Protein 3ON7 (pdb70)

Structure (mmCIF, N/CA/C/O backbone):
data_3ON7
#
_entry.id   3ON7
#
_cell.length_a   65.189
_cell.length_b   95.678
_cell.length_c   184.490
_cell.angle_alpha   90.000
_cell.angle_beta   90.000
_cell.angle_gamma   90.000
#
_symmetry.space_group_name_H-M   'P 21 21 21'
#
loop_
_entity.id
_entity.type
_entity.pdbx_description
1 polymer 'Oxidoreductase, iron/ascorbate family'
2 non-polymer 'CHLORIDE ION'
3 non-polymer GLYCEROL
4 non-polymer DI(HYDROXYETHYL)ETHER
5 water water
#
loop_
_atom_site.group_PDB
_atom_site.id
_atom_site.type_symbol
_atom_site.label_atom_id
_atom_site.label_alt_id
_atom_site.label_comp_id
_atom_site.label_asym_id
_atom_site.label_entity_id
_atom_site.label_seq_id
_atom_site.pdbx_PDB_ins_code
_atom_site.Cartn_x
_atom_site.Cartn_y
_atom_site.Cartn_z
_atom_site.occupancy
_atom_site.B_iso_or_equiv
_atom_site.auth_seq_id
_atom_site.auth_comp_id
_atom_site.auth_asym_id
_atom_site.auth_atom_id
_atom_site.pdbx_PDB_model_num
ATOM 1 N N . LEU A 1 4 ? 47.327 52.695 107.813 1.00 51.27 3 LEU A N 1
ATOM 2 C CA . LEU A 1 4 ? 46.454 51.658 107.167 1.00 48.62 3 LEU A CA 1
ATOM 3 C C . LEU A 1 4 ? 46.185 50.573 108.208 1.00 47.15 3 LEU A C 1
ATOM 4 O O . LEU A 1 4 ? 47.111 49.902 108.661 1.00 45.61 3 LEU A O 1
ATOM 9 N N . GLU A 1 5 ? 44.925 50.417 108.604 1.00 45.18 4 GLU A N 1
ATOM 10 C CA . GLU A 1 5 ? 44.598 49.515 109.700 1.00 44.32 4 GLU A CA 1
ATOM 11 C C . GLU A 1 5 ? 44.311 48.116 109.171 1.00 41.65 4 GLU A C 1
ATOM 12 O O . GLU A 1 5 ? 43.724 47.961 108.110 1.00 41.94 4 GLU A O 1
ATOM 15 N N . THR A 1 6 ? 44.777 47.109 109.907 1.00 39.72 5 THR A N 1
ATOM 16 C CA . THR A 1 6 ? 44.489 45.720 109.635 1.00 37.33 5 THR A CA 1
ATOM 17 C C . THR A 1 6 ? 43.100 45.369 110.174 1.00 37.52 5 THR A C 1
ATOM 18 O O . THR A 1 6 ? 42.826 45.613 111.353 1.00 38.12 5 THR A O 1
ATOM 22 N N . ILE A 1 7 ? 42.230 44.798 109.324 1.00 34.56 6 ILE A N 1
ATOM 23 C CA . ILE A 1 7 ? 40.847 44.454 109.740 1.00 33.40 6 ILE A CA 1
ATOM 24 C C . ILE A 1 7 ? 40.640 42.946 109.923 1.00 32.65 6 ILE A C 1
ATOM 25 O O . ILE A 1 7 ? 41.056 42.159 109.088 1.00 28.72 6 ILE A O 1
ATOM 30 N N . ASP A 1 8 ? 39.996 42.565 111.026 1.00 33.69 7 ASP A N 1
ATOM 31 C CA . ASP A 1 8 ? 39.711 41.149 111.339 1.00 35.07 7 ASP A CA 1
ATOM 32 C C . ASP A 1 8 ? 38.542 40.677 110.483 1.00 34.14 7 ASP A C 1
ATOM 33 O O . ASP A 1 8 ? 37.421 41.150 110.639 1.00 35.56 7 ASP A O 1
ATOM 38 N N . TYR A 1 9 ? 38.804 39.763 109.556 1.00 34.00 8 TYR A N 1
ATOM 39 C CA . TYR A 1 9 ? 37.754 39.234 108.671 1.00 33.28 8 TYR A CA 1
ATOM 40 C C . TYR A 1 9 ? 36.545 38.690 109.450 1.00 36.08 8 TYR A C 1
ATOM 41 O O . TYR A 1 9 ? 35.416 38.719 108.965 1.00 37.34 8 TYR A O 1
ATOM 50 N N . ARG A 1 10 ? 36.797 38.194 110.657 1.00 37.70 9 ARG A N 1
ATOM 51 C CA . ARG A 1 10 ? 35.767 37.560 111.473 1.00 39.89 9 ARG A CA 1
ATOM 52 C C . ARG A 1 10 ? 34.866 38.571 112.186 1.00 40.54 9 ARG A C 1
ATOM 53 O O . ARG A 1 10 ? 33.809 38.198 112.715 1.00 41.69 9 ARG A O 1
ATOM 61 N N . ALA A 1 11 ? 35.285 39.836 112.216 1.00 39.88 10 ALA A N 1
ATOM 62 C CA . ALA A 1 11 ? 34.588 40.850 112.998 1.00 41.10 10 ALA A CA 1
ATOM 63 C C . ALA A 1 11 ? 33.221 41.127 112.388 1.00 41.07 10 ALA A C 1
ATOM 64 O O . ALA A 1 11 ? 33.058 41.067 111.168 1.00 40.60 10 ALA A O 1
ATOM 66 N N . ALA A 1 12 ? 32.242 41.404 113.247 1.00 43.43 11 ALA A N 1
ATOM 67 C CA . ALA A 1 12 ? 30.856 41.631 112.829 1.00 43.10 11 ALA A CA 1
ATOM 68 C C . ALA A 1 12 ? 30.773 42.751 111.819 1.00 41.78 11 ALA A C 1
ATOM 69 O O . ALA A 1 12 ? 30.027 42.662 110.853 1.00 39.48 11 ALA A O 1
ATOM 71 N N . ASP A 1 13 ? 31.543 43.807 112.073 1.00 42.70 12 ASP A N 1
ATOM 72 C CA . ASP A 1 13 ? 31.559 45.012 111.230 1.00 41.50 12 ASP A CA 1
ATOM 73 C C . ASP A 1 13 ? 32.654 44.996 110.157 1.00 38.84 12 ASP A C 1
ATOM 74 O O . ASP A 1 13 ? 32.884 46.005 109.494 1.00 39.39 12 ASP A O 1
ATOM 79 N N . SER A 1 14 ? 33.322 43.862 109.964 1.00 37.03 13 SER A N 1
ATOM 80 C CA . SER A 1 14 ? 34.460 43.801 109.046 1.00 35.57 13 SER A CA 1
ATOM 81 C C . SER A 1 14 ? 34.140 44.313 107.618 1.00 33.99 13 SER A C 1
ATOM 82 O O . SER A 1 14 ? 34.909 45.094 107.036 1.00 33.20 13 SER A O 1
ATOM 85 N N . ALA A 1 15 ? 33.018 43.876 107.058 1.00 32.51 14 ALA A N 1
ATOM 86 C CA . ALA A 1 15 ? 32.658 44.257 105.703 1.00 31.46 14 ALA A CA 1
ATOM 87 C C . ALA A 1 15 ? 32.655 45.772 105.576 1.00 32.75 14 ALA A C 1
ATOM 88 O O . ALA A 1 15 ? 33.323 46.320 104.715 1.00 33.85 14 ALA A O 1
ATOM 90 N N . LYS A 1 16 ? 31.908 46.441 106.451 1.00 35.04 15 LYS A N 1
ATOM 91 C CA . LYS A 1 16 ? 31.757 47.897 106.420 1.00 34.58 15 LYS A CA 1
ATOM 92 C C . LYS A 1 16 ? 33.115 48.598 106.489 1.00 33.58 15 LYS A C 1
ATOM 93 O O . LYS A 1 16 ? 33.432 49.412 105.612 1.00 31.70 15 LYS A O 1
ATOM 98 N N . ARG A 1 17 ? 33.906 48.289 107.524 1.00 32.28 16 ARG A N 1
ATOM 99 C CA . ARG A 1 17 ? 35.222 48.917 107.697 1.00 32.32 16 ARG A CA 1
ATOM 100 C C . ARG A 1 17 ? 36.159 48.623 106.519 1.00 31.37 16 ARG A C 1
ATOM 101 O O . ARG A 1 17 ? 36.941 49.484 106.108 1.00 31.69 16 ARG A O 1
ATOM 109 N N . PHE A 1 18 ? 36.066 47.418 105.966 1.00 30.61 17 PHE A N 1
ATOM 110 C CA . PHE A 1 18 ? 36.929 47.024 104.856 1.00 28.63 17 PHE A CA 1
ATOM 111 C C . PHE A 1 18 ? 36.663 47.886 103.624 1.00 28.62 17 PHE A C 1
ATOM 112 O O . PHE A 1 18 ? 37.606 48.356 102.989 1.00 27.30 17 PHE A O 1
ATOM 120 N N . VAL A 1 19 ? 35.392 48.101 103.282 1.00 27.94 18 VAL A N 1
ATOM 121 C CA . VAL A 1 19 ? 35.081 48.825 102.056 1.00 26.85 18 VAL A CA 1
ATOM 122 C C . VAL A 1 19 ? 35.412 50.314 102.250 1.00 28.50 18 VAL A C 1
ATOM 123 O O . VAL A 1 19 ? 35.889 50.990 101.335 1.00 27.39 18 VAL A O 1
ATOM 127 N N . GLU A 1 20 ? 35.185 50.817 103.455 1.00 29.27 19 GLU A N 1
ATOM 128 C CA . GLU A 1 20 ? 35.512 52.194 103.769 1.00 30.03 19 GLU A CA 1
ATOM 129 C C . GLU A 1 20 ? 37.038 52.412 103.671 1.00 28.01 19 GLU A C 1
ATOM 130 O O . GLU A 1 20 ? 37.497 53.427 103.130 1.00 27.96 19 GLU A O 1
ATOM 136 N N . SER A 1 21 ? 37.817 51.444 104.148 1.00 27.27 20 SER A N 1
ATOM 137 C CA . SER A 1 21 ? 39.266 51.439 103.904 1.00 27.36 20 SER A CA 1
ATOM 138 C C . SER A 1 21 ? 39.551 51.551 102.394 1.00 26.82 20 SER A C 1
ATOM 139 O O . SER A 1 21 ? 40.312 52.413 101.960 1.00 27.01 20 SER A O 1
ATOM 142 N N . LEU A 1 22 ? 38.929 50.685 101.594 1.00 25.48 21 LEU A N 1
ATOM 143 C CA . LEU A 1 22 ? 39.073 50.763 100.140 1.00 25.78 21 LEU A CA 1
ATOM 144 C C . LEU A 1 22 ? 38.703 52.147 99.593 1.00 27.60 21 LEU A C 1
ATOM 145 O O . LEU A 1 22 ? 39.453 52.719 98.802 1.00 29.25 21 LEU A O 1
ATOM 150 N N . ARG A 1 23 ? 37.574 52.699 100.026 1.00 27.68 22 ARG A N 1
ATOM 151 C CA . ARG A 1 23 ? 37.129 54.005 99.520 1.00 29.78 22 ARG A CA 1
ATOM 152 C C . ARG A 1 23 ? 38.131 55.135 99.794 1.00 30.72 22 ARG A C 1
ATOM 153 O O . ARG A 1 23 ? 38.345 56.001 98.959 1.00 31.42 22 ARG A O 1
ATOM 161 N N . GLU A 1 24 ? 38.729 55.123 100.970 1.00 31.79 23 GLU A N 1
ATOM 162 C CA . GLU A 1 24 ? 39.589 56.212 101.396 1.00 33.65 23 GLU A CA 1
ATOM 163 C C . GLU A 1 24 ? 40.990 56.063 100.841 1.00 31.24 23 GLU A C 1
ATOM 164 O O . GLU A 1 24 ? 41.581 57.039 100.364 1.00 30.04 23 GLU A O 1
ATOM 170 N N . THR A 1 25 ? 41.542 54.857 100.961 1.00 29.39 24 THR A N 1
ATOM 171 C CA . THR A 1 25 ? 42.958 54.629 100.660 1.00 27.88 24 THR A CA 1
ATOM 172 C C . THR A 1 25 ? 43.193 53.844 99.371 1.00 26.75 24 THR A C 1
ATOM 173 O O . THR A 1 25 ? 44.305 53.838 98.851 1.00 29.15 24 THR A O 1
ATOM 177 N N . GLY A 1 26 ? 42.175 53.153 98.871 1.00 25.34 25 GLY A N 1
ATOM 178 C CA . GLY A 1 26 ? 42.349 52.271 97.711 1.00 24.77 25 GLY A CA 1
ATOM 179 C C . GLY A 1 26 ? 42.840 50.876 98.063 1.00 25.23 25 GLY A C 1
ATOM 180 O O . GLY A 1 26 ? 43.021 50.023 97.186 1.00 24.85 25 GLY A O 1
ATOM 181 N N . PHE A 1 27 ? 43.054 50.638 99.349 1.00 26.95 26 PHE A N 1
ATOM 182 C CA . PHE A 1 27 ? 43.590 49.374 99.840 1.00 26.28 26 PHE A CA 1
ATOM 183 C C . PHE A 1 27 ? 42.814 48.918 101.051 1.00 27.51 26 PHE A C 1
ATOM 184 O O . PHE A 1 27 ? 42.260 49.740 101.788 1.00 28.74 26 PHE A O 1
ATOM 192 N N . GLY A 1 28 ? 42.808 47.600 101.256 1.00 28.33 27 GLY A N 1
ATOM 193 C CA . GLY A 1 28 ? 42.182 46.971 102.430 1.00 28.28 27 GLY A CA 1
ATOM 194 C C . GLY A 1 28 ? 42.986 45.766 102.896 1.00 28.02 27 GLY A C 1
ATOM 195 O O . GLY A 1 28 ? 43.413 44.940 102.080 1.00 27.95 27 GLY A O 1
ATOM 196 N N . VAL A 1 29 ? 43.216 45.674 104.205 1.00 28.43 28 VAL A N 1
ATOM 197 C CA . VAL A 1 29 ? 44.033 44.604 104.772 1.00 28.23 28 VAL A CA 1
ATOM 198 C C . VAL A 1 29 ? 43.175 43.729 105.690 1.00 28.68 28 VAL A C 1
ATOM 199 O O . VAL A 1 29 ? 42.443 44.231 106.541 1.00 29.60 28 VAL A O 1
ATOM 203 N N . LEU A 1 30 ? 43.246 42.422 105.495 1.00 27.82 29 LEU A N 1
ATOM 204 C CA . LEU A 1 30 ? 42.427 41.495 106.259 1.00 28.69 29 LEU A CA 1
ATOM 205 C C . LEU A 1 30 ? 43.325 40.480 106.948 1.00 30.13 29 LEU A C 1
ATOM 206 O O . LEU A 1 30 ? 44.151 39.838 106.290 1.00 32.11 29 LEU A O 1
ATOM 211 N N . SER A 1 31 ? 43.173 40.344 108.257 1.00 30.52 30 SER A N 1
ATOM 212 C CA . SER A 1 31 ? 43.782 39.240 108.991 1.00 33.58 30 SER A CA 1
ATOM 213 C C . SER A 1 31 ? 42.698 38.202 109.242 1.00 34.18 30 SER A C 1
ATOM 214 O O . SER A 1 31 ? 41.519 38.491 109.030 1.00 34.80 30 SER A O 1
ATOM 217 N N . ASN A 1 32 ? 43.102 37.009 109.680 1.00 35.30 31 ASN A N 1
ATOM 218 C CA . ASN A 1 32 ? 42.176 35.926 110.047 1.00 37.20 31 ASN A CA 1
ATOM 219 C C . ASN A 1 32 ? 41.225 35.548 108.899 1.00 36.50 31 ASN A C 1
ATOM 220 O O . ASN A 1 32 ? 40.061 35.206 109.121 1.00 36.36 31 ASN A O 1
ATOM 225 N N . HIS A 1 33 ? 41.737 35.612 107.674 1.00 36.05 32 HIS A N 1
ATOM 226 C CA . HIS A 1 33 ? 40.954 35.295 106.478 1.00 34.96 32 HIS A CA 1
ATOM 227 C C . HIS A 1 33 ? 40.882 33.773 106.288 1.00 36.63 32 HIS A C 1
ATOM 228 O O . HIS A 1 33 ? 41.667 33.029 106.911 1.00 36.92 32 HIS A O 1
ATOM 235 N N . PRO A 1 34 ? 39.966 33.306 105.411 1.00 36.77 33 PRO A N 1
ATOM 236 C CA . PRO A 1 34 ? 39.675 31.869 105.305 1.00 38.20 33 PRO A CA 1
ATOM 237 C C . PRO A 1 34 ? 40.607 31.044 104.419 1.00 37.78 33 PRO A C 1
ATOM 238 O O . PRO A 1 34 ? 40.425 29.838 104.328 1.00 40.92 33 PRO A O 1
ATOM 242 N N . ILE A 1 35 ? 41.575 31.656 103.751 1.00 37.51 34 ILE A N 1
ATOM 243 C CA . ILE A 1 35 ? 42.447 30.886 102.856 1.00 37.12 34 ILE A CA 1
ATOM 244 C C . ILE A 1 35 ? 43.482 30.126 103.690 1.00 39.14 34 ILE A C 1
ATOM 245 O O . ILE A 1 35 ? 44.276 30.738 104.406 1.00 38.50 34 ILE A O 1
ATOM 250 N N . ASP A 1 36 ? 43.445 28.796 103.585 1.00 41.44 35 ASP A N 1
ATOM 251 C CA . ASP A 1 36 ? 44.372 27.896 104.288 1.00 44.85 35 ASP A CA 1
ATOM 252 C C . ASP A 1 36 ? 45.810 28.432 104.227 1.00 44.06 35 ASP A C 1
ATOM 253 O O . ASP A 1 36 ? 46.434 28.414 103.168 1.00 42.50 35 ASP A O 1
ATOM 258 N N . LYS A 1 37 ? 46.317 28.900 105.369 1.00 44.92 36 LYS A N 1
ATOM 259 C CA . LYS A 1 37 ? 47.637 29.551 105.445 1.00 46.62 36 LYS A CA 1
ATOM 260 C C . LYS A 1 37 ? 48.790 28.556 105.190 1.00 47.00 36 LYS A C 1
ATOM 261 O O . LYS A 1 37 ? 49.838 28.930 104.638 1.00 46.08 36 LYS A O 1
ATOM 265 N N . GLU A 1 38 ? 48.590 27.302 105.611 1.00 47.12 37 GLU A N 1
ATOM 266 C CA . GLU A 1 38 ? 49.574 26.234 105.414 1.00 47.19 37 GLU A CA 1
ATOM 267 C C . GLU A 1 38 ? 49.703 25.835 103.938 1.00 44.08 37 GLU A C 1
ATOM 268 O O . GLU A 1 38 ? 50.772 25.390 103.508 1.00 42.28 37 GLU A O 1
ATOM 271 N N . LEU A 1 39 ? 48.607 25.989 103.183 1.00 41.68 38 LEU A N 1
ATOM 272 C CA . LEU A 1 39 ? 48.605 25.840 101.709 1.00 38.85 38 LEU A CA 1
ATOM 273 C C . LEU A 1 39 ? 49.485 26.887 101.018 1.00 35.63 38 LEU A C 1
ATOM 274 O O . LEU A 1 39 ? 50.221 26.579 100.086 1.00 34.98 38 LEU A O 1
ATOM 279 N N . VAL A 1 40 ? 49.397 28.125 101.480 1.00 35.83 39 VAL A N 1
ATOM 280 C CA . VAL A 1 40 ? 50.236 29.201 100.951 1.00 35.91 39 VAL A CA 1
ATOM 281 C C . VAL A 1 40 ? 51.721 28.909 101.176 1.00 36.65 39 VAL A C 1
ATOM 282 O O . VAL A 1 40 ? 52.525 29.054 100.253 1.00 35.64 39 VAL A O 1
ATOM 286 N N . GLU A 1 41 ? 52.085 28.492 102.391 1.00 37.66 40 GLU A N 1
ATOM 287 C CA . GLU A 1 41 ? 53.495 28.187 102.681 1.00 39.55 40 GLU A CA 1
ATOM 288 C C . GLU A 1 41 ? 53.979 26.963 101.894 1.00 35.91 40 GLU A C 1
ATOM 289 O O . GLU A 1 41 ? 55.092 26.962 101.382 1.00 33.78 40 GLU A O 1
ATOM 295 N N . ARG A 1 42 ? 53.140 25.937 101.784 1.00 35.25 41 ARG A N 1
ATOM 296 C CA . ARG A 1 42 ? 53.448 24.797 100.906 1.00 36.50 41 ARG A CA 1
ATOM 297 C C . ARG A 1 42 ? 53.755 25.314 99.500 1.00 32.93 41 ARG A C 1
ATOM 298 O O . ARG A 1 42 ? 54.780 24.957 98.909 1.00 31.31 41 ARG A O 1
ATOM 306 N N . ILE A 1 43 ? 52.880 26.183 98.992 1.00 31.76 42 ILE A N 1
ATOM 307 C CA . ILE A 1 43 ? 53.066 26.771 97.661 1.00 30.25 42 ILE A CA 1
ATOM 308 C C . ILE A 1 43 ? 54.406 27.526 97.552 1.00 30.44 42 ILE A C 1
ATOM 309 O O . ILE A 1 43 ? 55.184 27.263 96.627 1.00 29.48 42 ILE A O 1
ATOM 314 N N . TYR A 1 44 ? 54.694 28.433 98.488 1.00 29.92 43 TYR A N 1
ATOM 315 C CA . TYR A 1 44 ? 55.979 29.133 98.453 1.00 32.16 43 TYR A CA 1
ATOM 316 C C . TYR A 1 44 ? 57.134 28.161 98.337 1.00 32.24 43 TYR A C 1
ATOM 317 O O . TYR A 1 44 ? 58.023 28.357 97.508 1.00 32.11 43 TYR A O 1
ATOM 326 N N . THR A 1 45 ? 57.116 27.111 99.158 1.00 32.62 44 THR A N 1
ATOM 327 C CA . THR A 1 45 ? 58.253 26.186 99.226 1.00 33.81 44 THR A CA 1
ATOM 328 C C . THR A 1 45 ? 58.481 25.536 97.874 1.00 32.36 44 THR A C 1
ATOM 329 O O . THR A 1 45 ? 59.586 25.559 97.352 1.00 32.89 44 THR A O 1
ATOM 333 N N . GLU A 1 46 ? 57.423 24.983 97.299 1.00 31.36 45 GLU A N 1
ATOM 334 C CA . GLU A 1 46 ? 57.568 24.182 96.091 1.00 31.21 45 GLU A CA 1
ATOM 335 C C . GLU A 1 46 ? 57.812 25.024 94.840 1.00 30.81 45 GLU A C 1
ATOM 336 O O . GLU A 1 46 ? 58.449 24.560 93.897 1.00 31.69 45 GLU A O 1
ATOM 342 N N . TRP A 1 47 ? 57.327 26.260 94.833 1.00 29.03 46 TRP A N 1
ATOM 343 C CA . TRP A 1 47 ? 57.676 27.175 93.760 1.00 28.48 46 TRP A CA 1
ATOM 344 C C . TRP A 1 47 ? 59.127 27.677 93.886 1.00 29.85 46 TRP A C 1
ATOM 345 O O . TRP A 1 47 ? 59.831 27.826 92.882 1.00 29.74 46 TRP A O 1
ATOM 356 N N . GLN A 1 48 ? 59.589 27.887 95.116 1.00 31.19 47 GLN A N 1
ATOM 357 C CA . GLN A 1 48 ? 60.992 28.244 95.347 1.00 32.92 47 GLN A CA 1
ATOM 358 C C . GLN A 1 48 ? 61.910 27.147 94.805 1.00 33.05 47 GLN A C 1
ATOM 359 O O . GLN A 1 48 ? 62.863 27.443 94.075 1.00 33.36 47 GLN A O 1
ATOM 365 N N . ALA A 1 49 ? 61.627 25.892 95.163 1.00 32.03 48 ALA A N 1
ATOM 366 C CA . ALA A 1 49 ? 62.324 24.754 94.536 1.00 33.05 48 ALA A CA 1
ATOM 367 C C . ALA A 1 49 ? 62.308 24.922 93.015 1.00 31.31 48 ALA A C 1
ATOM 368 O O . ALA A 1 49 ? 63.357 24.967 92.389 1.00 33.14 48 ALA A O 1
ATOM 370 N N . PHE A 1 50 ? 61.117 25.059 92.441 1.00 29.34 49 PHE A N 1
ATOM 371 C CA . PHE A 1 50 ? 60.958 25.221 90.982 1.00 28.43 49 PHE A CA 1
ATOM 372 C C . PHE A 1 50 ? 61.908 26.289 90.412 1.00 28.10 49 PHE A C 1
ATOM 373 O O . PHE A 1 50 ? 62.697 26.010 89.510 1.00 28.54 49 PHE A O 1
ATOM 381 N N . PHE A 1 51 ? 61.868 27.494 90.967 1.00 28.40 50 PHE A N 1
ATOM 382 C CA . PHE A 1 51 ? 62.738 28.565 90.482 1.00 28.46 50 PHE A CA 1
ATOM 383 C C . PHE A 1 51 ? 64.222 28.259 90.665 1.00 30.95 50 PHE A C 1
ATOM 384 O O . PHE A 1 51 ? 65.032 28.681 89.831 1.00 34.14 50 PHE A O 1
ATOM 392 N N . ASN A 1 52 ? 64.583 27.515 91.718 1.00 31.90 51 ASN A N 1
ATOM 393 C CA . ASN A 1 52 ? 65.985 27.090 91.934 1.00 33.69 51 ASN A CA 1
ATOM 394 C C . ASN A 1 52 ? 66.419 25.914 91.036 1.00 35.07 51 ASN A C 1
ATOM 395 O O . ASN A 1 52 ? 67.566 25.457 91.116 1.00 36.86 51 ASN A O 1
ATOM 400 N N . SER A 1 53 ? 65.499 25.418 90.207 1.00 35.24 52 SER A N 1
ATOM 401 C CA . SER A 1 53 ? 65.736 24.245 89.363 1.00 37.31 52 SER A CA 1
ATOM 402 C C . SER A 1 53 ? 66.000 24.652 87.924 1.00 37.61 52 SER A C 1
ATOM 403 O O . SER A 1 53 ? 65.558 25.710 87.482 1.00 38.81 52 SER A O 1
ATOM 406 N N . GLU A 1 54 ? 66.689 23.788 87.197 1.00 38.27 53 GLU A N 1
ATOM 407 C CA A GLU A 1 54 ? 67.045 23.990 85.809 0.50 39.19 53 GLU A CA 1
ATOM 408 C CA B GLU A 1 54 ? 67.017 24.085 85.804 0.50 38.70 53 GLU A CA 1
ATOM 409 C C . GLU A 1 54 ? 65.840 23.669 84.927 1.00 38.28 53 GLU A C 1
ATOM 410 O O . GLU A 1 54 ? 65.672 24.205 83.819 1.00 38.77 53 GLU A O 1
ATOM 421 N N . ALA A 1 55 ? 65.003 22.768 85.433 1.00 36.95 54 ALA A N 1
ATOM 422 C CA . ALA A 1 55 ? 63.839 22.295 84.700 1.00 36.33 54 ALA A CA 1
ATOM 423 C C . ALA A 1 55 ? 62.825 23.400 84.374 1.00 35.18 54 ALA A C 1
ATOM 424 O O . ALA A 1 55 ? 61.996 23.224 83.480 1.00 35.34 54 ALA A O 1
ATOM 426 N N . LYS A 1 56 ? 62.873 24.524 85.093 1.00 33.41 55 LYS A N 1
ATOM 427 C CA . LYS A 1 56 ? 61.990 25.667 84.798 1.00 29.42 55 LYS A CA 1
ATOM 428 C C . LYS A 1 56 ? 62.017 26.143 83.345 1.00 29.46 55 LYS A C 1
ATOM 429 O O . LYS A 1 56 ? 61.028 26.680 82.854 1.00 28.49 55 LYS A O 1
ATOM 435 N N . ASN A 1 57 ? 63.135 25.954 82.654 1.00 30.08 56 ASN A N 1
ATOM 436 C CA . ASN A 1 57 ? 63.246 26.409 81.270 1.00 31.70 56 ASN A CA 1
ATOM 437 C C . ASN A 1 57 ? 62.427 25.572 80.306 1.00 31.38 56 ASN A C 1
ATOM 438 O O . ASN A 1 57 ? 62.186 25.976 79.165 1.00 32.53 56 ASN A O 1
ATOM 443 N N . GLU A 1 58 ? 61.969 24.415 80.762 1.00 31.63 57 GLU A N 1
ATOM 444 C CA . GLU A 1 58 ? 61.082 23.587 79.950 1.00 32.74 57 GLU A CA 1
ATOM 445 C C . GLU A 1 58 ? 59.705 24.254 79.755 1.00 29.82 57 GLU A C 1
ATOM 446 O O . GLU A 1 58 ? 58.949 23.867 78.859 1.00 28.47 57 GLU A O 1
ATOM 452 N N . PHE A 1 59 ? 59.418 25.271 80.573 1.00 26.76 58 PHE A N 1
ATOM 453 C CA . PHE A 1 59 ? 58.132 25.956 80.583 1.00 25.97 58 PHE A CA 1
ATOM 454 C C . PHE A 1 59 ? 58.213 27.414 80.103 1.00 23.95 58 PHE A C 1
ATOM 455 O O . PHE A 1 59 ? 57.342 28.217 80.419 1.00 20.01 58 PHE A O 1
ATOM 471 N N . PHE A 1 61 ? 57.553 30.685 78.520 1.00 20.95 60 PHE A N 1
ATOM 472 C CA . PHE A 1 61 ? 56.229 31.165 78.152 1.00 18.24 60 PHE A CA 1
ATOM 473 C C . PHE A 1 61 ? 55.911 30.995 76.681 1.00 18.33 60 PHE A C 1
ATOM 474 O O . PHE A 1 61 ? 56.770 31.158 75.824 1.00 17.46 60 PHE A O 1
ATOM 482 N N . ASN A 1 62 ? 54.652 30.699 76.397 1.00 17.61 61 ASN A N 1
ATOM 483 C CA . ASN A 1 62 ? 54.186 30.637 75.025 1.00 19.80 61 ASN A CA 1
ATOM 484 C C . ASN A 1 62 ? 54.165 32.037 74.405 1.00 21.19 61 ASN A C 1
ATOM 485 O O . ASN A 1 62 ? 53.641 32.971 75.006 1.00 21.84 61 ASN A O 1
ATOM 490 N N . ARG A 1 63 ? 54.752 32.176 73.217 1.00 23.51 62 ARG A N 1
ATOM 491 C CA . ARG A 1 63 ? 54.863 33.476 72.536 1.00 26.85 62 ARG A CA 1
ATOM 492 C C . ARG A 1 63 ? 53.515 34.128 72.282 1.00 26.79 62 ARG A C 1
ATOM 493 O O . ARG A 1 63 ? 53.379 35.361 72.355 1.00 28.86 62 ARG A O 1
ATOM 501 N N . GLU A 1 64 ? 52.514 33.313 71.989 1.00 26.70 63 GLU A N 1
ATOM 502 C CA . GLU A 1 64 ? 51.227 33.848 71.567 1.00 25.64 63 GLU A CA 1
ATOM 503 C C . GLU A 1 64 ? 50.403 34.320 72.733 1.00 25.91 63 GLU A C 1
ATOM 504 O O . GLU A 1 64 ? 49.821 35.394 72.663 1.00 29.17 63 GLU A O 1
ATOM 510 N N . THR A 1 65 ? 50.350 33.539 73.813 1.00 25.75 64 THR A N 1
ATOM 511 C CA . THR A 1 65 ? 49.427 33.827 74.924 1.00 22.22 64 THR A CA 1
ATOM 512 C C . THR A 1 65 ? 50.082 34.215 76.261 1.00 20.78 64 THR A C 1
ATOM 513 O O . THR A 1 65 ? 49.401 34.524 77.222 1.00 21.53 64 THR A O 1
ATOM 517 N N . HIS A 1 66 ? 51.398 34.179 76.334 1.00 19.67 65 HIS A N 1
ATOM 518 C CA . HIS A 1 66 ? 52.121 34.619 77.531 1.00 21.07 65 HIS A CA 1
ATOM 519 C C . HIS A 1 66 ? 51.793 33.900 78.848 1.00 20.69 65 HIS A C 1
ATOM 520 O O . HIS A 1 66 ? 51.953 34.456 79.953 1.00 21.07 65 HIS A O 1
ATOM 527 N N . ASP A 1 67 ? 51.381 32.643 78.722 1.00 18.22 66 ASP A N 1
ATOM 528 C CA . ASP A 1 67 ? 51.274 31.747 79.851 1.00 18.45 66 ASP A CA 1
ATOM 529 C C . ASP A 1 67 ? 52.554 30.951 79.938 1.00 19.61 66 ASP A C 1
ATOM 530 O O . ASP A 1 67 ? 53.060 30.464 78.914 1.00 19.98 66 ASP A O 1
ATOM 535 N N . GLY A 1 68 ? 53.082 30.834 81.154 1.00 18.73 67 GLY A N 1
ATOM 536 C CA . GLY A 1 68 ? 54.308 30.092 81.382 1.00 18.90 67 GLY A CA 1
ATOM 537 C C . GLY A 1 68 ? 55.354 30.833 82.184 1.00 18.93 67 GLY A C 1
ATOM 538 O O . GLY A 1 68 ? 55.044 31.686 83.021 1.00 19.53 67 GLY A O 1
ATOM 539 N N . PHE A 1 69 ? 56.602 30.463 81.951 1.00 19.95 68 PHE A N 1
ATOM 540 C CA . PHE A 1 69 ? 57.727 30.947 82.736 1.00 19.91 68 PHE A CA 1
ATOM 541 C C . PHE A 1 69 ? 58.466 32.050 81.988 1.00 20.98 68 PHE A C 1
ATOM 542 O O . PHE A 1 69 ? 58.774 31.885 80.794 1.00 18.06 68 PHE A O 1
ATOM 550 N N . PHE A 1 70 ? 58.754 33.138 82.711 1.00 20.93 69 PHE A N 1
ATOM 551 C CA . PHE A 1 70 ? 59.509 34.296 82.208 1.00 22.53 69 PHE A CA 1
ATOM 552 C C . PHE A 1 70 ? 60.820 34.418 82.981 1.00 24.54 69 PHE A C 1
ATOM 553 O O . PHE A 1 70 ? 60.810 34.812 84.147 1.00 25.79 69 PHE A O 1
ATOM 561 N N . PRO A 1 71 ? 61.951 34.090 82.343 1.00 27.35 70 PRO A N 1
ATOM 562 C CA . PRO A 1 71 ? 63.240 34.221 82.999 1.00 28.25 70 PRO A CA 1
ATOM 563 C C . PRO A 1 71 ? 63.668 35.666 83.104 1.00 29.22 70 PRO A C 1
ATOM 564 O O . PRO A 1 71 ? 63.183 36.489 82.342 1.00 25.92 70 PRO A O 1
ATOM 568 N N . ALA A 1 72 ? 64.586 35.958 84.029 1.00 31.99 71 ALA A N 1
ATOM 569 C CA . ALA A 1 72 ? 65.153 37.305 84.185 1.00 33.16 71 ALA A CA 1
ATOM 570 C C . ALA A 1 72 ? 65.817 37.829 82.910 1.00 36.25 71 ALA A C 1
ATOM 571 O O . ALA A 1 72 ? 65.769 39.035 82.636 1.00 37.13 71 ALA A O 1
ATOM 573 N N . SER A 1 73 ? 66.442 36.941 82.136 1.00 38.77 72 SER A N 1
ATOM 574 C CA . SER A 1 73 ? 67.012 37.324 80.836 1.00 41.33 72 SER A CA 1
ATOM 575 C C . SER A 1 73 ? 66.565 36.414 79.686 1.00 41.55 72 SER A C 1
ATOM 576 O O . SER A 1 73 ? 66.589 36.816 78.512 1.00 42.28 72 SER A O 1
ATOM 579 N N . THR A 1 82 ? 74.261 42.152 76.990 1.00 56.66 81 THR A N 1
ATOM 580 C CA . THR A 1 82 ? 72.889 41.823 77.380 1.00 54.98 81 THR A CA 1
ATOM 581 C C . THR A 1 82 ? 72.398 42.546 78.669 1.00 52.01 81 THR A C 1
ATOM 582 O O . THR A 1 82 ? 73.145 43.240 79.363 1.00 54.31 81 THR A O 1
ATOM 586 N N . VAL A 1 83 ? 71.120 42.361 78.969 1.00 46.16 82 VAL A N 1
ATOM 587 C CA . VAL A 1 83 ? 70.424 43.080 80.026 1.00 41.57 82 VAL A CA 1
ATOM 588 C C . VAL A 1 83 ? 69.734 42.033 80.901 1.00 38.81 82 VAL A C 1
ATOM 589 O O . VAL A 1 83 ? 69.365 40.970 80.406 1.00 38.58 82 VAL A O 1
ATOM 593 N N . LYS A 1 84 ? 69.539 42.332 82.185 1.00 37.25 83 LYS A N 1
ATOM 594 C CA . LYS A 1 84 ? 68.960 41.362 83.135 1.00 35.98 83 LYS A CA 1
ATOM 595 C C . LYS A 1 84 ? 68.090 42.040 84.195 1.00 33.25 83 LYS A C 1
ATOM 596 O O . LYS A 1 84 ? 68.562 42.916 84.912 1.00 33.79 83 LYS A O 1
ATOM 602 N N . ASP A 1 85 ? 66.835 41.612 84.307 1.00 30.92 84 ASP A N 1
ATOM 603 C CA . ASP A 1 85 ? 65.917 42.137 85.330 1.00 29.37 84 ASP A CA 1
ATOM 604 C C . ASP A 1 85 ? 66.232 41.508 86.700 1.00 30.00 84 ASP A C 1
ATOM 605 O O . ASP A 1 85 ? 67.043 40.597 86.790 1.00 31.75 84 ASP A O 1
ATOM 610 N N . ILE A 1 86 ? 65.616 41.996 87.772 1.00 29.68 85 ILE A N 1
ATOM 611 C CA . ILE A 1 86 ? 65.920 41.483 89.122 1.00 31.05 85 ILE A CA 1
ATOM 612 C C . ILE A 1 86 ? 64.831 40.519 89.646 1.00 32.09 85 ILE A C 1
ATOM 613 O O . ILE A 1 86 ? 64.841 40.143 90.834 1.00 32.18 85 ILE A O 1
ATOM 618 N N . LYS A 1 87 ? 63.896 40.143 88.768 1.00 29.19 86 LYS A N 1
ATOM 619 C CA . LYS A 1 87 ? 62.863 39.172 89.101 1.00 28.61 86 LYS A CA 1
ATOM 620 C C . LYS A 1 87 ? 62.664 38.226 87.940 1.00 28.99 86 LYS A C 1
ATOM 621 O O . LYS A 1 87 ? 62.939 38.580 86.771 1.00 29.66 86 LYS A O 1
ATOM 627 N N . GLU A 1 88 ? 62.163 37.034 88.252 1.00 28.11 87 GLU A N 1
ATOM 628 C CA . GLU A 1 88 ? 61.619 36.130 87.233 1.00 25.69 87 GLU A CA 1
ATOM 629 C C . GLU A 1 88 ? 60.202 35.792 87.679 1.00 25.15 87 GLU A C 1
ATOM 630 O O . GLU A 1 88 ? 59.851 36.002 88.850 1.00 25.19 87 GLU A O 1
ATOM 636 N N . TYR A 1 89 ? 59.376 35.286 86.771 1.00 24.11 88 TYR A N 1
ATOM 637 C CA . TYR A 1 89 ? 57.996 35.007 87.137 1.00 22.61 88 TYR A CA 1
ATOM 638 C C . TYR A 1 89 ? 57.293 33.974 86.274 1.00 21.67 88 TYR A C 1
ATOM 639 O O . TYR A 1 89 ? 57.809 33.532 85.269 1.00 22.49 88 TYR A O 1
ATOM 648 N N . TYR A 1 90 ? 56.118 33.567 86.734 1.00 22.02 89 TYR A N 1
ATOM 649 C CA . TYR A 1 90 ? 55.323 32.553 86.075 1.00 20.06 89 TYR A CA 1
ATOM 650 C C . TYR A 1 90 ? 53.886 33.038 86.043 1.00 17.57 89 TYR A C 1
ATOM 651 O O . TYR A 1 90 ? 53.333 33.451 87.061 1.00 18.72 89 TYR A O 1
ATOM 660 N N . HIS A 1 91 ? 53.283 32.985 84.867 1.00 19.28 90 HIS A N 1
ATOM 661 C CA . HIS A 1 91 ? 51.877 33.343 84.691 1.00 18.22 90 HIS A CA 1
ATOM 662 C C . HIS A 1 91 ? 51.009 32.092 84.699 1.00 19.09 90 HIS A C 1
ATOM 663 O O . HIS A 1 91 ? 51.087 31.267 83.796 1.00 19.68 90 HIS A O 1
ATOM 670 N N . VAL A 1 92 ? 50.185 31.963 85.734 1.00 19.50 91 VAL A N 1
ATOM 671 C CA . VAL A 1 92 ? 49.311 30.815 85.881 1.00 19.33 91 VAL A CA 1
ATOM 672 C C . VAL A 1 92 ? 47.909 31.213 85.488 1.00 19.83 91 VAL A C 1
ATOM 673 O O . VAL A 1 92 ? 47.359 32.199 86.013 1.00 21.68 91 VAL A O 1
ATOM 677 N N . TYR A 1 93 ? 47.335 30.463 84.553 1.00 20.27 92 TYR A N 1
ATOM 678 C CA . TYR A 1 93 ? 45.911 30.575 84.229 1.00 20.15 92 TYR A CA 1
ATOM 679 C C . TYR A 1 93 ? 45.332 29.167 84.295 1.00 20.71 92 TYR A C 1
ATOM 680 O O . TYR A 1 93 ? 46.009 28.220 83.904 1.00 20.99 92 TYR A O 1
ATOM 689 N N . PRO A 1 94 ? 44.070 29.016 84.745 1.00 21.27 93 PRO A N 1
ATOM 690 C CA . PRO A 1 94 ? 43.441 27.691 84.737 1.00 22.42 93 PRO A CA 1
ATOM 691 C C . PRO A 1 94 ? 43.538 27.028 83.366 1.00 22.25 93 PRO A C 1
ATOM 692 O O . PRO A 1 94 ? 43.694 25.809 83.268 1.00 24.87 93 PRO A O 1
ATOM 696 N N . TRP A 1 95 ? 43.464 27.842 82.320 1.00 21.10 94 TRP A N 1
ATOM 697 C CA . TRP A 1 95 ? 43.533 27.351 80.930 1.00 21.09 94 TRP A CA 1
ATOM 698 C C . TRP A 1 95 ? 44.962 27.192 80.377 1.00 20.01 94 TRP A C 1
ATOM 699 O O . TRP A 1 95 ? 45.163 26.688 79.255 1.00 18.49 94 TRP A O 1
ATOM 710 N N . GLY A 1 96 ? 45.939 27.614 81.169 1.00 19.44 95 GLY A N 1
ATOM 711 C CA . GLY A 1 96 ? 47.309 27.750 80.693 1.00 20.96 95 GLY A CA 1
ATOM 712 C C . GLY A 1 96 ? 48.247 26.613 81.072 1.00 21.89 95 GLY A C 1
ATOM 713 O O . GLY A 1 96 ? 47.863 25.621 81.706 1.00 19.58 95 GLY A O 1
ATOM 714 N N . ARG A 1 97 ? 49.493 26.760 80.646 1.00 22.02 96 ARG A N 1
ATOM 715 C CA . ARG A 1 97 ? 50.497 25.771 80.947 1.00 22.28 96 ARG A CA 1
ATOM 716 C C . ARG A 1 97 ? 50.965 25.866 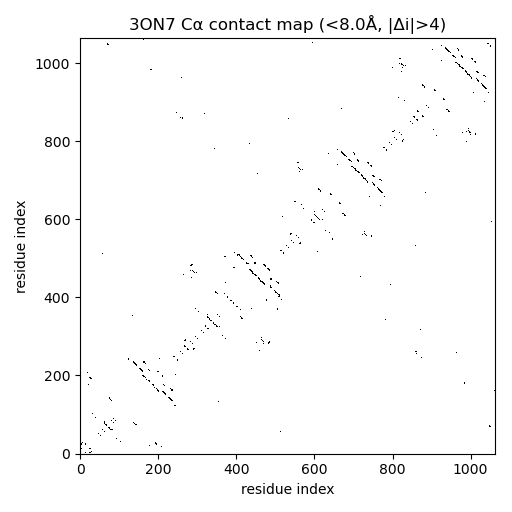82.405 1.00 22.02 96 ARG A C 1
ATOM 717 O O . ARG A 1 97 ? 51.414 26.927 82.865 1.00 21.38 96 ARG A O 1
ATOM 725 N N . ILE A 1 98 ? 50.841 24.750 83.121 1.00 22.72 97 ILE A N 1
ATOM 726 C CA . ILE A 1 98 ? 51.237 24.649 84.511 1.00 23.03 97 ILE A CA 1
ATOM 727 C C . ILE A 1 98 ? 51.965 23.323 84.676 1.00 25.74 97 ILE A C 1
ATOM 728 O O . ILE A 1 98 ? 51.515 22.308 84.134 1.00 26.50 97 ILE A O 1
ATOM 733 N N . PRO A 1 99 ? 53.083 23.305 85.428 1.00 26.38 98 PRO A N 1
ATOM 734 C CA . PRO A 1 99 ? 53.793 22.023 85.595 1.00 27.85 98 PRO A CA 1
ATOM 735 C C . PRO A 1 99 ? 52.960 21.015 86.360 1.00 29.03 98 PRO A C 1
ATOM 736 O O . PRO A 1 99 ? 52.227 21.395 87.297 1.00 27.38 98 PRO A O 1
ATOM 740 N N . ASP A 1 100 ? 53.056 19.746 85.961 1.00 31.01 99 ASP A N 1
ATOM 741 C CA . ASP A 1 100 ? 52.216 18.690 86.548 1.00 33.12 99 ASP A CA 1
ATOM 742 C C . ASP A 1 100 ? 52.290 18.649 88.064 1.00 32.10 99 ASP A C 1
ATOM 743 O O . ASP A 1 100 ? 51.257 18.528 88.717 1.00 34.94 99 ASP A O 1
ATOM 748 N N . SER A 1 101 ? 53.488 18.720 88.632 1.00 31.38 100 SER A N 1
ATOM 749 C CA . SER A 1 101 ? 53.642 18.526 90.088 1.00 33.18 100 SER A CA 1
ATOM 750 C C . SER A 1 101 ? 53.225 19.731 90.921 1.00 32.71 100 SER A C 1
ATOM 751 O O . SER A 1 101 ? 53.125 19.630 92.152 1.00 35.85 100 SER A O 1
ATOM 754 N N . LEU A 1 102 ? 53.002 20.870 90.267 1.00 30.44 101 LEU A N 1
ATOM 755 C CA . LEU A 1 102 ? 52.575 22.088 90.940 1.00 28.13 101 LEU A CA 1
ATOM 756 C C . LEU A 1 102 ? 51.094 22.410 90.719 1.00 27.63 101 LEU A C 1
ATOM 757 O O . LEU A 1 102 ? 50.547 23.308 91.349 1.00 26.72 101 LEU A O 1
ATOM 762 N N . ARG A 1 103 ? 50.444 21.676 89.825 1.00 28.43 102 ARG A N 1
ATOM 763 C CA . ARG A 1 103 ? 49.107 22.042 89.364 1.00 27.85 102 ARG A CA 1
ATOM 764 C C . ARG A 1 103 ? 48.045 22.013 90.455 1.00 28.03 102 ARG A C 1
ATOM 765 O O . ARG A 1 103 ? 47.296 22.973 90.591 1.00 28.18 102 ARG A O 1
ATOM 773 N N . ALA A 1 104 ? 47.962 20.917 91.209 1.00 27.34 103 ALA A N 1
ATOM 774 C CA . ALA A 1 104 ? 46.880 20.764 92.168 1.00 29.00 103 ALA A CA 1
ATOM 775 C C . ALA A 1 104 ? 46.878 21.935 93.143 1.00 29.13 103 ALA A C 1
ATOM 776 O O . ALA A 1 104 ? 45.863 22.632 93.271 1.00 30.18 103 ALA A O 1
ATOM 778 N N . ASN A 1 105 ? 48.014 22.173 93.799 1.00 27.04 104 ASN A N 1
ATOM 779 C CA . ASN A 1 105 ? 48.081 23.215 94.813 1.00 27.81 104 ASN A CA 1
ATOM 780 C C . ASN A 1 105 ? 47.770 24.602 94.240 1.00 25.89 104 ASN A C 1
ATOM 781 O O . ASN A 1 105 ? 46.878 25.299 94.725 1.00 27.41 104 ASN A O 1
ATOM 786 N N . ILE A 1 106 ? 48.467 24.987 93.183 1.00 24.87 105 ILE A N 1
ATOM 787 C CA . ILE A 1 106 ? 48.314 26.345 92.649 1.00 24.75 105 ILE A CA 1
ATOM 788 C C . ILE A 1 106 ? 46.875 26.663 92.178 1.00 24.00 105 ILE A C 1
ATOM 789 O O . ILE A 1 106 ? 46.369 27.756 92.433 1.00 22.70 105 ILE A O 1
ATOM 794 N N . LEU A 1 107 ? 46.204 25.705 91.541 1.00 25.01 106 LEU A N 1
ATOM 795 C CA . LEU A 1 107 ? 44.807 25.906 91.162 1.00 25.57 106 LEU A CA 1
ATOM 796 C C . LEU A 1 107 ? 43.870 25.839 92.379 1.00 26.93 106 LEU A C 1
ATOM 797 O O . LEU A 1 107 ? 42.852 26.542 92.436 1.00 27.48 106 LEU A O 1
ATOM 802 N N . ALA A 1 108 ? 44.221 25.036 93.372 1.00 27.81 107 ALA A N 1
ATOM 803 C CA . ALA A 1 108 ? 43.461 25.058 94.619 1.00 28.04 107 ALA A CA 1
ATOM 804 C C . ALA A 1 108 ? 43.523 26.478 95.215 1.00 27.85 107 ALA A C 1
ATOM 805 O O . ALA A 1 108 ? 42.498 27.036 95.624 1.00 27.92 107 ALA A O 1
ATOM 807 N N . TYR A 1 109 ? 44.722 27.070 95.244 1.00 28.53 108 TYR A N 1
ATOM 808 C CA . TYR A 1 109 ? 44.872 28.456 95.721 1.00 27.03 108 TYR A CA 1
ATOM 809 C C . TYR A 1 109 ? 44.155 29.439 94.817 1.00 26.71 108 TYR A C 1
ATOM 810 O O . TYR A 1 109 ? 43.499 30.368 95.301 1.00 28.19 108 TYR A O 1
ATOM 819 N N . TYR A 1 110 ? 44.294 29.254 93.508 1.00 25.64 109 TYR A N 1
ATOM 820 C CA . TYR A 1 110 ? 43.625 30.122 92.542 1.00 23.97 109 TYR A CA 1
ATOM 821 C C . TYR A 1 110 ? 42.135 30.183 92.814 1.00 25.78 109 TYR A C 1
ATOM 822 O O . TYR A 1 110 ? 41.547 31.266 92.875 1.00 28.18 109 TYR A O 1
ATOM 831 N N . GLU A 1 111 ? 41.520 29.021 92.978 1.00 26.96 110 GLU A N 1
ATOM 832 C CA . GLU A 1 111 ? 40.084 28.958 93.241 1.00 29.01 110 GLU A CA 1
ATOM 833 C C . GLU A 1 111 ? 39.683 29.563 94.594 1.00 26.72 110 GLU A C 1
ATOM 834 O O . GLU A 1 111 ? 38.656 30.244 94.698 1.00 25.99 110 GLU A O 1
ATOM 840 N N . LYS A 1 112 ? 40.480 29.316 95.625 1.00 26.09 111 LYS A N 1
ATOM 841 C CA . LYS A 1 112 ? 40.156 29.834 96.967 1.00 27.30 111 LYS A CA 1
ATOM 842 C C . LYS A 1 112 ? 40.281 31.356 96.984 1.00 25.63 111 LYS A C 1
ATOM 843 O O . LYS A 1 112 ? 39.442 32.055 97.572 1.00 26.77 111 LYS A O 1
ATOM 849 N N . ALA A 1 113 ? 41.303 31.858 96.295 1.00 24.02 112 ALA A N 1
ATOM 850 C CA . ALA A 1 113 ? 41.515 33.290 96.142 1.00 23.43 112 ALA A CA 1
ATOM 851 C C . ALA A 1 113 ? 40.402 33.955 95.320 1.00 22.82 112 ALA A C 1
ATOM 852 O O . ALA A 1 113 ? 39.985 35.074 95.630 1.00 23.07 112 ALA A O 1
ATOM 854 N N . ASN A 1 114 ? 39.920 33.282 94.277 1.00 22.35 113 ASN A N 1
ATOM 855 C CA . ASN A 1 114 ? 38.807 33.824 93.492 1.00 24.09 113 ASN A CA 1
ATOM 856 C C . ASN A 1 114 ? 37.528 33.901 94.310 1.00 23.17 113 ASN A C 1
ATOM 857 O O . ASN A 1 114 ? 36.777 34.871 94.246 1.00 23.36 113 ASN A O 1
ATOM 862 N N . THR A 1 115 ? 37.277 32.849 95.060 1.00 24.31 114 THR A N 1
ATOM 863 C CA . THR A 1 115 ? 36.081 32.768 95.866 1.00 25.36 114 THR A CA 1
ATOM 864 C C . THR A 1 115 ? 36.075 33.891 96.898 1.00 27.03 114 THR A C 1
ATOM 865 O O . THR A 1 115 ? 35.059 34.588 97.057 1.00 26.36 114 THR A O 1
ATOM 869 N N . LEU A 1 116 ? 37.209 34.089 97.570 1.00 26.11 115 LEU A N 1
ATOM 870 C CA . LEU A 1 116 ? 37.322 35.179 98.538 1.00 24.91 115 LEU A CA 1
ATOM 871 C C . LEU A 1 116 ? 37.141 36.516 97.824 1.00 23.65 115 LEU A C 1
ATOM 872 O O . LEU A 1 116 ? 36.436 37.390 98.340 1.00 22.69 115 LEU A O 1
ATOM 877 N N . ALA A 1 117 ? 37.740 36.674 96.635 1.00 22.59 116 ALA A N 1
ATOM 878 C CA . ALA A 1 117 ? 37.622 37.944 95.890 1.00 21.85 116 ALA A CA 1
ATOM 879 C C . ALA A 1 117 ? 36.165 38.211 95.583 1.00 23.17 116 ALA A C 1
ATOM 880 O O . ALA A 1 117 ? 35.659 39.328 95.810 1.00 23.86 116 ALA A O 1
ATOM 882 N N . SER A 1 118 ? 35.481 37.174 95.116 1.00 24.69 117 SER A N 1
ATOM 883 C CA . SER A 1 118 ? 34.063 37.264 94.797 1.00 25.62 117 SER A CA 1
ATOM 884 C C . SER A 1 118 ? 33.242 37.709 96.012 1.00 26.52 117 SER A C 1
ATOM 885 O O . SER A 1 118 ? 32.315 38.524 95.888 1.00 28.07 117 SER A O 1
ATOM 888 N N . GLU A 1 119 ? 33.589 37.212 97.190 1.00 26.64 118 GLU A N 1
ATOM 889 C CA . GLU A 1 119 ? 32.901 37.656 98.413 1.00 26.79 118 GLU A CA 1
ATOM 890 C C . GLU A 1 119 ? 33.187 39.149 98.667 1.00 26.03 118 GLU A C 1
ATOM 891 O O . GLU A 1 119 ? 32.284 39.931 98.920 1.00 26.08 118 GLU A O 1
ATOM 897 N N . LEU A 1 120 ? 34.461 39.527 98.592 1.00 25.25 119 LEU A N 1
ATOM 898 C CA . LEU A 1 120 ? 34.875 40.908 98.826 1.00 25.26 119 LEU A CA 1
ATOM 899 C C . LEU A 1 120 ? 34.196 41.880 97.856 1.00 24.65 119 LEU A C 1
ATOM 900 O O . LEU A 1 120 ? 33.852 43.012 98.245 1.00 24.69 119 LEU A O 1
ATOM 905 N N . LEU A 1 121 ? 33.980 41.429 96.617 1.00 23.29 120 LEU A N 1
ATOM 906 C CA . LEU A 1 121 ? 33.250 42.218 95.631 1.00 22.34 120 LEU A CA 1
ATOM 907 C C . LEU A 1 121 ? 31.780 42.408 96.007 1.00 24.38 120 LEU A C 1
ATOM 908 O O . LEU A 1 121 ? 31.203 43.461 95.694 1.00 23.58 120 LEU A O 1
ATOM 913 N N . GLU A 1 122 ? 31.179 41.412 96.672 1.00 24.46 121 GLU A N 1
ATOM 914 C CA . GLU A 1 122 ? 29.819 41.546 97.170 1.00 26.16 121 GLU A CA 1
ATOM 915 C C . GLU A 1 122 ? 29.793 42.653 98.220 1.00 26.71 121 GLU A C 1
ATOM 916 O O . GLU A 1 122 ? 28.863 43.471 98.251 1.00 26.55 121 GLU A O 1
ATOM 922 N N . TRP A 1 123 ? 30.794 42.631 99.105 1.00 25.86 122 TRP A N 1
ATOM 923 C CA . TRP A 1 123 ? 30.912 43.610 100.192 1.00 27.26 122 TRP A CA 1
ATOM 924 C C . TRP A 1 123 ? 30.979 45.021 99.626 1.00 26.93 122 TRP A C 1
ATOM 925 O O . TRP A 1 123 ? 30.227 45.892 100.056 1.00 28.82 122 TRP A O 1
ATOM 936 N N . ILE A 1 124 ? 31.862 45.218 98.640 1.00 27.16 123 ILE A N 1
ATOM 937 C CA . ILE A 1 124 ? 32.009 46.499 97.935 1.00 24.37 123 ILE A CA 1
ATOM 938 C C . ILE A 1 124 ? 30.661 46.967 97.394 1.00 25.31 123 ILE A C 1
ATOM 939 O O . ILE A 1 124 ? 30.262 48.122 97.581 1.00 23.89 123 ILE A O 1
ATOM 944 N N . GLU A 1 125 ? 29.946 46.072 96.730 1.00 25.90 124 GLU A N 1
ATOM 945 C CA . GLU A 1 125 ? 28.676 46.467 96.133 1.00 27.77 124 GLU A CA 1
ATOM 946 C C . GLU A 1 125 ? 27.656 46.783 97.210 1.00 28.26 124 GLU A C 1
ATOM 947 O O . GLU A 1 125 ? 26.946 47.775 97.093 1.00 28.88 124 GLU A O 1
ATOM 953 N N . THR A 1 126 ? 27.606 45.958 98.257 1.00 29.09 125 THR A N 1
ATOM 954 C CA . THR A 1 126 ? 26.671 46.154 99.372 1.00 29.04 125 THR A CA 1
ATOM 955 C C . THR A 1 126 ? 26.839 47.527 100.020 1.00 29.34 125 THR A C 1
ATOM 956 O O . THR A 1 126 ? 25.854 48.200 100.293 1.00 31.51 125 THR A O 1
ATOM 960 N N . TYR A 1 127 ? 28.085 47.948 100.224 1.00 28.33 126 TYR A N 1
ATOM 961 C CA . TYR A 1 127 ? 28.384 49.205 100.920 1.00 29.90 126 TYR A CA 1
ATOM 962 C C . TYR A 1 127 ? 28.714 50.399 99.995 1.00 30.23 126 TYR A C 1
ATOM 963 O O . TYR A 1 127 ? 29.222 51.443 100.452 1.00 31.38 126 TYR A O 1
ATOM 972 N N . SER A 1 128 ? 28.414 50.242 98.706 1.00 28.08 127 SER A N 1
ATOM 973 C CA . SER A 1 128 ? 28.383 51.359 97.787 1.00 28.90 127 SER A CA 1
ATOM 974 C C . SER A 1 128 ? 27.063 52.095 97.962 1.00 30.90 127 SER A C 1
ATOM 975 O O . SER A 1 128 ? 26.021 51.452 98.157 1.00 31.07 127 SER A O 1
ATOM 978 N N . PRO A 1 129 ? 27.091 53.439 97.878 1.00 31.99 128 PRO A N 1
ATOM 979 C CA . PRO A 1 129 ? 25.842 54.208 97.841 1.00 32.76 128 PRO A CA 1
ATOM 980 C C . PRO A 1 129 ? 24.990 53.855 96.629 1.00 33.24 128 PRO A C 1
ATOM 981 O O . PRO A 1 129 ? 25.516 53.420 95.599 1.00 31.48 128 PRO A O 1
ATOM 985 N N . ASP A 1 130 ? 23.682 54.049 96.755 1.00 35.22 129 ASP A N 1
ATOM 986 C CA . ASP A 1 130 ? 22.746 53.741 95.679 1.00 36.53 129 ASP A CA 1
ATOM 987 C C . ASP A 1 130 ? 23.155 54.410 94.351 1.00 35.75 129 ASP A C 1
ATOM 988 O O . ASP A 1 130 ? 23.085 53.775 93.299 1.00 35.81 129 ASP A O 1
ATOM 993 N N . GLU A 1 131 ? 23.621 55.657 94.382 1.00 35.16 130 GLU A N 1
ATOM 994 C CA . GLU A 1 131 ? 24.018 56.308 93.127 1.00 37.02 130 GLU A CA 1
ATOM 995 C C . GLU A 1 131 ? 25.278 55.668 92.482 1.00 35.69 130 GLU A C 1
ATOM 996 O O . GLU A 1 131 ? 25.485 55.796 91.262 1.00 34.84 130 GLU A O 1
ATOM 1002 N N . ILE A 1 132 ? 26.081 54.955 93.284 1.00 33.22 131 ILE A N 1
ATOM 1003 C CA . ILE A 1 132 ? 27.238 54.205 92.775 1.00 31.45 131 ILE A CA 1
ATOM 1004 C C . ILE A 1 132 ? 26.838 52.798 92.305 1.00 30.80 131 ILE A C 1
ATOM 1005 O O . ILE A 1 132 ? 27.178 52.400 91.191 1.00 26.46 131 ILE A O 1
ATOM 1010 N N . LYS A 1 133 ? 26.113 52.062 93.154 1.00 31.29 132 LYS A N 1
ATOM 1011 C CA . LYS A 1 133 ? 25.485 50.798 92.764 1.00 32.04 132 LYS A CA 1
ATOM 1012 C C . LYS A 1 133 ? 24.860 50.893 91.365 1.00 32.00 132 LYS A C 1
ATOM 1013 O O . LYS A 1 133 ? 25.063 50.022 90.517 1.00 31.04 132 LYS A O 1
ATOM 1019 N N . ALA A 1 134 ? 24.099 51.962 91.140 1.00 33.27 133 ALA A N 1
ATOM 1020 C CA . ALA A 1 134 ? 23.362 52.162 89.886 1.00 34.17 133 ALA A CA 1
ATOM 1021 C C . ALA A 1 134 ? 24.249 52.234 88.645 1.00 33.34 133 ALA A C 1
ATOM 1022 O O . ALA A 1 134 ? 23.746 52.088 87.535 1.00 35.02 133 ALA A O 1
ATOM 1024 N N . LYS A 1 135 ? 25.545 52.486 88.828 1.00 33.46 134 LYS A N 1
ATOM 1025 C CA . LYS A 1 135 ? 26.505 52.589 87.713 1.00 33.93 134 LYS A CA 1
ATOM 1026 C C . LYS A 1 135 ? 27.161 51.251 87.316 1.00 32.11 134 LYS A C 1
ATOM 1027 O O . LYS A 1 135 ? 27.876 51.192 86.314 1.00 33.41 134 LYS A O 1
ATOM 1033 N N . PHE A 1 136 ? 26.968 50.208 88.122 1.00 29.74 135 PHE A N 1
ATOM 1034 C CA . PHE A 1 136 ? 27.482 48.888 87.808 1.00 28.07 135 PHE A CA 1
ATOM 1035 C C . PHE A 1 136 ? 26.540 48.187 86.828 1.00 28.00 135 PHE A C 1
ATOM 1036 O O . PHE A 1 136 ? 25.377 47.944 87.150 1.00 27.49 135 PHE A O 1
ATOM 1044 N N . SER A 1 137 ? 27.048 47.863 85.636 1.00 26.00 136 SER A N 1
ATOM 1045 C CA . SER A 1 137 ? 26.228 47.286 84.563 1.00 24.97 136 SER A CA 1
ATOM 1046 C C . SER A 1 137 ? 25.711 45.912 84.939 1.00 24.22 136 SER A C 1
ATOM 1047 O O . SER A 1 137 ? 24.616 45.527 84.552 1.00 23.98 136 SER A O 1
ATOM 1050 N N . ILE A 1 138 ? 26.531 45.162 85.664 1.00 24.05 137 ILE A N 1
ATOM 1051 C CA . ILE A 1 138 ? 26.128 43.875 86.218 1.00 23.92 137 ILE A CA 1
ATOM 1052 C C . ILE A 1 138 ? 26.713 43.800 87.629 1.00 24.41 137 ILE A C 1
ATOM 1053 O O . ILE A 1 138 ? 27.576 44.611 87.979 1.00 23.44 137 ILE A O 1
ATOM 1058 N N . PRO A 1 139 ? 26.240 42.850 88.461 1.00 25.08 138 PRO A N 1
ATOM 1059 C CA . PRO A 1 139 ? 26.805 42.792 89.798 1.00 23.86 138 PRO A CA 1
ATOM 1060 C C . PRO A 1 139 ? 28.302 42.508 89.787 1.00 22.85 138 PRO A C 1
ATOM 1061 O O . PRO A 1 139 ? 28.784 41.735 88.973 1.00 23.41 138 PRO A O 1
ATOM 1065 N N . LEU A 1 140 ? 29.038 43.146 90.687 1.00 23.07 139 LEU A N 1
ATOM 1066 C CA . LEU A 1 140 ? 30.491 43.111 90.630 1.00 23.67 139 LEU A CA 1
ATOM 1067 C C . LEU A 1 140 ? 31.082 41.686 90.587 1.00 23.07 139 LEU A C 1
ATOM 1068 O O . LEU A 1 140 ? 32.015 41.443 89.824 1.00 25.74 139 LEU A O 1
ATOM 1073 N N . PRO A 1 141 ? 30.544 40.738 91.384 1.00 24.56 140 PRO A N 1
ATOM 1074 C CA . PRO A 1 141 ? 31.100 39.373 91.344 1.00 23.94 140 PRO A CA 1
ATOM 1075 C C . PRO A 1 141 ? 30.956 38.678 89.988 1.00 25.06 140 PRO A C 1
ATOM 1076 O O . PRO A 1 141 ? 31.800 37.849 89.618 1.00 24.30 140 PRO A O 1
ATOM 1080 N N . GLU A 1 142 ? 29.877 38.986 89.268 1.00 25.82 141 GLU A N 1
ATOM 1081 C CA . GLU A 1 142 ? 29.665 38.405 87.940 1.00 26.20 141 GLU A CA 1
ATOM 1082 C C . GLU A 1 142 ? 30.708 38.868 86.938 1.00 24.57 141 GLU A C 1
ATOM 1083 O O . GLU A 1 142 ? 30.986 38.168 85.951 1.00 27.07 141 GLU A O 1
ATOM 1097 N N . ILE A 1 144 ? 33.773 38.893 87.253 1.00 19.95 143 ILE A N 1
ATOM 1098 C CA . ILE A 1 144 ? 34.972 38.062 87.325 1.00 19.63 143 ILE A CA 1
ATOM 1099 C C . ILE A 1 144 ? 34.719 36.557 87.328 1.00 23.05 143 ILE A C 1
ATOM 1100 O O . ILE A 1 144 ? 35.689 35.792 87.330 1.00 24.82 143 ILE A O 1
ATOM 1105 N N . ALA A 1 145 ? 33.451 36.122 87.382 1.00 23.42 144 ALA A N 1
ATOM 1106 C CA . ALA A 1 145 ? 33.122 34.687 87.381 1.00 23.38 144 ALA A CA 1
ATOM 1107 C C . ALA A 1 145 ? 33.655 33.992 86.136 1.00 23.52 144 ALA A C 1
ATOM 1108 O O . ALA A 1 145 ? 33.219 34.293 85.041 1.00 23.99 144 ALA A O 1
ATOM 1110 N N . ASN A 1 146 ? 34.588 33.056 86.311 1.00 24.19 145 ASN A N 1
ATOM 1111 C CA . ASN A 1 146 ? 35.182 32.342 85.197 1.00 23.24 145 ASN A CA 1
ATOM 1112 C C . ASN A 1 146 ? 35.823 33.299 84.182 1.00 22.30 145 ASN A C 1
ATOM 1113 O O . ASN A 1 146 ? 35.776 33.059 82.971 1.00 20.44 145 ASN A O 1
ATOM 1118 N N . SER A 1 147 ? 36.408 34.387 84.693 1.00 21.15 146 SER A N 1
ATOM 1119 C CA . SER A 1 147 ? 37.096 35.351 83.858 1.00 21.50 146 SER A CA 1
ATOM 1120 C C . SER A 1 147 ? 38.302 34.692 83.242 1.00 20.14 146 SER A C 1
ATOM 1121 O O . SER A 1 147 ? 39.148 34.159 83.948 1.00 22.27 146 SER A O 1
ATOM 1124 N N . HIS A 1 148 ? 38.328 34.714 81.921 1.00 17.55 147 HIS A N 1
ATOM 1125 C CA . HIS A 1 148 ? 39.429 34.258 81.117 1.00 18.60 147 HIS A CA 1
ATOM 1126 C C . HIS A 1 148 ? 40.705 35.029 81.431 1.00 18.46 147 HIS A C 1
ATOM 1127 O O . HIS A 1 148 ? 41.764 34.460 81.376 1.00 20.67 147 HIS A O 1
ATOM 1134 N N . LYS A 1 149 ? 40.612 36.312 81.772 1.00 18.07 148 LYS A N 1
ATOM 1135 C CA . LYS A 1 149 ? 41.816 37.152 81.892 1.00 19.27 148 LYS A CA 1
ATOM 1136 C C . LYS A 1 149 ? 42.438 37.211 83.265 1.00 18.87 148 LYS A C 1
ATOM 1137 O O . LYS A 1 149 ? 43.576 37.697 83.401 1.00 19.11 148 LYS A O 1
ATOM 1143 N N . THR A 1 150 ? 41.724 36.725 84.284 1.00 18.47 149 THR A N 1
ATOM 1144 C CA . THR A 1 150 ? 42.253 36.778 85.651 1.00 18.84 149 THR A CA 1
ATOM 1145 C C . THR A 1 150 ? 43.576 36.038 85.668 1.00 18.95 149 THR A C 1
ATOM 1146 O O . THR A 1 150 ? 43.689 34.966 85.074 1.00 20.76 149 THR A O 1
ATOM 1150 N N . LEU A 1 151 ? 44.590 36.633 86.294 1.00 19.26 150 LEU A N 1
ATOM 1151 C CA . LEU A 1 151 ? 45.967 36.134 86.190 1.00 18.49 150 LEU A CA 1
ATOM 1152 C C . LEU A 1 151 ? 46.534 35.982 87.575 1.00 20.15 150 LEU A C 1
ATOM 1153 O O . LEU A 1 151 ? 46.409 36.871 88.386 1.00 21.60 150 LEU A O 1
ATOM 1158 N N . LEU A 1 152 ? 47.165 34.846 87.825 1.00 21.68 151 LEU A N 1
ATOM 1159 C CA . LEU A 1 152 ? 47.877 34.599 89.043 1.00 21.72 151 LEU A CA 1
ATOM 1160 C C . LEU A 1 152 ? 49.347 34.673 88.670 1.00 22.46 151 LEU A C 1
ATOM 1161 O O . LEU A 1 152 ? 49.836 33.845 87.901 1.00 22.67 151 LEU A O 1
ATOM 1166 N N . ARG A 1 153 ? 50.042 35.663 89.226 1.00 22.00 152 ARG A N 1
ATOM 1167 C CA . ARG A 1 153 ? 51.434 35.908 88.924 1.00 24.91 152 ARG A CA 1
ATOM 1168 C C . ARG A 1 153 ? 52.295 35.370 90.063 1.00 26.64 152 ARG A C 1
ATOM 1169 O O . ARG A 1 153 ? 52.196 35.860 91.195 1.00 29.45 152 ARG A O 1
ATOM 1177 N N . ILE A 1 154 ? 53.124 34.359 89.792 1.00 25.05 153 ILE A N 1
ATOM 1178 C CA . ILE A 1 154 ? 54.081 33.894 90.806 1.00 25.63 153 ILE A CA 1
ATOM 1179 C C . ILE A 1 154 ? 55.396 34.624 90.552 1.00 26.48 153 ILE A C 1
ATOM 1180 O O . ILE A 1 154 ? 56.075 34.391 89.542 1.00 27.09 153 ILE A O 1
ATOM 1185 N N . LEU A 1 155 ? 55.710 35.537 91.470 1.00 26.82 154 LEU A N 1
ATOM 1186 C CA A LEU A 1 155 ? 56.866 36.424 91.342 0.50 26.69 154 LEU A CA 1
ATOM 1187 C CA B LEU A 1 155 ? 56.866 36.439 91.346 0.50 26.25 154 LEU A CA 1
ATOM 1188 C C . LEU A 1 155 ? 58.052 35.938 92.182 1.00 26.62 154 LEU A C 1
ATOM 1189 O O . LEU A 1 155 ? 57.896 35.637 93.350 1.00 25.38 154 LEU A O 1
ATOM 1198 N N . HIS A 1 156 ? 59.241 35.854 91.577 1.00 26.81 155 HIS A N 1
ATOM 1199 C CA . HIS A 1 156 ? 60.447 35.453 92.319 1.00 27.68 155 HIS A CA 1
ATOM 1200 C C . HIS A 1 156 ? 61.591 36.429 92.132 1.00 28.01 155 HIS A C 1
ATOM 1201 O O . HIS A 1 156 ? 62.097 36.569 91.018 1.00 26.73 155 HIS A O 1
ATOM 1208 N N . TYR A 1 157 ? 62.006 37.071 93.226 1.00 28.33 156 TYR A N 1
ATOM 1209 C CA . TYR A 1 157 ? 63.215 37.904 93.242 1.00 29.60 156 TYR A CA 1
ATOM 1210 C C . TYR A 1 157 ? 64.387 37.079 93.794 1.00 31.21 156 TYR A C 1
ATOM 1211 O O . TYR A 1 157 ? 64.383 36.712 94.975 1.00 30.63 156 TYR A O 1
ATOM 1220 N N . PRO A 1 158 ? 65.384 36.760 92.939 1.00 32.88 157 PRO A N 1
ATOM 1221 C CA . PRO A 1 158 ? 66.474 35.915 93.407 1.00 34.40 157 PRO A CA 1
ATOM 1222 C C . PRO A 1 158 ? 67.455 36.631 94.327 1.00 37.26 157 PRO A C 1
ATOM 1223 O O . PRO A 1 158 ? 67.451 37.871 94.399 1.00 37.90 157 PRO A O 1
ATOM 1227 N N . PRO A 1 159 ? 68.311 35.854 95.018 1.00 39.23 158 PRO A N 1
ATOM 1228 C CA . PRO A 1 159 ? 69.349 36.478 95.829 1.00 41.84 158 PRO A CA 1
ATOM 1229 C C . PRO A 1 159 ? 70.303 37.294 94.971 1.00 43.07 158 PRO A C 1
ATOM 1230 O O . PRO A 1 159 ? 70.555 36.954 93.809 1.00 40.20 158 PRO A O 1
ATOM 1242 N N . THR A 1 161 ? 73.927 38.357 93.973 1.00 61.34 160 THR A N 1
ATOM 1243 C CA . THR A 1 161 ? 75.196 37.618 93.969 1.00 66.31 160 THR A CA 1
ATOM 1244 C C . THR A 1 161 ? 76.398 38.555 93.956 1.00 70.51 160 THR A C 1
ATOM 1245 O O . THR A 1 161 ? 76.566 39.335 93.012 1.00 70.86 160 THR A O 1
ATOM 1247 N N . GLY A 1 162 ? 77.204 38.485 95.019 1.00 74.74 161 GLY A N 1
ATOM 1248 C CA . GLY A 1 162 ? 78.549 39.078 95.053 1.00 78.38 161 GLY A CA 1
ATOM 1249 C C . GLY A 1 162 ? 78.622 40.598 94.986 1.00 80.30 161 GLY A C 1
ATOM 1250 O O . GLY A 1 162 ? 78.435 41.285 96.003 1.00 80.85 161 GLY A O 1
ATOM 1251 N N . ASP A 1 163 ? 78.922 41.115 93.789 1.00 81.24 162 ASP A N 1
ATOM 1252 C CA . ASP A 1 163 ? 79.028 42.564 93.546 1.00 81.99 162 ASP A CA 1
ATOM 1253 C C . ASP A 1 163 ? 77.657 43.228 93.500 1.00 79.45 162 ASP A C 1
ATOM 1254 O O . ASP A 1 163 ? 77.488 44.328 94.026 1.00 80.06 162 ASP A O 1
ATOM 1259 N N . GLU A 1 164 ? 76.696 42.554 92.859 1.00 77.04 163 GLU A N 1
ATOM 1260 C CA . GLU A 1 164 ? 75.333 43.077 92.658 1.00 73.71 163 GLU A CA 1
ATOM 1261 C C . GLU A 1 164 ? 74.829 43.852 93.874 1.00 71.92 163 GLU A C 1
ATOM 1262 O O . GLU A 1 164 ? 74.868 43.352 95.005 1.00 71.93 163 GLU A O 1
ATOM 1264 N N . GLU A 1 165 ? 74.380 45.083 93.638 1.00 69.56 164 GLU A N 1
ATOM 1265 C CA . GLU A 1 165 ? 73.888 45.940 94.716 1.00 67.60 164 GLU A CA 1
ATOM 1266 C C . GLU A 1 165 ? 72.364 46.106 94.622 1.00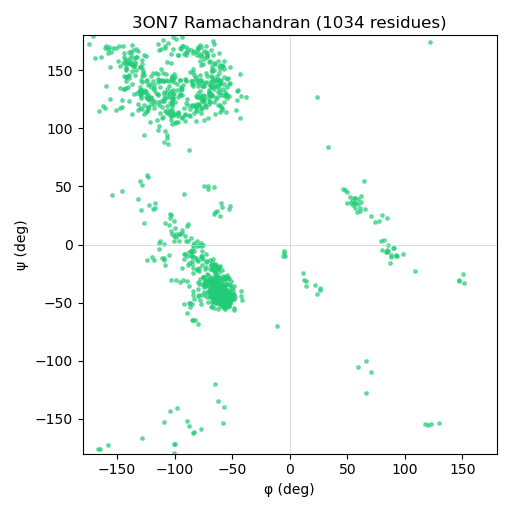 63.30 164 GLU A C 1
ATOM 1267 O O . GLU A 1 165 ? 71.795 46.325 93.542 1.00 61.07 164 GLU A O 1
ATOM 1278 N N . GLY A 1 167 ? 68.811 47.873 95.106 1.00 51.59 166 GLY A N 1
ATOM 1279 C CA . GLY A 1 167 ? 68.319 49.244 95.025 1.00 51.24 166 GLY A CA 1
ATOM 1280 C C . GLY A 1 167 ? 67.465 49.653 96.217 1.00 50.52 166 GLY A C 1
ATOM 1281 O O . GLY A 1 167 ? 67.038 48.804 97.012 1.00 49.89 166 GLY A O 1
ATOM 1282 N N . ALA A 1 168 ? 67.219 50.961 96.334 1.00 49.71 167 ALA A N 1
ATOM 1283 C CA . ALA A 1 168 ? 66.253 51.497 97.302 1.00 48.23 167 ALA A CA 1
ATOM 1284 C C . ALA A 1 168 ? 64.840 50.987 97.022 1.00 46.60 167 ALA A C 1
ATOM 1285 O O . ALA A 1 168 ? 64.066 50.749 97.954 1.00 46.63 167 ALA A O 1
ATOM 1287 N N . ILE A 1 169 ? 64.515 50.806 95.739 1.00 44.57 168 ILE A N 1
ATOM 1288 C CA . ILE A 1 169 ? 63.174 50.412 95.327 1.00 42.45 168 ILE A CA 1
ATOM 1289 C C . ILE A 1 169 ? 63.211 49.088 94.559 1.00 41.68 168 ILE A C 1
ATOM 1290 O O . ILE A 1 169 ? 63.956 48.941 93.592 1.00 42.17 168 ILE A O 1
ATOM 1295 N N . ARG A 1 170 ? 62.398 48.136 95.016 1.00 40.49 169 ARG A N 1
ATOM 1296 C CA . ARG A 1 170 ? 62.302 46.793 94.442 1.00 39.70 169 ARG A CA 1
ATOM 1297 C C . ARG A 1 170 ? 61.290 46.778 93.304 1.00 37.50 169 ARG A C 1
ATOM 1298 O O . ARG A 1 170 ? 61.580 46.284 92.211 1.00 39.31 169 ARG A O 1
ATOM 1306 N N . ALA A 1 171 ? 60.095 47.306 93.559 1.00 36.07 170 ALA A N 1
ATOM 1307 C CA . ALA A 1 171 ? 59.074 47.450 92.502 1.00 33.32 170 ALA A CA 1
ATOM 1308 C C . ALA A 1 171 ? 58.644 48.914 92.385 1.00 32.95 170 ALA A C 1
ATOM 1309 O O . ALA A 1 171 ? 58.101 49.490 93.329 1.00 32.87 170 ALA A O 1
ATOM 1311 N N . ALA A 1 172 ? 58.904 49.518 91.227 1.00 34.26 171 ALA A N 1
ATOM 1312 C CA . ALA A 1 172 ? 58.577 50.932 90.978 1.00 33.81 171 ALA A CA 1
ATOM 1313 C C . ALA A 1 172 ? 57.118 51.228 91.311 1.00 34.01 171 ALA A C 1
ATOM 1314 O O . ALA A 1 172 ? 56.268 50.336 91.260 1.00 29.94 171 ALA A O 1
ATOM 1316 N N . ALA A 1 173 ? 56.833 52.482 91.670 1.00 34.03 172 ALA A N 1
ATOM 1317 C CA . ALA A 1 173 ? 55.455 52.895 91.960 1.00 32.65 172 ALA A CA 1
ATOM 1318 C C . ALA A 1 173 ? 54.565 52.673 90.735 1.00 31.31 172 ALA A C 1
ATOM 1319 O O . ALA A 1 173 ? 55.004 52.909 89.609 1.00 30.40 172 ALA A O 1
ATOM 1321 N N . HIS A 1 174 ? 53.325 52.229 90.963 1.00 29.71 173 HIS A N 1
ATOM 1322 C CA . HIS A 1 174 ? 52.376 51.923 89.867 1.00 29.70 173 HIS A CA 1
ATOM 1323 C C . HIS A 1 174 ? 50.938 51.693 90.358 1.00 28.58 173 HIS A C 1
ATOM 1324 O O . HIS A 1 174 ? 50.708 51.384 91.537 1.00 27.65 173 HIS A O 1
ATOM 1331 N N . GLU A 1 175 ? 49.995 51.818 89.424 1.00 28.11 174 GLU A N 1
ATOM 1332 C CA . GLU A 1 175 ? 48.586 51.482 89.640 1.00 26.91 174 GLU A CA 1
ATOM 1333 C C . GLU A 1 175 ? 48.250 50.227 88.853 1.00 24.79 174 GLU A C 1
ATOM 1334 O O . GLU A 1 175 ? 48.716 50.054 87.727 1.00 22.69 174 GLU A O 1
ATOM 1340 N N . ASP A 1 176 ? 47.440 49.357 89.453 1.00 22.79 175 ASP A N 1
ATOM 1341 C CA . ASP A 1 176 ? 46.938 48.187 88.759 1.00 21.56 175 ASP A CA 1
ATOM 1342 C C . ASP A 1 176 ? 45.819 48.595 87.835 1.00 19.67 175 ASP A C 1
ATOM 1343 O O . ASP A 1 176 ? 45.000 49.448 88.184 1.00 21.93 175 ASP A O 1
ATOM 1348 N N . ILE A 1 177 ? 45.764 47.995 86.650 1.00 20.11 176 ILE A N 1
ATOM 1349 C CA . ILE A 1 177 ? 44.737 48.364 85.666 1.00 18.38 176 ILE A CA 1
ATOM 1350 C C . ILE A 1 177 ? 43.424 47.624 85.905 1.00 19.85 176 ILE A C 1
ATOM 1351 O O . ILE A 1 177 ? 42.345 48.107 85.527 1.00 21.01 176 ILE A O 1
ATOM 1356 N N . ASN A 1 178 ? 43.517 46.463 86.547 1.00 19.02 177 ASN A N 1
ATOM 1357 C CA . ASN A 1 178 ? 42.421 45.498 86.559 1.00 19.27 177 ASN A CA 1
ATOM 1358 C C . ASN A 1 178 ? 41.296 45.892 87.517 1.00 20.18 177 ASN A C 1
ATOM 1359 O O . ASN A 1 178 ? 41.180 47.059 87.848 1.00 20.99 177 ASN A O 1
ATOM 1364 N N . LEU A 1 179 ? 40.464 44.939 87.952 1.00 20.46 178 LEU A N 1
ATOM 1365 C CA . LEU A 1 179 ? 39.310 45.268 88.783 1.00 19.88 178 LEU A CA 1
ATOM 1366 C C . LEU A 1 179 ? 39.722 45.367 90.242 1.00 20.83 178 LEU A C 1
ATOM 1367 O O . LEU A 1 179 ? 39.616 46.429 90.848 1.00 23.26 178 LEU A O 1
ATOM 1372 N N . ILE A 1 180 ? 40.154 44.244 90.818 1.00 22.60 179 ILE A N 1
ATOM 1373 C CA . ILE A 1 180 ? 40.790 44.235 92.138 1.00 21.35 179 ILE A CA 1
ATOM 1374 C C . ILE A 1 180 ? 41.932 43.233 92.119 1.00 20.74 179 ILE A C 1
ATOM 1375 O O . ILE A 1 180 ? 41.952 42.318 91.305 1.00 18.84 179 ILE A O 1
ATOM 1380 N N . THR A 1 181 ? 42.882 43.430 93.024 1.00 22.34 180 THR A N 1
ATOM 1381 C CA . THR A 1 181 ? 44.041 42.550 93.137 1.00 22.38 180 THR A CA 1
ATOM 1382 C C . THR A 1 181 ? 44.123 42.021 94.582 1.00 22.62 180 THR A C 1
ATOM 1383 O O . THR A 1 181 ? 43.832 42.746 95.507 1.00 22.98 180 THR A O 1
ATOM 1387 N N . VAL A 1 182 ? 44.478 40.748 94.731 1.00 22.64 181 VAL A N 1
ATOM 1388 C CA . VAL A 1 182 ? 44.542 40.062 96.019 1.00 22.12 181 VAL A CA 1
ATOM 1389 C C . VAL A 1 182 ? 45.950 39.494 96.193 1.00 22.89 181 VAL A C 1
ATOM 1390 O O . VAL A 1 182 ? 46.463 38.803 95.297 1.00 20.77 181 VAL A O 1
ATOM 1394 N N . LEU A 1 183 ? 46.560 39.775 97.341 1.00 23.42 182 LEU A N 1
ATOM 1395 C CA . LEU A 1 183 ? 47.929 39.360 97.621 1.00 24.07 182 LEU A CA 1
ATOM 1396 C C . LEU A 1 183 ? 48.166 39.001 99.114 1.00 24.89 182 LEU A C 1
ATOM 1397 O O . LEU A 1 183 ? 48.049 39.859 99.975 1.00 26.47 182 LEU A O 1
ATOM 1402 N N . PRO A 1 184 ? 48.535 37.742 99.423 1.00 26.76 183 PRO A N 1
ATOM 1403 C CA . PRO A 1 184 ? 49.055 37.439 100.756 1.00 29.75 183 PRO A CA 1
ATOM 1404 C C . PRO A 1 184 ? 50.421 38.108 100.976 1.00 32.54 183 PRO A C 1
ATOM 1405 O O . PRO A 1 184 ? 51.223 38.163 100.035 1.00 33.18 183 PRO A O 1
ATOM 1409 N N . THR A 1 185 ? 50.671 38.635 102.178 1.00 33.11 184 THR A N 1
ATOM 1410 C CA . THR A 1 185 ? 52.011 39.133 102.541 1.00 35.97 184 THR A CA 1
ATOM 1411 C C . THR A 1 185 ? 52.844 38.039 103.209 1.00 39.33 184 THR A C 1
ATOM 1412 O O . THR A 1 185 ? 52.283 37.047 103.671 1.00 40.62 184 THR A O 1
ATOM 1416 N N . ALA A 1 186 ? 54.172 38.227 103.292 1.00 43.66 185 ALA A N 1
ATOM 1417 C CA . ALA A 1 186 ? 55.062 37.231 103.966 1.00 44.60 185 ALA A CA 1
ATOM 1418 C C . ALA A 1 186 ? 56.021 37.806 105.023 1.00 45.82 185 ALA A C 1
ATOM 1419 O O . ALA A 1 186 ? 57.102 37.244 105.266 1.00 45.49 185 ALA A O 1
ATOM 1421 N N . ASN A 1 187 ? 55.595 38.891 105.674 1.00 47.45 186 ASN A N 1
ATOM 1422 C CA . ASN A 1 187 ? 56.347 39.546 106.786 1.00 49.51 186 ASN A CA 1
ATOM 1423 C C . ASN A 1 187 ? 57.714 40.083 106.368 1.00 50.48 186 ASN A C 1
ATOM 1424 O O . ASN A 1 187 ? 58.712 39.951 107.080 1.00 51.89 186 ASN A O 1
ATOM 1429 N N . GLU A 1 188 ? 57.735 40.694 105.191 1.00 50.62 187 GLU A N 1
ATOM 1430 C CA . GLU A 1 188 ? 58.914 41.366 104.672 1.00 51.19 187 GLU A CA 1
ATOM 1431 C C . GLU A 1 188 ? 58.402 42.764 104.347 1.00 49.17 187 GLU A C 1
ATOM 1432 O O . GLU A 1 188 ? 57.797 42.972 103.298 1.00 48.30 187 GLU A O 1
ATOM 1438 N N . PRO A 1 189 ? 58.556 43.706 105.284 1.00 48.82 188 PRO A N 1
ATOM 1439 C CA . PRO A 1 189 ? 58.038 45.052 105.047 1.00 47.51 188 PRO A CA 1
ATOM 1440 C C . PRO A 1 189 ? 58.621 45.667 103.782 1.00 44.54 188 PRO A C 1
ATOM 1441 O O . PRO A 1 189 ? 59.686 45.239 103.325 1.00 43.55 188 PRO A O 1
ATOM 1445 N N . GLY A 1 190 ? 57.913 46.649 103.220 1.00 42.74 189 GLY A N 1
ATOM 1446 C CA . GLY A 1 190 ? 58.354 47.319 101.986 1.00 41.03 189 GLY A CA 1
ATOM 1447 C C . GLY A 1 190 ? 57.221 47.781 101.076 1.00 37.91 189 GLY A C 1
ATOM 1448 O O . GLY A 1 190 ? 57.369 48.775 100.370 1.00 37.00 189 GLY A O 1
ATOM 1449 N N . LEU A 1 191 ? 56.096 47.069 101.081 1.00 34.41 190 LEU A N 1
ATOM 1450 C CA . LEU A 1 191 ? 54.922 47.513 100.329 1.00 33.24 190 LEU A CA 1
ATOM 1451 C C . LEU A 1 191 ? 54.404 48.820 100.955 1.00 32.83 190 LEU A C 1
ATOM 1452 O O . LEU A 1 191 ? 54.318 48.948 102.178 1.00 34.02 190 LEU A O 1
ATOM 1457 N N . GLN A 1 192 ? 54.110 49.796 100.101 1.00 30.82 191 GLN A N 1
ATOM 1458 C CA . GLN A 1 192 ? 53.639 51.110 100.522 1.00 31.23 191 GLN A CA 1
ATOM 1459 C C . GLN A 1 192 ? 52.590 51.603 99.534 1.00 29.10 191 GLN A C 1
ATOM 1460 O O . GLN A 1 192 ? 52.594 51.197 98.378 1.00 30.45 191 GLN A O 1
ATOM 1466 N N . VAL A 1 193 ? 51.703 52.469 99.999 1.00 28.36 192 VAL A N 1
ATOM 1467 C CA A VAL A 1 193 ? 50.634 53.007 99.166 0.50 29.08 192 VAL A CA 1
ATOM 1468 C CA B VAL A 1 193 ? 50.602 53.010 99.198 0.50 29.29 192 VAL A CA 1
ATOM 1469 C C . VAL A 1 193 ? 50.678 54.531 99.201 1.00 29.97 192 VAL A C 1
ATOM 1470 O O . VAL A 1 193 ? 51.046 55.127 100.202 1.00 31.94 192 VAL A O 1
ATOM 1477 N N . LYS A 1 194 ? 50.322 55.169 98.097 1.00 30.44 193 LYS A N 1
ATOM 1478 C CA . LYS A 1 194 ? 50.388 56.633 98.058 1.00 33.14 193 LYS A CA 1
ATOM 1479 C C . LYS A 1 194 ? 49.232 57.282 98.845 1.00 34.42 193 LYS A C 1
ATOM 1480 O O . LYS A 1 194 ? 48.051 56.998 98.587 1.00 33.65 193 LYS A O 1
ATOM 1486 N N . ALA A 1 195 ? 49.587 58.135 99.810 1.00 36.22 194 ALA A N 1
ATOM 1487 C CA . ALA A 1 195 ? 48.598 58.923 100.549 1.00 38.58 194 ALA A CA 1
ATOM 1488 C C . ALA A 1 195 ? 48.212 60.176 99.783 1.00 40.22 194 ALA A C 1
ATOM 1489 O O . ALA A 1 195 ? 48.869 60.565 98.813 1.00 40.82 194 ALA A O 1
ATOM 1491 N N . LYS A 1 196 ? 47.134 60.808 100.227 1.00 42.74 195 LYS A N 1
ATOM 1492 C CA . LYS A 1 196 ? 46.634 62.017 99.577 1.00 44.34 195 LYS A CA 1
ATOM 1493 C C . LYS A 1 196 ? 47.633 63.173 99.680 1.00 44.86 195 LYS A C 1
ATOM 1494 O O . LYS A 1 196 ? 47.656 64.043 98.811 1.00 46.29 195 LYS A O 1
ATOM 1500 N N . ASP A 1 197 ? 48.477 63.159 100.713 1.00 43.98 196 ASP A N 1
ATOM 1501 C CA . ASP A 1 197 ? 49.379 64.288 101.007 1.00 44.19 196 ASP A CA 1
ATOM 1502 C C . ASP A 1 197 ? 50.814 64.148 100.435 1.00 43.50 196 ASP A C 1
ATOM 1503 O O . ASP A 1 197 ? 51.716 64.937 100.780 1.00 41.65 196 ASP A O 1
ATOM 1508 N N . GLY A 1 198 ? 51.010 63.130 99.587 1.00 42.47 197 GLY A N 1
ATOM 1509 C CA . GLY A 1 198 ? 52.293 62.880 98.908 1.00 42.65 197 GLY A CA 1
ATOM 1510 C C . GLY A 1 198 ? 53.242 61.929 99.627 1.00 43.51 197 GLY A C 1
ATOM 1511 O O . GLY A 1 198 ? 54.272 61.531 99.074 1.00 43.42 197 GLY A O 1
ATOM 1512 N N . SER A 1 199 ? 52.906 61.576 100.867 1.00 43.38 198 SER A N 1
ATOM 1513 C CA . SER A 1 199 ? 53.698 60.624 101.643 1.00 43.25 198 SER A CA 1
ATOM 1514 C C . SER A 1 199 ? 53.265 59.182 101.320 1.00 40.76 198 SER A C 1
ATOM 1515 O O . SER A 1 199 ? 52.240 58.955 100.669 1.00 38.18 198 SER A O 1
ATOM 1518 N N . TRP A 1 200 ? 54.082 58.233 101.770 1.00 40.94 199 TRP A N 1
ATOM 1519 C CA . TRP A 1 200 ? 53.870 56.807 101.557 1.00 39.71 199 TRP A CA 1
ATOM 1520 C C . TRP A 1 200 ? 53.480 56.146 102.878 1.00 40.92 199 TRP A C 1
ATOM 1521 O O . TRP A 1 200 ? 54.201 56.275 103.875 1.00 41.59 199 TRP A O 1
ATOM 1532 N N . LEU A 1 201 ? 52.348 55.438 102.867 1.00 40.51 200 LEU A N 1
ATOM 1533 C CA . LEU A 1 201 ? 51.878 54.653 104.019 1.00 41.36 200 LEU A CA 1
ATOM 1534 C C . LEU A 1 201 ? 52.329 53.192 103.896 1.00 40.10 200 LEU A C 1
ATOM 1535 O O . LEU A 1 201 ? 52.181 52.578 102.833 1.00 37.66 200 LEU A O 1
ATOM 1540 N N . ASP A 1 202 ? 52.866 52.643 104.983 1.00 40.51 201 ASP A N 1
ATOM 1541 C CA . ASP A 1 202 ? 53.327 51.246 105.016 1.00 41.07 201 ASP A CA 1
ATOM 1542 C C . ASP A 1 202 ? 52.134 50.307 105.172 1.00 39.46 201 ASP A C 1
ATOM 1543 O O . ASP A 1 202 ? 51.266 50.535 106.022 1.00 39.23 201 ASP A O 1
ATOM 1548 N N . VAL A 1 203 ? 52.083 49.268 104.343 1.00 38.07 202 VAL A N 1
ATOM 1549 C CA . VAL A 1 203 ? 51.020 48.270 104.448 1.00 37.49 202 VAL A CA 1
ATOM 1550 C C . VAL A 1 203 ? 51.435 47.238 105.497 1.00 38.80 202 VAL A C 1
ATOM 1551 O O . VAL A 1 203 ? 52.479 46.591 105.337 1.00 39.06 202 VAL A O 1
ATOM 1555 N N . PRO A 1 204 ? 50.636 47.085 106.577 1.00 39.07 203 PRO A N 1
ATOM 1556 C CA . PRO A 1 204 ? 50.999 46.110 107.604 1.00 40.55 203 PRO A CA 1
ATOM 1557 C C . PRO A 1 204 ? 51.129 44.736 106.978 1.00 40.28 203 PRO A C 1
ATOM 1558 O O . PRO A 1 204 ? 50.166 44.251 106.371 1.00 39.96 203 PRO A O 1
ATOM 1562 N N . SER A 1 205 ? 52.287 44.102 107.120 1.00 41.86 204 SER A N 1
ATOM 1563 C CA . SER A 1 205 ? 52.552 42.886 106.341 1.00 42.66 204 SER A CA 1
ATOM 1564 C C . SER A 1 205 ? 52.864 41.655 107.195 1.00 44.31 204 SER A C 1
ATOM 1565 O O . SER A 1 205 ? 53.608 40.773 106.776 1.00 45.84 204 SER A O 1
ATOM 1568 N N . ASP A 1 206 ? 52.227 41.566 108.359 1.00 45.24 205 ASP A N 1
ATOM 1569 C CA . ASP A 1 206 ? 52.384 40.413 109.252 1.00 46.71 205 ASP A CA 1
ATOM 1570 C C . ASP A 1 206 ? 51.923 39.120 108.585 1.00 46.10 205 ASP A C 1
ATOM 1571 O O . ASP A 1 206 ? 51.241 39.139 107.539 1.00 44.62 205 ASP A O 1
ATOM 1576 N N . PHE A 1 207 ? 52.306 37.994 109.181 1.00 46.65 206 PHE A N 1
ATOM 1577 C CA . PHE A 1 207 ? 51.897 36.689 108.671 1.00 45.07 206 PHE A CA 1
ATOM 1578 C C . PHE A 1 207 ? 50.380 36.562 108.833 1.00 42.88 206 PHE A C 1
ATOM 1579 O O . PHE A 1 207 ? 49.818 36.976 109.855 1.00 42.35 206 PHE A O 1
ATOM 1581 N N . GLY A 1 208 ? 49.721 36.044 107.798 1.00 40.60 207 GLY A N 1
ATOM 1582 C CA . GLY A 1 208 ? 48.275 35.843 107.821 1.00 40.47 207 GLY A CA 1
ATOM 1583 C C . GLY A 1 208 ? 47.436 37.012 107.330 1.00 38.98 207 GLY A C 1
ATOM 1584 O O . GLY A 1 208 ? 46.210 36.915 107.285 1.00 39.56 207 GLY A O 1
ATOM 1585 N N . ASN A 1 209 ? 48.080 38.125 106.989 1.00 37.09 208 ASN A N 1
ATOM 1586 C CA . ASN A 1 209 ? 47.378 39.237 106.372 1.00 35.00 208 ASN A CA 1
ATOM 1587 C C . ASN A 1 209 ? 47.224 38.959 104.889 1.00 33.90 208 ASN A C 1
ATOM 1588 O O . ASN A 1 209 ? 48.110 38.373 104.249 1.00 33.32 208 ASN A O 1
ATOM 1593 N N . ILE A 1 210 ? 46.093 39.379 104.346 1.00 32.87 209 ILE A N 1
ATOM 1594 C CA . ILE A 1 210 ? 45.915 39.402 102.910 1.00 32.42 209 ILE A CA 1
ATOM 1595 C C . ILE A 1 210 ? 45.567 40.842 102.558 1.00 30.58 209 ILE A C 1
ATOM 1596 O O . ILE A 1 210 ? 44.802 41.491 103.281 1.00 31.07 209 ILE A O 1
ATOM 1601 N N . ILE A 1 211 ? 46.175 41.334 101.481 1.00 27.51 210 ILE A N 1
ATOM 1602 C CA . ILE A 1 211 ? 46.064 42.720 101.041 1.00 26.32 210 ILE A CA 1
ATOM 1603 C C . ILE A 1 211 ? 45.242 42.761 99.763 1.00 24.72 210 ILE A C 1
ATOM 1604 O O . ILE A 1 211 ? 45.526 42.010 98.829 1.00 24.22 210 ILE A O 1
ATOM 1609 N N . ILE A 1 212 ? 44.234 43.628 99.717 1.00 23.84 211 ILE A N 1
ATOM 1610 C CA . ILE A 1 212 ? 43.379 43.778 98.529 1.00 22.93 211 ILE A CA 1
ATOM 1611 C C . ILE A 1 212 ? 43.417 45.238 98.087 1.00 23.82 211 ILE A C 1
ATOM 1612 O O . ILE A 1 212 ? 43.472 46.139 98.936 1.00 23.68 211 ILE A O 1
ATOM 1617 N N . ASN A 1 213 ? 43.440 45.479 96.774 1.00 21.96 212 ASN A N 1
ATOM 1618 C CA . ASN A 1 213 ? 43.405 46.850 96.286 1.00 21.40 212 ASN A CA 1
ATOM 1619 C C . ASN A 1 213 ? 42.561 47.036 95.019 1.00 21.37 212 ASN A C 1
ATOM 1620 O O . ASN A 1 213 ? 42.371 46.103 94.235 1.00 22.75 212 ASN A O 1
ATOM 1625 N N . ILE A 1 214 ? 42.021 48.243 94.881 1.00 20.96 213 ILE A N 1
ATOM 1626 C CA . ILE A 1 214 ? 41.222 48.671 93.747 1.00 18.20 213 ILE A CA 1
ATOM 1627 C C . ILE A 1 214 ? 42.163 48.913 92.569 1.00 19.93 213 ILE A C 1
ATOM 1628 O O . ILE A 1 214 ? 43.226 49.531 92.727 1.00 22.01 213 ILE A O 1
ATOM 1633 N N . GLY A 1 215 ? 41.768 48.451 91.393 1.00 16.80 214 GLY A N 1
ATOM 1634 C CA . GLY A 1 215 ? 42.503 48.741 90.174 1.00 19.40 214 GLY A CA 1
ATOM 1635 C C . GLY A 1 215 ? 41.707 49.691 89.297 1.00 20.10 214 GLY A C 1
ATOM 1636 O O . GLY A 1 215 ? 40.548 50.034 89.638 1.00 19.94 214 GLY A O 1
ATOM 1637 N N . ASP A 1 216 ? 42.306 50.112 88.176 1.00 18.61 215 ASP A N 1
ATOM 1638 C CA . ASP A 1 216 ? 41.736 51.197 87.368 1.00 17.46 215 ASP A CA 1
ATOM 1639 C C . ASP A 1 216 ? 40.343 50.918 86.841 1.00 17.44 215 ASP A C 1
ATOM 1640 O O . ASP A 1 216 ? 39.537 51.839 86.721 1.00 18.91 215 ASP A O 1
ATOM 1653 N N . LEU A 1 218 ? 37.817 49.252 88.285 1.00 20.17 217 LEU A N 1
ATOM 1654 C CA . LEU A 1 218 ? 36.761 49.456 89.291 1.00 20.13 217 LEU A CA 1
ATOM 1655 C C . LEU A 1 218 ? 36.653 50.959 89.626 1.00 20.92 217 LEU A C 1
ATOM 1656 O O . LEU A 1 218 ? 35.572 51.474 89.902 1.00 21.99 217 LEU A O 1
ATOM 1661 N N . GLN A 1 219 ? 37.764 51.676 89.530 1.00 20.72 218 GLN A N 1
ATOM 1662 C CA . GLN A 1 219 ? 37.733 53.125 89.657 1.00 23.06 218 GLN A CA 1
ATOM 1663 C C . GLN A 1 219 ? 36.798 53.714 88.626 1.00 24.13 218 GLN A C 1
ATOM 1664 O O . GLN A 1 219 ? 35.965 54.558 88.946 1.00 25.21 218 GLN A O 1
ATOM 1670 N N . GLU A 1 220 ? 36.928 53.234 87.394 1.00 23.30 219 GLU A N 1
ATOM 1671 C CA . GLU A 1 220 ? 36.136 53.708 86.273 1.00 23.45 219 GLU A CA 1
ATOM 1672 C C . GLU A 1 220 ? 34.681 53.293 86.397 1.00 24.44 219 GLU A C 1
ATOM 1673 O O . GLU A 1 220 ? 33.785 54.084 86.096 1.00 26.43 219 GLU A O 1
ATOM 1679 N N . ALA A 1 221 ? 34.461 52.044 86.817 1.00 23.60 220 ALA A N 1
ATOM 1680 C CA . ALA A 1 221 ? 33.130 51.498 87.025 1.00 22.97 220 ALA A CA 1
ATOM 1681 C C . ALA A 1 221 ? 32.400 52.233 88.139 1.00 24.25 220 ALA A C 1
ATOM 1682 O O . ALA A 1 221 ? 31.184 52.299 88.122 1.00 24.33 220 ALA A O 1
ATOM 1684 N N . SER A 1 222 ? 33.149 52.790 89.092 1.00 25.31 221 SER A N 1
ATOM 1685 C CA . SER A 1 222 ? 32.565 53.456 90.251 1.00 26.03 221 SER A CA 1
ATOM 1686 C C . SER A 1 222 ? 32.546 54.966 90.124 1.00 26.34 221 SER A C 1
ATOM 1687 O O . SER A 1 222 ? 32.172 55.646 91.076 1.00 28.90 221 SER A O 1
ATOM 1690 N N . ASP A 1 223 ? 32.905 55.482 88.947 1.00 27.76 222 ASP A N 1
ATOM 1691 C CA . ASP A 1 223 ? 33.052 56.930 88.690 1.00 28.97 222 ASP A CA 1
ATOM 1692 C C . ASP A 1 223 ? 33.999 57.662 89.662 1.00 28.67 222 ASP A C 1
ATOM 1693 O O . ASP A 1 223 ? 33.753 58.808 90.043 1.00 29.24 222 ASP A O 1
ATOM 1698 N N . GLY A 1 224 ? 35.090 57.003 90.050 1.00 27.10 223 GLY A N 1
ATOM 1699 C CA . GLY A 1 224 ? 36.093 57.605 90.923 1.00 25.18 223 GLY A CA 1
ATOM 1700 C C . GLY A 1 224 ? 35.860 57.347 92.403 1.00 25.77 223 GLY A C 1
ATOM 1701 O O . GLY A 1 224 ? 36.741 57.618 93.209 1.00 25.48 223 GLY A O 1
ATOM 1702 N N . TYR A 1 225 ? 34.695 56.799 92.752 1.00 25.63 224 TYR A N 1
ATOM 1703 C CA . TYR A 1 225 ? 34.311 56.559 94.148 1.00 25.81 224 TYR A CA 1
ATOM 1704 C C . TYR A 1 225 ? 35.328 55.676 94.857 1.00 25.19 224 TYR A C 1
ATOM 1705 O O . TYR A 1 225 ? 35.753 55.984 95.953 1.00 25.08 224 TYR A O 1
ATOM 1714 N N . PHE A 1 226 ? 35.729 54.588 94.218 1.00 24.44 225 PHE A N 1
ATOM 1715 C CA . PHE A 1 226 ? 36.842 53.788 94.710 1.00 23.69 225 PHE A CA 1
ATOM 1716 C C . PHE A 1 226 ? 38.078 54.108 93.889 1.00 23.73 225 PHE A C 1
ATOM 1717 O O . PHE A 1 226 ? 38.046 53.999 92.673 1.00 25.64 225 PHE A O 1
ATOM 1725 N N . PRO A 1 227 ? 39.162 54.535 94.548 1.00 23.74 226 PRO A N 1
ATOM 1726 C CA . PRO A 1 227 ? 40.310 55.001 93.808 1.00 23.66 226 PRO A CA 1
ATOM 1727 C C . PRO A 1 227 ? 41.328 53.910 93.618 1.00 22.55 226 PRO A C 1
ATOM 1728 O O . PRO A 1 227 ? 41.546 53.130 94.540 1.00 22.01 226 PRO A O 1
ATOM 1732 N N . SER A 1 228 ? 41.954 53.881 92.442 1.00 22.77 227 SER A N 1
ATOM 1733 C CA . SER A 1 228 ? 43.063 52.998 92.159 1.00 24.33 227 SER A CA 1
ATOM 1734 C C . SER A 1 228 ? 44.321 53.698 92.606 1.00 25.98 227 SER A C 1
ATOM 1735 O O . SER A 1 228 ? 44.674 54.753 92.080 1.00 28.29 227 SER A O 1
ATOM 1738 N N . THR A 1 229 ? 45.008 53.127 93.580 1.00 27.18 228 THR A N 1
ATOM 1739 C CA . THR A 1 229 ? 46.073 53.864 94.245 1.00 29.25 228 THR A CA 1
ATOM 1740 C C . THR A 1 229 ? 47.450 53.389 93.809 1.00 28.12 228 THR A C 1
ATOM 1741 O O . THR A 1 229 ? 47.713 52.171 93.677 1.00 27.09 228 THR A O 1
ATOM 1745 N N . SER A 1 230 ? 48.313 54.376 93.564 1.00 26.59 229 SER A N 1
ATOM 1746 C CA . SER A 1 230 ? 49.712 54.123 93.279 1.00 26.91 229 SER A CA 1
ATOM 1747 C C . SER A 1 230 ? 50.327 53.411 94.489 1.00 28.52 229 SER A C 1
ATOM 1748 O O . SER A 1 230 ? 50.024 53.767 95.648 1.00 29.14 229 SER A O 1
ATOM 1751 N N . HIS A 1 231 ? 51.162 52.408 94.214 1.00 25.67 230 HIS A N 1
ATOM 1752 C CA . HIS A 1 231 ? 51.825 51.640 95.266 1.00 26.82 230 HIS A CA 1
ATOM 1753 C C . HIS A 1 231 ? 53.188 51.131 94.824 1.00 27.55 230 HIS A C 1
ATOM 1754 O O . HIS A 1 231 ? 53.442 51.007 93.638 1.00 28.27 230 HIS A O 1
ATOM 1761 N N . ARG A 1 232 ? 54.058 50.836 95.788 1.00 29.03 231 ARG A N 1
ATOM 1762 C CA . ARG A 1 232 ? 55.412 50.372 95.470 1.00 29.57 231 ARG A CA 1
ATOM 1763 C C . ARG A 1 232 ? 55.897 49.427 96.549 1.00 29.36 231 ARG A C 1
ATOM 1764 O O . ARG A 1 232 ? 55.288 49.324 97.586 1.00 31.60 231 ARG A O 1
ATOM 1772 N N . VAL A 1 233 ? 57.030 48.782 96.302 1.00 30.56 232 VAL A N 1
ATOM 1773 C CA . VAL A 1 233 ? 57.714 47.964 97.288 1.00 30.22 232 VAL A CA 1
ATOM 1774 C C . VAL A 1 233 ? 59.135 48.502 97.403 1.00 32.57 232 VAL A C 1
ATOM 1775 O O . VAL A 1 233 ? 59.883 48.434 96.421 1.00 33.33 232 VAL A O 1
ATOM 1779 N N . ILE A 1 234 ? 59.501 49.037 98.573 1.00 33.38 233 ILE A N 1
ATOM 1780 C CA . ILE A 1 234 ? 60.876 49.467 98.842 1.00 36.11 233 ILE A CA 1
ATOM 1781 C C . ILE A 1 234 ? 61.708 48.377 99.538 1.00 37.36 233 ILE A C 1
ATOM 1782 O O . ILE A 1 234 ? 61.181 47.363 100.015 1.00 38.89 233 ILE A O 1
ATOM 1787 N N . ASN A 1 235 ? 63.015 48.601 99.585 1.00 38.92 234 ASN A N 1
ATOM 1788 C CA . ASN A 1 235 ? 63.925 47.779 100.387 1.00 40.61 234 ASN A CA 1
ATOM 1789 C C . ASN A 1 235 ? 64.359 48.558 101.627 1.00 43.16 234 ASN A C 1
ATOM 1790 O O . ASN A 1 235 ? 65.401 49.211 101.613 1.00 45.09 234 ASN A O 1
ATOM 1795 N N . PRO A 1 236 ? 63.559 48.494 102.711 1.00 45.40 235 PRO A N 1
ATOM 1796 C CA . PRO A 1 236 ? 63.919 49.255 103.915 1.00 48.32 235 PRO A CA 1
ATOM 1797 C C . PRO A 1 236 ? 65.290 48.854 104.449 1.00 51.43 235 PRO A C 1
ATOM 1798 O O . PRO A 1 236 ? 65.729 47.727 104.213 1.00 51.85 235 PRO A O 1
ATOM 1802 N N . GLU A 1 237 ? 65.950 49.770 105.154 1.00 54.12 236 GLU A N 1
ATOM 1803 C CA . GLU A 1 237 ? 67.286 49.528 105.693 1.00 56.79 236 GLU A CA 1
ATOM 1804 C C . GLU A 1 237 ? 67.357 48.153 106.366 1.00 57.69 236 GLU A C 1
ATOM 1805 O O . GLU A 1 237 ? 66.474 47.792 107.147 1.00 55.27 236 GLU A O 1
ATOM 1807 N N . GLY A 1 238 ? 68.400 47.391 106.029 1.00 59.77 237 GLY A N 1
ATOM 1808 C CA . GLY A 1 238 ? 68.634 46.076 106.619 1.00 61.47 237 GLY A CA 1
ATOM 1809 C C . GLY A 1 238 ? 67.791 44.968 106.015 1.00 60.47 237 GLY A C 1
ATOM 1810 O O . GLY A 1 238 ? 67.519 43.967 106.678 1.00 60.95 237 GLY A O 1
ATOM 1811 N N . THR A 1 239 ? 67.363 45.144 104.762 1.00 58.74 238 THR A N 1
ATOM 1812 C CA . THR A 1 239 ? 66.782 44.043 103.994 1.00 56.12 238 THR A CA 1
ATOM 1813 C C . THR A 1 239 ? 67.940 43.150 103.542 1.00 56.50 238 THR A C 1
ATOM 1814 O O . THR A 1 239 ? 69.005 43.650 103.121 1.00 55.07 238 THR A O 1
ATOM 1818 N N . ASP A 1 240 ? 67.734 41.836 103.660 1.00 55.83 239 ASP A N 1
ATOM 1819 C CA . ASP A 1 240 ? 68.784 40.847 103.388 1.00 56.18 239 ASP A CA 1
ATOM 1820 C C . ASP A 1 240 ? 68.846 40.578 101.885 1.00 54.19 239 ASP A C 1
ATOM 1821 O O . ASP A 1 240 ? 67.915 40.032 101.312 1.00 52.96 239 ASP A O 1
ATOM 1826 N N . LYS A 1 241 ? 69.945 40.982 101.254 1.00 54.83 240 LYS A N 1
ATOM 1827 C CA . LYS A 1 241 ? 70.110 40.816 99.809 1.00 53.52 240 LYS A CA 1
ATOM 1828 C C . LYS A 1 241 ? 70.258 39.338 99.403 1.00 52.81 240 LYS A C 1
ATOM 1829 O O . LYS A 1 241 ? 70.056 38.995 98.239 1.00 53.12 240 LYS A O 1
ATOM 1832 N N . THR A 1 242 ? 70.581 38.467 100.358 1.00 51.39 241 THR A N 1
ATOM 1833 C CA . THR A 1 242 ? 70.788 37.050 100.063 1.00 50.90 241 THR A CA 1
ATOM 1834 C C . THR A 1 242 ? 69.515 36.185 100.104 1.00 49.38 241 THR A C 1
ATOM 1835 O O . THR A 1 242 ? 69.574 35.004 99.754 1.00 49.63 241 THR A O 1
ATOM 1839 N N . LYS A 1 243 ? 68.380 36.746 100.527 1.00 47.68 242 LYS A N 1
ATOM 1840 C CA . LYS A 1 243 ? 67.140 35.965 100.630 1.00 46.86 242 LYS A CA 1
ATOM 1841 C C . LYS A 1 243 ? 66.326 36.034 99.341 1.00 44.12 242 LYS A C 1
ATOM 1842 O O . LYS A 1 243 ? 66.287 37.073 98.669 1.00 43.97 242 LYS A O 1
ATOM 1846 N N . SER A 1 244 ? 65.708 34.914 98.976 1.00 41.93 243 SER A N 1
ATOM 1847 C CA . SER A 1 244 ? 64.749 34.905 97.874 1.00 39.88 243 SER A CA 1
ATOM 1848 C C . SER A 1 244 ? 63.425 35.470 98.376 1.00 38.99 243 SER A C 1
ATOM 1849 O O . SER A 1 244 ? 63.047 35.233 99.523 1.00 40.16 243 SER A O 1
ATOM 1852 N N . ARG A 1 245 ? 62.742 36.243 97.536 1.00 38.44 244 ARG A N 1
ATOM 1853 C CA . ARG A 1 245 ? 61.386 36.694 97.848 1.00 38.41 244 ARG A CA 1
ATOM 1854 C C . ARG A 1 245 ? 60.396 36.144 96.810 1.00 35.18 244 ARG A C 1
ATOM 1855 O O . ARG A 1 245 ? 60.547 36.404 95.631 1.00 34.86 244 ARG A O 1
ATOM 1863 N N . ILE A 1 246 ? 59.407 35.373 97.259 1.00 33.40 245 ILE A N 1
ATOM 1864 C CA . ILE A 1 246 ? 58.328 34.890 96.387 1.00 32.13 245 ILE A CA 1
ATOM 1865 C C . ILE A 1 246 ? 57.065 35.594 96.802 1.00 31.23 245 ILE A C 1
ATOM 1866 O O . ILE A 1 246 ? 56.841 35.800 98.004 1.00 32.34 245 ILE A O 1
ATOM 1871 N N . SER A 1 247 ? 56.234 35.958 95.831 1.00 28.69 246 SER A N 1
ATOM 1872 C CA . SER A 1 247 ? 54.891 36.489 96.134 1.00 30.11 246 SER A CA 1
ATOM 1873 C C . SER A 1 247 ? 53.824 35.970 95.139 1.00 29.60 246 SER A C 1
ATOM 1874 O O . SER A 1 247 ? 54.145 35.604 94.007 1.00 28.70 246 SER A O 1
ATOM 1877 N N . LEU A 1 248 ? 52.560 35.963 95.560 1.00 28.36 247 LEU A N 1
ATOM 1878 C CA . LEU A 1 248 ? 51.496 35.358 94.767 1.00 25.68 247 LEU A CA 1
ATOM 1879 C C . LEU A 1 248 ? 50.329 36.306 94.447 1.00 23.91 247 LEU A C 1
ATOM 1880 O O . LEU A 1 248 ? 49.186 36.007 94.791 1.00 24.47 247 LEU A O 1
ATOM 1885 N N . PRO A 1 249 ? 50.587 37.427 93.748 1.00 21.96 248 PRO A N 1
ATOM 1886 C CA . PRO A 1 249 ? 49.450 38.302 93.440 1.00 21.81 248 PRO A CA 1
ATOM 1887 C C . PRO A 1 249 ? 48.454 37.722 92.428 1.00 21.43 248 PRO A C 1
ATOM 1888 O O . PRO A 1 249 ? 48.856 37.119 91.415 1.00 19.32 248 PRO A O 1
ATOM 1892 N N . LEU A 1 250 ? 47.164 37.899 92.728 1.00 20.26 249 LEU A N 1
ATOM 1893 C CA . LEU A 1 250 ? 46.093 37.477 91.838 1.00 18.84 249 LEU A CA 1
ATOM 1894 C C . LEU A 1 250 ? 45.415 38.723 91.354 1.00 18.95 249 LEU A C 1
ATOM 1895 O O . LEU A 1 250 ? 44.925 39.520 92.159 1.00 19.17 249 LEU A O 1
ATOM 1900 N N . PHE A 1 251 ? 45.423 38.902 90.036 1.00 17.81 250 PHE A N 1
ATOM 1901 C CA . PHE A 1 251 ? 44.873 40.087 89.406 1.00 17.57 250 PHE A CA 1
ATOM 1902 C C . PHE A 1 251 ? 43.525 39.728 88.834 1.00 17.49 250 PHE A C 1
ATOM 1903 O O . PHE A 1 251 ? 43.448 39.055 87.802 1.00 16.59 250 PHE A O 1
ATOM 1911 N N . LEU A 1 252 ? 42.464 40.147 89.515 1.00 17.92 251 LEU A N 1
ATOM 1912 C CA . LEU A 1 252 ? 41.114 39.832 89.053 1.00 17.06 251 LEU A CA 1
ATOM 1913 C C . LEU A 1 252 ? 40.797 40.769 87.894 1.00 17.15 251 LEU A C 1
ATOM 1914 O O . LEU A 1 252 ? 40.795 41.971 88.079 1.00 19.78 251 LEU A O 1
ATOM 1919 N N . HIS A 1 253 ? 40.592 40.212 86.698 1.00 18.37 252 HIS A N 1
ATOM 1920 C CA . HIS A 1 253 ? 40.168 40.984 85.525 1.00 18.31 252 HIS A CA 1
ATOM 1921 C C . HIS A 1 253 ? 38.709 40.724 85.206 1.00 17.57 252 HIS A C 1
ATOM 1922 O O . HIS A 1 253 ? 38.255 39.577 85.294 1.00 17.08 252 HIS A O 1
ATOM 1929 N N . PRO A 1 254 ? 37.964 41.778 84.810 1.00 18.70 253 PRO A N 1
ATOM 1930 C CA . PRO A 1 254 ? 36.599 41.543 84.369 1.00 19.32 253 PRO A CA 1
ATOM 1931 C C . PRO A 1 254 ? 36.615 40.987 82.955 1.00 18.71 253 PRO A C 1
ATOM 1932 O O . PRO A 1 254 ? 37.578 41.174 82.232 1.00 21.30 253 PRO A O 1
ATOM 1936 N N . HIS A 1 255 ? 35.549 40.311 82.567 1.00 17.84 254 HIS A N 1
ATOM 1937 C CA . HIS A 1 255 ? 35.364 39.914 81.196 1.00 18.04 254 HIS A CA 1
ATOM 1938 C C . HIS A 1 255 ? 35.511 41.136 80.316 1.00 17.58 254 HIS A C 1
ATOM 1939 O O . HIS A 1 255 ? 34.986 42.178 80.647 1.00 16.04 254 HIS A O 1
ATOM 1946 N N . PRO A 1 256 ? 36.193 41.000 79.174 1.00 18.36 255 PRO A N 1
ATOM 1947 C CA . PRO A 1 256 ? 36.391 42.139 78.265 1.00 19.23 255 PRO A CA 1
ATOM 1948 C C . PRO A 1 256 ? 35.125 42.885 77.878 1.00 20.63 255 PRO A C 1
ATOM 1949 O O . PRO A 1 256 ? 35.165 44.115 77.791 1.00 22.15 255 PRO A O 1
ATOM 1953 N N . SER A 1 257 ? 34.028 42.144 77.657 1.00 20.52 256 SER A N 1
ATOM 1954 C CA . SER A 1 257 ? 32.757 42.718 77.221 1.00 20.39 256 SER A CA 1
ATOM 1955 C C . SER A 1 257 ? 31.991 43.442 78.332 1.00 20.06 256 SER A C 1
ATOM 1956 O O . SER A 1 257 ? 30.936 43.985 78.078 1.00 23.10 256 SER A O 1
ATOM 1959 N N . VAL A 1 258 ? 32.509 43.482 79.548 1.00 19.79 257 VAL A N 1
ATOM 1960 C CA . VAL A 1 258 ? 31.821 44.195 80.612 1.00 19.87 257 VAL A CA 1
ATOM 1961 C C . VAL A 1 258 ? 31.837 45.697 80.362 1.00 20.99 257 VAL A C 1
ATOM 1962 O O . VAL A 1 258 ? 32.881 46.314 80.135 1.00 19.53 257 VAL A O 1
ATOM 1966 N N . VAL A 1 259 ? 30.655 46.288 80.427 1.00 21.90 258 VAL A N 1
ATOM 1967 C CA . VAL A 1 259 ? 30.501 47.723 80.295 1.00 19.72 258 VAL A CA 1
ATOM 1968 C C . VAL A 1 259 ? 30.851 48.316 81.643 1.00 19.35 258 VAL A C 1
ATOM 1969 O O . VAL A 1 259 ? 30.158 48.061 82.612 1.00 18.94 258 VAL A O 1
ATOM 1973 N N . LEU A 1 260 ? 31.928 49.097 81.685 1.00 19.75 259 LEU A N 1
ATOM 1974 C CA . LEU A 1 260 ? 32.384 49.766 82.909 1.00 20.56 259 LEU A CA 1
ATOM 1975 C C . LEU A 1 260 ? 31.642 51.078 83.135 1.00 20.38 259 LEU A C 1
ATOM 1976 O O . LEU A 1 260 ? 31.296 51.401 84.252 1.00 23.11 259 LEU A O 1
ATOM 1981 N N . SER A 1 261 ? 31.410 51.833 82.070 1.00 22.12 260 SER A N 1
ATOM 1982 C CA . SER A 1 261 ? 30.755 53.131 82.174 1.00 23.14 260 SER A CA 1
ATOM 1983 C C . SER A 1 261 ? 30.128 53.511 80.838 1.00 23.94 260 SER A C 1
ATOM 1984 O O . SER A 1 261 ? 30.122 52.714 79.906 1.00 26.14 260 SER A O 1
ATOM 1987 N N . GLU A 1 262 ? 29.631 54.734 80.722 1.00 25.56 261 GLU A N 1
ATOM 1988 C CA . GLU A 1 262 ? 29.132 55.220 79.440 1.00 27.57 261 GLU A CA 1
ATOM 1989 C C . GLU A 1 262 ? 30.249 55.369 78.399 1.00 25.35 261 GLU A C 1
ATOM 1990 O O . GLU A 1 262 ? 29.971 55.381 77.210 1.00 25.70 261 GLU A O 1
ATOM 1993 N N . ARG A 1 263 ? 31.499 55.452 78.862 1.00 23.78 262 ARG A N 1
ATOM 1994 C CA A ARG A 1 263 ? 32.652 55.728 77.999 0.50 22.81 262 ARG A CA 1
ATOM 1995 C CA B ARG A 1 263 ? 32.636 55.740 78.009 0.50 23.27 262 ARG A CA 1
ATOM 1996 C C . ARG A 1 263 ? 33.370 54.452 77.574 1.00 22.43 262 ARG A C 1
ATOM 1997 O O . ARG A 1 263 ? 33.919 54.397 76.490 1.00 20.40 262 ARG A O 1
ATOM 2012 N N . TYR A 1 264 ? 33.382 53.418 78.432 1.00 21.67 263 TYR A N 1
ATOM 2013 C CA . TYR A 1 264 ? 34.179 52.201 78.168 1.00 20.61 263 TYR A CA 1
ATOM 2014 C C . TYR A 1 264 ? 33.572 50.870 78.566 1.00 19.46 263 TYR A C 1
ATOM 2015 O O . TYR A 1 264 ? 32.839 50.774 79.559 1.00 19.03 263 TYR A O 1
ATOM 2024 N N . THR A 1 265 ? 33.967 49.853 77.789 1.00 18.36 264 THR A N 1
ATOM 2025 C CA . THR A 1 265 ? 33.952 48.453 78.193 1.00 16.82 264 THR A CA 1
ATOM 2026 C C . THR A 1 265 ? 35.359 48.156 78.659 1.00 17.49 264 THR A C 1
ATOM 2027 O O . THR A 1 265 ? 36.259 48.923 78.376 1.00 18.01 264 THR A O 1
ATOM 2031 N N . ALA A 1 266 ? 35.541 47.061 79.390 1.00 17.87 265 ALA A N 1
ATOM 2032 C CA . ALA A 1 266 ? 36.868 46.620 79.825 1.00 17.48 265 ALA A CA 1
ATOM 2033 C C . ALA A 1 266 ? 37.830 46.472 78.645 1.00 16.91 265 ALA A C 1
ATOM 2034 O O . ALA A 1 266 ? 39.009 46.804 78.746 1.00 16.67 265 ALA A O 1
ATOM 2036 N N . ASP A 1 267 ? 37.317 45.955 77.535 1.00 16.36 266 ASP A N 1
ATOM 2037 C CA . ASP A 1 267 ? 38.111 45.754 76.344 1.00 17.51 266 ASP A CA 1
ATOM 2038 C C . ASP A 1 267 ? 38.546 47.076 75.724 1.00 18.23 266 ASP A C 1
ATOM 2039 O O . ASP A 1 267 ? 39.678 47.201 75.293 1.00 20.33 266 ASP A O 1
ATOM 2044 N N . SER A 1 268 ? 37.652 48.055 75.663 1.00 19.65 267 SER A N 1
ATOM 2045 C CA . SER A 1 268 ? 37.984 49.318 74.998 1.00 18.67 267 SER A CA 1
ATOM 2046 C C . SER A 1 268 ? 38.852 50.168 75.919 1.00 17.36 267 SER A C 1
ATOM 2047 O O . SER A 1 268 ? 39.665 50.961 75.451 1.00 17.04 267 SER A O 1
ATOM 2050 N N . TYR A 1 269 ? 38.669 50.002 77.224 1.00 16.67 268 TYR A N 1
ATOM 2051 C CA . TYR A 1 269 ? 39.519 50.674 78.199 1.00 18.74 268 TYR A CA 1
ATOM 2052 C C . TYR A 1 269 ? 40.959 50.183 78.027 1.00 17.03 268 TYR A C 1
ATOM 2053 O O . TYR A 1 269 ? 41.878 50.970 78.018 1.00 14.77 268 TYR A O 1
ATOM 2062 N N . LEU A 1 270 ? 41.131 48.878 77.861 1.00 18.31 269 LEU A N 1
ATOM 2063 C CA . LEU A 1 270 ? 42.468 48.310 77.640 1.00 18.10 269 LEU A CA 1
ATOM 2064 C C . LEU A 1 270 ? 43.033 48.778 76.297 1.00 19.18 269 LEU A C 1
ATOM 2065 O O . LEU A 1 270 ? 44.166 49.231 76.240 1.00 20.85 269 LEU A O 1
ATOM 2078 N N . GLU A 1 272 ? 42.350 51.419 74.693 1.00 17.12 271 GLU A N 1
ATOM 2079 C CA . GLU A 1 272 ? 42.705 52.819 74.811 1.00 19.24 271 GLU A CA 1
ATOM 2080 C C . GLU A 1 272 ? 44.060 53.001 75.519 1.00 19.06 271 GLU A C 1
ATOM 2081 O O . GLU A 1 272 ? 44.872 53.856 75.123 1.00 18.40 271 GLU A O 1
ATOM 2087 N N . ARG A 1 273 ? 44.309 52.188 76.541 1.00 16.99 272 ARG A N 1
ATOM 2088 C CA . ARG A 1 273 ? 45.588 52.236 77.243 1.00 16.29 272 ARG A CA 1
ATOM 2089 C C . ARG A 1 273 ? 46.698 51.879 76.276 1.00 15.62 272 ARG A C 1
ATOM 2090 O O . ARG A 1 273 ? 47.760 52.504 76.291 1.00 18.19 272 ARG A O 1
ATOM 2098 N N . LEU A 1 274 ? 46.468 50.881 75.438 1.00 14.59 273 LEU A N 1
ATOM 2099 C CA . LEU A 1 274 ? 47.500 50.458 74.484 1.00 14.61 273 LEU A CA 1
ATOM 2100 C C . LEU A 1 274 ? 47.862 51.566 73.507 1.00 14.45 273 LEU A C 1
ATOM 2101 O O . LEU A 1 274 ? 49.034 51.774 73.219 1.00 15.05 273 LEU A O 1
ATOM 2106 N N . ARG A 1 275 ? 46.864 52.315 73.049 1.00 15.18 274 ARG A N 1
ATOM 2107 C CA . ARG A 1 275 ? 47.093 53.466 72.180 1.00 15.91 274 ARG A CA 1
ATOM 2108 C C . ARG A 1 275 ? 47.777 54.623 72.920 1.00 17.74 274 ARG A C 1
ATOM 2109 O O . ARG A 1 275 ? 48.619 55.310 72.327 1.00 17.01 274 ARG A O 1
ATOM 2117 N N . GLU A 1 276 ? 47.433 54.849 74.191 1.00 18.25 275 GLU A N 1
ATOM 2118 C CA . GLU A 1 276 ? 48.131 55.872 74.999 1.00 19.75 275 GLU A CA 1
ATOM 2119 C C . GLU A 1 276 ? 49.611 55.556 75.189 1.00 19.40 275 GLU A C 1
ATOM 2120 O O . GLU A 1 276 ? 50.435 56.454 75.265 1.00 19.25 275 GLU A O 1
ATOM 2126 N N . LEU A 1 277 ? 49.939 54.274 75.292 1.00 20.48 276 LEU A N 1
ATOM 2127 C CA . LEU A 1 277 ? 51.322 53.852 75.466 1.00 21.89 276 LEU A CA 1
ATOM 2128 C C . LEU A 1 277 ? 52.049 53.789 74.129 1.00 21.26 276 LEU A C 1
ATOM 2129 O O . LEU A 1 277 ? 53.238 53.527 74.094 1.00 23.56 276 LEU A O 1
ATOM 2134 N N . GLY A 1 278 ? 51.328 53.995 73.028 1.00 19.39 277 GLY A N 1
ATOM 2135 C CA . GLY A 1 278 ? 51.914 53.942 71.687 1.00 18.86 277 GLY A CA 1
ATOM 2136 C C . GLY A 1 278 ? 52.322 52.574 71.183 1.00 16.80 277 GLY A C 1
ATOM 2137 O O . GLY A 1 278 ? 53.201 52.452 70.321 1.00 18.21 277 GLY A O 1
ATOM 2138 N N . VAL A 1 279 ? 51.694 51.538 71.716 1.00 17.00 278 VAL A N 1
ATOM 2139 C CA . VAL A 1 279 ? 51.940 50.174 71.268 1.00 17.73 278 VAL A CA 1
ATOM 2140 C C . VAL A 1 279 ? 51.363 50.004 69.852 1.00 21.03 278 VAL A C 1
ATOM 2141 O O . VAL A 1 279 ? 50.197 50.334 69.622 1.00 20.29 278 VAL A O 1
ATOM 2145 N N . LEU A 1 280 ? 52.151 49.480 68.918 1.00 21.35 279 LEU A N 1
ATOM 2146 C CA . LEU A 1 280 ? 51.671 49.315 67.552 1.00 26.72 279 LEU A CA 1
ATOM 2147 C C . LEU A 1 280 ? 50.625 48.193 67.385 1.00 27.66 279 LEU A C 1
ATOM 2148 O O . LEU A 1 280 ? 50.513 47.244 68.167 1.00 25.68 279 LEU A O 1
ATOM 2162 N N . LYS B 1 3 ? 35.054 12.000 43.059 1.00 57.37 2 LYS B N 1
ATOM 2163 C CA . LYS B 1 3 ? 34.656 12.197 44.465 1.00 52.70 2 LYS B CA 1
ATOM 2164 C C . LYS B 1 3 ? 35.483 11.383 45.481 1.00 48.19 2 LYS B C 1
ATOM 2165 O O . LYS B 1 3 ? 36.072 10.355 45.146 1.00 47.09 2 LYS B O 1
ATOM 2169 N N . LEU B 1 4 ? 35.498 11.871 46.723 1.00 43.84 3 LEU B N 1
ATOM 2170 C CA . LEU B 1 4 ? 35.978 11.120 47.894 1.00 40.96 3 LEU B CA 1
ATOM 2171 C C . LEU B 1 4 ? 34.941 10.107 48.357 1.00 38.23 3 LEU B C 1
ATOM 2172 O O . LEU B 1 4 ? 33.750 10.302 48.136 1.00 37.19 3 LEU B O 1
ATOM 2177 N N . GLU B 1 5 ? 35.388 9.047 49.025 1.00 35.96 4 GLU B N 1
ATOM 2178 C CA . GLU B 1 5 ? 34.495 7.982 49.462 1.00 35.20 4 GLU B CA 1
ATOM 2179 C C . GLU B 1 5 ? 33.766 8.337 50.761 1.00 32.76 4 GLU B C 1
ATOM 2180 O O . GLU B 1 5 ? 34.394 8.694 51.740 1.00 31.82 4 GLU B O 1
ATOM 2186 N N . THR B 1 6 ? 32.445 8.223 50.778 1.00 30.75 5 THR B N 1
ATOM 2187 C CA . THR B 1 6 ? 31.716 8.308 52.040 1.00 28.18 5 THR B CA 1
ATOM 2188 C C . THR B 1 6 ? 31.922 7.023 52.807 1.00 27.06 5 THR B C 1
ATOM 2189 O O . THR B 1 6 ? 31.652 5.963 52.286 1.00 28.25 5 THR B O 1
ATOM 2193 N N . ILE B 1 7 ? 32.409 7.107 54.040 1.00 25.58 6 ILE B N 1
ATOM 2194 C CA . ILE B 1 7 ? 32.587 5.910 54.865 1.00 24.77 6 ILE B CA 1
ATOM 2195 C C . ILE B 1 7 ? 31.567 5.900 55.986 1.00 23.59 6 ILE B C 1
ATOM 2196 O O . ILE B 1 7 ? 31.495 6.838 56.758 1.00 22.02 6 ILE B O 1
ATOM 2201 N N . ASP B 1 8 ? 30.775 4.839 56.068 1.00 25.04 7 ASP B N 1
ATOM 2202 C CA . ASP B 1 8 ? 29.792 4.678 57.146 1.00 25.61 7 ASP B CA 1
ATOM 2203 C C . ASP B 1 8 ? 30.488 4.353 58.462 1.00 25.02 7 ASP B C 1
ATOM 2204 O O . ASP B 1 8 ? 31.149 3.333 58.588 1.00 26.88 7 ASP B O 1
ATOM 2209 N N . TYR B 1 9 ? 30.322 5.239 59.435 1.00 25.91 8 TYR B N 1
ATOM 2210 C CA . TYR B 1 9 ? 30.956 5.135 60.748 1.00 25.73 8 TYR B CA 1
ATOM 2211 C C . TYR B 1 9 ? 30.638 3.803 61.378 1.00 28.13 8 TYR B C 1
ATOM 2212 O O . TYR B 1 9 ? 31.459 3.246 62.091 1.00 29.18 8 TYR B O 1
ATOM 2221 N N . ARG B 1 10 ? 29.438 3.297 61.112 1.00 29.96 9 ARG B N 1
ATOM 2222 C CA . ARG B 1 10 ? 28.963 2.082 61.763 1.00 32.24 9 ARG B CA 1
ATOM 2223 C C . ARG B 1 10 ? 29.659 0.820 61.273 1.00 32.33 9 ARG B C 1
ATOM 2224 O O . ARG B 1 10 ? 29.715 -0.157 62.017 1.00 33.72 9 ARG B O 1
ATOM 2232 N N . ALA B 1 11 ? 30.190 0.831 60.046 1.00 31.89 10 ALA B N 1
ATOM 2233 C CA . ALA B 1 11 ? 30.850 -0.362 59.500 1.00 33.16 10 ALA B CA 1
ATOM 2234 C C . ALA B 1 11 ? 32.071 -0.786 60.333 1.00 33.78 10 ALA B C 1
ATOM 2235 O O . ALA B 1 11 ? 32.753 0.051 60.938 1.00 32.73 10 ALA B O 1
ATOM 2237 N N . ALA B 1 12 ? 32.328 -2.092 60.379 1.00 36.74 11 ALA B N 1
ATOM 2238 C CA . ALA B 1 12 ? 33.423 -2.654 61.198 1.00 37.70 11 ALA B CA 1
ATOM 2239 C C . ALA B 1 12 ? 34.801 -2.204 60.723 1.00 38.65 11 ALA B C 1
ATOM 2240 O O . ALA B 1 12 ? 35.702 -1.943 61.542 1.00 40.19 11 ALA B O 1
ATOM 2242 N N . ASP B 1 13 ? 34.963 -2.109 59.400 1.00 38.07 12 ASP B N 1
ATOM 2243 C CA . ASP B 1 13 ? 36.231 -1.658 58.813 1.00 36.62 12 ASP B CA 1
ATOM 2244 C C . ASP B 1 13 ? 36.317 -0.138 58.637 1.00 33.74 12 ASP B C 1
ATOM 2245 O O . ASP B 1 13 ? 37.174 0.348 57.916 1.00 32.99 12 ASP B O 1
ATOM 2250 N N . SER B 1 14 ? 35.465 0.623 59.315 1.00 31.67 13 SER B N 1
ATOM 2251 C CA . SER B 1 14 ? 35.399 2.056 59.045 1.00 30.45 13 SER B CA 1
ATOM 2252 C C . SER B 1 14 ? 36.693 2.778 59.452 1.00 29.58 13 SER B C 1
ATOM 2253 O O . SER B 1 14 ? 37.266 3.548 58.677 1.00 28.81 13 SER B O 1
ATOM 2256 N N . ALA B 1 15 ? 37.164 2.504 60.657 1.00 28.88 14 ALA B N 1
ATOM 2257 C CA . ALA B 1 15 ? 38.351 3.157 61.162 1.00 29.11 14 ALA B CA 1
ATOM 2258 C C . ALA B 1 15 ? 39.501 3.010 60.167 1.00 28.95 14 ALA B C 1
ATOM 2259 O O . ALA B 1 15 ? 40.112 4.014 59.757 1.00 26.78 14 ALA B O 1
ATOM 2261 N N . LYS B 1 16 ? 39.776 1.766 59.769 1.00 29.60 15 LYS B N 1
ATOM 2262 C CA . LYS B 1 16 ? 40.899 1.456 58.877 1.00 31.13 15 LYS B CA 1
ATOM 2263 C C . LYS B 1 16 ? 40.770 2.200 57.567 1.00 29.35 15 LYS B C 1
ATOM 2264 O O . LYS B 1 16 ? 41.737 2.816 57.107 1.00 28.64 15 LYS B O 1
ATOM 2268 N N . ARG B 1 17 ? 39.587 2.136 56.962 1.00 27.94 16 ARG B N 1
ATOM 2269 C CA . ARG B 1 17 ? 39.351 2.813 55.667 1.00 28.04 16 ARG B CA 1
ATOM 2270 C C . ARG B 1 17 ? 39.392 4.339 55.793 1.00 26.82 16 ARG B C 1
ATOM 2271 O O . ARG B 1 17 ? 39.831 5.028 54.872 1.00 29.00 16 ARG B O 1
ATOM 2279 N N . PHE B 1 18 ? 38.946 4.860 56.930 1.00 24.72 17 PHE B N 1
ATOM 2280 C CA . PHE B 1 18 ? 38.966 6.303 57.178 1.00 24.41 17 PHE B CA 1
ATOM 2281 C C . PHE B 1 18 ? 40.396 6.869 57.246 1.00 24.21 17 PHE B C 1
ATOM 2282 O O . PHE B 1 18 ? 40.702 7.893 56.618 1.00 23.89 17 PHE B O 1
ATOM 2290 N N . VAL B 1 19 ? 41.269 6.199 57.995 1.00 25.38 18 VAL B N 1
ATOM 2291 C CA . VAL B 1 19 ? 42.664 6.641 58.151 1.00 23.78 18 VAL B CA 1
ATOM 2292 C C . VAL B 1 19 ? 43.387 6.547 56.810 1.00 24.79 18 VAL B C 1
ATOM 2293 O O . VAL B 1 19 ? 44.176 7.405 56.464 1.00 22.85 18 VAL B O 1
ATOM 2297 N N . GLU B 1 20 ? 43.053 5.539 56.015 1.00 27.30 19 GLU B N 1
ATOM 2298 C CA . GLU B 1 20 ? 43.635 5.414 54.681 1.00 27.28 19 GLU B CA 1
ATOM 2299 C C . GLU B 1 20 ? 43.160 6.522 53.712 1.00 25.64 19 GLU B C 1
ATOM 2300 O O . GLU B 1 20 ? 43.911 6.967 52.851 1.00 23.56 19 GLU B O 1
ATOM 2306 N N . SER B 1 21 ? 41.904 6.933 53.827 1.00 24.10 20 SER B N 1
ATOM 2307 C CA . SER B 1 21 ? 41.420 8.051 53.033 1.00 23.38 20 SER B CA 1
ATOM 2308 C C . SER B 1 21 ? 42.184 9.345 53.372 1.00 21.88 20 SER B C 1
ATOM 2309 O O . SER B 1 21 ? 42.463 10.167 52.502 1.00 21.21 20 SER B O 1
ATOM 2312 N N . LEU B 1 22 ? 42.505 9.520 54.648 1.00 22.84 21 LEU B N 1
ATOM 2313 C CA . LEU B 1 22 ? 43.222 10.711 55.099 1.00 23.40 21 LEU B CA 1
ATOM 2314 C C . LEU B 1 22 ? 44.640 10.698 54.587 1.00 24.81 21 LEU B C 1
ATOM 2315 O O . LEU B 1 22 ? 45.129 11.713 54.111 1.00 25.60 21 LEU B O 1
ATOM 2320 N N . ARG B 1 23 ? 45.301 9.551 54.704 1.00 25.51 22 ARG B N 1
ATOM 2321 C CA . ARG B 1 23 ? 46.658 9.392 54.181 1.00 27.93 22 ARG B CA 1
ATOM 2322 C C . ARG B 1 23 ? 46.699 9.688 52.689 1.00 27.79 22 ARG B C 1
ATOM 2323 O O . ARG B 1 23 ? 47.593 10.379 52.220 1.00 27.38 22 ARG B O 1
ATOM 2331 N N . GLU B 1 24 ? 45.739 9.153 51.946 1.00 28.43 23 GLU B N 1
ATOM 2332 C CA . GLU B 1 24 ? 45.753 9.292 50.487 1.00 30.34 23 GLU B CA 1
ATOM 2333 C C . GLU B 1 24 ? 45.376 10.710 50.021 1.00 28.40 23 GLU B C 1
ATOM 2334 O O . GLU B 1 24 ? 46.021 11.246 49.119 1.00 30.13 23 GLU B O 1
ATOM 2340 N N . THR B 1 25 ? 44.346 11.313 50.627 1.00 25.45 24 THR B N 1
ATOM 2341 C CA . THR B 1 25 ? 43.776 12.568 50.119 1.00 22.78 24 THR B CA 1
ATOM 2342 C C . THR B 1 25 ? 43.837 13.743 51.090 1.00 23.12 24 THR B C 1
ATOM 2343 O O . THR B 1 25 ? 43.515 14.858 50.704 1.00 24.99 24 THR B O 1
ATOM 2347 N N . GLY B 1 26 ? 44.185 13.503 52.354 1.00 22.53 25 GLY B N 1
ATOM 2348 C CA . GLY B 1 26 ? 44.133 14.559 53.375 1.00 21.50 25 GLY B CA 1
ATOM 2349 C C . GLY B 1 26 ? 42.766 14.754 54.009 1.00 21.89 25 GLY B C 1
ATOM 2350 O O . GLY B 1 26 ? 42.638 15.527 54.949 1.00 21.77 25 GLY B O 1
ATOM 2351 N N . PHE B 1 27 ? 41.762 14.030 53.510 1.00 21.85 26 PHE B N 1
ATOM 2352 C CA . PHE B 1 27 ? 40.367 14.184 53.916 1.00 22.47 26 PHE B CA 1
ATOM 2353 C C . PHE B 1 27 ? 39.704 12.827 54.138 1.00 22.58 26 PHE B C 1
ATOM 2354 O O . PHE B 1 27 ? 40.081 11.824 53.527 1.00 22.96 26 PHE B O 1
ATOM 2362 N N . GLY B 1 28 ? 38.690 12.833 54.996 1.00 21.56 27 GLY B N 1
ATOM 2363 C CA . GLY B 1 28 ? 37.872 11.662 55.258 1.00 21.52 27 GLY B CA 1
ATOM 2364 C C . GLY B 1 28 ? 36.445 12.101 55.448 1.00 21.32 27 GLY B C 1
ATOM 2365 O O . GLY B 1 28 ? 36.196 13.135 56.043 1.00 21.30 27 GLY B O 1
ATOM 2366 N N . VAL B 1 29 ? 35.501 11.325 54.931 1.00 22.58 28 VAL B N 1
ATOM 2367 C CA . VAL B 1 29 ? 34.088 11.668 55.012 1.00 21.94 28 VAL B CA 1
ATOM 2368 C C . VAL B 1 29 ? 33.378 10.571 55.819 1.00 21.96 28 VAL B C 1
ATOM 2369 O O . VAL B 1 29 ? 33.490 9.411 55.477 1.00 22.46 28 VAL B O 1
ATOM 2373 N N . LEU B 1 30 ? 32.692 10.931 56.904 1.00 20.96 29 LEU B N 1
ATOM 2374 C CA . LEU B 1 30 ? 31.981 9.952 57.719 1.00 21.34 29 LEU B CA 1
ATOM 2375 C C . LEU B 1 30 ? 30.477 10.163 57.685 1.00 22.58 29 LEU B C 1
ATOM 2376 O O . LEU B 1 30 ? 30.011 11.274 57.939 1.00 22.26 29 LEU B O 1
ATOM 2381 N N . SER B 1 31 ? 29.722 9.095 57.407 1.00 22.60 30 SER B N 1
ATOM 2382 C CA . SER B 1 31 ? 28.260 9.115 57.590 1.00 23.87 30 SER B CA 1
ATOM 2383 C C . SER B 1 31 ? 27.846 8.361 58.856 1.00 23.88 30 SER B C 1
ATOM 2384 O O . SER B 1 31 ? 28.645 7.607 59.433 1.00 23.14 30 SER B O 1
ATOM 2387 N N . ASN B 1 32 ? 26.607 8.591 59.289 1.00 24.25 31 ASN B N 1
ATOM 2388 C CA . ASN B 1 32 ? 26.042 7.911 60.454 1.00 27.00 31 ASN B CA 1
ATOM 2389 C C . ASN B 1 32 ? 26.949 7.968 61.676 1.00 27.26 31 ASN B C 1
ATOM 2390 O O . ASN B 1 32 ? 27.184 6.955 62.322 1.00 27.91 31 ASN B O 1
ATOM 2395 N N . HIS B 1 33 ? 27.485 9.150 61.950 1.00 26.81 32 HIS B N 1
ATOM 2396 C CA . HIS B 1 33 ? 28.357 9.385 63.107 1.00 26.59 32 HIS B CA 1
ATOM 2397 C C . HIS B 1 33 ? 27.522 9.544 64.378 1.00 28.57 32 HIS B C 1
ATOM 2398 O O . HIS B 1 33 ? 26.296 9.663 64.301 1.00 29.01 32 HIS B O 1
ATOM 2405 N N . PRO B 1 34 ? 28.177 9.549 65.552 1.00 29.10 33 PRO B N 1
ATOM 2406 C CA . PRO B 1 34 ? 27.447 9.591 66.814 1.00 31.94 33 PRO B CA 1
ATOM 2407 C C . PRO B 1 34 ? 26.902 10.931 67.270 1.00 30.54 33 PRO B C 1
ATOM 2408 O O . PRO B 1 34 ? 26.308 10.990 68.331 1.00 31.94 33 PRO B O 1
ATOM 2412 N N . ILE B 1 35 ? 27.111 12.003 66.522 1.00 31.07 34 ILE B N 1
ATOM 2413 C CA . ILE B 1 35 ? 26.624 13.293 66.967 1.00 30.30 34 ILE B CA 1
ATOM 2414 C C . ILE B 1 35 ? 25.161 13.471 66.562 1.00 31.56 34 ILE B C 1
ATOM 2415 O O . ILE B 1 35 ? 24.804 13.456 65.371 1.00 30.98 34 ILE B O 1
ATOM 2420 N N . ASP B 1 36 ? 24.330 13.630 67.586 1.00 33.74 35 ASP B N 1
ATOM 2421 C CA . ASP B 1 36 ? 22.873 13.756 67.435 1.00 36.17 35 ASP B CA 1
ATOM 2422 C C . ASP B 1 36 ? 22.519 14.743 66.328 1.00 35.41 35 ASP B C 1
ATOM 2423 O O . ASP B 1 36 ? 22.811 15.941 66.424 1.00 33.54 35 ASP B O 1
ATOM 2428 N N . LYS B 1 37 ? 21.885 14.197 65.294 1.00 36.82 36 LYS B N 1
ATOM 2429 C CA A LYS B 1 37 ? 21.444 14.897 64.080 0.50 37.35 36 LYS B CA 1
ATOM 2430 C CA B LYS B 1 37 ? 21.572 14.979 64.100 0.50 37.02 36 LYS B CA 1
ATOM 2431 C C . LYS B 1 37 ? 20.577 16.115 64.388 1.00 36.88 36 LYS B C 1
ATOM 2432 O O . LYS B 1 37 ? 20.617 17.158 63.702 1.00 37.24 36 LYS B O 1
ATOM 2439 N N . GLU B 1 38 ? 19.733 15.957 65.399 1.00 35.93 37 GLU B N 1
ATOM 2440 C CA . GLU B 1 38 ? 18.788 17.009 65.712 1.00 36.27 37 GLU B CA 1
ATOM 2441 C C . GLU B 1 38 ? 19.447 18.108 66.533 1.00 33.36 37 GLU B C 1
ATOM 2442 O O . GLU B 1 38 ? 18.965 19.221 66.526 1.00 32.03 37 GLU B O 1
ATOM 2448 N N . LEU B 1 39 ? 20.560 17.806 67.206 1.00 30.91 38 LEU B N 1
ATOM 2449 C CA . LEU B 1 39 ? 21.353 18.846 67.845 1.00 29.00 38 LEU B CA 1
ATOM 2450 C C . LEU B 1 39 ? 21.933 19.764 66.759 1.00 28.24 38 LEU B C 1
ATOM 2451 O O . LEU B 1 39 ? 21.803 20.988 66.838 1.00 28.11 38 LEU B O 1
ATOM 2456 N N . VAL B 1 40 ? 22.517 19.166 65.723 1.00 27.23 39 VAL B N 1
ATOM 2457 C CA . VAL B 1 40 ? 23.101 19.930 64.626 1.00 26.98 39 VAL B CA 1
ATOM 2458 C C . VAL B 1 40 ? 22.052 20.808 63.932 1.00 27.99 39 VAL B C 1
ATOM 2459 O O . VAL B 1 40 ? 22.342 21.951 63.585 1.00 25.86 39 VAL B O 1
ATOM 2463 N N . GLU B 1 41 ? 20.835 20.282 63.767 1.00 28.12 40 GLU B N 1
ATOM 2464 C CA . GLU B 1 41 ? 19.738 21.029 63.148 1.00 27.81 40 GLU B CA 1
ATOM 2465 C C . GLU B 1 41 ? 19.268 22.157 64.080 1.00 23.55 40 GLU B C 1
ATOM 2466 O O . GLU B 1 41 ? 18.941 23.239 63.629 1.00 21.71 40 GLU B O 1
ATOM 2472 N N . ARG B 1 42 ? 19.185 21.870 65.374 1.00 23.00 41 ARG B N 1
ATOM 2473 C CA A ARG B 1 42 ? 18.761 22.848 66.373 0.55 23.61 41 ARG B CA 1
ATOM 2474 C CA B ARG B 1 42 ? 18.763 22.868 66.357 0.45 22.97 41 ARG B CA 1
ATOM 2475 C C . ARG B 1 42 ? 19.756 24.033 66.376 1.00 22.21 41 ARG B C 1
ATOM 2476 O O . ARG B 1 42 ? 19.358 25.201 66.486 1.00 21.79 41 ARG B O 1
ATOM 2491 N N . ILE B 1 43 ? 21.040 23.713 66.240 1.00 20.99 42 ILE B N 1
ATOM 2492 C CA . ILE B 1 43 ? 22.103 24.702 66.179 1.00 20.98 42 ILE B CA 1
ATOM 2493 C C . ILE B 1 43 ? 22.042 25.551 64.900 1.00 21.11 42 ILE B C 1
ATOM 2494 O O . ILE B 1 43 ? 22.144 26.778 64.981 1.00 21.76 42 ILE B O 1
ATOM 2499 N N . TYR B 1 44 ? 21.859 24.922 63.742 1.00 19.74 43 TYR B N 1
ATOM 2500 C CA . TYR B 1 44 ? 21.696 25.662 62.492 1.00 21.81 43 TYR B CA 1
ATOM 2501 C C . TYR B 1 44 ? 20.554 26.656 62.621 1.00 22.79 43 TYR B C 1
ATOM 2502 O O . TYR B 1 44 ? 20.683 27.834 62.247 1.00 22.94 43 TYR B O 1
ATOM 2511 N N . THR B 1 45 ? 19.449 26.184 63.194 1.00 21.35 44 THR B N 1
ATOM 2512 C CA . THR B 1 45 ? 18.250 26.991 63.325 1.00 21.25 44 THR B CA 1
ATOM 2513 C C . THR B 1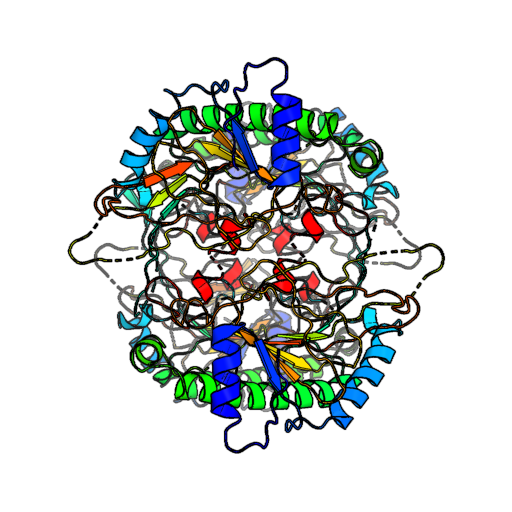 45 ? 18.464 28.198 64.218 1.00 20.60 44 THR B C 1
ATOM 2514 O O . THR B 1 45 ? 18.144 29.308 63.823 1.00 21.32 44 THR B O 1
ATOM 2518 N N . GLU B 1 46 ? 19.005 28.010 65.412 1.00 20.64 45 GLU B N 1
ATOM 2519 C CA . GLU B 1 46 ? 19.064 29.135 66.338 1.00 21.36 45 GLU B CA 1
ATOM 2520 C C . GLU B 1 46 ? 20.198 30.113 66.028 1.00 21.11 45 GLU B C 1
ATOM 2521 O O . GLU B 1 46 ? 20.108 31.294 66.379 1.00 22.16 45 GLU B O 1
ATOM 2527 N N . TRP B 1 47 ? 21.237 29.651 65.334 1.00 20.40 46 TRP B N 1
ATOM 2528 C CA . TRP B 1 47 ? 22.307 30.553 64.924 1.00 18.93 46 TRP B CA 1
ATOM 2529 C C . TRP B 1 47 ? 21.902 31.339 63.697 1.00 18.36 46 TRP B C 1
ATOM 2530 O O . TRP B 1 47 ? 22.205 32.525 63.587 1.00 18.95 46 TRP B O 1
ATOM 2541 N N . GLN B 1 48 ? 21.194 30.701 62.782 1.00 18.81 47 GLN B N 1
ATOM 2542 C CA . GLN B 1 48 ? 20.564 31.448 61.699 1.00 20.94 47 GLN B CA 1
ATOM 2543 C C . GLN B 1 48 ? 19.726 32.600 62.258 1.00 20.60 47 GLN B C 1
ATOM 2544 O O . GLN B 1 48 ? 19.813 33.746 61.800 1.00 20.14 47 GLN B O 1
ATOM 2550 N N . ALA B 1 49 ? 18.918 32.281 63.252 1.00 20.40 48 ALA B N 1
ATOM 2551 C CA . ALA B 1 49 ? 18.134 33.288 63.982 1.00 21.10 48 ALA B CA 1
ATOM 2552 C C . ALA B 1 49 ? 19.005 34.404 64.566 1.00 18.53 48 ALA B C 1
ATOM 2553 O O . ALA B 1 49 ? 18.707 35.587 64.425 1.00 19.38 48 ALA B O 1
ATOM 2555 N N . PHE B 1 50 ? 20.076 34.016 65.227 1.00 17.76 49 PHE B N 1
ATOM 2556 C CA . PHE B 1 50 ? 21.031 34.982 65.784 1.00 18.24 49 PHE B CA 1
ATOM 2557 C C . PHE B 1 50 ? 21.518 35.975 64.745 1.00 17.54 49 PHE B C 1
ATOM 2558 O O . PHE B 1 50 ? 21.509 37.167 64.998 1.00 18.18 49 PHE B O 1
ATOM 2566 N N . PHE B 1 51 ? 21.941 35.481 63.583 1.00 18.10 50 PHE B N 1
ATOM 2567 C CA . PHE B 1 51 ? 22.480 36.350 62.517 1.00 17.48 50 PHE B CA 1
ATOM 2568 C C . PHE B 1 51 ? 21.403 37.159 61.821 1.00 19.00 50 PHE B C 1
ATOM 2569 O O . PHE B 1 51 ? 21.705 38.188 61.210 1.00 17.69 50 PHE B O 1
ATOM 2577 N N . ASN B 1 52 ? 20.150 36.709 61.922 1.00 19.75 51 ASN B N 1
ATOM 2578 C CA . ASN B 1 52 ? 19.030 37.410 61.290 1.00 20.90 51 ASN B CA 1
ATOM 2579 C C . ASN B 1 52 ? 18.460 38.584 62.104 1.00 22.94 51 ASN B C 1
ATOM 2580 O O . ASN B 1 52 ? 17.503 39.209 61.655 1.00 26.17 51 ASN B O 1
ATOM 2585 N N . SER B 1 53 ? 19.043 38.875 63.274 1.00 24.40 52 SER B N 1
ATOM 2586 C CA A SER B 1 53 ? 18.654 39.967 64.180 0.50 26.61 52 SER B CA 1
ATOM 2587 C CA B SER B 1 53 ? 18.614 40.047 64.046 0.50 26.42 52 SER B CA 1
ATOM 2588 C C . SER B 1 53 ? 19.748 41.027 64.266 1.00 27.29 52 SER B C 1
ATOM 2589 O O . SER B 1 53 ? 20.928 40.691 64.116 1.00 27.49 52 SER B O 1
ATOM 2594 N N . GLU B 1 54 ? 19.391 42.267 64.598 1.00 28.10 53 GLU B N 1
ATOM 2595 C CA . GLU B 1 54 ? 20.432 43.274 64.826 1.00 30.43 53 GLU B CA 1
ATOM 2596 C C . GLU B 1 54 ? 20.945 43.203 66.282 1.00 29.29 53 GLU B C 1
ATOM 2597 O O . GLU B 1 54 ? 21.934 43.856 66.649 1.00 28.30 53 GLU B O 1
ATOM 2603 N N . ALA B 1 55 ? 20.298 42.374 67.100 1.00 27.38 54 ALA B N 1
ATOM 2604 C CA . ALA B 1 55 ? 20.773 42.127 68.472 1.00 27.87 54 ALA B CA 1
ATOM 2605 C C . ALA B 1 55 ? 22.156 41.488 68.511 1.00 25.60 54 ALA B C 1
ATOM 2606 O O . ALA B 1 55 ? 22.815 41.530 69.538 1.00 25.21 54 ALA B O 1
ATOM 2608 N N . LYS B 1 56 ? 22.570 40.860 67.405 1.00 23.91 55 LYS B N 1
ATOM 2609 C CA . LYS B 1 56 ? 23.895 40.258 67.300 1.00 22.11 55 LYS B CA 1
ATOM 2610 C C . LYS B 1 56 ? 25.015 41.259 67.553 1.00 23.68 55 LYS B C 1
ATOM 2611 O O . LYS B 1 56 ? 26.088 40.878 68.060 1.00 22.25 55 LYS B O 1
ATOM 2617 N N . ASN B 1 57 ? 24.769 42.522 67.191 1.00 22.00 56 ASN B N 1
ATOM 2618 C CA . ASN B 1 57 ? 25.773 43.562 67.299 1.00 23.90 56 ASN B CA 1
ATOM 2619 C C . ASN B 1 57 ? 26.204 43.840 68.734 1.00 23.81 56 ASN B C 1
ATOM 2620 O O . ASN B 1 57 ? 27.252 44.439 68.948 1.00 22.02 56 ASN B O 1
ATOM 2625 N N . GLU B 1 58 ? 25.402 43.404 69.706 1.00 25.22 57 GLU B N 1
ATOM 2626 C CA . GLU B 1 58 ? 25.800 43.445 71.116 1.00 26.62 57 GLU B CA 1
ATOM 2627 C C . GLU B 1 58 ? 26.987 42.534 71.437 1.00 23.92 57 GLU B C 1
ATOM 2628 O O . GLU B 1 58 ? 27.599 42.674 72.487 1.00 24.00 57 GLU B O 1
ATOM 2634 N N . PHE B 1 59 ? 27.286 41.580 70.566 1.00 21.91 58 PHE B N 1
ATOM 2635 C CA . PHE B 1 59 ? 28.366 40.635 70.815 1.00 20.80 58 PHE B CA 1
ATOM 2636 C C . PHE B 1 59 ? 29.597 40.877 69.944 1.00 18.71 58 PHE B C 1
ATOM 2637 O O . PHE B 1 59 ? 30.372 39.953 69.722 1.00 15.51 58 PHE B O 1
ATOM 2653 N N . PHE B 1 61 ? 33.008 41.263 68.518 1.00 17.93 60 PHE B N 1
ATOM 2654 C CA . PHE B 1 61 ? 34.185 40.561 69.019 1.00 17.08 60 PHE B CA 1
ATOM 2655 C C . PHE B 1 61 ? 35.062 41.434 69.892 1.00 17.47 60 PHE B C 1
ATOM 2656 O O . PHE B 1 61 ? 35.203 42.612 69.645 1.00 14.29 60 PHE B O 1
ATOM 2664 N N . ASN B 1 62 ? 35.634 40.816 70.920 1.00 17.45 61 ASN B N 1
ATOM 2665 C CA . ASN B 1 62 ? 36.651 41.442 71.738 1.00 19.40 61 ASN B CA 1
ATOM 2666 C C . ASN B 1 62 ? 37.923 41.625 70.915 1.00 20.32 61 ASN B C 1
ATOM 2667 O O . ASN B 1 62 ? 38.419 40.682 70.303 1.00 19.37 61 ASN B O 1
ATOM 2672 N N . ARG B 1 63 ? 38.440 42.849 70.931 1.00 22.23 62 ARG B N 1
ATOM 2673 C CA . ARG B 1 63 ? 39.602 43.219 70.144 1.00 25.22 62 ARG B CA 1
ATOM 2674 C C . ARG B 1 63 ? 40.855 42.522 70.617 1.00 23.53 62 ARG B C 1
ATOM 2675 O O . ARG B 1 63 ? 41.709 42.210 69.809 1.00 26.85 62 ARG B O 1
ATOM 2683 N N . GLU B 1 64 ? 40.981 42.287 71.916 1.00 24.31 63 GLU B N 1
ATOM 2684 C CA . GLU B 1 64 ? 42.174 41.625 72.424 1.00 24.07 63 GLU B CA 1
ATOM 2685 C C . GLU B 1 64 ? 42.266 40.180 71.998 1.00 23.73 63 GLU B C 1
ATOM 2686 O O . GLU B 1 64 ? 43.284 39.772 71.442 1.00 24.42 63 GLU B O 1
ATOM 2692 N N . THR B 1 65 ? 41.204 39.417 72.271 1.00 21.62 64 THR B N 1
ATOM 2693 C CA . THR B 1 65 ? 41.213 37.965 72.127 1.00 20.74 64 THR B CA 1
ATOM 2694 C C . THR B 1 65 ? 40.379 37.405 70.953 1.00 19.14 64 THR B C 1
ATOM 2695 O O . THR B 1 65 ? 40.335 36.200 70.745 1.00 19.20 64 THR B O 1
ATOM 2699 N N . HIS B 1 66 ? 39.736 38.271 70.180 1.00 18.91 65 HIS B N 1
ATOM 2700 C CA . HIS B 1 66 ? 39.023 37.856 68.965 1.00 17.78 65 HIS B CA 1
ATOM 2701 C C . HIS B 1 66 ? 37.995 36.727 69.163 1.00 17.59 65 HIS B C 1
ATOM 2702 O O . HIS B 1 66 ? 37.792 35.886 68.296 1.00 16.61 65 HIS B O 1
ATOM 2709 N N . ASP B 1 67 ? 37.328 36.743 70.314 1.00 16.80 66 ASP B N 1
ATOM 2710 C CA . ASP B 1 67 ? 36.164 35.917 70.548 1.00 15.95 66 ASP B CA 1
ATOM 2711 C C . ASP B 1 67 ? 34.910 36.775 70.383 1.00 17.10 66 ASP B C 1
ATOM 2712 O O . ASP B 1 67 ? 34.883 37.940 70.807 1.00 17.74 66 ASP B O 1
ATOM 2717 N N . GLY B 1 68 ? 33.874 36.209 69.761 1.00 16.47 67 GLY B N 1
ATOM 2718 C CA . GLY B 1 68 ? 32.594 36.924 69.603 1.00 15.45 67 GLY B CA 1
ATOM 2719 C C . GLY B 1 68 ? 32.163 37.069 68.154 1.00 14.93 67 GLY B C 1
ATOM 2720 O O . GLY B 1 68 ? 32.547 36.276 67.305 1.00 15.66 67 GLY B O 1
ATOM 2721 N N . PHE B 1 69 ? 31.367 38.096 67.876 1.00 15.39 68 PHE B N 1
ATOM 2722 C CA . PHE B 1 69 ? 30.748 38.275 66.554 1.00 15.94 68 PHE B CA 1
ATOM 2723 C C . PHE B 1 69 ? 31.557 39.167 65.599 1.00 14.68 68 PHE B C 1
ATOM 2724 O O . PHE B 1 69 ? 31.992 40.246 65.968 1.00 14.56 68 PHE B O 1
ATOM 2732 N N . PHE B 1 70 ? 31.704 38.708 64.362 1.00 16.70 69 PHE B N 1
ATOM 2733 C CA . PHE B 1 70 ? 32.424 39.433 63.302 1.00 17.45 69 PHE B CA 1
ATOM 2734 C C . PHE B 1 70 ? 31.470 39.810 62.183 1.00 17.70 69 PHE B C 1
ATOM 2735 O O . PHE B 1 70 ? 31.122 38.956 61.367 1.00 18.05 69 PHE B O 1
ATOM 2743 N N A PRO B 1 71 ? 31.057 41.086 62.119 0.50 19.42 70 PRO B N 1
ATOM 2744 N N B PRO B 1 71 ? 31.057 41.086 62.118 0.50 19.42 70 PRO B N 1
ATOM 2745 C CA A PRO B 1 71 ? 30.148 41.470 61.040 0.50 20.96 70 PRO B CA 1
ATOM 2746 C CA B PRO B 1 71 ? 30.148 41.471 61.040 0.50 20.96 70 PRO B CA 1
ATOM 2747 C C . PRO B 1 71 ? 30.894 41.653 59.742 1.00 21.37 70 PRO B C 1
ATOM 2748 O O . PRO B 1 71 ? 32.115 41.743 59.755 1.00 20.69 70 PRO B O 1
ATOM 2755 N N . ALA B 1 72 ? 30.154 41.685 58.638 1.00 22.64 71 ALA B N 1
ATOM 2756 C CA . ALA B 1 72 ? 30.687 42.099 57.344 1.00 27.04 71 ALA B CA 1
ATOM 2757 C C . ALA B 1 72 ? 30.522 43.622 57.311 1.00 28.90 71 ALA B C 1
ATOM 2758 O O . ALA B 1 72 ? 29.574 44.137 56.738 1.00 29.55 71 ALA B O 1
ATOM 2760 N N . SER B 1 73 ? 31.439 44.334 57.942 1.00 30.96 72 SER B N 1
ATOM 2761 C CA . SER B 1 73 ? 31.354 45.786 57.998 1.00 34.50 72 SER B CA 1
ATOM 2762 C C . SER B 1 73 ? 31.425 46.366 56.590 1.00 35.00 72 SER B C 1
ATOM 2763 O O . SER B 1 73 ? 32.168 45.855 55.748 1.00 33.91 72 SER B O 1
ATOM 2766 N N . ILE B 1 74 ? 30.631 47.407 56.345 1.00 34.75 73 ILE B N 1
ATOM 2767 C CA . ILE B 1 74 ? 30.661 48.157 55.087 1.00 36.96 73 ILE B CA 1
ATOM 2768 C C . ILE B 1 74 ? 31.577 49.356 55.304 1.00 37.11 73 ILE B C 1
ATOM 2769 O O . ILE B 1 74 ? 31.439 50.068 56.301 1.00 39.24 73 ILE B O 1
ATOM 2774 N N . SER B 1 75 ? 32.531 49.571 54.406 1.00 35.80 74 SER B N 1
ATOM 2775 C CA . SER B 1 75 ? 33.282 50.820 54.430 1.00 36.06 74 SER B CA 1
ATOM 2776 C C . SER B 1 75 ? 33.247 51.440 53.047 1.00 37.28 74 SER B C 1
ATOM 2777 O O . SER B 1 75 ? 33.022 50.744 52.063 1.00 36.32 74 SER B O 1
ATOM 2780 N N . GLU B 1 76 ? 33.420 52.757 52.978 1.00 39.81 75 GLU B N 1
ATOM 2781 C CA . GLU B 1 76 ? 33.372 53.462 51.692 1.00 41.07 75 GLU B CA 1
ATOM 2782 C C . GLU B 1 76 ? 34.755 54.030 51.385 1.00 39.17 75 GLU B C 1
ATOM 2783 O O . GLU B 1 76 ? 35.453 54.477 52.284 1.00 39.98 75 GLU B O 1
ATOM 2789 N N . THR B 1 77 ? 35.147 53.982 50.118 1.00 39.23 76 THR B N 1
ATOM 2790 C CA . THR B 1 77 ? 36.516 54.297 49.702 1.00 39.68 76 THR B CA 1
ATOM 2791 C C . THR B 1 77 ? 36.601 55.695 49.130 1.00 41.00 76 THR B C 1
ATOM 2792 O O . THR B 1 77 ? 35.593 56.389 49.020 1.00 42.25 76 THR B O 1
ATOM 2796 N N . ALA B 1 78 ? 37.804 56.106 48.746 1.00 42.95 77 ALA B N 1
ATOM 2797 C CA . ALA B 1 78 ? 38.011 57.449 48.170 1.00 44.82 77 ALA B CA 1
ATOM 2798 C C . ALA B 1 78 ? 37.205 57.712 46.878 1.00 44.72 77 ALA B C 1
ATOM 2799 O O . ALA B 1 78 ? 36.833 58.856 46.590 1.00 45.42 77 ALA B O 1
ATOM 2801 N N . LYS B 1 79 ? 36.944 56.656 46.109 1.00 43.84 78 LYS B N 1
ATOM 2802 C CA . LYS B 1 79 ? 36.248 56.779 44.830 1.00 46.28 78 LYS B CA 1
ATOM 2803 C C . LYS B 1 79 ? 34.789 56.305 44.950 1.00 45.61 78 LYS B C 1
ATOM 2804 O O . LYS B 1 79 ? 34.176 55.866 43.969 1.00 47.58 78 LYS B O 1
ATOM 2810 N N . GLY B 1 80 ? 34.235 56.382 46.153 1.00 43.18 79 GLY B N 1
ATOM 2811 C CA . GLY B 1 80 ? 32.849 55.987 46.372 1.00 43.86 79 GLY B CA 1
ATOM 2812 C C . GLY B 1 80 ? 32.530 54.536 46.055 1.00 42.95 79 GLY B C 1
ATOM 2813 O O . GLY B 1 80 ? 31.410 54.227 45.670 1.00 41.88 79 GLY B O 1
ATOM 2814 N N . HIS B 1 81 ? 33.518 53.648 46.190 1.00 43.08 80 HIS B N 1
ATOM 2815 C CA . HIS B 1 81 ? 33.263 52.211 46.221 1.00 41.84 80 HIS B CA 1
ATOM 2816 C C . HIS B 1 81 ? 33.040 51.783 47.662 1.00 39.59 80 HIS B C 1
ATOM 2817 O O . HIS B 1 81 ? 33.346 52.531 48.587 1.00 38.28 80 HIS B O 1
ATOM 2824 N N . THR B 1 82 ? 32.505 50.579 47.843 1.00 37.31 81 THR B N 1
ATOM 2825 C CA . THR B 1 82 ? 32.339 49.997 49.169 1.00 35.79 81 THR B CA 1
ATOM 2826 C C . THR B 1 82 ? 33.146 48.692 49.288 1.00 33.51 81 THR B C 1
ATOM 2827 O O . THR B 1 82 ? 33.298 47.968 48.311 1.00 32.48 81 THR B O 1
ATOM 2831 N N . VAL B 1 83 ? 33.651 48.403 50.480 1.00 32.91 82 VAL B N 1
ATOM 2832 C CA . VAL B 1 83 ? 34.302 47.135 50.760 1.00 30.66 82 VAL B CA 1
ATOM 2833 C C . VAL B 1 83 ? 33.457 46.384 51.780 1.00 27.94 82 VAL B C 1
ATOM 2834 O O . VAL B 1 83 ? 33.107 46.932 52.806 1.00 27.94 82 VAL B O 1
ATOM 2838 N N . LYS B 1 84 ? 33.135 45.132 51.480 1.00 25.62 83 LYS B N 1
ATOM 2839 C CA . LYS B 1 84 ? 32.222 44.330 52.292 1.00 25.30 83 LYS B CA 1
ATOM 2840 C C . LYS B 1 84 ? 32.390 42.851 51.967 1.00 21.80 83 LYS B C 1
ATOM 2841 O O . LYS B 1 84 ? 32.176 42.443 50.834 1.00 19.58 83 LYS B O 1
ATOM 2847 N N . ASP B 1 85 ? 32.764 42.051 52.960 1.00 19.21 84 ASP B N 1
ATOM 2848 C CA . ASP B 1 85 ? 32.946 40.633 52.753 1.00 19.39 84 ASP B CA 1
ATOM 2849 C C . ASP B 1 85 ? 31.565 39.998 52.566 1.00 19.66 84 ASP B C 1
ATOM 2850 O O . ASP B 1 85 ? 30.550 40.622 52.898 1.00 17.69 84 ASP B O 1
ATOM 2855 N N . ILE B 1 86 ? 31.544 38.784 52.015 1.00 18.21 85 ILE B N 1
ATOM 2856 C CA . ILE B 1 86 ? 30.301 38.064 51.714 1.00 19.92 85 ILE B CA 1
ATOM 2857 C C . ILE B 1 86 ? 29.885 37.129 52.856 1.00 20.45 85 ILE B C 1
ATOM 2858 O O . ILE B 1 86 ? 29.015 36.281 52.682 1.00 19.09 85 ILE B O 1
ATOM 2863 N N . LYS B 1 87 ? 30.520 37.279 54.018 1.00 20.72 86 LYS B N 1
ATOM 2864 C CA . LYS B 1 87 ? 30.230 36.459 55.176 1.00 19.80 86 LYS B CA 1
ATOM 2865 C C . LYS B 1 87 ? 30.426 37.239 56.474 1.00 18.79 86 LYS B C 1
ATOM 2866 O O . LYS B 1 87 ? 31.211 38.188 56.527 1.00 17.71 86 LYS B O 1
ATOM 2872 N N . GLU B 1 88 ? 29.700 36.815 57.502 1.00 17.76 87 GLU B N 1
ATOM 2873 C CA . GLU B 1 88 ? 29.863 37.294 58.881 1.00 17.43 87 GLU B CA 1
ATOM 2874 C C . GLU B 1 88 ? 30.015 36.013 59.708 1.00 17.40 87 GLU B C 1
ATOM 2875 O O . GLU B 1 88 ? 29.678 34.926 59.243 1.00 18.62 87 GLU B O 1
ATOM 2881 N N . TYR B 1 89 ? 30.584 36.101 60.896 1.00 16.02 88 TYR B N 1
ATOM 2882 C CA . TYR B 1 89 ? 30.824 34.886 61.643 1.00 15.32 88 TYR B CA 1
ATOM 2883 C C . TYR B 1 89 ? 30.963 35.163 63.099 1.00 13.57 88 TYR B C 1
ATOM 2884 O O . TYR B 1 89 ? 31.060 36.317 63.507 1.00 14.94 88 TYR B O 1
ATOM 2893 N N . TYR B 1 90 ? 30.942 34.085 63.872 1.00 14.68 89 TYR B N 1
ATOM 2894 C CA . TYR B 1 90 ? 31.082 34.130 65.307 1.00 13.80 89 TYR B CA 1
ATOM 2895 C C . TYR B 1 90 ? 32.142 33.105 65.719 1.00 14.79 89 TYR B C 1
ATOM 2896 O O . TYR B 1 90 ? 32.091 31.933 65.308 1.00 13.53 89 TYR B O 1
ATOM 2905 N N . HIS B 1 91 ? 33.076 33.541 66.565 1.00 15.18 90 HIS B N 1
ATOM 2906 C CA . HIS B 1 91 ? 34.128 32.663 67.095 1.00 13.94 90 HIS B CA 1
ATOM 2907 C C . HIS B 1 91 ? 33.757 32.231 68.498 1.00 14.49 90 HIS B C 1
ATOM 2908 O O . HIS B 1 91 ? 33.701 33.052 69.442 1.00 14.18 90 HIS B O 1
ATOM 2915 N N . VAL B 1 92 ? 33.478 30.941 68.625 1.00 14.80 91 VAL B N 1
ATOM 2916 C CA . VAL B 1 92 ? 33.090 30.354 69.896 1.00 14.56 91 VAL B CA 1
ATOM 2917 C C . VAL B 1 92 ? 34.274 29.616 70.526 1.00 16.10 91 VAL B C 1
ATOM 2918 O O . VAL B 1 92 ? 34.860 28.723 69.896 1.00 13.44 91 VAL B O 1
ATOM 2922 N N . TYR B 1 93 ? 34.577 29.975 71.774 1.00 16.14 92 TYR B N 1
ATOM 2923 C CA . TYR B 1 93 ? 35.471 29.203 72.639 1.00 16.74 92 TYR B CA 1
ATOM 2924 C C . TYR B 1 93 ? 34.782 28.915 73.966 1.00 16.67 92 TYR B C 1
ATOM 2925 O O . TYR B 1 93 ? 34.041 29.750 74.451 1.00 17.54 92 TYR B O 1
ATOM 2934 N N . PRO B 1 94 ? 35.064 27.759 74.593 1.00 17.88 93 PRO B N 1
ATOM 2935 C CA . PRO B 1 94 ? 34.513 27.460 75.926 1.00 19.36 93 PRO B CA 1
ATOM 2936 C C . PRO B 1 94 ? 34.753 28.578 76.949 1.00 19.65 93 PRO B C 1
ATOM 2937 O O . PRO B 1 94 ? 33.907 28.836 77.811 1.00 20.62 93 PRO B O 1
ATOM 2941 N N . TRP B 1 95 ? 35.905 29.231 76.832 1.00 19.17 94 TRP B N 1
ATOM 2942 C CA . TRP B 1 95 ? 36.289 30.335 77.699 1.00 19.36 94 TRP B CA 1
ATOM 2943 C C . TRP B 1 95 ? 35.749 31.698 77.267 1.00 18.46 94 TRP B C 1
ATOM 2944 O O . TRP B 1 95 ? 35.841 32.682 78.008 1.00 18.51 94 TRP B O 1
ATOM 2955 N N . GLY B 1 96 ? 35.187 31.768 76.077 1.00 18.40 95 GLY B N 1
ATOM 2956 C CA . GLY B 1 96 ? 34.905 33.063 75.478 1.00 18.88 95 GLY B CA 1
ATOM 2957 C C . GLY B 1 96 ? 33.462 33.505 75.611 1.00 20.56 95 GLY B C 1
ATOM 2958 O O . GLY B 1 96 ? 32.651 32.873 76.289 1.00 20.28 95 GLY B O 1
ATOM 2959 N N . ARG B 1 97 ? 33.141 34.598 74.933 1.00 21.49 96 ARG B N 1
ATOM 2960 C CA . ARG B 1 97 ? 31.815 35.157 75.017 1.00 20.21 96 ARG B CA 1
ATOM 2961 C C . ARG B 1 97 ? 30.856 34.405 74.144 1.00 18.70 96 ARG B C 1
ATOM 2962 O O . ARG B 1 97 ? 31.109 34.197 72.971 1.00 19.26 96 ARG B O 1
ATOM 2970 N N . ILE B 1 98 ? 29.728 34.029 74.729 1.00 21.06 97 ILE B N 1
ATOM 2971 C CA . ILE B 1 98 ? 28.667 33.316 74.027 1.00 20.18 97 ILE B CA 1
ATOM 2972 C C . ILE B 1 98 ? 27.325 33.875 74.526 1.00 20.21 97 ILE B C 1
ATOM 2973 O O . ILE B 1 98 ? 27.156 34.076 75.716 1.00 17.90 97 ILE B O 1
ATOM 2978 N N . PRO B 1 99 ? 26.379 34.137 73.618 1.00 19.35 98 PRO B N 1
ATOM 2979 C CA . PRO B 1 99 ? 25.084 34.633 74.088 1.00 22.11 98 PRO B CA 1
ATOM 2980 C C . PRO B 1 99 ? 24.38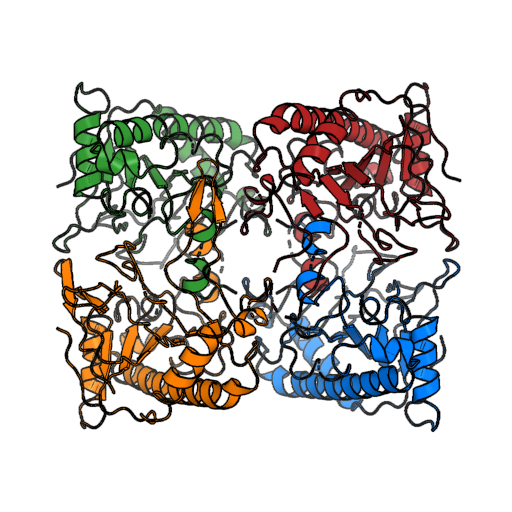9 33.593 74.948 1.00 22.43 98 PRO B C 1
ATOM 2981 O O . PRO B 1 99 ? 24.418 32.409 74.604 1.00 21.92 98 PRO B O 1
ATOM 2985 N N . ASP B 1 100 ? 23.805 34.027 76.060 1.00 24.40 99 ASP B N 1
ATOM 2986 C CA . ASP B 1 100 ? 23.185 33.112 77.027 1.00 27.33 99 ASP B CA 1
ATOM 2987 C C . ASP B 1 100 ? 22.249 32.106 76.388 1.00 25.11 99 ASP B C 1
ATOM 2988 O O . ASP B 1 100 ? 22.294 30.925 76.742 1.00 26.53 99 ASP B O 1
ATOM 2993 N N . SER B 1 101 ? 21.414 32.558 75.453 1.00 24.64 100 SER B N 1
ATOM 2994 C CA . SER B 1 101 ? 20.353 31.680 74.886 1.00 25.93 100 SER B CA 1
ATOM 2995 C C . SER B 1 101 ? 20.935 30.559 74.037 1.00 24.54 100 SER B C 1
ATOM 2996 O O . SER B 1 101 ? 20.267 29.561 73.796 1.00 27.88 100 SER B O 1
ATOM 2999 N N . LEU B 1 102 ? 22.193 30.703 73.620 1.00 21.78 101 LEU B N 1
ATOM 3000 C CA . LEU B 1 102 ? 22.818 29.762 72.701 1.00 19.88 101 LEU B CA 1
ATOM 3001 C C . LEU B 1 102 ? 23.895 28.875 73.342 1.00 19.35 101 LEU B C 1
ATOM 3002 O O . LEU B 1 102 ? 24.320 27.912 72.732 1.00 20.42 101 LEU B O 1
ATOM 3007 N N . ARG B 1 103 ? 24.343 29.205 74.550 1.00 21.09 102 ARG B N 1
ATOM 3008 C CA . ARG B 1 103 ? 25.475 28.529 75.208 1.00 22.29 102 ARG B CA 1
ATOM 3009 C C . ARG B 1 103 ? 25.326 26.986 75.372 1.00 23.84 102 ARG B C 1
ATOM 3010 O O . ARG B 1 103 ? 26.234 26.219 75.020 1.00 24.41 102 ARG B O 1
ATOM 3018 N N . ALA B 1 104 ? 24.191 26.537 75.895 1.00 23.68 103 ALA B N 1
ATOM 3019 C CA . ALA B 1 104 ? 24.010 25.119 76.221 1.00 23.51 103 ALA B CA 1
ATOM 3020 C C . ALA B 1 104 ? 24.235 24.245 75.001 1.00 22.35 103 ALA B C 1
ATOM 3021 O O . ALA B 1 104 ? 25.016 23.307 75.046 1.00 22.55 103 ALA B O 1
ATOM 3023 N N . ASN B 1 105 ? 23.563 24.566 73.910 1.00 21.62 104 ASN B N 1
ATOM 3024 C CA . ASN B 1 105 ? 23.638 23.753 72.710 1.00 21.35 104 ASN B CA 1
ATOM 3025 C C . ASN B 1 105 ? 25.001 23.815 72.057 1.00 21.78 104 ASN B C 1
ATOM 3026 O O . ASN B 1 105 ? 25.527 22.794 71.592 1.00 24.27 104 ASN B O 1
ATOM 3031 N N . ILE B 1 106 ? 25.597 24.999 72.015 1.00 20.03 105 ILE B N 1
ATOM 3032 C CA . ILE B 1 106 ? 26.833 25.123 71.274 1.00 19.81 105 ILE B CA 1
ATOM 3033 C C . ILE B 1 106 ? 27.980 24.485 72.047 1.00 20.22 105 ILE B C 1
ATOM 3034 O O . ILE B 1 106 ? 28.821 23.857 71.443 1.00 17.75 105 ILE B O 1
ATOM 3039 N N . LEU B 1 107 ? 27.985 24.602 73.377 1.00 19.58 106 LEU B N 1
ATOM 3040 C CA . LEU B 1 107 ? 29.000 23.915 74.163 1.00 21.90 106 LEU B CA 1
ATOM 3041 C C . LEU B 1 107 ? 28.754 22.387 74.249 1.00 22.55 106 LEU B C 1
ATOM 3042 O O . LEU B 1 107 ? 29.698 21.627 74.347 1.00 21.70 106 LEU B O 1
ATOM 3047 N N . ALA B 1 108 ? 27.502 21.944 74.220 1.00 22.98 107 ALA B N 1
ATOM 3048 C CA . ALA B 1 108 ? 27.218 20.513 74.123 1.00 23.01 107 ALA B CA 1
ATOM 3049 C C . ALA B 1 108 ? 27.753 19.993 72.790 1.00 22.20 107 ALA B C 1
ATOM 3050 O O . ALA B 1 108 ? 28.359 18.937 72.738 1.00 23.38 107 ALA B O 1
ATOM 3052 N N . TYR B 1 109 ? 27.572 20.754 71.719 1.00 22.06 108 TYR B N 1
ATOM 3053 C CA . TYR B 1 109 ? 28.116 20.346 70.426 1.00 21.74 108 TYR B CA 1
ATOM 3054 C C . TYR B 1 109 ? 29.653 20.315 70.436 1.00 21.94 108 TYR B C 1
ATOM 3055 O O . TYR B 1 109 ? 30.256 19.340 69.993 1.00 23.33 108 TYR B O 1
ATOM 3064 N N . TYR B 1 110 ? 30.268 21.383 70.928 1.00 20.05 109 TYR B N 1
ATOM 3065 C CA . TYR B 1 110 ? 31.732 21.478 71.078 1.00 20.85 109 TYR B CA 1
ATOM 3066 C C . TYR B 1 110 ? 32.299 20.274 71.829 1.00 23.01 109 TYR B C 1
ATOM 3067 O O . TYR B 1 110 ? 33.334 19.715 71.439 1.00 24.32 109 TYR B O 1
ATOM 3076 N N . GLU B 1 111 ? 31.618 19.886 72.907 1.00 22.41 110 GLU B N 1
ATOM 3077 C CA . GLU B 1 111 ? 32.061 18.777 73.746 1.00 24.69 110 GLU B CA 1
ATOM 3078 C C . GLU B 1 111 ? 31.957 17.490 72.931 1.00 24.35 110 GLU B C 1
ATOM 3079 O O . GLU B 1 111 ? 32.904 16.699 72.891 1.00 24.27 110 GLU B O 1
ATOM 3083 N N . LYS B 1 112 ? 30.817 17.312 72.258 1.00 23.30 111 LYS B N 1
ATOM 3084 C CA . LYS B 1 112 ? 30.552 16.085 71.509 1.00 24.76 111 LYS B CA 1
ATOM 3085 C C . LYS B 1 112 ? 31.450 15.947 70.283 1.00 23.78 111 LYS B C 1
ATOM 3086 O O . LYS B 1 112 ? 31.808 14.840 69.904 1.00 24.21 111 LYS B O 1
ATOM 3092 N N . ALA B 1 113 ? 31.804 17.074 69.665 1.00 21.77 112 ALA B N 1
ATOM 3093 C CA . ALA B 1 113 ? 32.638 17.059 68.489 1.00 20.47 112 ALA B CA 1
ATOM 3094 C C . ALA B 1 113 ? 34.098 16.855 68.861 1.00 20.51 112 ALA B C 1
ATOM 3095 O O . ALA B 1 113 ? 34.847 16.217 68.114 1.00 21.14 112 ALA B O 1
ATOM 3097 N N . ASN B 1 114 ? 34.505 17.396 70.007 1.00 19.46 113 ASN B N 1
ATOM 3098 C CA . ASN B 1 114 ? 35.825 17.110 70.543 1.00 20.90 113 ASN B CA 1
ATOM 3099 C C . ASN B 1 114 ? 35.966 15.629 70.885 1.00 20.16 113 ASN B C 1
ATOM 3100 O O . ASN B 1 114 ? 37.005 15.045 70.629 1.00 17.08 113 ASN B O 1
ATOM 3105 N N . THR B 1 115 ? 34.904 15.029 71.428 1.00 21.58 114 THR B N 1
ATOM 3106 C CA . THR B 1 115 ? 34.894 13.589 71.727 1.00 23.23 114 THR B CA 1
ATOM 3107 C C . THR B 1 115 ? 35.055 12.772 70.437 1.00 24.42 114 THR B C 1
ATOM 3108 O O . THR B 1 115 ? 35.919 11.893 70.379 1.00 23.61 114 THR B O 1
ATOM 3112 N N . LEU B 1 116 ? 34.299 13.092 69.386 1.00 23.68 115 LEU B N 1
ATOM 3113 C CA . LEU B 1 116 ? 34.485 12.368 68.114 1.00 23.43 115 LEU B CA 1
ATOM 3114 C C . LEU B 1 116 ? 35.893 12.597 67.568 1.00 22.41 115 LEU B C 1
ATOM 3115 O O . LEU B 1 116 ? 36.544 11.647 67.143 1.00 22.32 115 LEU B O 1
ATOM 3120 N N . ALA B 1 117 ? 36.380 13.837 67.600 1.00 19.95 116 ALA B N 1
ATOM 3121 C CA . ALA B 1 117 ? 37.696 14.136 67.012 1.00 20.07 116 ALA B CA 1
ATOM 3122 C C . ALA B 1 117 ? 38.808 13.394 67.754 1.00 20.03 116 ALA B C 1
ATOM 3123 O O . ALA B 1 117 ? 39.806 12.980 67.176 1.00 17.30 116 ALA B O 1
ATOM 3125 N N . SER B 1 118 ? 38.591 13.211 69.048 1.00 23.93 117 SER B N 1
ATOM 3126 C CA . SER B 1 118 ? 39.510 12.491 69.903 1.00 24.49 117 SER B CA 1
ATOM 3127 C C . SER B 1 118 ? 39.520 11.006 69.565 1.00 26.18 117 SER B C 1
ATOM 3128 O O . SER B 1 118 ? 40.587 10.392 69.489 1.00 27.26 117 SER B O 1
ATOM 3131 N N . GLU B 1 119 ? 38.345 10.423 69.328 1.00 26.19 118 GLU B N 1
ATOM 3132 C CA . GLU B 1 119 ? 38.286 9.034 68.867 1.00 25.26 118 GLU B CA 1
ATOM 3133 C C . GLU B 1 119 ? 38.964 8.912 67.510 1.00 24.42 118 GLU B C 1
ATOM 3134 O O . GLU B 1 119 ? 39.707 7.972 67.273 1.00 25.85 118 GLU B O 1
ATOM 3140 N N . LEU B 1 120 ? 38.711 9.866 66.622 1.00 23.30 119 LEU B N 1
ATOM 3141 C CA . LEU B 1 120 ? 39.291 9.840 65.279 1.00 22.05 119 LEU B CA 1
ATOM 3142 C C . LEU B 1 120 ? 40.824 9.958 65.318 1.00 22.86 119 LEU B C 1
ATOM 3143 O O . LEU B 1 120 ? 41.533 9.308 64.535 1.00 20.98 119 LEU B O 1
ATOM 3148 N N . LEU B 1 121 ? 41.341 10.796 66.213 1.00 22.31 120 LEU B N 1
ATOM 3149 C CA . LEU B 1 121 ? 42.793 10.870 66.382 1.00 23.10 120 LEU B CA 1
ATOM 3150 C C . LEU B 1 121 ? 43.358 9.543 66.921 1.00 24.18 120 LEU B C 1
ATOM 3151 O O . LEU B 1 121 ? 44.439 9.145 66.522 1.00 23.20 120 LEU B O 1
ATOM 3156 N N . GLU B 1 122 ? 42.637 8.871 67.824 1.00 24.71 121 GLU B N 1
ATOM 3157 C CA . GLU B 1 122 ? 43.035 7.532 68.260 1.00 27.06 121 GLU B CA 1
ATOM 3158 C C . GLU B 1 122 ? 43.134 6.611 67.047 1.00 27.25 121 GLU B C 1
ATOM 3159 O O . GLU B 1 122 ? 44.102 5.846 66.914 1.00 28.47 121 GLU B O 1
ATOM 3165 N N . TRP B 1 123 ? 42.124 6.677 66.176 1.00 24.93 122 TRP B N 1
ATOM 3166 C CA . TRP B 1 123 ? 42.119 5.886 64.943 1.00 26.31 122 TRP B CA 1
ATOM 3167 C C . TRP B 1 123 ? 43.347 6.177 64.099 1.00 25.31 122 TRP B C 1
ATOM 3168 O O . TRP B 1 123 ? 43.996 5.264 63.599 1.00 27.30 122 TRP B O 1
ATOM 3179 N N . ILE B 1 124 ? 43.672 7.454 63.957 1.00 24.89 123 ILE B N 1
ATOM 3180 C CA . ILE B 1 124 ? 44.820 7.868 63.153 1.00 23.49 123 ILE B CA 1
ATOM 3181 C C . ILE B 1 124 ? 46.110 7.293 63.723 1.00 25.20 123 ILE B C 1
ATOM 3182 O O . ILE B 1 124 ? 46.961 6.800 62.976 1.00 24.42 123 ILE B O 1
ATOM 3187 N N . GLU B 1 125 ? 46.244 7.324 65.046 1.00 27.29 124 GLU B N 1
ATOM 3188 C CA . GLU B 1 125 ? 47.439 6.790 65.696 1.00 28.09 124 GLU B CA 1
ATOM 3189 C C . GLU B 1 125 ? 47.497 5.276 65.533 1.00 29.48 124 GLU B C 1
ATOM 3190 O O . GLU B 1 125 ? 48.516 4.743 65.099 1.00 31.48 124 GLU B O 1
ATOM 3196 N N . THR B 1 126 ? 46.393 4.594 65.845 1.00 29.47 125 THR B N 1
ATOM 3197 C CA . THR B 1 126 ? 46.324 3.135 65.787 1.00 29.89 125 THR B CA 1
ATOM 3198 C C . THR B 1 126 ? 46.787 2.606 64.425 1.00 30.68 125 THR B C 1
ATOM 3199 O O . THR B 1 126 ? 47.610 1.701 64.374 1.00 32.41 125 THR B O 1
ATOM 3203 N N . TYR B 1 127 ? 46.275 3.186 63.339 1.00 29.01 126 TYR B N 1
ATOM 3204 C CA . TYR B 1 127 ? 46.637 2.768 61.980 1.00 28.97 126 TYR B CA 1
ATOM 3205 C C . TYR B 1 127 ? 47.832 3.497 61.346 1.00 29.83 126 TYR B C 1
ATOM 3206 O O . TYR B 1 127 ? 48.126 3.292 60.167 1.00 32.73 126 TYR B O 1
ATOM 3215 N N . SER B 1 128 ? 48.542 4.326 62.105 1.00 28.68 127 SER B N 1
ATOM 3216 C CA . SER B 1 128 ? 49.835 4.832 61.632 1.00 29.57 127 SER B CA 1
ATOM 3217 C C . SER B 1 128 ? 50.842 3.680 61.674 1.00 31.86 127 SER B C 1
ATOM 3218 O O . SER B 1 128 ? 50.766 2.837 62.570 1.00 32.67 127 SER B O 1
ATOM 3221 N N . PRO B 1 129 ? 51.786 3.630 60.712 1.00 31.97 128 PRO B N 1
ATOM 3222 C CA . PRO B 1 129 ? 52.899 2.683 60.877 1.00 34.09 128 PRO B CA 1
ATOM 3223 C C . PRO B 1 129 ? 53.725 3.005 62.132 1.00 34.71 128 PRO B C 1
ATOM 3224 O O . PRO B 1 129 ? 53.692 4.139 62.625 1.00 33.53 128 PRO B O 1
ATOM 3228 N N . ASP B 1 130 ? 54.445 2.015 62.644 1.00 37.22 129 ASP B N 1
ATOM 3229 C CA . ASP B 1 130 ? 55.195 2.172 63.903 1.00 38.92 129 ASP B CA 1
ATOM 3230 C C . ASP B 1 130 ? 56.252 3.281 63.834 1.00 38.12 129 ASP B C 1
ATOM 3231 O O . ASP B 1 130 ? 56.520 3.930 64.833 1.00 38.52 129 ASP B O 1
ATOM 3236 N N . GLU B 1 131 ? 56.840 3.483 62.657 1.00 38.69 130 GLU B N 1
ATOM 3237 C CA . GLU B 1 131 ? 57.837 4.533 62.432 1.00 39.69 130 GLU B CA 1
ATOM 3238 C C . GLU B 1 131 ? 57.186 5.924 62.468 1.00 38.30 130 GLU B C 1
ATOM 3239 O O . GLU B 1 131 ? 57.811 6.901 62.893 1.00 38.44 130 GLU B O 1
ATOM 3243 N N . ILE B 1 132 ? 55.930 6.007 62.034 1.00 35.52 131 ILE B N 1
ATOM 3244 C CA . ILE B 1 132 ? 55.187 7.258 62.099 1.00 33.44 131 ILE B CA 1
ATOM 3245 C C . ILE B 1 132 ? 54.682 7.482 63.537 1.00 33.43 131 ILE B C 1
ATOM 3246 O O . ILE B 1 132 ? 54.786 8.593 64.061 1.00 33.82 131 ILE B O 1
ATOM 3251 N N . LYS B 1 133 ? 54.160 6.437 64.182 1.00 33.58 132 LYS B N 1
ATOM 3252 C CA . LYS B 1 133 ? 53.767 6.528 65.601 1.00 34.01 132 LYS B CA 1
ATOM 3253 C C . LYS B 1 133 ? 54.857 7.157 66.446 1.00 33.68 132 LYS B C 1
ATOM 3254 O O . LYS B 1 133 ? 54.579 8.035 67.258 1.00 34.07 132 LYS B O 1
ATOM 3260 N N . ALA B 1 134 ? 56.093 6.701 66.254 1.00 35.48 133 ALA B N 1
ATOM 3261 C CA . ALA B 1 134 ? 57.233 7.152 67.061 1.00 36.15 133 ALA B CA 1
ATOM 3262 C C . ALA B 1 134 ? 57.553 8.639 66.879 1.00 35.37 133 ALA B C 1
ATOM 3263 O O . ALA B 1 134 ? 58.259 9.215 67.691 1.00 36.10 133 ALA B O 1
ATOM 3265 N N . LYS B 1 135 ? 57.037 9.259 65.823 1.00 35.28 134 LYS B N 1
ATOM 3266 C CA . LYS B 1 135 ? 57.246 10.691 65.606 1.00 35.69 134 LYS B CA 1
ATOM 3267 C C . LYS B 1 135 ? 56.336 11.582 66.467 1.00 33.16 134 LYS B C 1
ATOM 3268 O O . LYS B 1 135 ? 56.646 12.742 66.691 1.00 32.23 134 LYS B O 1
ATOM 3274 N N . PHE B 1 136 ? 55.233 11.033 66.961 1.00 30.88 135 PHE B N 1
ATOM 3275 C CA . PHE B 1 136 ? 54.304 11.796 67.771 1.00 30.00 135 PHE B CA 1
ATOM 3276 C C . PHE B 1 136 ? 54.853 11.911 69.181 1.00 29.48 135 PHE B C 1
ATOM 3277 O O . PHE B 1 136 ? 55.108 10.901 69.827 1.00 30.18 135 PHE B O 1
ATOM 3285 N N . SER B 1 137 ? 55.059 13.135 69.651 1.00 27.83 136 SER B N 1
ATOM 3286 C CA . SER B 1 137 ? 55.731 13.360 70.943 1.00 26.71 136 SER B CA 1
ATOM 3287 C C . SER B 1 137 ? 54.865 12.940 72.126 1.00 27.15 136 SER B C 1
ATOM 3288 O O . SER B 1 137 ? 55.364 12.514 73.149 1.00 27.73 136 SER B O 1
ATOM 3291 N N . ILE B 1 138 ? 53.556 13.106 71.997 1.00 25.70 137 ILE B N 1
ATOM 3292 C CA . ILE B 1 138 ? 52.630 12.582 72.984 1.00 26.21 137 ILE B CA 1
ATOM 3293 C C . ILE B 1 138 ? 51.500 11.992 72.179 1.00 24.92 137 ILE B C 1
ATOM 3294 O O . ILE B 1 138 ? 51.426 12.237 70.986 1.00 22.55 137 ILE B O 1
ATOM 3299 N N . PRO B 1 139 ? 50.645 11.178 72.804 1.00 26.48 138 PRO B N 1
ATOM 3300 C CA . PRO B 1 139 ? 49.529 10.636 72.021 1.00 26.11 138 PRO B CA 1
ATOM 3301 C C . PRO B 1 139 ? 48.667 11.731 71.384 1.00 24.23 138 PRO B C 1
ATOM 3302 O O . PRO B 1 139 ? 48.369 12.733 72.030 1.00 23.58 138 PRO B O 1
ATOM 3306 N N . LEU B 1 140 ? 48.265 11.524 70.134 1.00 24.56 139 LEU B N 1
ATOM 3307 C CA . LEU B 1 140 ? 47.548 12.554 69.363 1.00 24.06 139 LEU B CA 1
ATOM 3308 C C . LEU B 1 140 ? 46.347 13.126 70.126 1.00 23.78 139 LEU B C 1
ATOM 3309 O O . LEU B 1 140 ? 46.126 14.328 70.118 1.00 24.26 139 LEU B O 1
ATOM 3314 N N . PRO B 1 141 ? 45.568 12.267 70.796 1.00 25.08 140 PRO B N 1
ATOM 3315 C CA . PRO B 1 141 ? 44.412 12.782 71.511 1.00 23.81 140 PRO B CA 1
ATOM 3316 C C . PRO B 1 141 ? 44.752 13.740 72.645 1.00 24.61 140 PRO B C 1
ATOM 3317 O O . PRO B 1 141 ? 43.956 14.621 72.945 1.00 23.21 140 PRO B O 1
ATOM 3321 N N . GLU B 1 142 ? 45.916 13.545 73.265 1.00 25.74 141 GLU B N 1
ATOM 3322 C CA . GLU B 1 142 ? 46.363 14.365 74.379 1.00 27.23 141 GLU B CA 1
ATOM 3323 C C . GLU B 1 142 ? 46.734 15.761 73.929 1.00 25.97 141 GLU B C 1
ATOM 3324 O O . GLU B 1 142 ? 46.702 16.678 74.745 1.00 26.59 141 GLU B O 1
ATOM 3338 N N . ILE B 1 144 ? 45.040 17.717 72.029 1.00 21.76 143 ILE B N 1
ATOM 3339 C CA . ILE B 1 144 ? 43.858 18.592 71.955 1.00 20.65 143 ILE B CA 1
ATOM 3340 C C . ILE B 1 144 ? 42.971 18.572 73.212 1.00 22.05 143 ILE B C 1
ATOM 3341 O O . ILE B 1 144 ? 41.999 19.339 73.316 1.00 21.20 143 ILE B O 1
ATOM 3346 N N . ALA B 1 145 ? 43.256 17.678 74.149 1.00 23.06 144 ALA B N 1
ATOM 3347 C CA . ALA B 1 145 ? 42.439 17.623 75.368 1.00 23.61 144 ALA B CA 1
ATOM 3348 C C . ALA B 1 145 ? 42.517 18.978 76.079 1.00 22.27 144 ALA B C 1
ATOM 3349 O O . ALA B 1 145 ? 43.585 19.386 76.472 1.00 19.11 144 ALA B O 1
ATOM 3351 N N . ASN B 1 146 ? 41.380 19.654 76.224 1.00 22.68 145 ASN B N 1
ATOM 3352 C CA . ASN B 1 146 ? 41.281 20.954 76.909 1.00 22.85 145 ASN B CA 1
ATOM 3353 C C . ASN B 1 146 ? 42.201 21.994 76.318 1.00 22.91 145 ASN B C 1
ATOM 3354 O O . ASN B 1 146 ? 42.813 22.766 77.034 1.00 22.94 145 ASN B O 1
ATOM 3359 N N . SER B 1 147 ? 42.295 21.989 74.993 1.00 23.04 146 SER B N 1
ATOM 3360 C CA . SER B 1 147 ? 43.103 22.929 74.273 1.00 22.42 146 SER B CA 1
ATOM 3361 C C . SER B 1 147 ? 42.429 24.280 74.252 1.00 21.28 146 SER B C 1
ATOM 3362 O O . SER B 1 147 ? 41.269 24.412 73.845 1.00 20.36 146 SER B O 1
ATOM 3365 N N . HIS B 1 148 ? 43.207 25.279 74.649 1.00 19.00 147 HIS B N 1
ATOM 3366 C CA . HIS B 1 148 ? 42.782 26.670 74.737 1.00 18.18 147 HIS B CA 1
ATOM 3367 C C . HIS B 1 148 ? 42.506 27.272 73.359 1.00 18.38 147 HIS B C 1
ATOM 3368 O O . HIS B 1 148 ? 41.596 28.108 73.190 1.00 16.17 147 HIS B O 1
ATOM 3375 N N . LYS B 1 149 ? 43.289 26.842 72.370 1.00 18.52 148 LYS B N 1
ATOM 3376 C CA . LYS B 1 149 ? 43.200 27.415 71.037 1.00 18.70 148 LYS B CA 1
ATOM 3377 C C . LYS B 1 149 ? 42.119 26.796 70.158 1.00 17.15 148 LYS B C 1
ATOM 3378 O O . LYS B 1 149 ? 41.774 27.354 69.112 1.00 19.08 148 LYS B O 1
ATOM 3384 N N . THR B 1 150 ? 41.579 25.652 70.532 1.00 17.27 149 THR B N 1
ATOM 3385 C CA . THR B 1 150 ? 40.608 25.005 69.649 1.00 17.04 149 THR B CA 1
ATOM 3386 C C . THR B 1 150 ? 39.439 25.965 69.468 1.00 16.69 149 THR B C 1
ATOM 3387 O O . THR B 1 150 ? 38.949 26.527 70.453 1.00 14.89 149 THR B O 1
ATOM 3391 N N . LEU B 1 151 ? 39.054 26.160 68.208 1.00 15.65 150 LEU B N 1
ATOM 3392 C CA . LEU B 1 151 ? 38.083 27.181 67.802 1.00 17.37 150 LEU B CA 1
ATOM 3393 C C . LEU B 1 151 ? 36.895 26.589 67.056 1.00 16.08 150 LEU B C 1
ATOM 3394 O O . LEU B 1 151 ? 37.076 25.858 66.102 1.00 17.25 150 LEU B O 1
ATOM 3399 N N . LEU B 1 152 ? 35.688 26.916 67.493 1.00 16.96 151 LEU B N 1
ATOM 3400 C CA . LEU B 1 152 ? 34.460 26.592 66.756 1.00 17.96 151 LEU B CA 1
ATOM 3401 C C . LEU B 1 152 ? 33.991 27.904 66.123 1.00 18.27 151 LEU B C 1
ATOM 3402 O O . LEU B 1 152 ? 33.662 28.845 66.815 1.00 19.82 151 LEU B O 1
ATOM 3407 N N . ARG B 1 153 ? 34.060 27.958 64.803 1.00 19.49 152 ARG B N 1
ATOM 3408 C CA . ARG B 1 153 ? 33.842 29.133 63.990 1.00 19.52 152 ARG B CA 1
ATOM 3409 C C . ARG B 1 153 ? 32.476 28.899 63.343 1.00 22.04 152 ARG B C 1
ATOM 3410 O O . ARG B 1 153 ? 32.266 27.892 62.673 1.00 22.45 152 ARG B O 1
ATOM 3418 N N . ILE B 1 154 ? 31.517 29.782 63.605 1.00 20.12 153 ILE B N 1
ATOM 3419 C CA . ILE B 1 154 ? 30.187 29.663 63.010 1.00 17.84 153 ILE B CA 1
ATOM 3420 C C . ILE B 1 154 ? 30.096 30.686 61.890 1.00 18.31 153 ILE B C 1
ATOM 3421 O O . ILE B 1 154 ? 30.091 31.886 62.155 1.00 18.60 153 ILE B O 1
ATOM 3426 N N . LEU B 1 155 ? 30.059 30.195 60.640 1.00 18.34 154 LEU B N 1
ATOM 3427 C CA A LEU B 1 155 ? 30.075 31.052 59.455 0.50 17.52 154 LEU B CA 1
ATOM 3428 C CA B LEU B 1 155 ? 30.086 31.039 59.437 0.50 16.97 154 LEU B CA 1
ATOM 3429 C C . LEU B 1 155 ? 28.670 31.258 58.911 1.00 18.10 154 LEU B C 1
ATOM 3430 O O . LEU B 1 155 ? 27.880 30.311 58.852 1.00 18.35 154 LEU B O 1
ATOM 3439 N N . HIS B 1 156 ? 28.362 32.498 58.514 1.00 17.14 155 HIS B N 1
ATOM 3440 C CA . HIS B 1 156 ? 27.098 32.812 57.864 1.00 17.87 155 HIS B CA 1
ATOM 3441 C C . HIS B 1 156 ? 27.312 33.644 56.605 1.00 18.52 155 HIS B C 1
ATOM 3442 O O . HIS B 1 156 ? 27.803 34.758 56.683 1.00 17.48 155 HIS B O 1
ATOM 3449 N N . TYR B 1 157 ? 26.956 33.068 55.456 1.00 17.29 156 TYR B N 1
ATOM 3450 C CA . TYR B 1 157 ? 26.897 33.779 54.205 1.00 18.55 156 TYR B CA 1
ATOM 3451 C C . TYR B 1 157 ? 25.493 34.271 53.998 1.00 18.62 156 TYR B C 1
ATOM 3452 O O . TYR B 1 157 ? 24.609 33.471 53.715 1.00 20.49 156 TYR B O 1
ATOM 3461 N N . PRO B 1 158 ? 25.274 35.588 54.113 1.00 19.98 157 PRO B N 1
ATOM 3462 C CA . PRO B 1 158 ? 23.917 36.111 53.910 1.00 21.26 157 PRO B CA 1
ATOM 3463 C C . PRO B 1 158 ? 23.410 36.041 52.464 1.00 23.67 157 PRO B C 1
ATOM 3464 O O . PRO B 1 158 ? 24.209 35.999 51.521 1.00 22.68 157 PRO B O 1
ATOM 3468 N N . PRO B 1 159 ? 22.077 36.062 52.288 1.00 24.82 158 PRO B N 1
ATOM 3469 C CA . PRO B 1 159 ? 21.499 36.102 50.962 1.00 26.66 158 PRO B CA 1
ATOM 3470 C C . PRO B 1 159 ? 21.972 37.305 50.185 1.00 27.36 158 PRO B C 1
ATOM 3471 O O . PRO B 1 159 ? 22.197 38.348 50.767 1.00 25.61 158 PRO B O 1
ATOM 3483 N N . THR B 1 161 ? 20.645 39.790 47.034 1.00 44.09 160 THR B N 1
ATOM 3484 C CA . THR B 1 161 ? 19.438 40.154 46.282 1.00 49.77 160 THR B CA 1
ATOM 3485 C C . THR B 1 161 ? 19.760 41.101 45.121 1.00 53.33 160 THR B C 1
ATOM 3486 O O . THR B 1 161 ? 20.881 41.579 44.972 1.00 53.73 160 THR B O 1
ATOM 3490 N N . GLY B 1 162 ? 18.763 41.357 44.291 1.00 57.06 161 GLY B N 1
ATOM 3491 C CA . GLY B 1 162 ? 18.906 42.307 43.204 1.00 60.18 161 GLY B CA 1
ATOM 3492 C C . GLY B 1 162 ? 19.894 41.863 42.138 1.00 61.66 161 GLY B C 1
ATOM 3493 O O . GLY B 1 162 ? 19.806 40.738 41.621 1.00 61.96 161 GLY B O 1
ATOM 3494 N N . ASP B 1 163 ? 20.844 42.752 41.837 1.00 62.69 162 ASP B N 1
ATOM 3495 C CA A ASP B 1 163 ? 21.859 42.575 40.794 0.50 62.93 162 ASP B CA 1
ATOM 3496 C CA B ASP B 1 163 ? 21.827 42.472 40.775 0.50 62.85 162 ASP B CA 1
ATOM 3497 C C . ASP B 1 163 ? 23.185 42.026 41.337 1.00 62.30 162 ASP B C 1
ATOM 3498 O O . ASP B 1 163 ? 24.099 41.718 40.565 1.00 62.71 162 ASP B O 1
ATOM 3507 N N . GLU B 1 164 ? 23.300 41.953 42.671 1.00 60.90 163 GLU B N 1
ATOM 3508 C CA . GLU B 1 164 ? 24.488 41.395 43.342 1.00 58.28 163 GLU B CA 1
ATOM 3509 C C . GLU B 1 164 ? 24.923 40.071 42.705 1.00 55.90 163 GLU B C 1
ATOM 3510 O O . GLU B 1 164 ? 24.129 39.132 42.610 1.00 54.45 163 GLU B O 1
ATOM 3516 N N . GLU B 1 165 ? 26.180 40.005 42.269 1.00 53.57 164 GLU B N 1
ATOM 3517 C CA . GLU B 1 165 ? 26.710 38.814 41.613 1.00 51.27 164 GLU B CA 1
ATOM 3518 C C . GLU B 1 165 ? 27.300 37.858 42.641 1.00 47.22 164 GLU B C 1
ATOM 3519 O O . GLU B 1 165 ? 27.971 38.263 43.584 1.00 44.62 164 GLU B O 1
ATOM 3529 N N . GLY B 1 167 ? 30.058 35.082 42.909 1.00 37.71 166 GLY B N 1
ATOM 3530 C CA . GLY B 1 167 ? 31.230 34.562 42.215 1.00 38.18 166 GLY B CA 1
ATOM 3531 C C . GLY B 1 167 ? 31.208 33.049 42.101 1.00 36.82 166 GLY B C 1
ATOM 3532 O O . GLY B 1 167 ? 30.493 32.373 42.849 1.00 35.87 166 GLY B O 1
ATOM 3533 N N . ALA B 1 168 ? 32.004 32.515 41.176 1.00 35.43 167 ALA B N 1
ATOM 3534 C CA . ALA B 1 168 ? 32.154 31.062 41.034 1.00 34.17 167 ALA B CA 1
ATOM 3535 C C . ALA B 1 168 ? 32.817 30.409 42.263 1.00 32.97 167 ALA B C 1
ATOM 3536 O O . ALA B 1 168 ? 32.641 29.215 42.505 1.00 32.01 167 ALA B O 1
ATOM 3538 N N . ILE B 1 169 ? 33.565 31.190 43.037 1.00 31.41 168 ILE B N 1
ATOM 3539 C CA . ILE B 1 169 ? 34.265 30.671 44.212 1.00 31.11 168 ILE B CA 1
ATOM 3540 C C . ILE B 1 169 ? 33.787 31.395 45.476 1.00 29.39 168 ILE B C 1
ATOM 3541 O O . ILE B 1 169 ? 33.842 32.606 45.550 1.00 28.38 168 ILE B O 1
ATOM 3546 N N . ARG B 1 170 ? 33.322 30.629 46.454 1.00 28.51 169 ARG B N 1
ATOM 3547 C CA . ARG B 1 170 ? 32.780 31.151 47.700 1.00 27.50 169 ARG B CA 1
ATOM 3548 C C . ARG B 1 170 ? 33.880 31.257 48.738 1.00 26.22 169 ARG B C 1
ATOM 3549 O O . ARG B 1 170 ? 34.033 32.296 49.377 1.00 26.77 169 ARG B O 1
ATOM 3557 N N . ALA B 1 171 ? 34.618 30.169 48.940 1.00 24.07 170 ALA B N 1
ATOM 3558 C CA . ALA B 1 171 ? 35.813 30.211 49.786 1.00 24.52 170 ALA B CA 1
ATOM 3559 C C . ALA B 1 171 ? 37.075 29.794 48.988 1.00 24.47 170 ALA B C 1
ATOM 3560 O O . ALA B 1 171 ? 37.131 28.697 48.443 1.00 22.78 170 ALA B O 1
ATOM 3562 N N . ALA B 1 172 ? 38.065 30.689 48.918 1.00 25.52 171 ALA B N 1
ATOM 3563 C CA . ALA B 1 172 ? 39.324 30.444 48.197 1.00 26.57 171 ALA B CA 1
ATOM 3564 C C . ALA B 1 172 ? 40.067 29.202 48.682 1.00 26.04 171 ALA B C 1
ATOM 3565 O O . ALA B 1 172 ? 39.966 28.823 49.861 1.00 23.42 171 ALA B O 1
ATOM 3567 N N . ALA B 1 173 ? 40.818 28.590 47.760 1.00 26.07 172 ALA B N 1
ATOM 3568 C CA . ALA B 1 173 ? 41.713 27.461 48.070 1.00 25.75 172 ALA B CA 1
ATOM 3569 C C . ALA B 1 173 ? 42.636 27.823 49.212 1.00 24.17 172 ALA B C 1
ATOM 3570 O O . ALA B 1 173 ? 43.303 28.844 49.169 1.00 21.17 172 ALA B O 1
ATOM 3572 N N . HIS B 1 174 ? 42.670 26.969 50.226 1.00 23.71 173 HIS B N 1
ATOM 3573 C CA . HIS B 1 174 ? 43.510 27.190 51.386 1.00 24.00 173 HIS B CA 1
ATOM 3574 C C . HIS B 1 174 ? 43.833 25.867 52.064 1.00 23.73 173 HIS B C 1
ATOM 3575 O O . HIS B 1 174 ? 43.153 24.837 51.834 1.00 22.77 173 HIS B O 1
ATOM 3582 N N . GLU B 1 175 ? 44.824 25.920 52.944 1.00 21.86 174 GLU B N 1
ATOM 3583 C CA . GLU B 1 175 ? 45.094 24.841 53.876 1.00 22.89 174 GLU B CA 1
ATOM 3584 C C . GLU B 1 175 ? 44.805 25.247 55.310 1.00 21.23 174 GLU B C 1
ATOM 3585 O O . GLU B 1 175 ? 44.883 26.404 55.660 1.00 19.81 174 GLU B O 1
ATOM 3591 N N . ASP B 1 176 ? 44.441 24.278 56.134 1.00 19.41 175 ASP B N 1
ATOM 3592 C CA . ASP B 1 176 ? 44.307 24.513 57.552 1.00 18.93 175 ASP B CA 1
ATOM 3593 C C . ASP B 1 176 ? 45.666 24.366 58.192 1.00 18.55 175 ASP B C 1
ATOM 3594 O O . ASP B 1 176 ? 46.439 23.493 57.821 1.00 17.80 175 ASP B O 1
ATOM 3599 N N . ILE B 1 177 ? 45.961 25.237 59.149 1.00 17.89 176 ILE B N 1
ATOM 3600 C CA . ILE B 1 177 ? 47.224 25.169 59.865 1.00 17.62 176 ILE B CA 1
ATOM 3601 C C . ILE B 1 177 ? 47.204 24.189 61.018 1.00 19.24 176 ILE B C 1
ATOM 3602 O O . ILE B 1 177 ? 48.255 23.770 61.491 1.00 20.60 176 ILE B O 1
ATOM 3607 N N . ASN B 1 178 ? 46.010 23.841 61.494 1.00 19.09 177 ASN B N 1
ATOM 3608 C CA . ASN B 1 178 ? 45.867 23.184 62.797 1.00 17.71 177 ASN B CA 1
ATOM 3609 C C . ASN B 1 178 ? 46.071 21.663 62.722 1.00 18.94 177 ASN B C 1
ATOM 3610 O O . ASN B 1 178 ? 46.694 21.172 61.781 1.00 18.80 177 ASN B O 1
ATOM 3615 N N . LEU B 1 179 ? 45.610 20.925 63.738 1.00 20.68 178 LEU B N 1
ATOM 3616 C CA . LEU B 1 179 ? 45.832 19.472 63.803 1.00 19.52 178 LEU B CA 1
ATOM 3617 C C . LEU B 1 179 ? 44.847 18.749 62.920 1.00 19.43 178 LEU B C 1
ATOM 3618 O O . LEU B 1 179 ? 45.249 18.168 61.919 1.00 19.70 178 LEU B O 1
ATOM 3623 N N . ILE B 1 180 ? 43.569 18.765 63.293 1.00 19.56 179 ILE B N 1
ATOM 3624 C CA . ILE B 1 180 ? 42.501 18.343 62.394 1.00 19.29 179 ILE B CA 1
ATOM 3625 C C . ILE B 1 180 ? 41.327 19.289 62.496 1.00 18.60 179 ILE B C 1
ATOM 3626 O O . ILE B 1 180 ? 41.127 19.951 63.516 1.00 17.39 179 ILE B O 1
ATOM 3631 N N . THR B 1 181 ? 40.537 19.299 61.435 1.00 17.77 180 THR B N 1
ATOM 3632 C CA . THR B 1 181 ? 39.337 20.085 61.362 1.00 17.84 180 THR B CA 1
ATOM 3633 C C . THR B 1 181 ? 38.134 19.169 61.124 1.00 18.19 180 THR B C 1
ATOM 3634 O O . THR B 1 181 ? 38.259 18.179 60.448 1.00 17.99 180 THR B O 1
ATOM 3638 N N . VAL B 1 182 ? 36.981 19.514 61.694 1.00 17.70 181 VAL B N 1
ATOM 3639 C CA . VAL B 1 182 ? 35.800 18.650 61.683 1.00 18.88 181 VAL B CA 1
ATOM 3640 C C . VAL B 1 182 ? 34.570 19.465 61.244 1.00 17.95 181 VAL B C 1
ATOM 3641 O O . VAL B 1 182 ? 34.237 20.462 61.887 1.00 16.11 181 VAL B O 1
ATOM 3645 N N . LEU B 1 183 ? 33.912 19.068 60.155 1.00 19.43 182 LEU B N 1
ATOM 3646 C CA . LEU B 1 183 ? 32.810 19.885 59.587 1.00 19.03 182 LEU B CA 1
ATOM 3647 C C . LEU B 1 183 ? 31.578 19.074 59.148 1.00 18.64 182 LEU B C 1
ATOM 3648 O O . LEU B 1 183 ? 31.652 18.347 58.163 1.00 17.79 182 LEU B O 1
ATOM 3653 N N . PRO B 1 184 ? 30.429 19.245 59.843 1.00 19.00 183 PRO B N 1
ATOM 3654 C CA . PRO B 1 184 ? 29.196 18.677 59.355 1.00 20.31 183 PRO B CA 1
ATOM 3655 C C . PRO B 1 184 ? 28.772 19.366 58.076 1.00 21.76 183 PRO B C 1
ATOM 3656 O O . PRO B 1 184 ? 28.975 20.573 57.930 1.00 20.42 183 PRO B O 1
ATOM 3660 N N . THR B 1 185 ? 28.183 18.610 57.162 1.00 22.29 184 THR B N 1
ATOM 3661 C CA . THR B 1 185 ? 27.674 19.188 55.929 1.00 25.51 184 THR B CA 1
ATOM 3662 C C . THR B 1 185 ? 26.136 19.203 55.935 1.00 27.75 184 THR B C 1
ATOM 3663 O O . THR B 1 185 ? 25.521 18.572 56.801 1.00 27.67 184 THR B O 1
ATOM 3667 N N . ALA B 1 186 ? 25.533 19.910 54.969 1.00 28.85 185 ALA B N 1
ATOM 3668 C CA . ALA B 1 186 ? 24.060 20.084 54.911 1.00 30.47 185 ALA B CA 1
ATOM 3669 C C . ALA B 1 186 ? 23.508 20.146 53.486 1.00 31.55 185 ALA B C 1
ATOM 3670 O O . ALA B 1 186 ? 22.683 21.014 53.159 1.00 31.09 185 ALA B O 1
ATOM 3672 N N . ASN B 1 187 ? 23.964 19.213 52.653 1.00 32.83 186 ASN B N 1
ATOM 3673 C CA . ASN B 1 187 ? 23.470 19.014 51.287 1.00 34.93 186 ASN B CA 1
ATOM 3674 C C . ASN B 1 187 ? 23.605 20.222 50.360 1.00 34.09 186 ASN B C 1
ATOM 3675 O O . ASN B 1 187 ? 22.778 20.457 49.497 1.00 33.77 186 ASN B O 1
ATOM 3680 N N . GLU B 1 188 ? 24.678 20.974 50.546 1.00 35.61 187 GLU B N 1
ATOM 3681 C CA . GLU B 1 188 ? 25.015 22.104 49.682 1.00 35.90 187 GLU B CA 1
ATOM 3682 C C . GLU B 1 188 ? 26.312 21.755 48.964 1.00 34.83 187 GLU B C 1
ATOM 3683 O O . GLU B 1 188 ? 27.391 21.879 49.539 1.00 33.49 187 GLU B O 1
ATOM 3689 N N . PRO B 1 189 ? 26.216 21.278 47.713 1.00 34.67 188 PRO B N 1
ATOM 3690 C CA . PRO B 1 189 ? 27.458 20.861 47.042 1.00 34.37 188 PRO B CA 1
ATOM 3691 C C . PRO B 1 189 ? 28.401 22.038 46.734 1.00 31.56 188 PRO B C 1
ATOM 3692 O O . PRO B 1 189 ? 27.941 23.150 46.513 1.00 30.87 188 PRO B O 1
ATOM 3696 N N . GLY B 1 190 ? 29.705 21.788 46.729 1.00 29.13 189 GLY B N 1
ATOM 3697 C CA . GLY B 1 190 ? 30.678 22.828 46.382 1.00 27.74 189 GLY B CA 1
ATOM 3698 C C . GLY B 1 190 ? 32.048 22.709 47.033 1.00 25.38 189 GLY B C 1
ATOM 3699 O O . GLY B 1 190 ? 33.033 23.200 46.477 1.00 25.35 189 GLY B O 1
ATOM 3700 N N . LEU B 1 191 ? 32.112 22.063 48.192 1.00 21.51 190 LEU B N 1
ATOM 3701 C CA . LEU B 1 191 ? 33.370 21.812 48.871 1.00 23.33 190 LEU B CA 1
ATOM 3702 C C . LEU B 1 191 ? 34.177 20.850 48.016 1.00 22.84 190 LEU B C 1
ATOM 3703 O O . LEU B 1 191 ? 33.663 19.800 47.599 1.00 21.24 190 LEU B O 1
ATOM 3708 N N . GLN B 1 192 ? 35.417 21.245 47.730 1.00 21.14 191 GLN B N 1
ATOM 3709 C CA . GLN B 1 192 ? 36.327 20.461 46.911 1.00 21.84 191 GLN B CA 1
ATOM 3710 C C . GLN B 1 192 ? 37.734 20.373 47.502 1.00 22.50 191 GLN B C 1
ATOM 3711 O O . GLN B 1 192 ? 38.163 21.244 48.272 1.00 23.13 191 GLN B O 1
ATOM 3717 N N . VAL B 1 193 ? 38.444 19.325 47.096 1.00 22.47 192 VAL B N 1
ATOM 3718 C CA . VAL B 1 193 ? 39.773 18.995 47.596 1.00 22.74 192 VAL B CA 1
ATOM 3719 C C . VAL B 1 193 ? 40.682 18.753 46.420 1.00 22.18 192 VAL B C 1
ATOM 3720 O O . VAL B 1 193 ? 40.312 18.086 45.483 1.00 23.09 192 VAL B O 1
ATOM 3724 N N . LYS B 1 194 ? 41.880 19.297 46.483 1.00 24.61 193 LYS B N 1
ATOM 3725 C CA . LYS B 1 194 ? 42.860 19.178 45.420 1.00 26.09 193 LYS B CA 1
ATOM 3726 C C . LYS B 1 194 ? 43.513 17.779 45.404 1.00 27.64 193 LYS B C 1
ATOM 3727 O O . LYS B 1 194 ? 44.156 17.367 46.357 1.00 27.76 193 LYS B O 1
ATOM 3733 N N . ALA B 1 195 ? 43.317 17.065 44.307 1.00 27.75 194 ALA B N 1
ATOM 3734 C CA . ALA B 1 195 ? 43.919 15.774 44.085 1.00 30.60 194 ALA B CA 1
ATOM 3735 C C . ALA B 1 195 ? 45.360 15.929 43.620 1.00 34.02 194 ALA B C 1
ATOM 3736 O O . ALA B 1 195 ? 45.804 17.028 43.266 1.00 34.27 194 ALA B O 1
ATOM 3738 N N . LYS B 1 196 ? 46.062 14.800 43.584 1.00 36.24 195 LYS B N 1
ATOM 3739 C CA . LYS B 1 196 ? 47.483 14.752 43.231 1.00 38.03 195 LYS B CA 1
ATOM 3740 C C . LYS B 1 196 ? 47.767 15.139 41.770 1.00 37.83 195 LYS B C 1
ATOM 3741 O O . LYS B 1 196 ? 48.833 15.683 41.475 1.00 39.47 195 LYS B O 1
ATOM 3745 N N . ASP B 1 197 ? 46.815 14.889 40.870 1.00 35.47 196 ASP B N 1
ATOM 3746 C CA . ASP B 1 197 ? 46.990 15.199 39.452 1.00 35.54 196 ASP B CA 1
ATOM 3747 C C . ASP B 1 197 ? 46.531 16.609 39.090 1.00 33.86 196 ASP B C 1
ATOM 3748 O O . ASP B 1 197 ? 46.320 16.907 37.920 1.00 33.72 196 ASP B O 1
ATOM 3753 N N . GLY B 1 198 ? 46.348 17.472 40.081 1.00 33.44 197 GLY B N 1
ATOM 3754 C CA . GLY B 1 198 ? 45.950 18.850 39.822 1.00 34.19 197 GLY B CA 1
ATOM 3755 C C . GLY B 1 198 ? 44.450 19.124 39.713 1.00 34.06 197 GLY B C 1
ATOM 3756 O O . GLY B 1 198 ? 44.040 20.280 39.773 1.00 33.01 197 GLY B O 1
ATOM 3757 N N . SER B 1 199 ? 43.632 18.086 39.533 1.00 34.40 198 SER B N 1
ATOM 3758 C CA . SER B 1 199 ? 42.167 18.261 39.461 1.00 33.11 198 SER B CA 1
ATOM 3759 C C . SER B 1 199 ? 41.544 18.476 40.848 1.00 31.17 198 SER B C 1
ATOM 3760 O O . SER B 1 199 ? 42.211 18.311 41.882 1.00 28.53 198 SER B O 1
ATOM 3763 N N . TRP B 1 200 ? 40.264 18.844 40.850 1.00 30.75 199 TRP B N 1
ATOM 3764 C CA . TRP B 1 200 ? 39.477 19.029 42.069 1.00 29.73 199 TRP B CA 1
ATOM 3765 C C . TRP B 1 200 ? 38.510 17.863 42.324 1.00 30.32 199 TRP B C 1
ATOM 3766 O O . TRP B 1 200 ? 37.766 17.463 41.432 1.00 31.69 199 TRP B O 1
ATOM 3777 N N . LEU B 1 201 ? 38.527 17.333 43.542 1.00 29.01 200 LEU B N 1
ATOM 3778 C CA . LEU B 1 201 ? 37.598 16.295 43.953 1.00 30.86 200 LEU B CA 1
ATOM 3779 C C . LEU B 1 201 ? 36.425 16.897 44.720 1.00 29.33 200 LEU B C 1
ATOM 3780 O O . LEU B 1 201 ? 36.634 17.699 45.623 1.00 28.07 200 LEU B O 1
ATOM 3785 N N . ASP B 1 202 ? 35.205 16.492 44.365 1.00 28.57 201 ASP B N 1
ATOM 3786 C CA . ASP B 1 202 ? 33.995 16.873 45.082 1.00 29.52 201 ASP B CA 1
ATOM 3787 C C . ASP B 1 202 ? 33.829 16.039 46.356 1.00 28.77 201 ASP B C 1
ATOM 3788 O O . ASP B 1 202 ? 34.094 14.841 46.374 1.00 26.98 201 ASP B O 1
ATOM 3793 N N . VAL B 1 203 ? 33.406 16.702 47.426 1.00 27.14 202 VAL B N 1
ATOM 3794 C CA . VAL B 1 203 ? 33.183 16.059 48.704 1.00 26.94 202 VAL B CA 1
ATOM 3795 C C . VAL B 1 203 ? 31.687 15.812 48.838 1.00 28.33 202 VAL B C 1
ATOM 3796 O O . VAL B 1 203 ? 30.906 16.754 48.724 1.00 29.03 202 VAL B O 1
ATOM 3800 N N . PRO B 1 204 ? 31.280 14.544 49.029 1.00 29.10 203 PRO B N 1
ATOM 3801 C CA . PRO B 1 204 ? 29.858 14.244 49.244 1.00 29.83 203 PRO B CA 1
ATOM 3802 C C . PRO B 1 204 ? 29.373 14.965 50.490 1.00 28.09 203 PRO B C 1
ATOM 3803 O O . PRO B 1 204 ? 29.914 14.743 51.563 1.00 27.16 203 PRO B O 1
ATOM 3807 N N . SER B 1 205 ? 28.388 15.837 50.330 1.00 27.78 204 SER B N 1
ATOM 3808 C CA . SER B 1 205 ? 28.015 16.780 51.375 1.00 29.47 204 SER B CA 1
ATOM 3809 C C . SER B 1 205 ? 26.573 16.600 51.853 1.00 29.71 204 SER B C 1
ATOM 3810 O O . SER B 1 205 ? 25.951 17.552 52.292 1.00 26.52 204 SER B O 1
ATOM 3813 N N . ASP B 1 206 ? 26.067 15.366 51.797 1.00 31.47 205 ASP B N 1
ATOM 3814 C CA . ASP B 1 206 ? 24.715 15.034 52.280 1.00 32.33 205 ASP B CA 1
ATOM 3815 C C . ASP B 1 206 ? 24.530 15.386 53.757 1.00 31.44 205 ASP B C 1
ATOM 3816 O O . ASP B 1 206 ? 25.494 15.415 54.518 1.00 29.08 205 ASP B O 1
ATOM 3821 N N . PHE B 1 207 ? 23.287 15.652 54.157 1.00 31.36 206 PHE B N 1
ATOM 3822 C CA . PHE B 1 207 ? 22.953 15.825 55.565 1.00 31.10 206 PHE B CA 1
ATOM 3823 C C . PHE B 1 207 ? 23.457 14.591 56.282 1.00 28.90 206 PHE B C 1
ATOM 3824 O O . PHE B 1 207 ? 23.395 13.509 55.737 1.00 28.34 206 PHE B O 1
ATOM 3832 N N . GLY B 1 208 ? 23.952 14.760 57.501 1.00 27.87 207 GLY B N 1
ATOM 3833 C CA . GLY B 1 208 ? 24.474 13.644 58.278 1.00 28.35 207 GLY B CA 1
ATOM 3834 C C . GLY B 1 208 ? 25.916 13.247 57.973 1.00 27.77 207 GLY B C 1
ATOM 3835 O O . GLY B 1 208 ? 26.469 12.370 58.649 1.00 28.85 207 GLY B O 1
ATOM 3836 N N . ASN B 1 209 ? 26.533 13.838 56.949 1.00 25.50 208 ASN B N 1
ATOM 3837 C CA . ASN B 1 209 ? 27.965 13.598 56.727 1.00 25.88 208 ASN B CA 1
ATOM 3838 C C . ASN B 1 209 ? 28.783 14.523 57.591 1.00 25.17 208 ASN B C 1
ATOM 3839 O O . ASN B 1 209 ? 28.358 15.632 57.931 1.00 23.37 208 ASN B O 1
ATOM 3844 N N . ILE B 1 210 ? 29.968 14.054 57.943 1.00 24.77 209 ILE B N 1
ATOM 3845 C CA . ILE B 1 210 ? 30.901 14.891 58.652 1.00 24.72 209 ILE B CA 1
ATOM 3846 C C . ILE B 1 210 ? 32.257 14.728 57.958 1.00 22.99 209 ILE B C 1
ATOM 3847 O O . ILE B 1 210 ? 32.682 13.613 57.663 1.00 21.21 209 ILE B O 1
ATOM 3852 N N . ILE B 1 211 ? 32.880 15.863 57.642 1.00 20.96 210 ILE B N 1
ATOM 3853 C CA . ILE B 1 211 ? 34.107 15.913 56.831 1.00 20.66 210 ILE B CA 1
ATOM 3854 C C . ILE B 1 211 ? 35.255 16.238 57.746 1.00 18.13 210 ILE B C 1
ATOM 3855 O O . ILE B 1 211 ? 35.163 17.164 58.555 1.00 19.74 210 ILE B O 1
ATOM 3860 N N . ILE B 1 212 ? 36.317 15.455 57.657 1.00 17.76 211 ILE B N 1
ATOM 3861 C CA . ILE B 1 212 ? 37.463 15.623 58.525 1.00 17.09 211 ILE B CA 1
ATOM 3862 C C . ILE B 1 212 ? 38.709 15.747 57.685 1.00 19.21 211 ILE B C 1
ATOM 3863 O O . ILE B 1 212 ? 38.927 14.947 56.772 1.00 21.01 211 ILE B O 1
ATOM 3868 N N . ASN B 1 213 ? 39.541 16.743 57.995 1.00 18.88 212 ASN B N 1
ATOM 3869 C CA . ASN B 1 213 ? 40.769 16.931 57.251 1.00 18.03 212 ASN B CA 1
ATOM 3870 C C . ASN B 1 213 ? 41.998 17.184 58.132 1.00 17.99 212 ASN B C 1
ATOM 3871 O O . ASN B 1 213 ? 41.900 17.736 59.228 1.00 19.55 212 ASN B O 1
ATOM 3876 N N . ILE B 1 214 ? 43.130 16.674 57.656 1.00 18.80 213 ILE B N 1
ATOM 3877 C CA . ILE B 1 214 ? 44.456 16.889 58.230 1.00 17.91 213 ILE B CA 1
ATOM 3878 C C . ILE B 1 214 ? 44.821 18.356 58.061 1.00 18.37 213 ILE B C 1
ATOM 3879 O O . ILE B 1 214 ? 44.536 18.935 57.008 1.00 18.91 213 ILE B O 1
ATOM 3884 N N . GLY B 1 215 ? 45.452 18.939 59.081 1.00 16.57 214 GLY B N 1
ATOM 3885 C CA . GLY B 1 215 ? 45.986 20.312 59.023 1.00 16.59 214 GLY B CA 1
ATOM 3886 C C . GLY B 1 215 ? 47.517 20.320 59.092 1.00 18.46 214 GLY B C 1
ATOM 3887 O O . GLY B 1 215 ? 48.141 19.291 59.413 1.00 16.52 214 GLY B O 1
ATOM 3888 N N . ASP B 1 216 ? 48.127 21.471 58.780 1.00 18.17 215 ASP B N 1
ATOM 3889 C CA . ASP B 1 216 ? 49.590 21.561 58.651 1.00 18.52 215 ASP B CA 1
ATOM 3890 C C . ASP B 1 216 ? 50.362 21.008 59.839 1.00 18.96 215 ASP B C 1
ATOM 3891 O O . ASP B 1 216 ? 51.423 20.396 59.674 1.00 17.94 215 ASP B O 1
ATOM 3904 N N . LEU B 1 218 ? 49.595 18.490 61.839 1.00 17.91 217 LEU B N 1
ATOM 3905 C CA . LEU B 1 218 ? 49.640 17.009 61.810 1.00 20.47 217 LEU B CA 1
ATOM 3906 C C . LEU B 1 218 ? 50.495 16.496 60.652 1.00 21.00 217 LEU B C 1
ATOM 3907 O O . LEU B 1 218 ? 51.134 15.431 60.769 1.00 21.10 217 LEU B O 1
ATOM 3912 N N . GLN B 1 219 ? 50.517 17.245 59.544 1.00 21.00 218 GLN B N 1
ATOM 3913 C CA . GLN B 1 219 ? 51.464 16.952 58.474 1.00 22.83 218 GLN B CA 1
ATOM 3914 C C . GLN B 1 219 ? 52.882 17.009 59.018 1.00 24.16 218 GLN B C 1
ATOM 3915 O O . GLN B 1 219 ? 53.688 16.092 58.786 1.00 25.76 218 GLN B O 1
ATOM 3921 N N . GLU B 1 220 ? 53.183 18.077 59.754 1.00 23.50 219 GLU B N 1
ATOM 3922 C CA . GLU B 1 220 ? 54.499 18.244 60.359 1.00 23.76 219 GLU B CA 1
ATOM 3923 C C . GLU B 1 220 ? 54.779 17.151 61.385 1.00 24.76 219 GLU B C 1
ATOM 3924 O O . GLU B 1 220 ? 55.877 16.614 61.408 1.00 23.86 219 GLU B O 1
ATOM 3930 N N . ALA B 1 221 ? 53.793 16.829 62.235 1.00 23.27 220 ALA B N 1
ATOM 3931 C CA . ALA B 1 221 ? 53.999 15.825 63.281 1.00 24.08 220 ALA B CA 1
ATOM 3932 C C . ALA B 1 221 ? 54.251 14.429 62.719 1.00 26.07 220 ALA B C 1
ATOM 3933 O O . ALA B 1 221 ? 54.964 13.636 63.331 1.00 28.30 220 ALA B O 1
ATOM 3935 N N . SER B 1 222 ? 53.691 14.150 61.550 1.00 26.40 221 SER B N 1
ATOM 3936 C CA . SER B 1 222 ? 53.760 12.833 60.931 1.00 26.89 221 SER B CA 1
ATOM 3937 C C . SER B 1 222 ? 54.738 12.805 59.770 1.00 27.76 221 SER B C 1
ATOM 3938 O O . SER B 1 222 ? 54.707 11.876 58.962 1.00 28.23 221 SER B O 1
ATOM 3941 N N . ASP B 1 223 ? 55.608 13.811 59.694 1.00 28.46 222 ASP B N 1
ATOM 3942 C CA . ASP B 1 223 ? 56.612 13.905 58.642 1.00 30.11 222 ASP B CA 1
ATOM 3943 C C . ASP B 1 223 ? 56.036 13.675 57.246 1.00 28.60 222 ASP B C 1
ATOM 3944 O O . ASP B 1 223 ? 56.589 12.912 56.462 1.00 28.90 222 ASP B O 1
ATOM 3949 N N . GLY B 1 224 ? 54.920 14.326 56.935 1.00 26.52 223 GLY B N 1
ATOM 3950 C CA . GLY B 1 224 ? 54.357 14.255 55.581 1.00 26.12 223 GLY B CA 1
ATOM 3951 C C . GLY B 1 224 ? 53.553 13.010 55.270 1.00 24.38 223 GLY B C 1
ATOM 3952 O O . GLY B 1 224 ? 52.971 12.915 54.203 1.00 25.81 223 GLY B O 1
ATOM 3953 N N . TYR B 1 225 ? 53.500 12.053 56.193 1.00 24.73 224 TYR B N 1
ATOM 3954 C CA . TYR B 1 225 ? 52.734 10.824 55.976 1.00 23.86 224 TYR B CA 1
ATOM 3955 C C . TYR B 1 225 ? 51.249 11.122 55.823 1.00 23.49 224 TYR B C 1
ATOM 3956 O O . TYR B 1 225 ? 50.594 10.520 54.979 1.00 22.67 224 TYR B O 1
ATOM 3965 N N . PHE B 1 226 ? 50.732 12.046 56.637 1.00 23.31 225 PHE B N 1
ATOM 3966 C CA . PHE B 1 226 ? 49.375 12.551 56.470 1.00 24.08 225 PHE B CA 1
ATOM 3967 C C . PHE B 1 226 ? 49.440 13.937 55.854 1.00 23.45 225 PHE B C 1
ATOM 3968 O O . PHE B 1 226 ? 49.940 14.856 56.479 1.00 23.19 225 PHE B O 1
ATOM 3976 N N . PRO B 1 227 ? 48.941 14.097 54.620 1.00 22.32 226 PRO B N 1
ATOM 3977 C CA . PRO B 1 227 ? 49.067 15.401 53.975 1.00 22.37 226 PRO B CA 1
ATOM 3978 C C . PRO B 1 227 ? 48.008 16.415 54.422 1.00 21.30 226 PRO B C 1
ATOM 3979 O O . PRO B 1 227 ? 46.844 16.040 54.606 1.00 21.44 226 PRO B O 1
ATOM 3983 N N . SER B 1 228 ? 48.425 17.672 54.601 1.00 19.90 227 SER B N 1
ATOM 3984 C CA . SER B 1 228 ? 47.504 18.799 54.744 1.00 22.06 227 SER B CA 1
ATOM 3985 C C . SER B 1 228 ? 47.193 19.314 53.360 1.00 22.94 227 SER B C 1
ATOM 3986 O O . SER B 1 228 ? 48.058 19.866 52.697 1.00 22.65 227 SER B O 1
ATOM 3989 N N . THR B 1 229 ? 45.954 19.122 52.933 1.00 23.90 228 THR B N 1
ATOM 3990 C CA . THR B 1 229 ? 45.568 19.270 51.523 1.00 25.33 228 THR B CA 1
ATOM 3991 C C . THR B 1 229 ? 44.732 20.554 51.287 1.00 23.49 228 THR B C 1
ATOM 3992 O O . THR B 1 229 ? 43.958 21.014 52.152 1.00 20.89 228 THR B O 1
ATOM 3996 N N . SER B 1 230 ? 44.936 21.121 50.105 1.00 22.24 229 SER B N 1
ATOM 3997 C CA . SER B 1 230 ? 44.298 22.341 49.690 1.00 22.22 229 SER B CA 1
ATOM 3998 C C . SER B 1 230 ? 42.840 22.049 49.368 1.00 22.81 229 SER B C 1
ATOM 3999 O O . SER B 1 230 ? 42.539 21.142 48.560 1.00 21.96 229 SER B O 1
ATOM 4002 N N . HIS B 1 231 ? 41.952 22.831 49.978 1.00 19.27 230 HIS B N 1
ATOM 4003 C CA . HIS B 1 231 ? 40.524 22.720 49.739 1.00 20.55 230 HIS B CA 1
ATOM 4004 C C . HIS B 1 231 ? 39.874 24.090 49.532 1.00 21.03 230 HIS B C 1
ATOM 4005 O O . HIS B 1 231 ? 40.396 25.105 50.020 1.00 18.84 230 HIS B O 1
ATOM 4012 N N . ARG B 1 232 ? 38.738 24.092 48.820 1.00 21.03 231 ARG B N 1
ATOM 4013 C CA . ARG B 1 232 ? 37.959 25.307 48.532 1.00 21.63 231 ARG B CA 1
ATOM 4014 C C . ARG B 1 232 ? 36.460 25.030 48.507 1.00 20.72 231 ARG B C 1
ATOM 4015 O O . ARG B 1 232 ? 36.036 23.874 48.545 1.00 22.10 231 ARG B O 1
ATOM 4023 N N . VAL B 1 233 ? 35.653 26.086 48.439 1.00 19.42 232 VAL B N 1
ATOM 4024 C CA . VAL B 1 233 ? 34.218 25.920 48.222 1.00 19.43 232 VAL B CA 1
ATOM 4025 C C . VAL B 1 233 ? 33.824 26.709 46.979 1.00 20.52 232 VAL B C 1
ATOM 4026 O O . VAL B 1 233 ? 33.990 27.930 46.939 1.00 18.94 232 VAL B O 1
ATOM 4030 N N . ILE B 1 234 ? 33.317 26.016 45.955 1.00 22.33 233 ILE B N 1
ATOM 4031 C CA . ILE B 1 234 ? 32.806 26.701 44.755 1.00 23.19 233 ILE B CA 1
ATOM 4032 C C . ILE B 1 234 ? 31.288 26.841 44.868 1.00 23.18 233 ILE B C 1
ATOM 4033 O O . ILE B 1 234 ? 30.680 26.197 45.715 1.00 23.04 233 ILE B O 1
ATOM 4038 N N . ASN B 1 235 ? 30.708 27.717 44.056 1.00 23.93 234 ASN B N 1
ATOM 4039 C CA . ASN B 1 235 ? 29.237 27.851 43.911 1.00 25.86 234 ASN B CA 1
ATOM 4040 C C . ASN B 1 235 ? 28.865 27.253 42.567 1.00 26.19 234 ASN B C 1
ATOM 4041 O O . ASN B 1 235 ? 28.920 27.934 41.544 1.00 26.69 234 ASN B O 1
ATOM 4046 N N . PRO B 1 236 ? 28.540 25.955 42.550 1.00 29.53 235 PRO B N 1
ATOM 4047 C CA . PRO B 1 236 ? 28.294 25.310 41.277 1.00 31.65 235 PRO B CA 1
ATOM 4048 C C . PRO B 1 236 ? 26.980 25.781 40.671 1.00 33.68 235 PRO B C 1
ATOM 4049 O O . PRO B 1 236 ? 26.169 26.378 41.362 1.00 31.25 235 PRO B O 1
ATOM 4053 N N . GLU B 1 237 ? 26.811 25.531 39.378 1.00 36.05 236 GLU B N 1
ATOM 4054 C CA . GLU B 1 237 ? 25.644 25.951 38.641 1.00 38.17 236 GLU B CA 1
ATOM 4055 C C . GLU B 1 237 ? 24.412 25.420 39.363 1.00 38.71 236 GLU B C 1
ATOM 4056 O O . GLU B 1 237 ? 24.363 24.259 39.729 1.00 38.29 236 GLU B O 1
ATOM 4062 N N . GLY B 1 238 ? 23.458 26.299 39.636 1.00 40.41 237 GLY B N 1
ATOM 4063 C CA . GLY B 1 238 ? 22.261 25.931 40.396 1.00 42.17 237 GLY B CA 1
ATOM 4064 C C . GLY B 1 238 ? 22.191 26.496 41.807 1.00 41.18 237 GLY B C 1
ATOM 4065 O O . GLY B 1 238 ? 21.106 26.605 42.368 1.00 40.01 237 GLY B O 1
ATOM 4066 N N . THR B 1 239 ? 23.342 26.845 42.379 1.00 39.21 238 THR B N 1
ATOM 4067 C CA . THR B 1 239 ? 23.402 27.472 43.690 1.00 38.06 238 THR B CA 1
ATOM 4068 C C . THR B 1 239 ? 22.513 28.726 43.709 1.00 37.91 238 THR B C 1
ATOM 4069 O O . THR B 1 239 ? 22.639 29.602 42.859 1.00 36.29 238 THR B O 1
ATOM 4073 N N . ASP B 1 240 ? 21.604 28.785 44.676 1.00 36.70 239 ASP B N 1
ATOM 4074 C CA . ASP B 1 240 ? 20.644 29.869 44.762 1.00 37.47 239 ASP B CA 1
ATOM 4075 C C . ASP B 1 240 ? 21.229 30.967 45.636 1.00 35.44 239 ASP B C 1
ATOM 4076 O O . ASP B 1 240 ? 21.380 30.789 46.836 1.00 33.26 239 ASP B O 1
ATOM 4081 N N . LYS B 1 241 ? 21.541 32.106 45.035 1.00 36.09 240 LYS B N 1
ATOM 4082 C CA . LYS B 1 241 ? 22.228 33.189 45.744 1.00 35.72 240 LYS B CA 1
ATOM 4083 C C . LYS B 1 241 ? 21.391 33.809 46.876 1.00 33.39 240 LYS B C 1
ATOM 4084 O O . LYS B 1 241 ? 21.940 34.369 47.807 1.00 32.05 240 LYS B O 1
ATOM 4090 N N . THR B 1 242 ? 20.072 33.680 46.797 1.00 32.86 241 THR B N 1
ATOM 4091 C CA . THR B 1 242 ? 19.167 34.265 47.786 1.00 31.92 241 THR B CA 1
ATOM 4092 C C . THR B 1 242 ? 19.023 33.439 49.060 1.00 30.24 241 THR B C 1
ATOM 4093 O O . THR B 1 242 ? 18.301 33.841 49.961 1.00 30.78 241 THR B O 1
ATOM 4097 N N . LYS B 1 243 ? 19.690 32.293 49.152 1.00 29.02 242 LYS B N 1
ATOM 4098 C CA . LYS B 1 243 ? 19.645 31.491 50.384 1.00 30.01 242 LYS B CA 1
ATOM 4099 C C . LYS B 1 243 ? 20.851 31.718 51.281 1.00 28.66 242 LYS B C 1
ATOM 4100 O O . LYS B 1 243 ? 21.987 31.800 50.797 1.00 27.86 242 LYS B O 1
ATOM 4106 N N . SER B 1 244 ? 20.587 31.806 52.583 1.00 26.59 243 SER B N 1
ATOM 4107 C CA . SER B 1 244 ? 21.633 31.846 53.598 1.00 25.04 243 SER B CA 1
ATOM 4108 C C . SER B 1 244 ? 22.345 30.502 53.643 1.00 25.06 243 SER B C 1
ATOM 4109 O O . SER B 1 244 ? 21.752 29.461 53.337 1.00 25.66 243 SER B O 1
ATOM 4112 N N . ARG B 1 245 ? 23.613 30.521 54.016 1.00 24.20 244 ARG B N 1
ATOM 4113 C CA . ARG B 1 245 ? 24.323 29.284 54.345 1.00 25.91 244 ARG B CA 1
ATOM 4114 C C . ARG B 1 245 ? 25.016 29.427 55.689 1.00 22.70 244 ARG B C 1
ATOM 4115 O O . ARG B 1 245 ? 25.746 30.387 55.924 1.00 22.29 244 ARG B O 1
ATOM 4123 N N . ILE B 1 246 ? 24.764 28.468 56.563 1.00 21.46 245 ILE B N 1
ATOM 4124 C CA . ILE B 1 246 ? 25.403 28.381 57.875 1.00 22.44 245 ILE B CA 1
ATOM 4125 C C . ILE B 1 246 ? 26.335 27.180 57.783 1.00 22.03 245 ILE B C 1
ATOM 4126 O O . ILE B 1 246 ? 25.995 26.189 57.133 1.00 20.66 245 ILE B O 1
ATOM 4131 N N . SER B 1 247 ? 27.523 27.296 58.368 1.00 21.52 246 SER B N 1
ATOM 4132 C CA . SER B 1 247 ? 28.426 26.142 58.535 1.00 22.32 246 SER B CA 1
ATOM 4133 C C . SER B 1 247 ? 29.216 26.237 59.851 1.00 21.92 246 SER B C 1
ATOM 4134 O O . SER B 1 247 ? 29.398 27.332 60.382 1.00 22.20 246 SER B O 1
ATOM 4137 N N . LEU B 1 248 ? 29.666 25.087 60.365 1.00 21.00 247 LEU B N 1
ATOM 4138 C CA . LEU B 1 248 ? 30.188 24.981 61.733 1.00 19.38 247 LEU B CA 1
ATOM 4139 C C . LEU B 1 248 ? 31.573 24.306 61.826 1.00 17.51 247 LEU B C 1
ATOM 4140 O O . LEU B 1 248 ? 31.778 23.395 62.614 1.00 18.26 247 LEU B O 1
ATOM 4145 N N . PRO B 1 249 ? 32.546 24.758 61.037 1.00 16.71 248 PRO B N 1
ATOM 4146 C CA . PRO B 1 249 ? 33.827 24.055 61.122 1.00 16.19 248 PRO B CA 1
ATOM 4147 C C . PRO B 1 249 ? 34.415 24.173 62.526 1.00 15.90 248 PRO B C 1
ATOM 4148 O O . PRO B 1 249 ? 34.353 25.254 63.100 1.00 16.35 248 PRO B O 1
ATOM 4152 N N . LEU B 1 250 ? 34.948 23.078 63.068 1.00 15.16 249 LEU B N 1
ATOM 4153 C CA . LEU B 1 250 ? 35.638 23.091 64.365 1.00 14.76 249 LEU B CA 1
ATOM 4154 C C . LEU B 1 250 ? 37.125 22.837 64.098 1.00 15.43 249 LEU B C 1
ATOM 4155 O O . LEU B 1 250 ? 37.481 21.792 63.570 1.00 14.84 249 LEU B O 1
ATOM 4160 N N . PHE B 1 251 ? 37.973 23.803 64.453 1.00 14.37 250 PHE B N 1
ATOM 4161 C CA . PHE B 1 251 ? 39.424 23.709 64.222 1.00 13.87 250 PHE B CA 1
ATOM 4162 C C . PHE B 1 251 ? 40.129 23.223 65.483 1.00 15.31 250 PHE B C 1
ATOM 4163 O O . PHE B 1 251 ? 40.237 23.961 66.472 1.00 13.91 250 PHE B O 1
ATOM 4171 N N . LEU B 1 252 ? 40.563 21.958 65.465 1.00 15.59 251 LEU B N 1
ATOM 4172 C CA . LEU B 1 252 ? 41.224 21.360 66.640 1.00 16.41 251 LEU B CA 1
ATOM 4173 C C . LEU B 1 252 ? 42.683 21.810 66.570 1.00 16.97 251 LEU B C 1
ATOM 4174 O O . LEU B 1 252 ? 43.349 21.559 65.564 1.00 18.59 251 LEU B O 1
ATOM 4179 N N . HIS B 1 253 ? 43.143 22.538 67.589 1.00 17.09 252 HIS B N 1
ATOM 4180 C CA . HIS B 1 253 ? 44.502 23.049 67.645 1.00 17.19 252 HIS B CA 1
ATOM 4181 C C . HIS B 1 253 ? 45.217 22.360 68.808 1.00 17.97 252 HIS B C 1
ATOM 4182 O O . HIS B 1 253 ? 44.645 22.221 69.877 1.00 13.30 252 HIS B O 1
ATOM 4189 N N . PRO B 1 254 ? 46.490 21.984 68.619 1.00 17.95 253 PRO B N 1
ATOM 4190 C CA . PRO B 1 254 ? 47.232 21.385 69.718 1.00 20.31 253 PRO B CA 1
ATOM 4191 C C . PRO B 1 254 ? 47.602 22.418 70.778 1.00 19.47 253 PRO B C 1
ATOM 4192 O O . PRO B 1 254 ? 47.518 23.597 70.508 1.00 18.84 253 PRO B O 1
ATOM 4196 N N . HIS B 1 255 ? 48.017 21.981 71.972 1.00 19.93 254 HIS B N 1
ATOM 4197 C CA . HIS B 1 255 ? 48.530 22.927 72.955 1.00 19.79 254 HIS B CA 1
ATOM 4198 C C . HIS B 1 255 ? 49.785 23.569 72.342 1.00 18.92 254 HIS B C 1
ATOM 4199 O O . HIS B 1 255 ? 50.532 22.880 71.649 1.00 19.62 254 HIS B O 1
ATOM 4206 N N . PRO B 1 256 ? 49.999 24.880 72.557 1.00 17.59 255 PRO B N 1
ATOM 4207 C CA . PRO B 1 256 ? 51.167 25.588 72.043 1.00 19.07 255 PRO B CA 1
ATOM 4208 C C . PRO B 1 256 ? 52.499 24.883 72.289 1.00 19.57 255 PRO B C 1
ATOM 4209 O O . PRO B 1 256 ? 53.329 24.806 71.394 1.00 18.53 255 PRO B O 1
ATOM 4213 N N . SER B 1 257 ? 52.685 24.385 73.503 1.00 20.43 256 SER B N 1
ATOM 4214 C CA . SER B 1 257 ? 53.931 23.740 73.894 1.00 22.76 256 SER B CA 1
ATOM 4215 C C . SER B 1 257 ? 54.114 22.320 73.371 1.00 23.24 256 SER B C 1
ATOM 4216 O O . SER B 1 257 ? 55.117 21.694 73.694 1.00 26.25 256 SER B O 1
ATOM 4219 N N . VAL B 1 258 ? 53.173 21.786 72.592 1.00 21.96 257 VAL B N 1
ATOM 4220 C CA . VAL B 1 258 ? 53.356 20.438 72.051 1.00 21.89 257 VAL B CA 1
ATOM 4221 C C . VAL B 1 258 ? 54.476 20.457 71.042 1.00 22.80 257 VAL B C 1
ATOM 4222 O O . VAL B 1 258 ? 54.480 21.297 70.149 1.00 21.57 257 VAL B O 1
ATOM 4226 N N . VAL B 1 259 ? 55.432 19.545 71.198 1.00 23.41 258 VAL B N 1
ATOM 4227 C CA . VAL B 1 259 ? 56.501 19.396 70.227 1.00 22.51 258 VAL B CA 1
ATOM 4228 C C . VAL B 1 259 ? 55.935 18.648 69.041 1.00 22.10 258 VAL B C 1
ATOM 4229 O O . VAL B 1 259 ? 55.319 17.606 69.220 1.00 23.95 258 VAL B O 1
ATOM 4233 N N . LEU B 1 260 ? 56.107 19.192 67.838 1.00 22.57 259 LEU B N 1
ATOM 4234 C CA . LEU B 1 260 ? 55.579 18.572 66.623 1.00 22.56 259 LEU B CA 1
ATOM 4235 C C . LEU B 1 260 ? 56.625 17.719 65.927 1.00 22.91 259 LEU B C 1
ATOM 4236 O O . LEU B 1 260 ? 56.297 16.727 65.298 1.00 22.78 259 LEU B O 1
ATOM 4241 N N . SER B 1 261 ? 57.881 18.139 66.039 1.00 23.32 260 SER B N 1
ATOM 4242 C CA . SER B 1 261 ? 58.991 17.546 65.332 1.00 23.69 260 SER B CA 1
ATOM 4243 C C . SER B 1 261 ? 60.277 18.075 65.965 1.00 26.61 260 SER B C 1
ATOM 4244 O O . SER B 1 261 ? 60.226 18.831 66.953 1.00 28.68 260 SER B O 1
ATOM 4247 N N . GLU B 1 262 ? 61.415 17.692 65.383 1.00 26.49 261 GLU B N 1
ATOM 4248 C CA . GLU B 1 262 ? 62.713 18.185 65.807 1.00 30.42 261 GLU B CA 1
ATOM 4249 C C . GLU B 1 262 ? 62.845 19.688 65.564 1.00 27.97 261 GLU B C 1
ATOM 4250 O O . GLU B 1 262 ? 63.714 20.319 66.166 1.00 29.26 261 GLU B O 1
ATOM 4256 N N . ARG B 1 263 ? 61.998 20.238 64.689 1.00 25.39 262 ARG B N 1
ATOM 4257 C CA . ARG B 1 263 ? 62.112 21.626 64.216 1.00 26.07 262 ARG B CA 1
ATOM 4258 C C . ARG B 1 263 ? 61.133 22.603 64.851 1.00 24.33 262 ARG B C 1
ATOM 4259 O O . ARG B 1 263 ? 61.452 23.782 64.982 1.00 23.47 262 ARG B O 1
ATOM 4267 N N . TYR B 1 264 ? 59.952 22.123 65.235 1.00 20.94 263 TYR B N 1
ATOM 4268 C CA . TYR B 1 264 ? 58.912 22.990 65.753 1.00 21.78 263 TYR B CA 1
ATOM 4269 C C . TYR B 1 264 ? 58.106 22.458 66.931 1.00 21.29 263 TYR B C 1
ATOM 4270 O O . TYR B 1 264 ? 57.785 21.278 67.011 1.00 20.95 263 TYR B O 1
ATOM 4279 N N . THR B 1 265 ? 57.721 23.378 67.807 1.00 22.49 264 THR B N 1
ATOM 4280 C CA . THR B 1 265 ? 56.535 23.220 68.636 1.00 20.35 264 THR B CA 1
ATOM 4281 C C . THR B 1 265 ? 55.359 23.871 67.892 1.00 19.77 264 THR B C 1
ATOM 4282 O O . THR B 1 265 ? 55.548 24.546 66.873 1.00 18.80 264 THR B O 1
ATOM 4286 N N . ALA B 1 266 ? 54.143 23.684 68.386 1.00 19.65 265 ALA B N 1
ATOM 4287 C CA . ALA B 1 266 ? 52.974 24.279 67.712 1.00 18.92 265 ALA B CA 1
ATOM 4288 C C . ALA B 1 266 ? 53.103 25.811 67.759 1.00 19.89 265 ALA B C 1
ATOM 4289 O O . ALA B 1 266 ? 52.837 26.509 66.772 1.00 19.23 265 ALA B O 1
ATOM 4291 N N . ASP B 1 267 ? 53.544 26.312 68.906 1.00 18.38 266 ASP B N 1
ATOM 4292 C CA . ASP B 1 267 ? 53.780 27.731 69.099 1.00 18.27 266 ASP B CA 1
ATOM 4293 C C . ASP B 1 267 ? 54.853 28.276 68.138 1.00 19.06 266 ASP B C 1
ATOM 4294 O O . ASP B 1 267 ? 54.642 29.285 67.499 1.00 19.57 266 ASP B O 1
ATOM 4299 N N . SER B 1 268 ? 56.001 27.616 68.028 1.00 19.06 267 SER B N 1
ATOM 4300 C CA . SER B 1 268 ? 57.055 28.119 67.149 1.00 18.41 267 SER B CA 1
ATOM 4301 C C . SER B 1 268 ? 56.673 27.948 65.695 1.00 16.78 267 SER B C 1
ATOM 4302 O O . SER B 1 268 ? 57.162 28.682 64.843 1.00 17.47 267 SER B O 1
ATOM 4305 N N . TYR B 1 269 ? 55.819 26.974 65.397 1.00 16.81 268 TYR B N 1
ATOM 4306 C CA . TYR B 1 269 ? 55.338 26.783 64.041 1.00 17.93 268 TYR B CA 1
ATOM 4307 C C . TYR B 1 269 ? 54.438 27.951 63.639 1.00 18.86 268 TYR B C 1
ATOM 4308 O O . TYR B 1 269 ? 54.561 28.488 62.547 1.00 19.36 268 TYR B O 1
ATOM 4317 N N . LEU B 1 270 ? 53.547 28.368 64.532 1.00 20.38 269 LEU B N 1
ATOM 4318 C CA . LEU B 1 270 ? 52.682 29.513 64.246 1.00 20.32 269 LEU B CA 1
ATOM 4319 C C . LEU B 1 270 ? 53.536 30.801 64.105 1.00 22.26 269 LEU B C 1
ATOM 4320 O O . LEU B 1 270 ? 53.393 31.553 63.128 1.00 22.53 269 LEU B O 1
ATOM 4333 N N . GLU B 1 272 ? 56.481 31.143 63.188 1.00 18.58 271 GLU B N 1
ATOM 4334 C CA . GLU B 1 272 ? 57.151 31.112 61.892 1.00 18.84 271 GLU B CA 1
ATOM 4335 C C . GLU B 1 272 ? 56.211 31.498 60.752 1.00 18.04 271 GLU B C 1
ATOM 4336 O O . GLU B 1 272 ? 56.622 32.185 59.796 1.00 18.36 271 GLU B O 1
ATOM 4342 N N . ARG B 1 273 ? 54.952 31.074 60.851 1.00 17.16 272 ARG B N 1
ATOM 4343 C CA . ARG B 1 273 ? 53.959 31.405 59.814 1.00 16.62 272 ARG B CA 1
ATOM 4344 C C . ARG B 1 273 ? 53.723 32.896 59.775 1.00 14.37 272 ARG B C 1
ATOM 4345 O O . ARG B 1 273 ? 53.729 33.493 58.709 1.00 16.41 272 ARG B O 1
ATOM 4353 N N . LEU B 1 274 ? 53.567 33.486 60.947 1.00 13.36 273 LEU B N 1
ATOM 4354 C CA . LEU B 1 274 ? 53.432 34.939 61.091 1.00 15.00 273 LEU B CA 1
ATOM 4355 C C . LEU B 1 274 ? 54.612 35.715 60.518 1.00 16.03 273 LEU B C 1
ATOM 4356 O O . LEU B 1 274 ? 54.422 36.723 59.789 1.00 14.47 273 LEU B O 1
ATOM 4361 N N . ARG B 1 275 ? 55.827 35.241 60.801 1.00 15.23 274 ARG B N 1
ATOM 4362 C CA . ARG B 1 275 ? 57.014 35.879 60.231 1.00 15.29 274 ARG B CA 1
ATOM 4363 C C . ARG B 1 275 ? 57.021 35.744 58.709 1.00 15.12 274 ARG B C 1
ATOM 4364 O O . ARG B 1 275 ? 57.223 36.733 58.010 1.00 17.55 274 ARG B O 1
ATOM 4372 N N . GLU B 1 276 ? 56.772 34.548 58.188 1.00 17.58 275 GLU B N 1
ATOM 4373 C CA . GLU B 1 276 ? 56.634 34.357 56.723 1.00 19.05 275 GLU B CA 1
ATOM 4374 C C . GLU B 1 276 ? 55.555 35.249 56.113 1.00 18.60 275 GLU B C 1
ATOM 4375 O O . GLU B 1 276 ? 55.669 35.689 54.974 1.00 18.57 275 GLU B O 1
ATOM 4381 N N . LEU B 1 277 ? 54.474 35.471 56.844 1.00 19.48 276 LEU B N 1
ATOM 4382 C CA . LEU B 1 277 ? 53.404 36.338 56.330 1.00 20.51 276 LEU B CA 1
ATOM 4383 C C . LEU B 1 277 ? 53.754 37.830 56.440 1.00 19.37 276 LEU B C 1
ATOM 4384 O O . LEU B 1 277 ? 53.047 38.676 55.892 1.00 19.89 276 LEU B O 1
ATOM 4389 N N . GLY B 1 278 ? 54.830 38.156 57.147 1.00 16.77 277 GLY B N 1
ATOM 4390 C CA . GLY B 1 278 ? 55.224 39.539 57.300 1.00 17.36 277 GLY B CA 1
ATOM 4391 C C . GLY B 1 278 ? 54.400 40.316 58.314 1.00 15.96 277 GLY B C 1
ATOM 4392 O O . GLY B 1 278 ? 54.400 41.549 58.288 1.00 15.82 277 GLY B O 1
ATOM 4393 N N . VAL B 1 279 ? 53.731 39.606 59.219 1.00 13.78 278 VAL B N 1
ATOM 4394 C CA . VAL B 1 279 ? 52.963 40.225 60.298 1.00 15.34 278 VAL B CA 1
ATOM 4395 C C . VAL B 1 279 ? 53.925 40.878 61.293 1.00 19.35 278 VAL B C 1
ATOM 4396 O O . VAL B 1 279 ? 54.825 40.220 61.839 1.00 18.99 278 VAL B O 1
ATOM 4400 N N . LEU B 1 280 ? 53.760 42.177 61.507 1.00 22.49 279 LEU B N 1
ATOM 4401 C CA . LEU B 1 280 ? 54.608 42.890 62.463 1.00 26.68 279 LEU B CA 1
ATOM 4402 C C . LEU B 1 280 ? 54.348 42.459 63.914 1.00 27.20 279 LEU B C 1
ATOM 4403 O O . LEU B 1 280 ? 53.303 41.905 64.211 1.00 26.12 279 LEU B O 1
ATOM 4417 N N . LYS C 1 3 ? 56.417 24.752 31.082 1.00 52.71 2 LYS C N 1
ATOM 4418 C CA . LYS C 1 3 ? 57.864 24.989 31.243 1.00 51.23 2 LYS C CA 1
ATOM 4419 C C . LYS C 1 3 ? 58.118 26.406 31.756 1.00 47.53 2 LYS C C 1
ATOM 4420 O O . LYS C 1 3 ? 57.261 27.291 31.580 1.00 46.26 2 LYS C O 1
ATOM 4422 N N . LEU C 1 4 ? 59.265 26.616 32.416 1.00 43.19 3 LEU C N 1
ATOM 4423 C CA . LEU C 1 4 ? 59.636 27.966 32.905 1.00 40.17 3 LEU C CA 1
ATOM 4424 C C . LEU C 1 4 ? 60.854 28.521 32.174 1.00 37.77 3 LEU C C 1
ATOM 4425 O O . LEU C 1 4 ? 61.975 28.011 32.315 1.00 36.06 3 LEU C O 1
ATOM 4430 N N . GLU C 1 5 ? 60.598 29.580 31.414 1.00 33.75 4 GLU C N 1
ATOM 4431 C CA . GLU C 1 5 ? 61.522 30.162 30.465 1.00 33.21 4 GLU C CA 1
ATOM 4432 C C . GLU C 1 5 ? 62.264 31.294 31.129 1.00 29.32 4 GLU C C 1
ATOM 4433 O O . GLU C 1 5 ? 61.662 32.084 31.826 1.00 29.07 4 GLU C O 1
ATOM 4439 N N . THR C 1 6 ? 63.576 31.362 30.928 1.00 27.21 5 THR C N 1
ATOM 4440 C CA . THR C 1 6 ? 64.344 32.527 31.317 1.00 25.75 5 THR C CA 1
ATOM 4441 C C . THR C 1 6 ? 64.156 33.578 30.230 1.00 25.04 5 THR C C 1
ATOM 4442 O O . THR C 1 6 ? 64.330 33.295 29.051 1.00 25.73 5 THR C O 1
ATOM 4446 N N . ILE C 1 7 ? 63.744 34.774 30.634 1.00 22.85 6 ILE C N 1
ATOM 4447 C CA . ILE C 1 7 ? 63.499 35.868 29.707 1.00 22.39 6 ILE C CA 1
ATOM 4448 C C . ILE C 1 7 ? 64.573 36.927 29.917 1.00 21.61 6 ILE C C 1
ATOM 4449 O O . ILE C 1 7 ? 64.787 37.380 31.029 1.00 18.86 6 ILE C O 1
ATOM 4454 N N . ASP C 1 8 ? 65.292 37.264 28.860 1.00 22.22 7 ASP C N 1
ATOM 4455 C CA . ASP C 1 8 ? 66.263 38.350 28.898 1.00 22.50 7 ASP C CA 1
ATOM 4456 C C . ASP C 1 8 ? 65.549 39.685 29.141 1.00 20.67 7 ASP C C 1
ATOM 4457 O O . ASP C 1 8 ? 64.825 40.151 28.293 1.00 22.57 7 ASP C O 1
ATOM 4462 N N . TYR C 1 9 ? 65.752 40.301 30.297 1.00 20.85 8 TYR C N 1
ATOM 4463 C CA . TYR C 1 9 ? 65.128 41.621 30.606 1.00 22.23 8 TYR C CA 1
ATOM 4464 C C . TYR C 1 9 ? 65.276 42.669 29.498 1.00 24.65 8 TYR C C 1
ATOM 4465 O O . TYR C 1 9 ? 64.370 43.468 29.288 1.00 25.95 8 TYR C O 1
ATOM 4474 N N . ARG C 1 10 ? 66.424 42.655 28.808 1.00 27.91 9 ARG C N 1
ATOM 4475 C CA . ARG C 1 10 ? 66.762 43.625 27.758 1.00 28.71 9 ARG C CA 1
ATOM 4476 C C . ARG C 1 10 ? 66.041 43.379 26.453 1.00 29.07 9 ARG C C 1
ATOM 4477 O O . ARG C 1 10 ? 66.010 44.269 25.598 1.00 30.45 9 ARG C O 1
ATOM 4485 N N . ALA C 1 11 ? 65.497 42.179 26.264 1.00 29.09 10 ALA C N 1
ATOM 4486 C CA . ALA C 1 11 ? 64.786 41.862 25.016 1.00 29.54 10 ALA C CA 1
ATOM 4487 C C . ALA C 1 11 ? 63.640 42.851 24.775 1.00 28.84 10 ALA C C 1
ATOM 4488 O O . ALA C 1 11 ? 62.965 43.307 25.712 1.00 29.43 10 ALA C O 1
ATOM 4490 N N . ALA C 1 12 ? 63.432 43.173 23.510 1.00 30.80 11 ALA C N 1
ATOM 4491 C CA . ALA C 1 12 ? 62.454 44.171 23.089 1.00 31.67 11 ALA C CA 1
ATOM 4492 C C . ALA C 1 12 ? 61.053 43.787 23.538 1.00 31.56 11 ALA C C 1
ATOM 4493 O O . ALA C 1 12 ? 60.287 44.657 23.930 1.00 30.85 11 ALA C O 1
ATOM 4495 N N . ASP C 1 13 ? 60.757 42.480 23.507 1.00 31.19 12 ASP C N 1
ATOM 4496 C CA . ASP C 1 13 ? 59.449 41.931 23.887 1.00 30.20 12 ASP C CA 1
ATOM 4497 C C . ASP C 1 13 ? 59.436 41.243 25.272 1.00 29.21 12 ASP C C 1
ATOM 4498 O O . ASP C 1 13 ? 58.559 40.423 25.556 1.00 29.21 12 ASP C O 1
ATOM 4503 N N . SER C 1 14 ? 60.374 41.599 26.148 1.00 27.63 13 SER C N 1
ATOM 4504 C CA . SER C 1 14 ? 60.474 40.939 27.449 1.00 25.83 13 SER C CA 1
ATOM 4505 C C . SER C 1 14 ? 59.254 41.141 28.380 1.00 26.03 13 SER C C 1
ATOM 4506 O O . SER C 1 14 ? 58.886 40.214 29.122 1.00 24.00 13 SER C O 1
ATOM 4509 N N . ALA C 1 15 ? 58.621 42.318 28.335 1.00 24.94 14 ALA C N 1
ATOM 4510 C CA . ALA C 1 15 ? 57.509 42.607 29.255 1.00 24.70 14 ALA C CA 1
ATOM 4511 C C . ALA C 1 15 ? 56.295 41.729 28.954 1.00 23.66 14 ALA C C 1
ATOM 4512 O O . ALA C 1 15 ? 55.761 41.063 29.833 1.00 21.97 14 ALA C O 1
ATOM 4514 N N . LYS C 1 16 ? 55.878 41.740 27.698 1.00 24.99 15 LYS C N 1
ATOM 4515 C CA . LYS C 1 16 ? 54.811 40.880 27.205 1.00 26.27 15 LYS C CA 1
ATOM 4516 C C . LYS C 1 16 ? 55.002 39.407 27.593 1.00 24.18 15 LYS C C 1
ATOM 4517 O O . LYS C 1 16 ? 54.066 38.758 28.071 1.00 22.69 15 LYS C O 1
ATOM 4523 N N . ARG C 1 17 ? 56.212 38.890 27.394 1.00 23.82 16 ARG C N 1
ATOM 4524 C CA . ARG C 1 17 ? 56.501 37.481 27.673 1.00 22.14 16 ARG C CA 1
ATOM 4525 C C . ARG C 1 17 ? 56.535 37.197 29.150 1.00 20.56 16 ARG C C 1
ATOM 4526 O O . ARG C 1 17 ? 56.030 36.171 29.620 1.00 20.72 16 ARG C O 1
ATOM 4534 N N . PHE C 1 18 ? 57.126 38.129 29.882 1.00 20.31 17 PHE C N 1
ATOM 4535 C CA . PHE C 1 18 ? 57.225 38.036 31.329 1.00 20.13 17 PHE C CA 1
ATOM 4536 C C . PHE C 1 18 ? 55.848 37.991 31.973 1.00 18.57 17 PHE C C 1
ATOM 4537 O O . PHE C 1 18 ? 55.605 37.154 32.837 1.00 16.09 17 PHE C O 1
ATOM 4545 N N . VAL C 1 19 ? 54.960 38.881 31.548 1.00 16.77 18 VAL C N 1
ATOM 4546 C CA . VAL C 1 19 ? 53.616 38.930 32.111 1.00 17.14 18 VAL C CA 1
ATOM 4547 C C . VAL C 1 19 ? 52.822 37.666 31.742 1.00 19.29 18 VAL C C 1
ATOM 4548 O O . VAL C 1 19 ? 52.103 37.110 32.568 1.00 17.46 18 VAL C O 1
ATOM 4552 N N . GLU C 1 20 ? 52.934 37.224 30.500 1.00 19.75 19 GLU C N 1
ATOM 4553 C CA . GLU C 1 20 ? 52.271 35.992 30.122 1.00 22.65 19 GLU C CA 1
ATOM 4554 C C . GLU C 1 20 ? 52.808 34.826 30.968 1.00 21.06 19 GLU C C 1
ATOM 4555 O O . GLU C 1 20 ? 52.067 33.905 31.265 1.00 18.31 19 GLU C O 1
ATOM 4561 N N . SER C 1 21 ? 54.090 34.866 31.342 1.00 20.37 20 SER C N 1
ATOM 4562 C CA . SER C 1 21 ? 54.653 33.796 32.161 1.00 19.60 20 SER C CA 1
ATOM 4563 C C . SER C 1 21 ? 54.002 33.835 33.549 1.00 20.04 20 SER C C 1
ATOM 4564 O O . SER C 1 21 ? 53.634 32.791 34.095 1.00 19.36 20 SER C O 1
ATOM 4567 N N . LEU C 1 22 ? 53.833 35.037 34.104 1.00 18.46 21 LEU C N 1
ATOM 4568 C CA . LEU C 1 22 ? 53.135 35.193 35.380 1.00 18.83 21 LEU C CA 1
ATOM 4569 C C . LEU C 1 22 ? 51.688 34.692 35.313 1.00 19.75 21 LEU C C 1
ATOM 4570 O O . LEU C 1 22 ? 51.224 33.999 36.224 1.00 19.82 21 LEU C O 1
ATOM 4575 N N . ARG C 1 23 ? 50.984 35.016 34.235 1.00 18.36 22 ARG C N 1
ATOM 4576 C CA . ARG C 1 23 ? 49.581 34.623 34.109 1.00 22.04 22 ARG C CA 1
ATOM 4577 C C . ARG C 1 23 ? 49.422 33.112 34.011 1.00 22.08 22 ARG C C 1
ATOM 4578 O O . ARG C 1 23 ? 48.552 32.556 34.645 1.00 19.31 22 ARG C O 1
ATOM 4586 N N . GLU C 1 24 ? 50.261 32.471 33.198 1.00 23.20 23 GLU C N 1
ATOM 4587 C CA . GLU C 1 24 ? 50.233 31.018 33.032 1.00 25.23 23 GLU C CA 1
ATOM 4588 C C . GLU C 1 24 ? 50.697 30.208 34.277 1.00 22.21 23 GLU C C 1
ATOM 4589 O O . GLU C 1 24 ? 50.110 29.171 34.593 1.00 20.58 23 GLU C O 1
ATOM 4595 N N . THR C 1 25 ? 51.734 30.676 34.978 1.00 20.95 24 THR C N 1
ATOM 4596 C CA . THR C 1 25 ? 52.409 29.865 36.001 1.00 18.00 24 THR C CA 1
ATOM 4597 C C . THR C 1 25 ? 52.479 30.473 37.394 1.00 19.00 24 THR C C 1
ATOM 4598 O O . THR C 1 25 ? 52.833 29.784 38.363 1.00 19.34 24 THR C O 1
ATOM 4602 N N . GLY C 1 26 ? 52.188 31.762 37.505 1.00 19.49 25 GLY C N 1
ATOM 4603 C CA . GLY C 1 26 ? 52.406 32.502 38.736 1.00 18.16 25 GLY C CA 1
ATOM 4604 C C . GLY C 1 26 ? 53.819 33.031 38.891 1.00 19.04 25 GLY C C 1
ATOM 4605 O O . GLY C 1 26 ? 54.090 33.801 39.824 1.00 19.17 25 GLY C O 1
ATOM 4606 N N . PHE C 1 27 ? 54.706 32.651 37.970 1.00 19.50 26 PHE C N 1
ATOM 4607 C CA . PHE C 1 27 ? 56.136 32.996 38.045 1.00 20.24 26 PHE C CA 1
ATOM 4608 C C . PHE C 1 27 ? 56.667 33.586 36.754 1.00 19.88 26 PHE C C 1
ATOM 4609 O O . PHE C 1 27 ? 56.161 33.286 35.678 1.00 20.99 26 PHE C O 1
ATOM 4617 N N . GLY C 1 28 ? 57.704 34.407 36.879 1.00 18.09 27 GLY C N 1
ATOM 4618 C CA . GLY C 1 28 ? 58.494 34.870 35.728 1.00 18.36 27 GLY C CA 1
ATOM 4619 C C . GLY C 1 28 ? 59.970 34.934 36.119 1.00 18.24 27 GLY C C 1
ATOM 4620 O O . GLY C 1 28 ? 60.303 35.275 37.255 1.00 18.37 27 GLY C O 1
ATOM 4621 N N . VAL C 1 29 ? 60.849 34.611 35.190 1.00 16.82 28 VAL C N 1
ATOM 4622 C CA . VAL C 1 29 ? 62.273 34.529 35.453 1.00 17.76 28 VAL C CA 1
ATOM 4623 C C . VAL C 1 29 ? 62.951 35.509 34.489 1.00 19.59 28 VAL C C 1
ATOM 4624 O O . VAL C 1 29 ? 62.729 35.439 33.271 1.00 17.20 28 VAL C O 1
ATOM 4628 N N . LEU C 1 30 ? 63.742 36.437 35.031 1.00 18.71 29 LEU C N 1
ATOM 4629 C CA . LEU C 1 30 ? 64.445 37.420 34.212 1.00 20.07 29 LEU C CA 1
ATOM 4630 C C . LEU C 1 30 ? 65.952 37.282 34.366 1.00 20.88 29 LEU C C 1
ATOM 4631 O O . LEU C 1 30 ? 66.450 37.159 35.474 1.00 21.49 29 LEU C O 1
ATOM 4636 N N . SER C 1 31 ? 66.661 37.283 33.244 1.00 21.11 30 SER C N 1
ATOM 4637 C CA . SER C 1 31 ? 68.113 37.365 33.235 1.00 21.94 30 SER C CA 1
ATOM 4638 C C . SER C 1 31 ? 68.482 38.771 32.787 1.00 22.34 30 SER C C 1
ATOM 4639 O O . SER C 1 31 ? 67.602 39.550 32.415 1.00 21.31 30 SER C O 1
ATOM 4642 N N . ASN C 1 32 ? 69.776 39.094 32.836 1.00 24.14 31 ASN C N 1
ATOM 4643 C CA . ASN C 1 32 ? 70.291 40.404 32.429 1.00 25.29 31 ASN C CA 1
ATOM 4644 C C . ASN C 1 32 ? 69.495 41.590 32.969 1.00 25.58 31 ASN C C 1
ATOM 4645 O O . ASN C 1 32 ? 69.155 42.498 32.220 1.00 23.64 31 ASN C O 1
ATOM 4650 N N . HIS C 1 33 ? 69.205 41.570 34.261 1.00 25.41 32 HIS C N 1
ATOM 4651 C CA . HIS C 1 33 ? 68.410 42.608 34.886 1.00 24.90 32 HIS C CA 1
ATOM 4652 C C . HIS C 1 33 ? 69.323 43.734 35.356 1.00 26.76 32 HIS C C 1
ATOM 4653 O O . HIS C 1 33 ? 70.538 43.556 35.392 1.00 26.95 32 HIS C O 1
ATOM 4660 N N . PRO C 1 34 ? 68.741 44.887 35.739 1.00 26.90 33 PRO C N 1
ATOM 4661 C CA . PRO C 1 34 ? 69.542 46.052 36.103 1.00 28.76 33 PRO C CA 1
ATOM 4662 C C . PRO C 1 34 ? 70.277 45.979 37.436 1.00 28.27 33 PRO C C 1
ATOM 4663 O O . PRO C 1 34 ? 71.154 46.789 37.659 1.00 28.90 33 PRO C O 1
ATOM 4667 N N . ILE C 1 35 ? 69.941 45.047 38.317 1.00 28.39 34 ILE C N 1
ATOM 4668 C CA . ILE C 1 35 ? 70.611 45.010 39.630 1.00 29.11 34 ILE C CA 1
ATOM 4669 C C . ILE C 1 35 ? 72.018 44.417 39.489 1.00 29.77 34 ILE C C 1
ATOM 4670 O O . ILE C 1 35 ? 72.201 43.311 38.978 1.00 28.75 34 ILE C O 1
ATOM 4675 N N . ASP C 1 36 ? 73.004 45.189 39.928 1.00 32.37 35 ASP C N 1
ATOM 4676 C CA . ASP C 1 36 ? 74.421 44.831 39.817 1.00 34.06 35 ASP C CA 1
ATOM 4677 C C . ASP C 1 36 ? 74.750 43.540 40.556 1.00 32.77 35 ASP C C 1
ATOM 4678 O O . ASP C 1 36 ? 74.654 43.495 41.778 1.00 30.72 35 ASP C O 1
ATOM 4683 N N . LYS C 1 37 ? 75.128 42.506 39.804 1.00 33.54 36 LYS C N 1
ATOM 4684 C CA . LYS C 1 37 ? 75.540 41.216 40.366 1.00 35.52 36 LYS C CA 1
ATOM 4685 C C . LYS C 1 37 ? 76.568 41.353 41.482 1.00 35.41 36 LYS C C 1
ATOM 4686 O O . LYS C 1 37 ? 76.523 40.603 42.454 1.00 36.88 36 LYS C O 1
ATOM 4692 N N . GLU C 1 38 ? 77.507 42.278 41.325 1.00 35.20 37 GLU C N 1
ATOM 4693 C CA . GLU C 1 38 ? 78.592 42.440 42.298 1.00 36.74 37 GLU C CA 1
ATOM 4694 C C . GLU C 1 38 ? 78.096 42.959 43.651 1.00 34.19 37 GLU C C 1
ATOM 4695 O O . GLU C 1 38 ? 78.645 42.586 44.688 1.00 33.22 37 GLU C O 1
ATOM 4701 N N . LEU C 1 39 ? 77.067 43.806 43.638 1.00 31.33 38 LEU C N 1
ATOM 4702 C CA . LEU C 1 39 ? 76.389 44.220 44.884 1.00 29.61 38 LEU C CA 1
ATOM 4703 C C . LEU C 1 39 ? 75.759 43.000 45.583 1.00 27.18 38 LEU C C 1
ATOM 4704 O O . LEU C 1 39 ? 75.919 42.789 46.787 1.00 25.98 38 LEU C O 1
ATOM 4709 N N . VAL C 1 40 ? 75.065 42.187 44.810 1.00 26.44 39 VAL C N 1
ATOM 4710 C CA . VAL C 1 40 ? 74.430 40.992 45.351 1.00 27.25 39 VAL C CA 1
ATOM 4711 C C . VAL C 1 40 ? 75.492 40.031 45.898 1.00 26.49 39 VAL C C 1
ATOM 4712 O O . VAL C 1 40 ? 75.373 39.524 47.019 1.00 25.16 39 VAL C O 1
ATOM 4716 N N . GLU C 1 41 ? 76.557 39.814 45.129 1.00 27.22 40 GLU C N 1
ATOM 4717 C CA . GLU C 1 41 ? 77.672 38.999 45.617 1.00 27.05 40 GLU C CA 1
ATOM 4718 C C . GLU C 1 41 ? 78.242 39.545 46.931 1.00 24.60 40 GLU C C 1
ATOM 4719 O O . GLU C 1 41 ? 78.439 38.796 47.888 1.00 21.77 40 GLU C O 1
ATOM 4725 N N . ARG C 1 42 ? 78.499 40.846 46.967 1.00 24.11 41 ARG C N 1
ATOM 4726 C CA . ARG C 1 42 ? 79.055 41.491 48.154 1.00 24.48 41 ARG C CA 1
ATOM 4727 C C . ARG C 1 42 ? 78.101 41.308 49.335 1.00 22.29 41 ARG C C 1
ATOM 4728 O O . ARG C 1 42 ? 78.523 41.016 50.444 1.00 21.46 41 ARG C O 1
ATOM 4736 N N . ILE C 1 43 ? 76.803 41.446 49.081 1.00 22.02 42 ILE C N 1
ATOM 4737 C CA . ILE C 1 43 ? 75.783 41.223 50.113 1.00 21.77 42 ILE C CA 1
ATOM 4738 C C . ILE C 1 43 ? 75.834 39.775 50.660 1.00 20.65 42 ILE C C 1
ATOM 4739 O O . ILE C 1 43 ? 75.914 39.561 51.871 1.00 19.92 42 ILE C O 1
ATOM 4744 N N . TYR C 1 44 ? 75.831 38.788 49.775 1.00 19.84 43 TYR C N 1
ATOM 4745 C CA . TYR C 1 44 ? 75.959 37.388 50.212 1.00 21.80 43 TYR C CA 1
ATOM 4746 C C . TYR C 1 44 ? 77.173 37.222 51.132 1.00 23.22 43 TYR C C 1
ATOM 4747 O O . TYR C 1 44 ? 77.068 36.696 52.238 1.00 22.95 43 TYR C O 1
ATOM 4756 N N . THR C 1 45 ? 78.318 37.721 50.679 1.00 21.90 44 THR C N 1
ATOM 4757 C CA . THR C 1 45 ? 79.578 37.538 51.385 1.00 22.93 44 THR C CA 1
ATOM 4758 C C . THR C 1 45 ? 79.545 38.139 52.786 1.00 22.46 44 THR C C 1
ATOM 4759 O O . THR C 1 45 ? 79.884 37.462 53.758 1.00 22.28 44 THR C O 1
ATOM 4763 N N . GLU C 1 46 ? 79.104 39.385 52.905 1.00 21.36 45 GLU C N 1
ATOM 4764 C CA . GLU C 1 46 ? 79.142 40.054 54.205 1.00 22.12 45 GLU C CA 1
ATOM 4765 C C . GLU C 1 46 ? 78.078 39.548 55.160 1.00 20.39 45 GLU C C 1
ATOM 4766 O O . GLU C 1 46 ? 78.323 39.459 56.360 1.00 22.65 45 GLU C O 1
ATOM 4772 N N . TRP C 1 47 ? 76.904 39.190 54.646 1.00 20.22 46 TRP C N 1
ATOM 4773 C CA . TRP C 1 47 ? 75.862 38.625 55.505 1.00 21.52 46 TRP C CA 1
ATOM 4774 C C . TRP C 1 47 ? 76.199 37.201 55.970 1.00 20.62 46 TRP C C 1
ATOM 4775 O O . TRP C 1 47 ? 75.934 36.834 57.089 1.00 19.75 46 TRP C O 1
ATOM 4786 N N . GLN C 1 48 ? 76.855 36.432 55.128 1.00 22.03 47 GLN C N 1
ATOM 4787 C CA . GLN C 1 48 ? 77.402 35.133 55.554 1.00 24.96 47 GLN C CA 1
ATOM 4788 C C . GLN C 1 48 ? 78.322 35.284 56.768 1.00 24.48 47 GLN C C 1
ATOM 4789 O O . GLN C 1 48 ? 78.213 34.522 57.737 1.00 22.77 47 GLN C O 1
ATOM 4795 N N . ALA C 1 49 ? 79.219 36.273 56.711 1.00 23.33 48 ALA C N 1
ATOM 4796 C CA . ALA C 1 49 ? 80.133 36.520 57.818 1.00 23.22 48 ALA C CA 1
ATOM 4797 C C . ALA C 1 49 ? 79.363 36.942 59.082 1.00 22.25 48 ALA C C 1
ATOM 4798 O O . ALA C 1 49 ? 79.683 36.493 60.199 1.00 22.25 48 ALA C O 1
ATOM 4800 N N . PHE C 1 50 ? 78.346 37.780 58.894 1.00 20.99 49 PHE C N 1
ATOM 4801 C CA . PHE C 1 50 ? 77.479 38.224 59.980 1.00 19.81 49 PHE C CA 1
ATOM 4802 C C . PHE C 1 50 ? 76.837 37.031 60.662 1.00 19.85 49 PHE C C 1
ATOM 4803 O O . PHE C 1 50 ? 76.920 36.906 61.882 1.00 19.02 49 PHE C O 1
ATOM 4811 N N . PHE C 1 51 ? 76.250 36.129 59.880 1.00 19.15 50 PHE C N 1
ATOM 4812 C CA . PHE C 1 51 ? 75.607 34.944 60.455 1.00 21.11 50 PHE C CA 1
ATOM 4813 C C . PHE C 1 51 ? 76.595 33.982 61.087 1.00 21.98 50 PHE C C 1
ATOM 4814 O O . PHE C 1 51 ? 76.259 33.276 62.029 1.00 21.30 50 PHE C O 1
ATOM 4822 N N . ASN C 1 52 ? 77.799 33.930 60.536 1.00 23.40 51 ASN C N 1
ATOM 4823 C CA . ASN C 1 52 ? 78.846 33.098 61.074 1.00 24.33 51 ASN C CA 1
ATOM 4824 C C . ASN C 1 52 ? 79.690 33.884 62.081 1.00 26.80 51 ASN C C 1
ATOM 4825 O O . ASN C 1 52 ? 80.913 33.791 62.072 1.00 30.97 51 ASN C O 1
ATOM 4830 N N . SER C 1 53 ? 79.034 34.651 62.948 1.00 26.87 52 SER C N 1
ATOM 4831 C CA . SER C 1 53 ? 79.692 35.423 63.998 1.00 26.14 52 SER C CA 1
ATOM 4832 C C . SER C 1 53 ? 78.841 35.446 65.234 1.00 27.33 52 SER C C 1
ATOM 4833 O O . SER C 1 53 ? 77.656 35.116 65.190 1.00 29.24 52 SER C O 1
ATOM 4836 N N . GLU C 1 54 ? 79.460 35.844 66.337 1.00 28.98 53 GLU C N 1
ATOM 4837 C CA . GLU C 1 54 ? 78.775 35.997 67.599 1.00 31.94 53 GLU C CA 1
ATOM 4838 C C . GLU C 1 54 ? 78.043 37.333 67.628 1.00 31.22 53 GLU C C 1
ATOM 4839 O O . GLU C 1 54 ? 77.075 37.487 68.360 1.00 29.99 53 GLU C O 1
ATOM 4845 N N . ALA C 1 55 ? 78.493 38.268 66.797 1.00 29.39 54 ALA C N 1
ATOM 4846 C CA . ALA C 1 55 ? 77.924 39.607 66.731 1.00 29.98 54 ALA C CA 1
ATOM 4847 C C . ALA C 1 55 ? 76.425 39.624 66.491 1.00 27.49 54 ALA C C 1
ATOM 4848 O O . ALA C 1 55 ? 75.749 40.574 66.848 1.00 27.05 54 ALA C O 1
ATOM 4850 N N . LYS C 1 56 ? 75.916 38.584 65.859 1.00 25.88 55 LYS C N 1
ATOM 4851 C CA . LYS C 1 56 ? 74.538 38.569 65.438 1.00 24.07 55 LYS C CA 1
ATOM 4852 C C . LYS C 1 56 ? 73.581 38.630 66.628 1.00 24.74 55 LYS C C 1
ATOM 4853 O O . LYS C 1 56 ? 72.475 39.170 66.507 1.00 21.93 55 LYS C O 1
ATOM 4859 N N . ASN C 1 57 ? 74.025 38.099 67.765 1.00 24.97 56 ASN C N 1
ATOM 4860 C CA . ASN C 1 57 ? 73.201 38.002 68.952 1.00 27.21 56 ASN C CA 1
ATOM 4861 C C . ASN C 1 57 ? 72.953 39.332 69.652 1.00 28.48 56 ASN C C 1
ATOM 4862 O O . ASN C 1 57 ? 72.153 39.388 70.578 1.00 28.88 56 ASN C O 1
ATOM 4867 N N . GLU C 1 58 ? 73.632 40.389 69.218 1.00 27.65 57 GLU C N 1
ATOM 4868 C CA . GLU C 1 58 ? 73.324 41.740 69.683 1.00 29.11 57 GLU C CA 1
ATOM 4869 C C . GLU C 1 58 ? 72.124 42.345 68.942 1.00 24.80 57 GLU C C 1
ATOM 4870 O O . GLU C 1 58 ? 71.599 43.370 69.341 1.00 22.82 57 GLU C O 1
ATOM 4876 N N . PHE C 1 59 ? 71.711 41.718 67.846 1.00 24.05 58 PHE C N 1
ATOM 4877 C CA . PHE C 1 59 ? 70.620 42.239 67.012 1.00 21.04 58 PHE C CA 1
ATOM 4878 C C . PHE C 1 59 ? 69.344 41.406 67.115 1.00 18.82 58 PHE C C 1
ATOM 4879 O O . PHE C 1 59 ? 68.515 41.443 66.208 1.00 16.09 58 PHE C O 1
ATOM 4895 N N . PHE C 1 61 ? 65.827 40.081 67.479 1.00 18.41 60 PHE C N 1
ATOM 4896 C CA . PHE C 1 61 ? 64.672 40.806 66.943 1.00 17.45 60 PHE C CA 1
ATOM 4897 C C . PHE C 1 61 ? 63.899 41.571 68.017 1.00 16.17 60 PHE C C 1
ATOM 4898 O O . PHE C 1 61 ? 63.757 41.109 69.136 1.00 14.22 60 PHE C O 1
ATOM 4906 N N . ASN C 1 62 ? 63.414 42.757 67.672 1.00 16.64 61 ASN C N 1
ATOM 4907 C CA . ASN C 1 62 ? 62.604 43.505 68.595 1.00 18.55 61 ASN C CA 1
ATOM 4908 C C . ASN C 1 62 ? 61.270 42.770 68.749 1.00 20.33 61 ASN C C 1
ATOM 4909 O O . ASN C 1 62 ? 60.637 42.407 67.756 1.00 19.92 61 ASN C O 1
ATOM 4914 N N . ARG C 1 63 ? 60.880 42.527 70.000 1.00 22.62 62 ARG C N 1
ATOM 4915 C CA . ARG C 1 63 ? 59.676 41.742 70.328 1.00 26.38 62 ARG C CA 1
ATOM 4916 C C . ARG C 1 63 ? 58.396 42.371 69.792 1.00 25.53 62 ARG C C 1
ATOM 4917 O O . ARG C 1 63 ? 57.466 41.657 69.416 1.00 27.10 62 ARG C O 1
ATOM 4925 N N . GLU C 1 64 ? 58.358 43.699 69.745 1.00 25.33 63 GLU C N 1
ATOM 4926 C CA . GLU C 1 64 ? 57.149 44.406 69.352 1.00 25.51 63 GLU C CA 1
ATOM 4927 C C . GLU C 1 64 ? 56.939 44.405 67.857 1.00 24.22 63 GLU C C 1
ATOM 4928 O O . GLU C 1 64 ? 55.846 44.117 67.400 1.00 25.70 63 GLU C O 1
ATOM 4934 N N . THR C 1 65 ? 57.985 44.727 67.107 1.00 23.65 64 THR C N 1
ATOM 4935 C CA . THR C 1 65 ? 57.857 44.996 65.670 1.00 21.51 64 THR C CA 1
ATOM 4936 C C . THR C 1 65 ? 58.545 43.948 64.786 1.00 20.46 64 THR C C 1
ATOM 4937 O O . THR C 1 65 ? 58.540 44.070 63.567 1.00 18.96 64 THR C O 1
ATOM 4941 N N . HIS C 1 66 ? 59.109 42.909 65.397 1.00 18.97 65 HIS C N 1
ATOM 4942 C CA . HIS C 1 66 ? 59.743 41.809 64.649 1.00 17.92 65 HIS C CA 1
ATOM 4943 C C . HIS C 1 66 ? 60.753 42.199 63.558 1.00 16.88 65 HIS C C 1
ATOM 4944 O O . HIS C 1 66 ? 60.874 41.524 62.541 1.00 16.00 65 HIS C O 1
ATOM 4951 N N . ASP C 1 67 ? 61.517 43.259 63.803 1.00 16.45 66 ASP C N 1
ATOM 4952 C CA . ASP C 1 67 ? 62.646 43.598 62.943 1.00 15.76 66 ASP C CA 1
ATOM 4953 C C . ASP C 1 67 ? 63.912 43.178 63.657 1.00 15.66 66 ASP C C 1
ATOM 4954 O O . ASP C 1 67 ? 64.012 43.300 64.885 1.00 16.95 66 ASP C O 1
ATOM 4959 N N . GLY C 1 68 ? 64.877 42.666 62.892 1.00 17.56 67 GLY C N 1
ATOM 4960 C CA . GLY C 1 68 ? 66.186 42.261 63.440 1.00 16.05 67 GLY C CA 1
ATOM 4961 C C . GLY C 1 68 ? 66.436 40.786 63.198 1.00 16.05 67 GLY C C 1
ATOM 4962 O O . GLY C 1 68 ? 65.844 40.192 62.301 1.00 15.93 67 GLY C O 1
ATOM 4963 N N . PHE C 1 69 ? 67.274 40.195 64.040 1.00 16.66 68 PHE C N 1
ATOM 4964 C CA . PHE C 1 69 ? 67.764 38.836 63.863 1.00 17.38 68 PHE C CA 1
ATOM 4965 C C . PHE C 1 69 ? 66.929 37.754 64.586 1.00 18.11 68 PHE C C 1
ATOM 4966 O O . PHE C 1 69 ? 66.566 37.903 65.756 1.00 18.03 68 PHE C O 1
ATOM 4974 N N . PHE C 1 70 ? 66.694 36.647 63.882 1.00 18.00 69 PHE C N 1
ATOM 4975 C CA . PHE C 1 70 ? 65.945 35.495 64.402 1.00 18.32 69 PHE C CA 1
ATOM 4976 C C . PHE C 1 70 ? 66.836 34.262 64.353 1.00 18.24 69 PHE C C 1
ATOM 4977 O O . PHE C 1 70 ? 67.069 33.736 63.263 1.00 18.66 69 PHE C O 1
ATOM 4985 N N . PRO C 1 71 ? 67.355 33.804 65.508 1.00 18.95 70 PRO C N 1
ATOM 4986 C CA . PRO C 1 71 ? 68.165 32.594 65.585 1.00 21.91 70 PRO C CA 1
ATOM 4987 C C . PRO C 1 71 ? 67.362 31.302 65.386 1.00 25.22 70 PRO C C 1
ATOM 4988 O O . PRO C 1 71 ? 66.138 31.301 65.531 1.00 23.44 70 PRO C O 1
ATOM 4992 N N . ALA C 1 72 ? 68.070 30.220 65.060 1.00 28.12 71 ALA C N 1
ATOM 4993 C CA . ALA C 1 72 ? 67.473 28.898 64.881 1.00 30.82 71 ALA C CA 1
ATOM 4994 C C . ALA C 1 72 ? 66.846 28.394 66.182 1.00 33.88 71 ALA C C 1
ATOM 4995 O O . ALA C 1 72 ? 65.797 27.730 66.165 1.00 36.61 71 ALA C O 1
ATOM 4997 N N . SER C 1 73 ? 67.554 28.676 67.272 1.00 36.84 72 SER C N 1
ATOM 4998 C CA . SER C 1 73 ? 67.127 28.522 68.663 1.00 38.91 72 SER C CA 1
ATOM 4999 C C . SER C 1 73 ? 66.196 27.379 68.988 1.00 39.99 72 SER C C 1
ATOM 5000 O O . SER C 1 73 ? 66.408 26.722 70.008 1.00 41.35 72 SER C O 1
ATOM 5003 N N . VAL C 1 83 ? 64.414 21.324 70.444 1.00 41.86 82 VAL C N 1
ATOM 5004 C CA . VAL C 1 83 ? 63.707 21.821 69.256 1.00 38.52 82 VAL C CA 1
ATOM 5005 C C . VAL C 1 83 ? 64.487 22.932 68.579 1.00 35.71 82 VAL C C 1
ATOM 5006 O O . VAL C 1 83 ? 64.859 23.916 69.220 1.00 35.98 82 VAL C O 1
ATOM 5010 N N . LYS C 1 84 ? 64.734 22.776 67.279 1.00 32.73 83 LYS C N 1
ATOM 5011 C CA . LYS C 1 84 ? 65.653 23.661 66.566 1.00 31.81 83 LYS C CA 1
ATOM 5012 C C . LYS C 1 84 ? 65.337 23.690 65.082 1.00 28.98 83 LYS C C 1
ATOM 5013 O O . LYS C 1 84 ? 65.307 22.650 64.445 1.00 31.90 83 LYS C O 1
ATOM 5019 N N . ASP C 1 85 ? 65.126 24.874 64.521 1.00 26.92 84 ASP C N 1
ATOM 5020 C CA . ASP C 1 85 ? 64.864 25.002 63.090 1.00 25.64 84 ASP C CA 1
ATOM 5021 C C . ASP C 1 85 ? 66.180 24.926 62.318 1.00 25.37 84 ASP C C 1
ATOM 5022 O O . ASP C 1 85 ? 67.248 24.999 62.916 1.00 26.13 84 ASP C O 1
ATOM 5027 N N . ILE C 1 86 ? 66.085 24.786 60.996 1.00 23.82 85 ILE C N 1
ATOM 5028 C CA . ILE C 1 86 ? 67.229 24.553 60.132 1.00 25.25 85 ILE C CA 1
ATOM 5029 C C . ILE C 1 86 ? 67.692 25.824 59.422 1.00 25.72 85 ILE C C 1
ATOM 5030 O O . ILE C 1 86 ? 68.581 25.765 58.576 1.00 25.86 85 ILE C O 1
ATOM 5035 N N . LYS C 1 87 ? 67.059 26.954 59.728 1.00 23.92 86 LYS C N 1
ATOM 5036 C CA . LYS C 1 87 ? 67.419 28.245 59.143 1.00 23.75 86 LYS C CA 1
ATOM 5037 C C . LYS C 1 87 ? 67.403 29.295 60.237 1.00 22.59 86 LYS C C 1
ATOM 5038 O O . LYS C 1 87 ? 66.762 29.111 61.242 1.00 23.61 86 LYS C O 1
ATOM 5044 N N . GLU C 1 88 ? 68.166 30.366 60.045 1.00 23.78 87 GLU C N 1
ATOM 5045 C CA . GLU C 1 88 ? 68.109 31.573 60.855 1.00 20.90 87 GLU C CA 1
ATOM 5046 C C . GLU C 1 88 ? 67.905 32.697 59.852 1.00 21.06 87 GLU C C 1
ATOM 5047 O O . GLU C 1 88 ? 68.114 32.489 58.644 1.00 20.57 87 GLU C O 1
ATOM 5053 N N . TYR C 1 89 ? 67.478 33.878 60.307 1.00 19.62 88 TYR C N 1
ATOM 5054 C CA . TYR C 1 89 ? 67.210 34.954 59.357 1.00 18.19 88 TYR C CA 1
ATOM 5055 C C . TYR C 1 89 ? 67.186 36.325 59.975 1.00 16.50 88 TYR C C 1
ATOM 5056 O O . TYR C 1 89 ? 67.191 36.475 61.186 1.00 18.88 88 TYR C O 1
ATOM 5065 N N . TYR C 1 90 ? 67.178 37.325 59.102 1.00 16.50 89 TYR C N 1
ATOM 5066 C CA . TYR C 1 90 ? 67.152 38.719 59.495 1.00 15.61 89 TYR C CA 1
ATOM 5067 C C . TYR C 1 90 ? 66.059 39.427 58.732 1.00 14.73 89 TYR C C 1
ATOM 5068 O O . TYR C 1 90 ? 66.000 39.335 57.509 1.00 15.99 89 TYR C O 1
ATOM 5077 N N . HIS C 1 91 ? 65.206 40.149 59.444 1.00 14.52 90 HIS C N 1
ATOM 5078 C CA . HIS C 1 91 ? 64.174 40.968 58.814 1.00 13.59 90 HIS C CA 1
ATOM 5079 C C . HIS C 1 91 ? 64.667 42.404 58.723 1.00 14.29 90 HIS C C 1
ATOM 5080 O O . HIS C 1 91 ? 64.891 43.081 59.745 1.00 15.91 90 HIS C O 1
ATOM 5087 N N . VAL C 1 92 ? 64.868 42.844 57.483 1.00 15.71 91 VAL C N 1
ATOM 5088 C CA . VAL C 1 92 ? 65.379 44.152 57.164 1.00 15.25 91 VAL C CA 1
ATOM 5089 C C . VAL C 1 92 ? 64.240 45.025 56.680 1.00 16.50 91 VAL C C 1
ATOM 5090 O O . VAL C 1 92 ? 63.594 44.712 55.694 1.00 13.10 91 VAL C O 1
ATOM 5094 N N . TYR C 1 93 ? 64.022 46.137 57.370 1.00 17.56 92 TYR C N 1
ATOM 5095 C CA . TYR C 1 93 ? 63.130 47.181 56.892 1.00 16.78 92 TYR C CA 1
ATOM 5096 C C . TYR C 1 93 ? 63.905 48.483 56.909 1.00 16.35 92 TYR C C 1
ATOM 5097 O O . TYR C 1 93 ? 64.704 48.685 57.822 1.00 16.93 92 TYR C O 1
ATOM 5106 N N . PRO C 1 94 ? 63.642 49.397 55.942 1.00 16.48 93 PRO C N 1
ATOM 5107 C CA . PRO C 1 94 ? 64.309 50.697 55.922 1.00 16.44 93 PRO C CA 1
ATOM 5108 C C . PRO C 1 94 ? 64.125 51.484 57.218 1.00 16.44 93 PRO C C 1
ATOM 5109 O O . PRO C 1 94 ? 64.996 52.291 57.590 1.00 18.52 93 PRO C O 1
ATOM 5113 N N . TRP C 1 95 ? 63.023 51.228 57.906 1.00 16.02 94 TRP C N 1
ATOM 5114 C CA . TRP C 1 95 ? 62.721 51.868 59.200 1.00 17.31 94 TRP C CA 1
ATOM 5115 C C . TRP C 1 95 ? 63.226 51.109 60.411 1.00 17.08 94 TRP C C 1
ATOM 5116 O O . TRP C 1 95 ? 63.141 51.601 61.525 1.00 18.05 94 TRP C O 1
ATOM 5127 N N . GLY C 1 96 ? 63.715 49.900 60.209 1.00 16.77 95 GLY C N 1
ATOM 5128 C CA . GLY C 1 96 ? 64.014 49.011 61.316 1.00 17.13 95 GLY C CA 1
ATOM 5129 C C . GLY C 1 96 ? 65.494 48.975 61.661 1.00 18.34 95 GLY C C 1
ATOM 5130 O O . GLY C 1 96 ? 66.309 49.731 61.128 1.00 17.18 95 GLY C O 1
ATOM 5131 N N . ARG C 1 97 ? 65.839 48.053 62.537 1.00 18.57 96 ARG C N 1
ATOM 5132 C CA . ARG C 1 97 ? 67.219 47.897 62.951 1.00 19.81 96 ARG C CA 1
ATOM 5133 C C . ARG C 1 97 ? 68.063 47.127 61.963 1.00 18.02 96 ARG C C 1
ATOM 5134 O O . ARG C 1 97 ? 67.637 46.091 61.444 1.00 18.47 96 ARG C O 1
ATOM 5142 N N . ILE C 1 98 ? 69.270 47.644 61.729 1.00 19.07 97 ILE C N 1
ATOM 5143 C CA . ILE C 1 98 ? 70.210 47.124 60.737 1.00 18.90 97 ILE C CA 1
ATOM 5144 C C . ILE C 1 98 ? 71.626 47.349 61.256 1.00 18.90 97 ILE C C 1
ATOM 5145 O O . ILE C 1 98 ? 71.913 48.423 61.765 1.00 16.98 97 ILE C O 1
ATOM 5150 N N . PRO C 1 99 ? 72.514 46.340 61.164 1.00 19.14 98 PRO C N 1
ATOM 5151 C CA . PRO C 1 99 ? 73.874 46.607 61.664 1.00 22.42 98 PRO C CA 1
ATOM 5152 C C . PRO C 1 99 ? 74.581 47.689 60.827 1.00 22.39 98 PRO C C 1
ATOM 5153 O O . PRO C 1 99 ? 74.411 47.733 59.604 1.00 20.26 98 PRO C O 1
ATOM 5157 N N . ASP C 1 100 ? 75.305 48.588 61.492 1.00 24.43 99 ASP C N 1
ATOM 5158 C CA . ASP C 1 100 ? 75.916 49.737 60.809 1.00 26.90 99 ASP C CA 1
ATOM 5159 C C . ASP C 1 100 ? 76.722 49.304 59.598 1.00 24.52 99 ASP C C 1
ATOM 5160 O O . ASP C 1 100 ? 76.559 49.860 58.524 1.00 25.53 99 ASP C O 1
ATOM 5165 N N . SER C 1 101 ? 77.558 48.288 59.767 1.00 24.75 100 SER C N 1
ATOM 5166 C CA . SER C 1 101 ? 78.484 47.839 58.710 1.00 26.99 100 SER C CA 1
ATOM 5167 C C . SER C 1 101 ? 77.795 47.264 57.456 1.00 27.41 100 SER C C 1
ATOM 5168 O O . SER C 1 101 ? 78.435 47.155 56.397 1.00 28.16 100 SER C O 1
ATOM 5171 N N . LEU C 1 102 ? 76.510 46.897 57.586 1.00 24.64 101 LEU C N 1
ATOM 5172 C CA . LEU C 1 102 ? 75.735 46.281 56.511 1.00 22.19 101 LEU C CA 1
ATOM 5173 C C . LEU C 1 102 ? 74.668 47.185 55.917 1.00 21.25 101 LEU C C 1
ATOM 5174 O O . LEU C 1 102 ? 74.109 46.847 54.875 1.00 21.67 101 LEU C O 1
ATOM 5179 N N . ARG C 1 103 ? 74.389 48.314 56.571 1.00 21.09 102 ARG C N 1
ATOM 5180 C CA . ARG C 1 103 ? 73.274 49.202 56.211 1.00 22.07 102 ARG C CA 1
ATOM 5181 C C . ARG C 1 103 ? 73.303 49.701 54.760 1.00 21.76 102 ARG C C 1
ATOM 5182 O O . ARG C 1 103 ? 72.320 49.561 54.036 1.00 20.24 102 ARG C O 1
ATOM 5190 N N . ALA C 1 104 ? 74.422 50.267 54.341 1.00 22.09 103 ALA C N 1
ATOM 5191 C CA . ALA C 1 104 ? 74.501 50.956 53.051 1.00 23.47 103 ALA C CA 1
ATOM 5192 C C . ALA C 1 104 ? 74.274 50.015 51.878 1.00 22.49 103 ALA C C 1
ATOM 5193 O O . ALA C 1 104 ? 73.529 50.339 50.948 1.00 21.48 103 ALA C O 1
ATOM 5195 N N . ASN C 1 105 ? 74.937 48.867 51.890 1.00 20.61 104 ASN C N 1
ATOM 5196 C CA . ASN C 1 105 ? 74.723 47.901 50.815 1.00 20.23 104 ASN C CA 1
ATOM 5197 C C . ASN C 1 105 ? 73.294 47.354 50.815 1.00 19.95 104 ASN C C 1
ATOM 5198 O O . ASN C 1 105 ? 72.694 47.207 49.755 1.00 22.26 104 ASN C O 1
ATOM 5203 N N . ILE C 1 106 ? 72.762 47.020 51.989 1.00 19.94 105 ILE C N 1
ATOM 5204 C CA . ILE C 1 106 ? 71.459 46.377 52.029 1.00 18.87 105 ILE C CA 1
ATOM 5205 C C . ILE C 1 106 ? 70.324 47.365 51.715 1.00 18.78 105 ILE C C 1
ATOM 5206 O O . ILE C 1 106 ? 69.364 46.985 51.048 1.00 17.57 105 ILE C O 1
ATOM 5211 N N . LEU C 1 107 ? 70.446 48.623 52.124 1.00 16.88 106 LEU C N 1
ATOM 5212 C CA . LEU C 1 107 ? 69.451 49.608 51.710 1.00 20.17 106 LEU C CA 1
ATOM 5213 C C . LEU C 1 107 ? 69.648 49.976 50.225 1.00 21.37 106 LEU C C 1
ATOM 5214 O O . LEU C 1 107 ? 68.676 50.232 49.511 1.00 22.62 106 LEU C O 1
ATOM 5219 N N . ALA C 1 108 ? 70.882 49.958 49.741 1.00 21.47 107 ALA C N 1
ATOM 5220 C CA . ALA C 1 108 ? 71.117 50.099 48.290 1.00 22.24 107 ALA C CA 1
ATOM 5221 C C . ALA C 1 108 ? 70.385 48.993 47.534 1.00 21.23 107 ALA C C 1
ATOM 5222 O O . ALA C 1 108 ? 69.703 49.248 46.537 1.00 20.60 107 ALA C O 1
ATOM 5224 N N . TYR C 1 109 ? 70.515 47.762 48.003 1.00 21.49 108 TYR C N 1
ATOM 5225 C CA . TYR C 1 109 ? 69.835 46.659 47.332 1.00 21.01 108 TYR C CA 1
ATOM 5226 C C . TYR C 1 109 ? 68.315 46.830 47.429 1.00 19.74 108 TYR C C 1
ATOM 5227 O O . TYR C 1 109 ? 67.620 46.680 46.433 1.00 16.38 108 TYR C O 1
ATOM 5236 N N . TYR C 1 110 ? 67.827 47.197 48.619 1.00 19.23 109 TYR C N 1
ATOM 5237 C CA . TYR C 1 110 ? 66.383 47.364 48.867 1.00 18.73 109 TYR C CA 1
ATOM 5238 C C . TYR C 1 110 ? 65.780 48.354 47.886 1.00 20.80 109 TYR C C 1
ATOM 5239 O O . TYR C 1 110 ? 64.746 48.047 47.286 1.00 20.96 109 TYR C O 1
ATOM 5248 N N . GLU C 1 111 ? 66.436 49.503 47.679 1.00 20.27 110 GLU C N 1
ATOM 5249 C CA A GLU C 1 111 ? 65.928 50.506 46.753 0.50 20.74 110 GLU C CA 1
ATOM 5250 C CA B GLU C 1 111 ? 65.950 50.518 46.723 0.50 20.77 110 GLU C CA 1
ATOM 5251 C C . GLU C 1 111 ? 65.934 49.995 45.309 1.00 20.17 110 GLU C C 1
ATOM 5252 O O . GLU C 1 111 ? 64.975 50.175 44.586 1.00 20.92 110 GLU C O 1
ATOM 5263 N N . LYS C 1 112 ? 67.019 49.361 44.894 1.00 20.66 111 LYS C N 1
ATOM 5264 C CA . LYS C 1 112 ? 67.117 48.888 43.519 1.00 20.91 111 LYS C CA 1
ATOM 5265 C C . LYS C 1 112 ? 66.094 47.797 43.218 1.00 19.01 111 LYS C C 1
ATOM 5266 O O . LYS C 1 112 ? 65.486 47.798 42.165 1.00 20.52 111 LYS C O 1
ATOM 5272 N N . ALA C 1 113 ? 65.914 46.866 44.145 1.00 19.06 112 ALA C N 1
ATOM 5273 C CA . ALA C 1 113 ? 64.926 45.799 43.992 1.00 18.05 112 ALA C CA 1
ATOM 5274 C C . ALA C 1 113 ? 63.496 46.353 44.010 1.00 18.22 112 ALA C C 1
ATOM 5275 O O . ALA C 1 113 ? 62.625 45.832 43.297 1.00 19.23 112 ALA C O 1
ATOM 5277 N N . ASN C 1 114 ? 63.260 47.407 44.794 1.00 16.93 113 ASN C N 1
ATOM 5278 C CA . ASN C 1 114 ? 61.936 48.071 44.798 1.00 18.74 113 ASN C CA 1
ATOM 5279 C C . ASN C 1 114 ? 61.691 48.821 43.496 1.00 17.33 113 ASN C C 1
ATOM 5280 O O . ASN C 1 114 ? 60.580 48.799 42.965 1.00 14.53 113 ASN C O 1
ATOM 5285 N N . THR C 1 115 ? 62.728 49.462 42.972 1.00 17.87 114 THR C N 1
ATOM 5286 C CA . THR C 1 115 ? 62.591 50.194 41.726 1.00 18.41 114 THR C CA 1
ATOM 5287 C C . THR C 1 115 ? 62.255 49.252 40.615 1.00 19.35 114 THR C C 1
ATOM 5288 O O . THR C 1 115 ? 61.376 49.540 39.817 1.00 19.82 114 THR C O 1
ATOM 5292 N N . LEU C 1 116 ? 62.957 48.128 40.566 1.00 19.50 115 LEU C N 1
ATOM 5293 C CA . LEU C 1 116 ? 62.672 47.095 39.576 1.00 19.02 115 LEU C CA 1
ATOM 5294 C C . LEU C 1 116 ? 61.283 46.488 39.771 1.00 17.82 115 LEU C C 1
ATOM 5295 O O . LEU C 1 116 ? 60.583 46.251 38.797 1.00 15.53 115 LEU C O 1
ATOM 5300 N N . ALA C 1 117 ? 60.909 46.204 41.020 1.00 16.70 116 ALA C N 1
ATOM 5301 C CA . ALA C 1 117 ? 59.570 45.675 41.314 1.00 17.16 116 ALA C CA 1
ATOM 5302 C C . ALA C 1 117 ? 58.502 46.638 40.802 1.00 17.89 116 ALA C C 1
ATOM 5303 O O . ALA C 1 117 ? 57.501 46.196 40.259 1.00 18.10 116 ALA C O 1
ATOM 5305 N N . SER C 1 118 ? 58.729 47.942 40.978 1.00 18.70 117 SER C N 1
ATOM 5306 C CA A SER C 1 118 ? 57.797 48.975 40.512 0.50 19.07 117 SER C CA 1
ATOM 5307 C CA B SER C 1 118 ? 57.782 48.967 40.512 0.50 18.95 117 SER C CA 1
ATOM 5308 C C . SER C 1 118 ? 57.626 48.915 38.992 1.00 20.04 117 SER C C 1
ATOM 5309 O O . SER C 1 118 ? 56.517 48.992 38.480 1.00 21.25 117 SER C O 1
ATOM 5314 N N . GLU C 1 119 ? 58.739 48.776 38.273 1.00 20.23 118 GLU C N 1
ATOM 5315 C CA . GLU C 1 119 ? 58.685 48.617 36.813 1.00 20.17 118 GLU C CA 1
ATOM 5316 C C . GLU C 1 119 ? 57.892 47.368 36.465 1.00 18.50 118 GLU C C 1
ATOM 5317 O O . GLU C 1 119 ? 56.992 47.393 35.629 1.00 18.40 118 GLU C O 1
ATOM 5323 N N . LEU C 1 120 ? 58.207 46.264 37.125 1.00 18.35 119 LEU C N 1
ATOM 5324 C CA . LEU C 1 120 ? 57.563 45.010 36.789 1.00 16.60 119 LEU C CA 1
ATOM 5325 C C . LEU C 1 120 ? 56.046 45.076 37.015 1.00 16.13 119 LEU C C 1
ATOM 5326 O O . LEU C 1 120 ? 55.283 44.512 36.245 1.00 16.27 119 LEU C O 1
ATOM 5331 N N . LEU C 1 121 ? 55.623 45.773 38.063 1.00 16.37 120 LEU C N 1
ATOM 5332 C CA . LEU C 1 121 ? 54.210 46.040 38.290 1.00 17.44 120 LEU C CA 1
ATOM 5333 C C . LEU C 1 121 ? 53.565 46.891 37.181 1.00 18.51 120 LEU C C 1
ATOM 5334 O O . LEU C 1 121 ? 52.421 46.650 36.816 1.00 17.75 120 LEU C O 1
ATOM 5339 N N . GLU C 1 122 ? 54.290 47.864 36.627 1.00 20.89 121 GLU C N 1
ATOM 5340 C CA . GLU C 1 122 ? 53.783 48.597 35.456 1.00 20.90 121 GLU C CA 1
ATOM 5341 C C . GLU C 1 122 ? 53.549 47.642 34.327 1.00 19.52 121 GLU C C 1
ATOM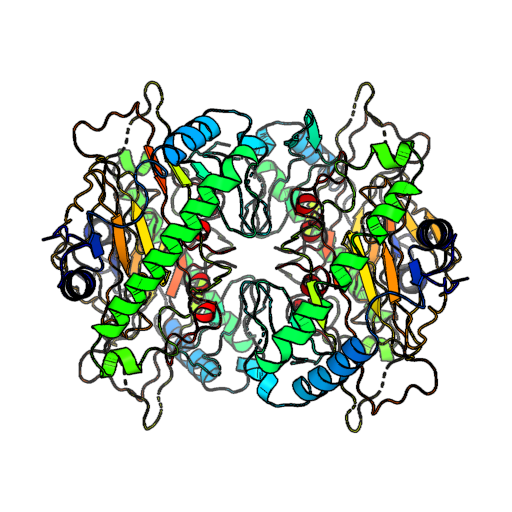 5342 O O . GLU C 1 122 ? 52.516 47.701 33.668 1.00 20.66 121 GLU C O 1
ATOM 5348 N N . TRP C 1 123 ? 54.524 46.772 34.072 1.00 18.65 122 TRP C N 1
ATOM 5349 C CA . TRP C 1 123 ? 54.391 45.806 32.984 1.00 19.95 122 TRP C CA 1
ATOM 5350 C C . TRP C 1 123 ? 53.141 44.960 33.164 1.00 20.23 122 TRP C C 1
ATOM 5351 O O . TRP C 1 123 ? 52.345 44.797 32.237 1.00 19.87 122 TRP C O 1
ATOM 5362 N N . ILE C 1 124 ? 53.001 44.410 34.363 1.00 19.56 123 ILE C N 1
ATOM 5363 C CA . ILE C 1 124 ? 51.848 43.586 34.708 1.00 19.77 123 ILE C CA 1
ATOM 5364 C C . ILE C 1 124 ? 50.535 44.328 34.399 1.00 19.49 123 ILE C C 1
ATOM 5365 O O . ILE C 1 124 ? 49.595 43.741 33.842 1.00 17.46 123 ILE C O 1
ATOM 5370 N N . GLU C 1 125 ? 50.472 45.611 34.752 1.00 20.33 124 GLU C N 1
ATOM 5371 C CA . GLU C 1 125 ? 49.237 46.373 34.556 1.00 21.87 124 GLU C CA 1
ATOM 5372 C C . GLU C 1 125 ? 49.037 46.634 33.067 1.00 22.48 124 GLU C C 1
ATOM 5373 O O . GLU C 1 125 ? 47.941 46.437 32.556 1.00 22.98 124 GLU C O 1
ATOM 5379 N N . THR C 1 126 ? 50.104 47.039 32.379 1.00 21.70 125 THR C N 1
ATOM 5380 C CA . THR C 1 126 ? 50.053 47.331 30.953 1.00 21.84 125 THR C CA 1
ATOM 5381 C C . THR C 1 126 ? 49.511 46.151 30.151 1.00 22.39 125 THR C C 1
ATOM 5382 O O . THR C 1 126 ? 48.736 46.339 29.219 1.00 24.72 125 THR C O 1
ATOM 5386 N N . TYR C 1 127 ? 49.882 44.932 30.528 1.00 22.32 126 TYR C N 1
ATOM 5387 C CA . TYR C 1 127 ? 49.506 43.754 29.752 1.00 21.49 126 TYR C CA 1
ATOM 5388 C C . TYR C 1 127 ? 48.303 43.024 30.323 1.00 21.15 126 TYR C C 1
ATOM 5389 O O . TYR C 1 127 ? 47.948 41.962 29.840 1.00 23.09 126 TYR C O 1
ATOM 5398 N N . SER C 1 128 ? 47.667 43.585 31.344 1.00 21.84 127 SER C N 1
ATOM 5399 C CA . SER C 1 128 ? 46.394 43.051 31.821 1.00 22.81 127 SER C CA 1
ATOM 5400 C C . SER C 1 128 ? 45.310 43.471 30.833 1.00 23.05 127 SER C C 1
ATOM 5401 O O . SER C 1 128 ? 45.324 44.592 30.339 1.00 21.75 127 SER C O 1
ATOM 5404 N N . PRO C 1 129 ? 44.373 42.578 30.528 1.00 23.96 128 PRO C N 1
ATOM 5405 C CA . PRO C 1 129 ? 43.221 43.014 29.707 1.00 26.58 128 PRO C CA 1
ATOM 5406 C C . PRO C 1 129 ? 42.428 44.141 30.398 1.00 26.63 128 PRO C C 1
ATOM 5407 O O . PRO C 1 129 ? 42.470 44.241 31.619 1.00 24.38 128 PRO C O 1
ATOM 5411 N N . ASP C 1 130 ? 41.733 44.971 29.622 1.00 27.86 129 ASP C N 1
ATOM 5412 C CA . ASP C 1 130 ? 41.022 46.145 30.165 1.00 30.54 129 ASP C CA 1
ATOM 5413 C C . ASP C 1 130 ? 40.141 45.773 31.370 1.00 29.59 129 ASP C C 1
ATOM 5414 O O . ASP C 1 130 ? 40.108 46.463 32.399 1.00 27.91 129 ASP C O 1
ATOM 5419 N N . GLU C 1 131 ? 39.440 44.663 31.217 1.00 28.76 130 GLU C N 1
ATOM 5420 C CA . GLU C 1 131 ? 38.513 44.162 32.213 1.00 31.08 130 GLU C CA 1
ATOM 5421 C C . GLU C 1 131 ? 39.210 43.805 33.541 1.00 30.44 130 GLU C C 1
ATOM 5422 O O . GLU C 1 131 ? 38.593 43.874 34.610 1.00 30.28 130 GLU C O 1
ATOM 5428 N N . ILE C 1 132 ? 40.486 43.433 33.472 1.00 27.83 131 ILE C N 1
ATOM 5429 C CA . ILE C 1 132 ? 41.292 43.195 34.665 1.00 26.13 131 ILE C CA 1
ATOM 5430 C C . ILE C 1 132 ? 41.872 44.525 35.174 1.00 24.68 131 ILE C C 1
ATOM 5431 O O . ILE C 1 132 ? 41.823 44.788 36.357 1.00 23.90 131 ILE C O 1
ATOM 5436 N N . LYS C 1 133 ? 42.373 45.379 34.289 1.00 23.92 132 LYS C N 1
ATOM 5437 C CA . LYS C 1 133 ? 42.819 46.722 34.696 1.00 26.18 132 LYS C CA 1
ATOM 5438 C C . LYS C 1 133 ? 41.753 47.472 35.533 1.00 25.49 132 LYS C C 1
ATOM 5439 O O . LYS C 1 133 ? 42.085 48.215 36.445 1.00 23.05 132 LYS C O 1
ATOM 5445 N N . ALA C 1 134 ? 40.480 47.298 35.170 1.00 27.67 133 ALA C N 1
ATOM 5446 C CA . ALA C 1 134 ? 39.366 48.017 35.803 1.00 28.91 133 ALA C CA 1
ATOM 5447 C C . ALA C 1 134 ? 39.191 47.641 37.278 1.00 28.50 133 ALA C C 1
ATOM 5448 O O . ALA C 1 134 ? 38.711 48.441 38.065 1.00 28.26 133 ALA C O 1
ATOM 5450 N N . LYS C 1 135 ? 39.652 46.449 37.647 1.00 29.22 134 LYS C N 1
ATOM 5451 C CA . LYS C 1 135 ? 39.564 45.951 39.020 1.00 29.37 134 LYS C CA 1
ATOM 5452 C C . LYS C 1 135 ? 40.654 46.483 39.949 1.00 27.57 134 LYS C C 1
ATOM 5453 O O . LYS C 1 135 ? 40.564 46.317 41.159 1.00 26.13 134 LYS C O 1
ATOM 5459 N N . PHE C 1 136 ? 41.669 47.128 39.389 1.00 25.04 135 PHE C N 1
ATOM 5460 C CA . PHE C 1 136 ? 42.724 47.724 40.202 1.00 23.62 135 PHE C CA 1
ATOM 5461 C C . PHE C 1 136 ? 42.286 49.097 40.757 1.00 23.84 135 PHE C C 1
ATOM 5462 O O . PHE C 1 136 ? 42.074 50.043 40.004 1.00 20.44 135 PHE C O 1
ATOM 5470 N N . SER C 1 137 ? 42.162 49.211 42.076 1.00 22.16 136 SER C N 1
ATOM 5471 C CA . SER C 1 137 ? 41.679 50.452 42.671 1.00 20.51 136 SER C CA 1
ATOM 5472 C C . SER C 1 137 ? 42.608 51.638 42.404 1.00 20.98 136 SER C C 1
ATOM 5473 O O . SER C 1 137 ? 42.139 52.756 42.236 1.00 21.61 136 SER C O 1
ATOM 5476 N N . ILE C 1 138 ? 43.914 51.386 42.412 1.00 20.07 137 ILE C N 1
ATOM 5477 C CA . ILE C 1 138 ? 44.944 52.373 42.059 1.00 19.28 137 ILE C CA 1
ATOM 5478 C C . ILE C 1 138 ? 46.005 51.689 41.149 1.00 19.27 137 ILE C C 1
ATOM 5479 O O . ILE C 1 138 ? 45.979 50.482 41.001 1.00 19.04 137 ILE C O 1
ATOM 5484 N N . PRO C 1 139 ? 46.899 52.458 40.494 1.00 19.81 138 PRO C N 1
ATOM 5485 C CA . PRO C 1 139 ? 47.897 51.771 39.666 1.00 19.67 138 PRO C CA 1
ATOM 5486 C C . PRO C 1 139 ? 48.749 50.839 40.521 1.00 19.06 138 PRO C C 1
ATOM 5487 O O . PRO C 1 139 ? 49.110 51.210 41.640 1.00 16.58 138 PRO C O 1
ATOM 5491 N N . LEU C 1 140 ? 49.047 49.640 40.003 1.00 18.23 139 LEU C N 1
ATOM 5492 C CA . LEU C 1 140 ? 49.808 48.645 40.771 1.00 18.21 139 LEU C CA 1
ATOM 5493 C C . LEU C 1 140 ? 51.088 49.200 41.447 1.00 16.83 139 LEU C C 1
ATOM 5494 O O . LEU C 1 140 ? 51.354 48.876 42.585 1.00 18.57 139 LEU C O 1
ATOM 5499 N N . PRO C 1 141 ? 51.880 50.035 40.759 1.00 18.58 140 PRO C N 1
ATOM 5500 C CA . PRO C 1 141 ? 53.075 50.539 41.428 1.00 18.75 140 PRO C CA 1
ATOM 5501 C C . PRO C 1 141 ? 52.811 51.408 42.643 1.00 19.92 140 PRO C C 1
ATOM 5502 O O . PRO C 1 141 ? 53.654 51.483 43.546 1.00 20.49 140 PRO C O 1
ATOM 5506 N N . GLU C 1 142 ? 51.673 52.085 42.659 1.00 21.14 141 GLU C N 1
ATOM 5507 C CA . GLU C 1 142 ? 51.350 52.946 43.789 1.00 23.89 141 GLU C CA 1
ATOM 5508 C C . GLU C 1 142 ? 51.029 52.144 45.045 1.00 21.55 141 GLU C C 1
ATOM 5509 O O . GLU C 1 142 ? 51.144 52.655 46.159 1.00 21.81 141 GLU C O 1
ATOM 5523 N N . ILE C 1 144 ? 52.705 49.828 46.303 1.00 17.27 143 ILE C N 1
ATOM 5524 C CA . ILE C 1 144 ? 53.953 49.505 47.028 1.00 18.07 143 ILE C CA 1
ATOM 5525 C C . ILE C 1 144 ? 54.953 50.656 47.277 1.00 18.99 143 ILE C C 1
ATOM 5526 O O . ILE C 1 144 ? 55.934 50.471 48.022 1.00 18.62 143 ILE C O 1
ATOM 5531 N N . ALA C 1 145 ? 54.718 51.814 46.657 1.00 18.90 144 ALA C N 1
ATOM 5532 C CA . ALA C 1 145 ? 55.567 52.992 46.831 1.00 19.20 144 ALA C CA 1
ATOM 5533 C C . ALA C 1 145 ? 55.605 53.397 48.303 1.00 19.52 144 ALA C C 1
ATOM 5534 O O . ALA C 1 145 ? 54.560 53.739 48.869 1.00 18.27 144 ALA C O 1
ATOM 5536 N N . ASN C 1 146 ? 56.791 53.356 48.909 1.00 18.84 145 ASN C N 1
ATOM 5537 C CA . ASN C 1 146 ? 57.001 53.724 50.329 1.00 19.22 145 ASN C CA 1
ATOM 5538 C C . ASN C 1 146 ? 56.176 52.881 51.291 1.00 18.44 145 ASN C C 1
ATOM 5539 O O . ASN C 1 146 ? 55.649 53.374 52.284 1.00 17.20 145 ASN C O 1
ATOM 5544 N N . SER C 1 147 ? 56.068 51.594 50.981 1.00 18.08 146 SER C N 1
ATOM 5545 C CA . SER C 1 147 ? 55.235 50.693 51.752 1.00 18.71 146 SER C CA 1
ATOM 5546 C C . SER C 1 147 ? 55.952 50.340 53.036 1.00 17.84 146 SER C C 1
ATOM 5547 O O . SER C 1 147 ? 57.086 49.867 53.025 1.00 18.58 146 SER C O 1
ATOM 5550 N N . HIS C 1 148 ? 55.272 50.582 54.139 1.00 17.05 147 HIS C N 1
ATOM 5551 C CA . HIS C 1 148 ? 55.782 50.269 55.483 1.00 17.79 147 HIS C CA 1
ATOM 5552 C C . HIS C 1 148 ? 56.003 48.755 55.693 1.00 16.73 147 HIS C C 1
ATOM 5553 O O . HIS C 1 148 ? 56.947 48.365 56.358 1.00 17.95 147 HIS C O 1
ATOM 5560 N N . LYS C 1 149 ? 55.137 47.927 55.105 1.00 15.53 148 LYS C N 1
ATOM 5561 C CA . LYS C 1 149 ? 55.136 46.481 55.307 1.00 16.45 148 LYS C CA 1
ATOM 5562 C C . LYS C 1 149 ? 56.110 45.681 54.398 1.00 15.44 148 LYS C C 1
ATOM 5563 O O . LYS C 1 149 ? 56.376 44.508 54.679 1.00 14.20 148 LYS C O 1
ATOM 5569 N N . THR C 1 150 ? 56.605 46.278 53.311 1.00 13.57 149 THR C N 1
ATOM 5570 C CA . THR C 1 150 ? 57.530 45.567 52.424 1.00 15.09 149 THR C CA 1
ATOM 5571 C C . THR C 1 150 ? 58.736 45.072 53.223 1.00 14.82 149 THR C C 1
ATOM 5572 O O . THR C 1 150 ? 59.282 45.793 54.016 1.00 17.12 149 THR C O 1
ATOM 5576 N N . LEU C 1 151 ? 59.080 43.805 53.063 1.00 15.55 150 LEU C N 1
ATOM 5577 C CA . LEU C 1 151 ? 60.047 43.144 53.922 1.00 15.88 150 LEU C CA 1
ATOM 5578 C C . LEU C 1 151 ? 61.162 42.545 53.105 1.00 17.41 150 LEU C C 1
ATOM 5579 O O . LEU C 1 151 ? 60.912 41.857 52.107 1.00 18.52 150 LEU C O 1
ATOM 5584 N N . LEU C 1 152 ? 62.397 42.785 53.520 1.00 17.39 151 LEU C N 1
ATOM 5585 C CA . LEU C 1 152 ? 63.536 42.086 52.928 1.00 17.63 151 LEU C CA 1
ATOM 5586 C C . LEU C 1 152 ? 64.004 41.080 53.947 1.00 16.43 151 LEU C C 1
ATOM 5587 O O . LEU C 1 152 ? 64.479 41.436 55.000 1.00 19.45 151 LEU C O 1
ATOM 5592 N N . ARG C 1 153 ? 63.849 39.812 53.621 1.00 17.77 152 ARG C N 1
ATOM 5593 C CA . ARG C 1 153 ? 64.145 38.719 54.513 1.00 20.41 152 ARG C CA 1
ATOM 5594 C C . ARG C 1 153 ? 65.493 38.159 54.072 1.00 21.43 152 ARG C C 1
ATOM 5595 O O . ARG C 1 153 ? 65.658 37.792 52.913 1.00 23.52 152 ARG C O 1
ATOM 5603 N N . ILE C 1 154 ? 66.480 38.148 54.957 1.00 19.36 153 ILE C N 1
ATOM 5604 C CA . ILE C 1 154 ? 67.756 37.528 54.629 1.00 19.33 153 ILE C CA 1
ATOM 5605 C C . ILE C 1 154 ? 67.799 36.187 55.338 1.00 19.21 153 ILE C C 1
ATOM 5606 O O . ILE C 1 154 ? 67.869 36.133 56.567 1.00 20.01 153 ILE C O 1
ATOM 5611 N N . LEU C 1 155 ? 67.737 35.124 54.540 1.00 18.31 154 LEU C N 1
ATOM 5612 C CA A LEU C 1 155 ? 67.655 33.767 55.049 0.50 18.66 154 LEU C CA 1
ATOM 5613 C CA B LEU C 1 155 ? 67.660 33.757 55.049 0.50 18.86 154 LEU C CA 1
ATOM 5614 C C . LEU C 1 155 ? 69.018 33.080 55.010 1.00 19.09 154 LEU C C 1
ATOM 5615 O O . LEU C 1 155 ? 69.713 33.115 53.991 1.00 17.05 154 LEU C O 1
ATOM 5624 N N . HIS C 1 156 ? 69.379 32.444 56.112 1.00 19.79 155 HIS C N 1
ATOM 5625 C CA . HIS C 1 156 ? 70.604 31.665 56.172 1.00 20.38 155 HIS C CA 1
ATOM 5626 C C . HIS C 1 156 ? 70.328 30.250 56.656 1.00 21.66 155 HIS C C 1
ATOM 5627 O O . HIS C 1 156 ? 69.952 30.048 57.805 1.00 19.62 155 HIS C O 1
ATOM 5634 N N . TYR C 1 157 ? 70.514 29.277 55.762 1.00 22.87 156 TYR C N 1
ATOM 5635 C CA . TYR C 1 157 ? 70.542 27.860 56.148 1.00 23.10 156 TYR C CA 1
ATOM 5636 C C . TYR C 1 157 ? 71.997 27.454 56.458 1.00 23.94 156 TYR C C 1
ATOM 5637 O O . TYR C 1 157 ? 72.817 27.321 55.547 1.00 23.36 156 TYR C O 1
ATOM 5646 N N . PRO C 1 158 ? 72.324 27.269 57.746 1.00 25.35 157 PRO C N 1
ATOM 5647 C CA . PRO C 1 158 ? 73.686 26.886 58.078 1.00 27.03 157 PRO C CA 1
ATOM 5648 C C . PRO C 1 158 ? 74.062 25.483 57.589 1.00 28.91 157 PRO C C 1
ATOM 5649 O O . PRO C 1 158 ? 73.180 24.664 57.311 1.00 28.85 157 PRO C O 1
ATOM 5653 N N . PRO C 1 159 ? 75.372 25.191 57.533 1.00 31.15 158 PRO C N 1
ATOM 5654 C CA . PRO C 1 159 ? 75.780 23.844 57.147 1.00 33.02 158 PRO C CA 1
ATOM 5655 C C . PRO C 1 159 ? 75.328 22.805 58.165 1.00 33.97 158 PRO C C 1
ATOM 5656 O O . PRO C 1 159 ? 75.157 23.119 59.346 1.00 30.62 158 PRO C O 1
ATOM 5668 N N . THR C 1 161 ? 75.842 20.030 60.728 1.00 52.33 160 THR C N 1
ATOM 5669 C CA . THR C 1 161 ? 76.922 19.883 61.695 1.00 57.36 160 THR C CA 1
ATOM 5670 C C . THR C 1 161 ? 76.931 18.463 62.283 1.00 61.09 160 THR C C 1
ATOM 5671 O O . THR C 1 161 ? 75.972 18.048 62.942 1.00 61.44 160 THR C O 1
ATOM 5675 N N . GLY C 1 162 ? 78.004 17.718 62.004 1.00 65.20 161 GLY C N 1
ATOM 5676 C CA . GLY C 1 162 ? 78.221 16.378 62.576 1.00 68.11 161 GLY C CA 1
ATOM 5677 C C . GLY C 1 162 ? 77.305 15.273 62.063 1.00 69.52 161 GLY C C 1
ATOM 5678 O O . GLY C 1 162 ? 77.429 14.838 60.913 1.00 69.73 161 GLY C O 1
ATOM 5679 N N . ASP C 1 163 ? 76.397 14.814 62.931 1.00 71.08 162 ASP C N 1
ATOM 5680 C CA . ASP C 1 163 ? 75.495 13.690 62.627 1.00 72.51 162 ASP C CA 1
ATOM 5681 C C . ASP C 1 163 ? 74.063 14.142 62.283 1.00 70.74 162 ASP C C 1
ATOM 5682 O O . ASP C 1 163 ? 73.100 13.383 62.455 1.00 71.37 162 ASP C O 1
ATOM 5687 N N . GLU C 1 164 ? 73.933 15.375 61.791 1.00 68.43 163 GLU C N 1
ATOM 5688 C CA . GLU C 1 164 ? 72.650 15.889 61.321 1.00 65.74 163 GLU C CA 1
ATOM 5689 C C . GLU C 1 164 ? 72.450 15.433 59.880 1.00 63.47 163 GLU C C 1
ATOM 5690 O O . GLU C 1 164 ? 73.395 15.437 59.081 1.00 62.94 163 GLU C O 1
ATOM 5696 N N . GLU C 1 165 ? 71.226 15.016 59.562 1.00 61.28 164 GLU C N 1
ATOM 5697 C CA . GLU C 1 165 ? 70.876 14.586 58.207 1.00 59.41 164 GLU C CA 1
ATOM 5698 C C . GLU C 1 165 ? 70.192 15.743 57.479 1.00 54.76 164 GLU C C 1
ATOM 5699 O O . GLU C 1 165 ? 69.533 16.566 58.106 1.00 53.45 164 GLU C O 1
ATOM 5710 N N . GLY C 1 167 ? 67.276 16.670 54.989 1.00 44.71 166 GLY C N 1
ATOM 5711 C CA . GLY C 1 167 ? 66.026 16.157 54.385 1.00 44.19 166 GLY C CA 1
ATOM 5712 C C . GLY C 1 167 ? 65.862 16.440 52.889 1.00 42.20 166 GLY C C 1
ATOM 5713 O O . GLY C 1 167 ? 66.648 17.178 52.293 1.00 42.05 166 GLY C O 1
ATOM 5714 N N . ALA C 1 168 ? 64.837 15.853 52.277 1.00 40.68 167 ALA C N 1
ATOM 5715 C CA . ALA C 1 168 ? 64.596 16.044 50.848 1.00 39.90 167 ALA C CA 1
ATOM 5716 C C . ALA C 1 168 ? 64.078 17.456 50.538 1.00 37.89 167 ALA C C 1
ATOM 5717 O O . ALA C 1 168 ? 64.322 17.994 49.451 1.00 37.32 167 ALA C O 1
ATOM 5719 N N . ILE C 1 169 ? 63.364 18.050 51.490 1.00 37.27 168 ILE C N 1
ATOM 5720 C CA . ILE C 1 169 ? 62.733 19.346 51.276 1.00 35.80 168 ILE C CA 1
ATOM 5721 C C . ILE C 1 169 ? 63.301 20.374 52.241 1.00 33.85 168 ILE C C 1
ATOM 5722 O O . ILE C 1 169 ? 63.165 20.249 53.448 1.00 32.80 168 ILE C O 1
ATOM 5727 N N . ARG C 1 170 ? 63.932 21.394 51.683 1.00 33.12 169 ARG C N 1
ATOM 5728 C CA . ARG C 1 170 ? 64.491 22.493 52.453 1.00 32.20 169 ARG C CA 1
ATOM 5729 C C . ARG C 1 170 ? 63.386 23.462 52.916 1.00 30.50 169 ARG C C 1
ATOM 5730 O O . ARG C 1 170 ? 63.313 23.804 54.092 1.00 31.12 169 ARG C O 1
ATOM 5738 N N . ALA C 1 171 ? 62.542 23.911 51.990 1.00 28.03 170 ALA C N 1
ATOM 5739 C CA . ALA C 1 171 ? 61.411 24.796 52.344 1.00 26.73 170 ALA C CA 1
ATOM 5740 C C . ALA C 1 171 ? 60.118 24.194 51.811 1.00 27.63 170 ALA C C 1
ATOM 5741 O O . ALA C 1 171 ? 59.972 23.990 50.589 1.00 26.14 170 ALA C O 1
ATOM 5743 N N . ALA C 1 172 ? 59.193 23.906 52.726 1.00 28.35 171 ALA C N 1
ATOM 5744 C CA . ALA C 1 172 ? 57.923 23.256 52.387 1.00 28.88 171 ALA C CA 1
ATOM 5745 C C . ALA C 1 172 ? 57.047 24.056 51.407 1.00 27.87 171 ALA C C 1
ATOM 5746 O O . ALA C 1 172 ? 57.100 25.291 51.368 1.00 25.24 171 ALA C O 1
ATOM 5748 N N . ALA C 1 173 ? 56.243 23.327 50.626 1.00 27.29 172 ALA C N 1
ATOM 5749 C CA . ALA C 1 173 ? 55.275 23.930 49.700 1.00 27.10 172 ALA C CA 1
ATOM 5750 C C . ALA C 1 173 ? 54.514 25.063 50.383 1.00 26.51 172 ALA C C 1
ATOM 5751 O O . ALA C 1 173 ? 54.060 24.892 51.511 1.00 25.85 172 ALA C O 1
ATOM 5753 N N . HIS C 1 174 ? 54.400 26.217 49.714 1.00 25.29 173 HIS C N 1
ATOM 5754 C CA . HIS C 1 174 ? 53.678 27.371 50.268 1.00 24.44 173 HIS C CA 1
ATOM 5755 C C . HIS C 1 174 ? 53.345 28.413 49.207 1.00 24.31 173 HIS C C 1
ATOM 5756 O O . HIS C 1 174 ? 53.962 28.442 48.135 1.00 24.27 173 HIS C O 1
ATOM 5763 N N . GLU C 1 175 ? 52.387 29.278 49.531 1.00 23.17 174 GLU C N 1
ATOM 5764 C CA . GLU C 1 175 ? 52.061 30.452 48.723 1.00 23.57 174 GLU C CA 1
ATOM 5765 C C . GLU C 1 175 ? 52.386 31.708 49.502 1.00 21.00 174 GLU C C 1
ATOM 5766 O O . GLU C 1 175 ? 52.274 31.727 50.719 1.00 20.60 174 GLU C O 1
ATOM 5772 N N . ASP C 1 176 ? 52.800 32.750 48.796 1.00 17.19 175 ASP C N 1
ATOM 5773 C CA . ASP C 1 176 ? 53.056 34.037 49.415 1.00 16.04 175 ASP C CA 1
ATOM 5774 C C . ASP C 1 176 ? 51.713 34.767 49.520 1.00 16.83 175 ASP C C 1
ATOM 5775 O O . ASP C 1 176 ? 50.855 34.613 48.644 1.00 13.12 175 ASP C O 1
ATOM 5780 N N . ILE C 1 177 ? 51.535 35.558 50.578 1.00 16.43 176 ILE C N 1
ATOM 5781 C CA . ILE C 1 177 ? 50.286 36.271 50.794 1.00 16.05 176 ILE C CA 1
ATOM 5782 C C . ILE C 1 177 ? 50.290 37.637 50.107 1.00 15.88 176 ILE C C 1
ATOM 5783 O O . ILE C 1 177 ? 49.241 38.225 49.888 1.00 15.27 176 ILE C O 1
ATOM 5788 N N . ASN C 1 178 ? 51.471 38.134 49.752 1.00 15.76 177 ASN C N 1
ATOM 5789 C CA . ASN C 1 178 ? 51.627 39.560 49.464 1.00 15.21 177 ASN C CA 1
ATOM 5790 C C . ASN C 1 178 ? 51.328 39.876 48.010 1.00 14.38 177 ASN C C 1
ATOM 5791 O O . ASN C 1 178 ? 50.583 39.151 47.383 1.00 14.75 177 ASN C O 1
ATOM 5796 N N . LEU C 1 179 ? 51.862 40.964 47.462 1.00 16.23 178 LEU C N 1
ATOM 5797 C CA . LEU C 1 179 ? 51.519 41.350 46.092 1.00 16.03 178 LEU C CA 1
ATOM 5798 C C . LEU C 1 179 ? 52.375 40.632 45.045 1.00 17.01 178 LEU C C 1
ATOM 5799 O O . LEU C 1 179 ? 51.845 39.896 44.225 1.00 17.53 178 LEU C O 1
ATOM 5804 N N . ILE C 1 180 ? 53.681 40.904 45.050 1.00 16.67 179 ILE C N 1
ATOM 5805 C CA . ILE C 1 180 ? 54.673 40.144 44.311 1.00 16.80 179 ILE C CA 1
ATOM 5806 C C . ILE C 1 180 ? 55.932 40.008 45.169 1.00 18.15 179 ILE C C 1
ATOM 5807 O O . ILE C 1 180 ? 56.169 40.812 46.102 1.00 15.89 179 ILE C O 1
ATOM 5812 N N . THR C 1 181 ? 56.737 39.000 44.832 1.00 16.63 180 THR C N 1
ATOM 5813 C CA . THR C 1 181 ? 57.962 38.685 45.562 1.00 16.67 180 THR C CA 1
ATOM 5814 C C . THR C 1 181 ? 59.105 38.576 44.558 1.00 17.07 180 THR C C 1
ATOM 5815 O O . THR C 1 181 ? 58.905 38.070 43.446 1.00 17.81 180 THR C O 1
ATOM 5819 N N . VAL C 1 182 ? 60.276 39.069 44.950 1.00 16.05 181 VAL C N 1
ATOM 5820 C CA . VAL C 1 182 ? 61.436 39.205 44.067 1.00 17.12 181 VAL C CA 1
ATOM 5821 C C . VAL C 1 182 ? 62.659 38.559 44.752 1.00 16.75 181 VAL C C 1
ATOM 5822 O O . VAL C 1 182 ? 62.940 38.828 45.916 1.00 16.49 181 VAL C O 1
ATOM 5826 N N . LEU C 1 183 ? 63.357 37.691 44.025 1.00 18.39 182 LEU C N 1
ATOM 5827 C CA . LEU C 1 183 ? 64.405 36.851 44.569 1.00 18.32 182 LEU C CA 1
ATOM 5828 C C . LEU C 1 183 ? 65.510 36.603 43.516 1.00 19.12 182 LEU C C 1
ATOM 5829 O O . LEU C 1 183 ? 65.246 35.992 42.484 1.00 15.11 182 LEU C O 1
ATOM 5834 N N . PRO C 1 184 ? 66.741 37.060 43.786 1.00 19.17 183 PRO C N 1
ATOM 5835 C CA . PRO C 1 184 ? 67.888 36.684 42.965 1.00 20.82 183 PRO C CA 1
ATOM 5836 C C . PRO C 1 184 ? 68.290 35.238 43.217 1.00 22.93 183 PRO C C 1
ATOM 5837 O O . PRO C 1 184 ? 68.115 34.730 44.330 1.00 23.13 183 PRO C O 1
ATOM 5841 N N . THR C 1 185 ? 68.791 34.562 42.187 1.00 24.05 184 THR C N 1
ATOM 5842 C CA . THR C 1 185 ? 69.338 33.238 42.379 1.00 25.70 184 THR C CA 1
ATOM 5843 C C . THR C 1 185 ? 70.869 33.262 42.303 1.00 28.83 184 THR C C 1
ATOM 5844 O O . THR C 1 185 ? 71.476 34.165 41.679 1.00 28.22 184 THR C O 1
ATOM 5848 N N . ALA C 1 186 ? 71.481 32.250 42.925 1.00 30.89 185 ALA C N 1
ATOM 5849 C CA . ALA C 1 186 ? 72.931 32.105 42.979 1.00 32.49 185 ALA C CA 1
ATOM 5850 C C . ALA C 1 186 ? 73.369 30.678 42.611 1.00 33.30 185 ALA C C 1
ATOM 5851 O O . ALA C 1 186 ? 74.273 30.124 43.225 1.00 30.40 185 ALA C O 1
ATOM 5853 N N . ASN C 1 187 ? 72.688 30.095 41.622 1.00 35.25 186 ASN C N 1
ATOM 5854 C CA . ASN C 1 187 ? 73.056 28.810 41.012 1.00 36.14 186 ASN C CA 1
ATOM 5855 C C . ASN C 1 187 ? 72.965 27.616 41.933 1.00 36.62 186 ASN C C 1
ATOM 5856 O O . ASN C 1 187 ? 73.719 26.665 41.769 1.00 36.72 186 ASN C O 1
ATOM 5861 N N . GLU C 1 188 ? 72.036 27.663 42.890 1.00 36.99 187 GLU C N 1
ATOM 5862 C CA . GLU C 1 188 ? 71.700 26.506 43.725 1.00 38.03 187 GLU C CA 1
ATOM 5863 C C . GLU C 1 188 ? 70.308 25.961 43.343 1.00 37.17 187 GLU C C 1
ATOM 5864 O O . GLU C 1 188 ? 69.298 26.480 43.809 1.00 35.61 187 GLU C O 1
ATOM 5870 N N . PRO C 1 189 ? 70.250 24.910 42.499 1.00 37.04 188 PRO C N 1
ATOM 5871 C CA . PRO C 1 189 ? 68.945 24.397 42.076 1.00 36.36 188 PRO C CA 1
ATOM 5872 C C . PRO C 1 189 ? 68.145 23.796 43.230 1.00 34.45 188 PRO C C 1
ATOM 5873 O O . PRO C 1 189 ? 68.727 23.384 44.209 1.00 33.07 188 PRO C O 1
ATOM 5877 N N . GLY C 1 190 ? 66.819 23.751 43.094 1.00 32.85 189 GLY C N 1
ATOM 5878 C CA . GLY C 1 190 ? 65.939 23.315 44.176 1.00 31.28 189 GLY C CA 1
ATOM 5879 C C . GLY C 1 190 ? 64.584 24.020 44.207 1.00 29.72 189 GLY C C 1
ATOM 5880 O O . GLY C 1 190 ? 63.585 23.431 44.620 1.00 28.97 189 GLY C O 1
ATOM 5881 N N . LEU C 1 191 ? 64.533 25.278 43.778 1.00 26.59 190 LEU C N 1
ATOM 5882 C CA . LEU C 1 191 ? 63.271 25.996 43.798 1.00 25.58 190 LEU C CA 1
ATOM 5883 C C . LEU C 1 191 ? 62.357 25.411 42.735 1.00 24.05 190 LEU C C 1
ATOM 5884 O O . LEU C 1 191 ? 62.759 25.248 41.587 1.00 25.88 190 LEU C O 1
ATOM 5889 N N . GLN C 1 192 ? 61.123 25.108 43.118 1.00 23.58 191 GLN C N 1
ATOM 5890 C CA . GLN C 1 192 ? 60.158 24.472 42.222 1.00 23.03 191 GLN C CA 1
ATOM 5891 C C . GLN C 1 192 ? 58.785 25.116 42.346 1.00 20.51 191 GLN C C 1
ATOM 5892 O O . GLN C 1 192 ? 58.428 25.589 43.403 1.00 20.06 191 GLN C O 1
ATOM 5898 N N . VAL C 1 193 ? 58.029 25.109 41.255 1.00 20.87 192 VAL C N 1
ATOM 5899 C CA A VAL C 1 193 ? 56.677 25.661 41.217 0.50 21.70 192 VAL C CA 1
ATOM 5900 C CA B VAL C 1 193 ? 56.684 25.657 41.250 0.50 22.59 192 VAL C CA 1
ATOM 5901 C C . VAL C 1 193 ? 55.694 24.576 40.818 1.00 22.98 192 VAL C C 1
ATOM 5902 O O . VAL C 1 193 ? 55.952 23.805 39.885 1.00 23.01 192 VAL C O 1
ATOM 5909 N N . LYS C 1 194 ? 54.571 24.506 41.519 1.00 23.66 193 LYS C N 1
ATOM 5910 C CA . LYS C 1 194 ? 53.533 23.499 41.212 1.00 25.30 193 LYS C CA 1
ATOM 5911 C C . LYS C 1 194 ? 52.854 23.840 39.897 1.00 24.77 193 LYS C C 1
ATOM 5912 O O . LYS C 1 194 ? 52.306 24.931 39.757 1.00 23.45 193 LYS C O 1
ATOM 5918 N N . ALA C 1 195 ? 52.926 22.905 38.945 1.00 27.64 194 ALA C N 1
ATOM 5919 C CA . ALA C 1 195 ? 52.248 23.011 37.643 1.00 30.03 194 ALA C CA 1
ATOM 5920 C C . ALA C 1 195 ? 50.763 22.627 37.754 1.00 32.64 194 ALA C C 1
ATOM 5921 O O . ALA C 1 195 ? 50.356 21.990 38.730 1.00 31.99 194 ALA C O 1
ATOM 5923 N N . LYS C 1 196 ? 49.976 23.020 36.746 1.00 34.15 195 LYS C N 1
ATOM 5924 C CA . LYS C 1 196 ? 48.529 22.756 36.706 1.00 36.34 195 LYS C CA 1
ATOM 5925 C C . LYS C 1 196 ? 48.188 21.272 36.734 1.00 36.32 195 LYS C C 1
ATOM 5926 O O . LYS C 1 196 ? 47.118 20.886 37.224 1.00 37.10 195 LYS C O 1
ATOM 5932 N N . ASP C 1 197 ? 49.091 20.450 36.201 1.00 35.13 196 ASP C N 1
ATOM 5933 C CA . ASP C 1 197 ? 48.906 19.014 36.173 1.00 34.66 196 ASP C CA 1
ATOM 5934 C C . ASP C 1 197 ? 49.370 18.306 37.447 1.00 33.80 196 ASP C C 1
ATOM 5935 O O . ASP C 1 197 ? 49.385 17.087 37.484 1.00 32.88 196 ASP C O 1
ATOM 5940 N N . GLY C 1 198 ? 49.781 19.058 38.471 1.00 33.33 197 GLY C N 1
ATOM 5941 C CA . GLY C 1 198 ? 50.267 18.461 39.720 1.00 34.21 197 GLY C CA 1
ATOM 5942 C C . GLY C 1 198 ? 51.754 18.107 39.809 1.00 33.41 197 GLY C C 1
ATOM 5943 O O . GLY C 1 198 ? 52.243 17.752 40.888 1.00 32.82 197 GLY C O 1
ATOM 5944 N N . SER C 1 199 ? 52.469 18.185 38.687 1.00 33.72 198 SER C N 1
ATOM 5945 C CA . SER C 1 199 ? 53.928 18.021 38.682 1.00 33.13 198 SER C CA 1
ATOM 5946 C C . SER C 1 199 ? 54.590 19.313 39.165 1.00 31.60 198 SER C C 1
ATOM 5947 O O . SER C 1 199 ? 53.959 20.368 39.168 1.00 30.08 198 SER C O 1
ATOM 5950 N N . TRP C 1 200 ? 55.856 19.205 39.564 1.00 31.97 199 TRP C N 1
ATOM 5951 C CA . TRP C 1 200 ? 56.680 20.343 39.972 1.00 30.60 199 TRP C CA 1
ATOM 5952 C C . TRP C 1 200 ? 57.655 20.782 38.857 1.00 31.66 199 TRP C C 1
ATOM 5953 O O . TRP C 1 200 ? 58.407 19.957 38.326 1.00 31.42 199 TRP C O 1
ATOM 5964 N N . LEU C 1 201 ? 57.628 22.067 38.495 1.00 30.05 200 LEU C N 1
ATOM 5965 C CA . LEU C 1 201 ? 58.524 22.600 37.478 1.00 31.22 200 LEU C CA 1
ATOM 5966 C C . LEU C 1 201 ? 59.719 23.247 38.167 1.00 30.43 200 LEU C C 1
ATOM 5967 O O . LEU C 1 201 ? 59.544 24.111 39.046 1.00 26.58 200 LEU C O 1
ATOM 5972 N N . ASP C 1 202 ? 60.921 22.839 37.759 1.00 29.47 201 ASP C N 1
ATOM 5973 C CA . ASP C 1 202 ? 62.155 23.444 38.270 1.00 31.16 201 ASP C CA 1
ATOM 5974 C C . ASP C 1 202 ? 62.267 24.899 37.794 1.00 28.82 201 ASP C C 1
ATOM 5975 O O . ASP C 1 202 ? 62.022 25.193 36.620 1.00 28.32 201 ASP C O 1
ATOM 5980 N N . VAL C 1 203 ? 62.639 25.792 38.709 1.00 28.46 202 VAL C N 1
ATOM 5981 C CA . VAL C 1 203 ? 62.881 27.199 38.374 1.00 27.95 202 VAL C CA 1
ATOM 5982 C C . VAL C 1 203 ? 64.342 27.374 38.001 1.00 27.52 202 VAL C C 1
ATOM 5983 O O . VAL C 1 203 ? 65.222 27.061 38.798 1.00 29.10 202 VAL C O 1
ATOM 5987 N N . PRO C 1 204 ? 64.616 27.857 36.786 1.00 27.76 203 PRO C N 1
ATOM 5988 C CA . PRO C 1 204 ? 66.033 28.028 36.408 1.00 29.92 203 PRO C CA 1
ATOM 5989 C C . PRO C 1 204 ? 66.703 29.034 37.337 1.00 29.00 203 PRO C C 1
ATOM 5990 O O . PRO C 1 204 ? 66.243 30.171 37.409 1.00 26.91 203 PRO C O 1
ATOM 5994 N N . SER C 1 205 ? 67.747 28.609 38.054 1.00 28.72 204 SER C N 1
ATOM 5995 C CA . SER C 1 205 ? 68.339 29.429 39.124 1.00 29.75 204 SER C CA 1
ATOM 5996 C C . SER C 1 205 ? 69.799 29.846 38.879 1.00 31.01 204 SER C C 1
ATOM 5997 O O . SER C 1 205 ? 70.571 29.981 39.819 1.00 30.21 204 SER C O 1
ATOM 6000 N N . ASP C 1 206 ? 70.143 30.113 37.620 1.00 31.60 205 ASP C N 1
ATOM 6001 C CA . ASP C 1 206 ? 71.493 30.548 37.233 1.00 33.69 205 ASP C CA 1
ATOM 6002 C C . ASP C 1 206 ? 71.914 31.845 37.940 1.00 32.02 205 ASP C C 1
ATOM 6003 O O . ASP C 1 206 ? 71.072 32.674 38.304 1.00 26.83 205 ASP C O 1
ATOM 6008 N N . PHE C 1 207 ? 73.220 32.028 38.110 1.00 31.55 206 PHE C N 1
ATOM 6009 C CA . PHE C 1 207 ? 73.728 33.316 38.546 1.00 31.65 206 PHE C CA 1
ATOM 6010 C C . PHE C 1 207 ? 73.198 34.372 37.586 1.00 29.59 206 PHE C C 1
ATOM 6011 O O . PHE C 1 207 ? 73.192 34.169 36.375 1.00 27.68 206 PHE C O 1
ATOM 6019 N N . GLY C 1 208 ? 72.719 35.488 38.131 1.00 27.67 207 GLY C N 1
ATOM 6020 C CA . GLY C 1 208 ? 72.199 36.578 37.307 1.00 27.95 207 GLY C CA 1
ATOM 6021 C C . GLY C 1 208 ? 70.707 36.511 36.998 1.00 26.50 207 GLY C C 1
ATOM 6022 O O . GLY C 1 208 ? 70.186 37.401 36.344 1.00 25.87 207 GLY C O 1
ATOM 6023 N N . ASN C 1 209 ? 70.026 35.453 37.436 1.00 23.78 208 ASN C N 1
ATOM 6024 C CA . ASN C 1 209 ? 68.572 35.371 37.294 1.00 23.28 208 ASN C CA 1
ATOM 6025 C C . ASN C 1 209 ? 67.928 36.042 38.471 1.00 22.60 208 ASN C C 1
ATOM 6026 O O . ASN C 1 209 ? 68.482 36.043 39.577 1.00 21.79 208 ASN C O 1
ATOM 6031 N N . ILE C 1 210 ? 66.760 36.627 38.227 1.00 21.80 209 ILE C N 1
ATOM 6032 C CA . ILE C 1 210 ? 65.901 37.105 39.305 1.00 22.38 209 ILE C CA 1
ATOM 6033 C C . ILE C 1 210 ? 64.490 36.497 39.132 1.00 20.25 209 ILE C C 1
ATOM 6034 O O . ILE C 1 210 ? 63.961 36.456 38.025 1.00 18.80 209 ILE C O 1
ATOM 6039 N N . ILE C 1 211 ? 63.936 35.942 40.211 1.00 16.76 210 ILE C N 1
ATOM 6040 C CA . ILE C 1 211 ? 62.676 35.238 40.161 1.00 16.72 210 ILE C CA 1
ATOM 6041 C C . ILE C 1 211 ? 61.574 36.106 40.745 1.00 17.56 210 ILE C C 1
ATOM 6042 O O . ILE C 1 211 ? 61.718 36.647 41.856 1.00 18.79 210 ILE C O 1
ATOM 6047 N N . ILE C 1 212 ? 60.492 36.274 39.996 1.00 15.43 211 ILE C N 1
ATOM 6048 C CA . ILE C 1 212 ? 59.355 37.054 40.461 1.00 15.90 211 ILE C CA 1
ATOM 6049 C C . ILE C 1 212 ? 58.089 36.195 40.470 1.00 16.67 211 ILE C C 1
ATOM 6050 O O . ILE C 1 212 ? 57.845 35.430 39.549 1.00 18.33 211 ILE C O 1
ATOM 6055 N N . ASN C 1 213 ? 57.285 36.324 41.518 1.00 14.55 212 ASN C N 1
ATOM 6056 C CA . ASN C 1 213 ? 56.067 35.563 41.612 1.00 15.64 212 ASN C CA 1
ATOM 6057 C C . ASN C 1 213 ? 54.919 36.360 42.223 1.00 15.66 212 ASN C C 1
ATOM 6058 O O . ASN C 1 213 ? 55.127 37.194 43.114 1.00 12.82 212 ASN C O 1
ATOM 6063 N N . ILE C 1 214 ? 53.727 36.089 41.688 1.00 16.12 213 ILE C N 1
ATOM 6064 C CA . ILE C 1 214 ? 52.473 36.652 42.138 1.00 14.98 213 ILE C CA 1
ATOM 6065 C C . ILE C 1 214 ? 52.191 36.115 43.536 1.00 16.17 213 ILE C C 1
ATOM 6066 O O . ILE C 1 214 ? 52.449 34.949 43.827 1.00 17.94 213 ILE C O 1
ATOM 6071 N N . GLY C 1 215 ? 51.661 36.959 44.402 1.00 14.61 214 GLY C N 1
ATOM 6072 C CA . GLY C 1 215 ? 51.152 36.508 45.708 1.00 14.71 214 GLY C CA 1
ATOM 6073 C C . GLY C 1 215 ? 49.635 36.695 45.824 1.00 15.39 214 GLY C C 1
ATOM 6074 O O . GLY C 1 215 ? 49.007 37.327 44.976 1.00 11.79 214 GLY C O 1
ATOM 6075 N N . ASP C 1 216 ? 49.073 36.174 46.908 1.00 14.74 215 ASP C N 1
ATOM 6076 C CA . ASP C 1 216 ? 47.644 36.118 47.107 1.00 16.22 215 ASP C CA 1
ATOM 6077 C C . ASP C 1 216 ? 46.959 37.469 46.936 1.00 15.91 215 ASP C C 1
ATOM 6078 O O . ASP C 1 216 ? 45.907 37.551 46.330 1.00 17.16 215 ASP C O 1
ATOM 6091 N N . LEU C 1 218 ? 47.719 39.963 45.073 1.00 14.25 217 LEU C N 1
ATOM 6092 C CA . LEU C 1 218 ? 47.592 40.332 43.637 1.00 15.27 217 LEU C CA 1
ATOM 6093 C C . LEU C 1 218 ? 46.674 39.372 42.873 1.00 17.43 217 LEU C C 1
ATOM 6094 O O . LEU C 1 218 ? 46.084 39.738 41.854 1.00 18.61 217 LEU C O 1
ATOM 6099 N N . GLN C 1 219 ? 46.544 38.152 43.369 1.00 16.89 218 GLN C N 1
ATOM 6100 C CA . GLN C 1 219 ? 45.554 37.236 42.862 1.00 20.05 218 GLN C CA 1
ATOM 6101 C C . GLN C 1 219 ? 44.152 37.795 43.130 1.00 20.72 218 GLN C C 1
ATOM 6102 O O . GLN C 1 219 ? 43.330 37.854 42.225 1.00 19.91 218 GLN C O 1
ATOM 6108 N N . GLU C 1 220 ? 43.907 38.202 44.375 1.00 20.18 219 GLU C N 1
ATOM 6109 C CA . GLU C 1 220 ? 42.626 38.816 44.773 1.00 20.19 219 GLU C CA 1
ATOM 6110 C C . GLU C 1 220 ? 42.338 40.069 43.961 1.00 19.06 219 GLU C C 1
ATOM 6111 O O . GLU C 1 220 ? 41.264 40.175 43.357 1.00 18.94 219 GLU C O 1
ATOM 6117 N N . ALA C 1 221 ? 43.318 40.977 43.901 1.00 18.37 220 ALA C N 1
ATOM 6118 C CA . ALA C 1 221 ? 43.179 42.258 43.184 1.00 19.12 220 ALA C CA 1
ATOM 6119 C C . ALA C 1 221 ? 42.858 42.079 41.716 1.00 20.96 220 ALA C C 1
ATOM 6120 O O . ALA C 1 221 ? 42.200 42.944 41.133 1.00 20.97 220 ALA C O 1
ATOM 6122 N N . SER C 1 222 ? 43.316 40.969 41.131 1.00 21.43 221 SER C N 1
ATOM 6123 C CA . SER C 1 222 ? 43.096 40.666 39.707 1.00 22.06 221 SER C CA 1
ATOM 6124 C C . SER C 1 222 ? 42.012 39.627 39.498 1.00 21.71 221 SER C C 1
ATOM 6125 O O . SER C 1 222 ? 41.864 39.100 38.395 1.00 21.48 221 SER C O 1
ATOM 6128 N N . ASP C 1 223 ? 41.263 39.317 40.552 1.00 23.47 222 ASP C N 1
ATOM 6129 C CA . ASP C 1 223 ? 40.120 38.391 40.442 1.00 25.30 222 ASP C CA 1
ATOM 6130 C C . ASP C 1 223 ? 40.511 37.020 39.880 1.00 24.60 222 ASP C C 1
ATOM 6131 O O . ASP C 1 223 ? 39.786 36.433 39.075 1.00 22.73 222 ASP C O 1
ATOM 6136 N N . GLY C 1 224 ? 41.671 36.523 40.306 1.00 22.88 223 GLY C N 1
ATOM 6137 C CA . GLY C 1 224 ? 42.115 35.204 39.917 1.00 22.42 223 GLY C CA 1
ATOM 6138 C C . GLY C 1 224 ? 42.911 35.150 38.620 1.00 21.08 223 GLY C C 1
ATOM 6139 O O . GLY C 1 224 ? 43.530 34.120 38.337 1.00 20.06 223 GLY C O 1
ATOM 6140 N N . TYR C 1 225 ? 42.939 36.256 37.868 1.00 19.48 224 TYR C N 1
ATOM 6141 C CA . TYR C 1 225 ? 43.593 36.298 36.570 1.00 17.93 224 TYR C CA 1
ATOM 6142 C C . TYR C 1 225 ? 45.095 35.987 36.622 1.00 18.12 224 TYR C C 1
ATOM 6143 O O . TYR C 1 225 ? 45.614 35.290 35.756 1.00 14.15 224 TYR C O 1
ATOM 6152 N N . PHE C 1 226 ? 45.801 36.558 37.598 1.00 18.46 225 PHE C N 1
ATOM 6153 C CA . PHE C 1 226 ? 47.174 36.162 37.884 1.00 18.26 225 PHE C CA 1
ATOM 6154 C C . PHE C 1 226 ? 47.153 35.268 39.109 1.00 17.62 225 PHE C C 1
ATOM 6155 O O . PHE C 1 226 ? 46.746 35.712 40.165 1.00 19.84 225 PHE C O 1
ATOM 6163 N N . PRO C 1 227 ? 47.602 34.012 38.986 1.00 16.67 226 PRO C N 1
ATOM 6164 C CA . PRO C 1 227 ? 47.548 33.079 40.095 1.00 17.67 226 PRO C CA 1
ATOM 6165 C C . PRO C 1 227 ? 48.740 33.149 41.077 1.00 17.36 226 PRO C C 1
ATOM 6166 O O . PRO C 1 227 ? 49.876 33.292 40.666 1.00 15.17 226 PRO C O 1
ATOM 6170 N N . SER C 1 228 ? 48.444 33.057 42.369 1.00 18.42 227 SER C N 1
ATOM 6171 C CA . SER C 1 228 ? 49.454 32.875 43.406 1.00 20.85 227 SER C CA 1
ATOM 6172 C C . SER C 1 228 ? 49.676 31.380 43.493 1.00 20.82 227 SER C C 1
ATOM 6173 O O . SER C 1 228 ? 48.804 30.658 43.937 1.00 19.04 227 SER C O 1
ATOM 6176 N N . THR C 1 229 ? 50.852 30.944 43.063 1.00 22.17 228 THR C N 1
ATOM 6177 C CA . THR C 1 229 ? 51.130 29.528 42.810 1.00 24.08 228 THR C CA 1
ATOM 6178 C C . THR C 1 229 ? 51.948 28.900 43.936 1.00 22.90 228 THR C C 1
ATOM 6179 O O . THR C 1 229 ? 52.821 29.567 44.537 1.00 21.64 228 THR C O 1
ATOM 6183 N N . SER C 1 230 ? 51.665 27.632 44.238 1.00 20.57 229 SER C N 1
ATOM 6184 C CA . SER C 1 230 ? 52.415 26.938 45.297 1.00 20.84 229 SER C CA 1
ATOM 6185 C C . SER C 1 230 ? 53.831 26.714 44.841 1.00 20.18 229 SER C C 1
ATOM 6186 O O . SER C 1 230 ? 54.031 26.354 43.695 1.00 21.39 229 SER C O 1
ATOM 6189 N N . HIS C 1 231 ? 54.797 26.950 45.734 1.00 19.12 230 HIS C N 1
ATOM 6190 C CA . HIS C 1 231 ? 56.211 26.740 45.443 1.00 20.35 230 HIS C CA 1
ATOM 6191 C C . HIS C 1 231 ? 56.971 26.193 46.649 1.00 20.56 230 HIS C C 1
ATOM 6192 O O . HIS C 1 231 ? 56.537 26.364 47.779 1.00 20.86 230 HIS C O 1
ATOM 6199 N N . ARG C 1 232 ? 58.098 25.527 46.395 1.00 20.19 231 ARG C N 1
ATOM 6200 C CA . ARG C 1 232 ? 58.912 24.917 47.449 1.00 21.56 231 ARG C CA 1
ATOM 6201 C C . ARG C 1 232 ? 60.366 24.877 47.017 1.00 21.12 231 ARG C C 1
ATOM 6202 O O . ARG C 1 232 ? 60.664 25.091 45.856 1.00 22.70 231 ARG C O 1
ATOM 6210 N N . VAL C 1 233 ? 61.262 24.564 47.941 1.00 20.92 232 VAL C N 1
ATOM 6211 C CA . VAL C 1 233 ? 62.676 24.374 47.595 1.00 22.18 232 VAL C CA 1
ATOM 6212 C C . VAL C 1 233 ? 63.100 22.978 48.045 1.00 23.31 232 VAL C C 1
ATOM 6213 O O . VAL C 1 233 ? 63.023 22.645 49.216 1.00 19.04 232 VAL C O 1
ATOM 6217 N N . ILE C 1 234 ? 63.502 22.139 47.096 1.00 25.88 233 ILE C N 1
ATOM 6218 C CA . ILE C 1 234 ? 64.005 20.814 47.470 1.00 27.72 233 ILE C CA 1
ATOM 6219 C C . ILE C 1 234 ? 65.529 20.857 47.570 1.00 28.44 233 ILE C C 1
ATOM 6220 O O . ILE C 1 234 ? 66.152 21.858 47.213 1.00 29.32 233 ILE C O 1
ATOM 6225 N N . ASN C 1 235 ? 66.100 19.784 48.114 1.00 29.60 234 ASN C N 1
ATOM 6226 C CA . ASN C 1 235 ? 67.534 19.527 48.102 1.00 29.98 234 ASN C CA 1
ATOM 6227 C C . ASN C 1 235 ? 67.796 18.414 47.103 1.00 32.19 234 ASN C C 1
ATOM 6228 O O . ASN C 1 235 ? 67.692 17.230 47.439 1.00 32.47 234 ASN C O 1
ATOM 6233 N N . PRO C 1 236 ? 68.117 18.782 45.858 1.00 34.06 235 PRO C N 1
ATOM 6234 C CA . PRO C 1 236 ? 68.304 17.716 44.883 1.00 36.70 235 PRO C CA 1
ATOM 6235 C C . PRO C 1 236 ? 69.513 16.823 45.209 1.00 40.69 235 PRO C C 1
ATOM 6236 O O . PRO C 1 236 ? 70.258 17.111 46.152 1.00 39.09 235 PRO C O 1
ATOM 6240 N N . GLU C 1 237 ? 69.644 15.732 44.445 1.00 44.34 236 GLU C N 1
ATOM 6241 C CA A GLU C 1 237 ? 70.731 14.775 44.656 0.50 46.24 236 GLU C CA 1
ATOM 6242 C CA B GLU C 1 237 ? 70.739 14.761 44.552 0.50 46.39 236 GLU C CA 1
ATOM 6243 C C . GLU C 1 237 ? 72.082 15.481 44.562 1.00 46.59 236 GLU C C 1
ATOM 6244 O O . GLU C 1 237 ? 72.361 16.265 43.637 1.00 44.47 236 GLU C O 1
ATOM 6255 N N . GLY C 1 238 ? 72.915 15.212 45.569 1.00 48.88 237 GLY C N 1
ATOM 6256 C CA . GLY C 1 238 ? 74.235 15.827 45.640 1.00 50.09 237 GLY C CA 1
ATOM 6257 C C . GLY C 1 238 ? 74.112 17.331 45.810 1.00 49.89 237 GLY C C 1
ATOM 6258 O O . GLY C 1 238 ? 74.634 18.120 44.997 1.00 50.62 237 GLY C O 1
ATOM 6259 N N . THR C 1 239 ? 73.365 17.727 46.837 1.00 47.87 238 THR C N 1
ATOM 6260 C CA . THR C 1 239 ? 73.426 19.093 47.326 1.00 45.25 238 THR C CA 1
ATOM 6261 C C . THR C 1 239 ? 74.416 18.964 48.450 1.00 45.09 238 THR C C 1
ATOM 6262 O O . THR C 1 239 ? 74.283 18.079 49.297 1.00 46.50 238 THR C O 1
ATOM 6266 N N . ASP C 1 240 ? 75.433 19.817 48.437 1.00 44.00 239 ASP C N 1
ATOM 6267 C CA . ASP C 1 240 ? 76.506 19.729 49.419 1.00 44.72 239 ASP C CA 1
ATOM 6268 C C . ASP C 1 240 ? 76.027 20.236 50.791 1.00 43.07 239 ASP C C 1
ATOM 6269 O O . ASP C 1 240 ? 75.860 21.438 51.004 1.00 39.55 239 ASP C O 1
ATOM 6274 N N . LYS C 1 241 ? 75.839 19.288 51.707 1.00 43.66 240 LYS C N 1
ATOM 6275 C CA . LYS C 1 241 ? 75.332 19.554 53.055 1.00 43.79 240 LYS C CA 1
ATOM 6276 C C . LYS C 1 241 ? 76.209 20.448 53.933 1.00 42.83 240 LYS C C 1
ATOM 6277 O O . LYS C 1 241 ? 75.715 21.028 54.898 1.00 43.39 240 LYS C O 1
ATOM 6283 N N . THR C 1 242 ? 77.493 20.558 53.614 1.00 41.70 241 THR C N 1
ATOM 6284 C CA . THR C 1 242 ? 78.410 21.353 54.425 1.00 40.48 241 THR C CA 1
ATOM 6285 C C . THR C 1 242 ? 78.520 22.822 53.994 1.00 39.11 241 THR C C 1
ATOM 6286 O O . THR C 1 242 ? 79.320 23.564 54.559 1.00 39.85 241 THR C O 1
ATOM 6290 N N . LYS C 1 243 ? 77.747 23.249 52.994 1.00 37.27 242 LYS C N 1
ATOM 6291 C CA . LYS C 1 243 ? 77.801 24.648 52.563 1.00 37.52 242 LYS C CA 1
ATOM 6292 C C . LYS C 1 243 ? 76.625 25.424 53.143 1.00 35.05 242 LYS C C 1
ATOM 6293 O O . LYS C 1 243 ? 75.540 24.861 53.328 1.00 34.38 242 LYS C O 1
ATOM 6299 N N . SER C 1 244 ? 76.849 26.706 53.440 1.00 32.95 243 SER C N 1
ATOM 6300 C CA . SER C 1 244 ? 75.769 27.611 53.847 1.00 30.41 243 SER C CA 1
ATOM 6301 C C . SER C 1 244 ? 74.951 28.003 52.646 1.00 28.56 243 SER C C 1
ATOM 6302 O O . SER C 1 244 ? 75.446 27.983 51.540 1.00 27.67 243 SER C O 1
ATOM 6305 N N . ARG C 1 245 ? 73.692 28.372 52.858 1.00 29.15 244 ARG C N 1
ATOM 6306 C CA . ARG C 1 245 ? 72.923 29.068 51.804 1.00 28.70 244 ARG C CA 1
ATOM 6307 C C . ARG C 1 245 ? 72.270 30.327 52.318 1.00 26.13 244 ARG C C 1
ATOM 6308 O O . ARG C 1 245 ? 71.629 30.319 53.369 1.00 24.49 244 ARG C O 1
ATOM 6316 N N . ILE C 1 246 ? 72.432 31.386 51.532 1.00 25.21 245 ILE C N 1
ATOM 6317 C CA . ILE C 1 246 ? 71.904 32.697 51.800 1.00 24.91 245 ILE C CA 1
ATOM 6318 C C . ILE C 1 246 ? 70.940 33.008 50.668 1.00 25.19 245 ILE C C 1
ATOM 6319 O O . ILE C 1 246 ? 71.232 32.710 49.512 1.00 25.86 245 ILE C O 1
ATOM 6324 N N . SER C 1 247 ? 69.786 33.573 50.998 1.00 22.95 246 SER C N 1
ATOM 6325 C CA . SER C 1 247 ? 68.895 34.130 49.981 1.00 24.29 246 SER C CA 1
ATOM 6326 C C . SER C 1 247 ? 68.301 35.432 50.460 1.00 22.95 246 SER C C 1
ATOM 6327 O O . SER C 1 247 ? 68.215 35.680 51.673 1.00 26.08 246 SER C O 1
ATOM 6330 N N . LEU C 1 248 ? 67.906 36.250 49.493 1.00 21.50 247 LEU C N 1
ATOM 6331 C CA . LEU C 1 248 ? 67.456 37.604 49.730 1.00 19.82 247 LEU C CA 1
ATOM 6332 C C . LEU C 1 248 ? 66.029 37.864 49.187 1.00 17.73 247 LEU C C 1
ATOM 6333 O O . LEU C 1 248 ? 65.810 38.781 48.391 1.00 14.96 247 LEU C O 1
ATOM 6338 N N . PRO C 1 249 ? 65.036 37.089 49.648 1.00 17.10 248 PRO C N 1
ATOM 6339 C CA . PRO C 1 249 ? 63.691 37.368 49.126 1.00 16.43 248 PRO C CA 1
ATOM 6340 C C . PRO C 1 249 ? 63.159 38.713 49.609 1.00 16.37 248 PRO C C 1
ATOM 6341 O O . PRO C 1 249 ? 63.251 39.013 50.808 1.00 16.14 248 PRO C O 1
ATOM 6345 N N . LEU C 1 250 ? 62.672 39.526 48.661 1.00 14.59 249 LEU C N 1
ATOM 6346 C CA . LEU C 1 250 ? 61.958 40.762 48.943 1.00 13.43 249 LEU C CA 1
ATOM 6347 C C . LEU C 1 250 ? 60.436 40.588 48.736 1.00 14.31 249 LEU C C 1
ATOM 6348 O O . LEU C 1 250 ? 59.966 40.341 47.621 1.00 12.99 249 LEU C O 1
ATOM 6353 N N . PHE C 1 251 ? 59.686 40.721 49.824 1.00 11.97 250 PHE C N 1
ATOM 6354 C CA . PHE C 1 251 ? 58.253 40.579 49.799 1.00 12.15 250 PHE C CA 1
ATOM 6355 C C . PHE C 1 251 ? 57.626 41.978 49.769 1.00 12.20 250 PHE C C 1
ATOM 6356 O O . PHE C 1 251 ? 57.600 42.685 50.798 1.00 13.75 250 PHE C O 1
ATOM 6364 N N . LEU C 1 252 ? 57.131 42.361 48.595 1.00 11.08 251 LEU C N 1
ATOM 6365 C CA . LEU C 1 252 ? 56.459 43.631 48.360 1.00 11.94 251 LEU C CA 1
ATOM 6366 C C . LEU C 1 252 ? 55.019 43.545 48.842 1.00 12.30 251 LEU C C 1
ATOM 6367 O O . LEU C 1 252 ? 54.256 42.692 48.406 1.00 11.17 251 LEU C O 1
ATOM 6372 N N . HIS C 1 253 ? 54.678 44.414 49.786 1.00 14.74 252 HIS C N 1
ATOM 6373 C CA . HIS C 1 253 ? 53.387 44.383 50.453 1.00 16.28 252 HIS C CA 1
ATOM 6374 C C . HIS C 1 253 ? 52.701 45.690 50.128 1.00 15.44 252 HIS C C 1
ATOM 6375 O O . HIS C 1 253 ? 53.305 46.741 50.252 1.00 14.00 252 HIS C O 1
ATOM 6382 N N . PRO C 1 254 ? 51.417 45.629 49.771 1.00 16.08 253 PRO C N 1
ATOM 6383 C CA . PRO C 1 254 ? 50.674 46.825 49.547 1.00 15.30 253 PRO C CA 1
ATOM 6384 C C . PRO C 1 254 ? 50.425 47.567 50.849 1.00 16.39 253 PRO C C 1
ATOM 6385 O O . PRO C 1 254 ? 50.472 46.965 51.927 1.00 15.95 253 PRO C O 1
ATOM 6389 N N . HIS C 1 255 ? 50.172 48.868 50.771 1.00 16.25 254 HIS C N 1
ATOM 6390 C CA . HIS C 1 255 ? 49.719 49.603 51.956 1.00 16.54 254 HIS C CA 1
ATOM 6391 C C . HIS C 1 255 ? 48.475 48.912 52.525 1.00 17.21 254 HIS C C 1
ATOM 6392 O O . HIS C 1 255 ? 47.660 48.414 51.767 1.00 15.39 254 HIS C O 1
ATOM 6399 N N . PRO C 1 256 ? 48.341 48.858 53.860 1.00 16.89 255 PRO C N 1
ATOM 6400 C CA . PRO C 1 256 ? 47.190 48.174 54.431 1.00 16.71 255 PRO C CA 1
ATOM 6401 C C . PRO C 1 256 ? 45.855 48.712 53.934 1.00 17.37 255 PRO C C 1
ATOM 6402 O O . PRO C 1 256 ? 44.911 47.948 53.824 1.00 15.69 255 PRO C O 1
ATOM 6406 N N . SER C 1 257 ? 45.792 49.999 53.595 1.00 17.93 256 SER C N 1
ATOM 6407 C CA . SER C 1 257 ? 44.523 50.609 53.211 1.00 18.14 256 SER C CA 1
ATOM 6408 C C . SER C 1 257 ? 44.192 50.441 51.726 1.00 17.97 256 SER C C 1
ATOM 6409 O O . SER C 1 257 ? 43.105 50.811 51.319 1.00 17.14 256 SER C O 1
ATOM 6412 N N . VAL C 1 258 ? 45.109 49.882 50.930 1.00 17.16 257 VAL C N 1
ATOM 6413 C CA . VAL C 1 258 ? 44.814 49.572 49.535 1.00 17.31 257 VAL C CA 1
ATOM 6414 C C . VAL C 1 258 ? 43.576 48.678 49.421 1.00 16.78 257 VAL C C 1
ATOM 6415 O O . VAL C 1 258 ? 43.463 47.660 50.099 1.00 13.76 257 VAL C O 1
ATOM 6419 N N . VAL C 1 259 ? 42.650 49.090 48.563 1.00 16.94 258 VAL C N 1
ATOM 6420 C CA . VAL C 1 259 ? 41.490 48.300 48.228 1.00 16.60 258 VAL C CA 1
ATOM 6421 C C . VAL C 1 259 ? 41.897 47.287 47.175 1.00 16.46 258 VAL C C 1
ATOM 6422 O O . VAL C 1 259 ? 42.327 47.637 46.055 1.00 14.83 258 VAL C O 1
ATOM 6426 N N . LEU C 1 260 ? 41.773 46.021 47.540 1.00 16.38 259 LEU C N 1
ATOM 6427 C CA . LEU C 1 260 ? 42.083 44.937 46.625 1.00 17.79 259 LEU C CA 1
ATOM 6428 C C . LEU C 1 260 ? 40.875 44.555 45.779 1.00 18.13 259 LEU C C 1
ATOM 6429 O O . LEU C 1 260 ? 41.020 44.197 44.611 1.00 18.07 259 LEU C O 1
ATOM 6434 N N . SER C 1 261 ? 39.681 44.617 46.365 1.00 18.67 260 SER C N 1
ATOM 6435 C CA . SER C 1 261 ? 38.483 44.164 45.689 1.00 17.59 260 SER C CA 1
ATOM 6436 C C . SER C 1 261 ? 37.241 44.684 46.394 1.00 19.12 260 SER C C 1
ATOM 6437 O O . SER C 1 261 ? 37.330 45.412 47.390 1.00 22.21 260 SER C O 1
ATOM 6440 N N . GLU C 1 262 ? 36.085 44.273 45.910 1.00 18.46 261 GLU C N 1
ATOM 6441 C CA . GLU C 1 262 ? 34.831 44.578 46.592 1.00 23.32 261 GLU C CA 1
ATOM 6442 C C . GLU C 1 262 ? 34.752 44.001 47.994 1.00 21.19 261 GLU C C 1
ATOM 6443 O O . GLU C 1 262 ? 33.977 44.505 48.796 1.00 20.97 261 GLU C O 1
ATOM 6449 N N . ARG C 1 263 ? 35.517 42.938 48.271 1.00 19.10 262 ARG C N 1
ATOM 6450 C CA . ARG C 1 263 ? 35.445 42.201 49.548 1.00 20.25 262 ARG C CA 1
ATOM 6451 C C . ARG C 1 263 ? 36.519 42.582 50.562 1.00 17.90 262 ARG C C 1
ATOM 6452 O O . ARG C 1 263 ? 36.294 42.469 51.762 1.00 18.54 262 ARG C O 1
ATOM 6460 N N . TYR C 1 264 ? 37.693 42.987 50.102 1.00 16.39 263 TYR C N 1
ATOM 6461 C CA . TYR C 1 264 ? 38.829 43.213 51.005 1.00 17.33 263 TYR C CA 1
ATOM 6462 C C . TYR C 1 264 ? 39.691 44.435 50.717 1.00 17.85 263 TYR C C 1
ATOM 6463 O O . TYR C 1 264 ? 39.951 44.769 49.545 1.00 16.16 263 TYR C O 1
ATOM 6472 N N . THR C 1 265 ? 40.162 45.066 51.802 1.00 16.02 264 THR C N 1
ATOM 6473 C CA . THR C 1 265 ? 41.418 45.792 51.760 1.00 15.92 264 THR C CA 1
ATOM 6474 C C . THR C 1 265 ? 42.574 44.827 52.151 1.00 18.18 264 THR C C 1
ATOM 6475 O O . THR C 1 265 ? 42.341 43.735 52.701 1.00 15.00 264 THR C O 1
ATOM 6479 N N . ALA C 1 266 ? 43.806 45.231 51.835 1.00 17.04 265 ALA C N 1
ATOM 6480 C CA . ALA C 1 266 ? 45.007 44.497 52.262 1.00 18.26 265 ALA C CA 1
ATOM 6481 C C . ALA C 1 266 ? 44.974 44.221 53.767 1.00 17.15 265 ALA C C 1
ATOM 6482 O O . ALA C 1 266 ? 45.259 43.128 54.191 1.00 17.18 265 ALA C O 1
ATOM 6484 N N . ASP C 1 267 ? 44.589 45.211 54.554 1.00 16.01 266 ASP C N 1
ATOM 6485 C CA . ASP C 1 267 ? 44.525 45.059 56.005 1.00 16.90 266 ASP C CA 1
ATOM 6486 C C . ASP C 1 267 ? 43.462 44.028 56.419 1.00 17.39 266 ASP C C 1
ATOM 6487 O O . ASP C 1 267 ? 43.702 43.202 57.292 1.00 16.68 266 ASP C O 1
ATOM 6492 N N . SER C 1 268 ? 42.291 44.071 55.781 1.00 18.15 267 SER C N 1
ATOM 6493 C CA . SER C 1 268 ? 41.193 43.148 56.127 1.00 16.46 267 SER C CA 1
ATOM 6494 C C . SER C 1 268 ? 41.451 41.766 55.558 1.00 15.26 267 SER C C 1
ATOM 6495 O O . SER C 1 268 ? 41.112 40.771 56.188 1.00 15.61 267 SER C O 1
ATOM 6498 N N . TYR C 1 269 ? 42.080 41.687 54.390 1.00 15.40 268 TYR C N 1
ATOM 6499 C CA . TYR C 1 269 ? 42.573 40.394 53.901 1.00 16.13 268 TYR C CA 1
ATOM 6500 C C . TYR C 1 269 ? 43.458 39.699 54.969 1.00 16.66 268 TYR C C 1
ATOM 6501 O O . TYR C 1 269 ? 43.205 38.549 55.352 1.00 14.29 268 TYR C O 1
ATOM 6510 N N . LEU C 1 270 ? 44.465 40.413 55.464 1.00 16.80 269 LEU C N 1
ATOM 6511 C CA . LEU C 1 270 ? 45.386 39.861 56.474 1.00 18.24 269 LEU C CA 1
ATOM 6512 C C . LEU C 1 270 ? 44.633 39.473 57.737 1.00 18.62 269 LEU C C 1
ATOM 6513 O O . LEU C 1 270 ? 44.826 38.367 58.271 1.00 20.74 269 LEU C O 1
ATOM 6526 N N . GLU C 1 272 ? 41.513 38.681 58.021 1.00 16.99 271 GLU C N 1
ATOM 6527 C CA . GLU C 1 272 ? 40.758 37.469 57.741 1.00 18.54 271 GLU C CA 1
ATOM 6528 C C . GLU C 1 272 ? 41.679 36.219 57.783 1.00 17.93 271 GLU C C 1
ATOM 6529 O O . GLU C 1 272 ? 41.314 35.194 58.373 1.00 18.88 271 GLU C O 1
ATOM 6535 N N . ARG C 1 273 ? 42.877 36.315 57.215 1.00 14.89 272 ARG C N 1
ATOM 6536 C CA . ARG C 1 273 ? 43.818 35.204 57.297 1.00 15.57 272 ARG C CA 1
ATOM 6537 C C . ARG C 1 273 ? 44.152 34.858 58.763 1.00 14.56 272 ARG C C 1
ATOM 6538 O O . ARG C 1 273 ? 44.116 33.697 59.140 1.00 14.93 272 ARG C O 1
ATOM 6546 N N . LEU C 1 274 ? 44.413 35.852 59.603 1.00 14.83 273 LEU C N 1
ATOM 6547 C CA . LEU C 1 274 ? 44.697 35.550 61.025 1.00 15.85 273 LEU C CA 1
ATOM 6548 C C . LEU C 1 274 ? 43.520 34.879 61.720 1.00 14.93 273 LEU C C 1
ATOM 6549 O O . LEU C 1 274 ? 43.705 33.951 62.535 1.00 14.92 273 LEU C O 1
ATOM 6554 N N . ARG C 1 275 ? 42.306 35.296 61.377 1.00 15.06 274 ARG C N 1
ATOM 6555 C CA . ARG C 1 275 ? 41.124 34.639 61.953 1.00 15.13 274 ARG C CA 1
ATOM 6556 C C . ARG C 1 275 ? 41.021 33.185 61.491 1.00 16.10 274 ARG C C 1
ATOM 6557 O O . ARG C 1 275 ? 40.671 32.323 62.290 1.00 16.72 274 ARG C O 1
ATOM 6565 N N . GLU C 1 276 ? 41.341 32.920 60.225 1.00 16.98 275 GLU C N 1
ATOM 6566 C CA . GLU C 1 276 ? 41.295 31.568 59.662 1.00 18.54 275 GLU C CA 1
ATOM 6567 C C . GLU C 1 276 ? 42.329 30.684 60.309 1.00 19.22 275 GLU C C 1
ATOM 6568 O O . GLU C 1 276 ? 42.095 29.504 60.506 1.00 20.87 275 GLU C O 1
ATOM 6574 N N . LEU C 1 277 ? 43.489 31.256 60.614 1.00 19.41 276 LEU C N 1
ATOM 6575 C CA . LEU C 1 277 ? 44.553 30.522 61.256 1.00 19.98 276 LEU C CA 1
ATOM 6576 C C . LEU C 1 277 ? 44.297 30.313 62.744 1.00 19.95 276 LEU C C 1
ATOM 6577 O O . LEU C 1 277 ? 45.081 29.654 63.393 1.00 19.93 276 LEU C O 1
ATOM 6582 N N . GLY C 1 278 ? 43.239 30.892 63.300 1.00 18.71 277 GLY C N 1
ATOM 6583 C CA . GLY C 1 278 ? 42.995 30.768 64.745 1.00 18.31 277 GLY C CA 1
ATOM 6584 C C . GLY C 1 278 ? 43.903 31.604 65.637 1.00 17.28 277 GLY C C 1
ATOM 6585 O O . GLY C 1 278 ? 44.014 31.345 66.821 1.00 18.49 277 GLY C O 1
ATOM 6586 N N . VAL C 1 279 ? 44.533 32.633 65.093 1.00 17.44 278 VAL C N 1
ATOM 6587 C CA . VAL C 1 279 ? 45.369 33.527 65.913 1.00 17.02 278 VAL C CA 1
ATOM 6588 C C . VAL C 1 279 ? 44.529 34.398 66.858 1.00 20.10 278 VAL C C 1
ATOM 6589 O O . VAL C 1 279 ? 43.636 35.114 66.406 1.00 19.47 278 VAL C O 1
ATOM 6593 N N . LEU C 1 280 ? 44.803 34.326 68.166 1.00 24.17 279 LEU C N 1
ATOM 6594 C CA . LEU C 1 280 ? 44.081 35.123 69.150 1.00 26.86 279 LEU C CA 1
ATOM 6595 C C . LEU C 1 280 ? 44.360 36.623 69.027 1.00 28.80 279 LEU C C 1
ATOM 6596 O O . LEU C 1 280 ? 45.445 37.058 68.616 1.00 26.73 279 LEU C O 1
ATOM 6610 N N . LYS D 1 3 ? 56.467 75.737 91.959 1.00 62.05 2 LYS D N 1
ATOM 6611 C CA . LYS D 1 3 ? 55.780 76.600 90.993 1.00 59.66 2 LYS D CA 1
ATOM 6612 C C . LYS D 1 3 ? 56.187 76.091 89.604 1.00 55.66 2 LYS D C 1
ATOM 6613 O O . LYS D 1 3 ? 57.227 75.420 89.470 1.00 55.65 2 LYS D O 1
ATOM 6616 N N . LEU D 1 4 ? 55.369 76.361 88.582 1.00 50.18 3 LEU D N 1
ATOM 6617 C CA . LEU D 1 4 ? 55.775 76.065 87.192 1.00 45.17 3 LEU D CA 1
ATOM 6618 C C . LEU D 1 4 ? 56.017 77.365 86.460 1.00 41.48 3 LEU D C 1
ATOM 6619 O O . LEU D 1 4 ? 55.087 78.122 86.178 1.00 40.39 3 LEU D O 1
ATOM 6624 N N . GLU D 1 5 ? 57.288 77.611 86.176 1.00 38.63 4 GLU D N 1
ATOM 6625 C CA A GLU D 1 5 ? 57.718 78.874 85.598 0.50 37.81 4 GLU D CA 1
ATOM 6626 C CA B GLU D 1 5 ? 57.705 78.874 85.604 0.50 38.34 4 GLU D CA 1
ATOM 6627 C C . GLU D 1 5 ? 57.823 78.729 84.085 1.00 35.14 4 GLU D C 1
ATOM 6628 O O . GLU D 1 5 ? 58.192 77.675 83.575 1.00 35.98 4 GLU D O 1
ATOM 6639 N N . THR D 1 6 ? 57.460 79.783 83.379 1.00 32.59 5 THR D N 1
ATOM 6640 C CA . THR D 1 6 ? 57.535 79.838 81.939 1.00 29.65 5 THR D CA 1
ATOM 6641 C C . THR D 1 6 ? 58.926 80.339 81.617 1.00 28.16 5 THR D C 1
ATOM 6642 O O . THR D 1 6 ? 59.300 81.410 82.051 1.00 30.27 5 THR D O 1
ATOM 6646 N N . ILE D 1 7 ? 59.714 79.551 80.900 1.00 26.71 6 ILE D N 1
ATOM 6647 C CA . ILE D 1 7 ? 61.080 79.949 80.588 1.00 25.34 6 ILE D CA 1
ATOM 6648 C C . ILE D 1 7 ? 61.120 80.460 79.155 1.00 23.31 6 ILE D C 1
ATOM 6649 O O . ILE D 1 7 ? 60.588 79.844 78.267 1.00 21.19 6 ILE D O 1
ATOM 6654 N N . ASP D 1 8 ? 61.699 81.636 78.961 1.00 24.35 7 ASP D N 1
ATOM 6655 C CA . ASP D 1 8 ? 61.952 82.164 77.628 1.00 24.65 7 ASP D CA 1
ATOM 6656 C C . ASP D 1 8 ? 63.086 81.363 76.948 1.00 23.12 7 ASP D C 1
ATOM 6657 O O . ASP D 1 8 ? 64.251 81.454 77.332 1.00 23.28 7 ASP D O 1
ATOM 6662 N N . TYR D 1 9 ? 62.724 80.562 75.952 1.00 22.27 8 TYR D N 1
ATOM 6663 C CA . TYR D 1 9 ? 63.684 79.829 75.106 1.00 23.10 8 TYR D CA 1
ATOM 6664 C C . TYR D 1 9 ? 64.924 80.628 74.675 1.00 25.96 8 TYR D C 1
ATOM 6665 O O . TYR D 1 9 ? 66.039 80.082 74.630 1.00 24.99 8 TYR D O 1
ATOM 6674 N N . ARG D 1 10 ? 64.709 81.905 74.343 1.00 27.86 9 ARG D N 1
ATOM 6675 C CA . ARG D 1 10 ? 65.748 82.775 73.773 1.00 29.29 9 ARG D CA 1
ATOM 6676 C C . ARG D 1 10 ? 66.811 83.201 74.780 1.00 29.90 9 ARG D C 1
ATOM 6677 O O . ARG D 1 10 ? 67.882 83.654 74.382 1.00 30.56 9 ARG D O 1
ATOM 6685 N N . ALA D 1 11 ? 66.504 83.096 76.069 1.00 30.06 10 ALA D N 1
ATOM 6686 C CA . ALA D 1 11 ? 67.403 83.593 77.107 1.00 31.36 10 ALA D CA 1
ATOM 6687 C C . ALA D 1 11 ? 68.666 82.738 77.189 1.00 32.15 10 ALA D C 1
ATOM 6688 O O . ALA D 1 11 ? 68.631 81.496 77.064 1.00 29.93 10 ALA D O 1
ATOM 6690 N N . ALA D 1 12 ? 69.783 83.426 77.389 1.00 33.82 11 ALA D N 1
ATOM 6691 C CA . ALA D 1 12 ? 71.102 82.806 77.414 1.00 35.30 11 ALA D CA 1
ATOM 6692 C C . ALA D 1 12 ? 71.228 81.661 78.401 1.00 35.34 11 ALA D C 1
ATOM 6693 O O . ALA D 1 12 ? 72.038 80.762 78.198 1.00 36.19 11 ALA D O 1
ATOM 6695 N N . ASP D 1 13 ? 70.443 81.692 79.471 1.00 34.87 12 ASP D N 1
ATOM 6696 C CA . ASP D 1 13 ? 70.511 80.643 80.486 1.00 34.75 12 ASP D CA 1
ATOM 6697 C C . ASP D 1 13 ? 69.271 79.724 80.465 1.00 31.69 12 ASP D C 1
ATOM 6698 O O . ASP D 1 13 ? 68.994 79.030 81.446 1.00 29.41 12 ASP D O 1
ATOM 6703 N N . SER D 1 14 ? 68.525 79.726 79.361 1.00 29.84 13 SER D N 1
ATOM 6704 C CA . SER D 1 14 ? 67.268 78.961 79.304 1.00 28.83 13 SER D CA 1
ATOM 6705 C C . SER D 1 14 ? 67.506 77.442 79.448 1.00 28.21 13 SER D C 1
ATOM 6706 O O . SER D 1 14 ? 66.741 76.749 80.125 1.00 28.25 13 SER D O 1
ATOM 6709 N N . ALA D 1 15 ? 68.573 76.923 78.848 1.00 27.20 14 ALA D N 1
ATOM 6710 C CA . ALA D 1 15 ? 68.826 75.480 78.923 1.00 27.71 14 ALA D CA 1
ATOM 6711 C C . ALA D 1 15 ? 68.953 74.985 80.376 1.00 27.83 14 ALA D C 1
ATOM 6712 O O . ALA D 1 15 ? 68.243 74.057 80.776 1.00 27.20 14 ALA D O 1
ATOM 6714 N N . LYS D 1 16 ? 69.818 75.627 81.159 1.00 28.53 15 LYS D N 1
ATOM 6715 C CA . LYS D 1 16 ? 70.066 75.219 82.546 1.00 30.67 15 LYS D CA 1
ATOM 6716 C C . LYS D 1 16 ? 68.796 75.273 83.395 1.00 30.57 15 LYS D C 1
ATOM 6717 O O . LYS D 1 16 ? 68.530 74.345 84.174 1.00 29.36 15 LYS D O 1
ATOM 6721 N N . ARG D 1 17 ? 68.016 76.340 83.240 1.00 28.26 16 ARG D N 1
ATOM 6722 C CA . ARG D 1 17 ? 66.781 76.487 84.019 1.00 28.39 16 ARG D CA 1
ATOM 6723 C C . ARG D 1 17 ? 65.726 75.461 83.615 1.00 26.61 16 ARG D C 1
ATOM 6724 O O . ARG D 1 17 ? 65.003 74.909 84.470 1.00 25.60 16 ARG D O 1
ATOM 6732 N N . PHE D 1 18 ? 65.636 75.224 82.311 1.00 23.51 17 PHE D N 1
ATOM 6733 C CA . PHE D 1 18 ? 64.700 74.249 81.766 1.00 23.49 17 PHE D CA 1
ATOM 6734 C C . PHE D 1 18 ? 64.966 72.850 82.332 1.00 24.09 17 PHE D C 1
ATOM 6735 O O . PHE D 1 18 ? 64.061 72.195 82.846 1.00 22.21 17 PHE D O 1
ATOM 6743 N N . VAL D 1 19 ? 66.223 72.419 82.270 1.00 24.81 18 VAL D N 1
ATOM 6744 C CA . VAL D 1 19 ? 66.599 71.083 82.710 1.00 23.54 18 VAL D CA 1
ATOM 6745 C C . VAL D 1 19 ? 66.413 70.957 84.224 1.00 25.92 18 VAL D C 1
ATOM 6746 O O . VAL D 1 19 ? 66.040 69.895 84.721 1.00 25.16 18 VAL D O 1
ATOM 6750 N N . GLU D 1 20 ? 66.611 72.056 84.948 1.00 26.12 19 GLU D N 1
ATOM 6751 C CA . GLU D 1 20 ? 66.349 72.080 86.383 1.00 27.90 19 GLU D CA 1
ATOM 6752 C C . GLU D 1 20 ? 64.844 72.024 86.689 1.00 26.56 19 GLU D C 1
ATOM 6753 O O . GLU D 1 20 ? 64.445 71.489 87.720 1.00 28.34 19 GLU D O 1
ATOM 6759 N N . SER D 1 21 ? 64.009 72.568 85.812 1.00 25.23 20 SER D N 1
ATOM 6760 C CA . SER D 1 21 ? 62.555 72.488 86.009 1.00 24.37 20 SER D CA 1
ATOM 6761 C C . SER D 1 21 ? 62.088 71.067 85.837 1.00 23.86 20 SER D C 1
ATOM 6762 O O . SER D 1 21 ? 61.284 70.570 86.620 1.00 24.68 20 SER D O 1
ATOM 6765 N N . LEU D 1 22 ? 62.584 70.424 84.784 1.00 24.34 21 LEU D N 1
ATOM 6766 C CA . LEU D 1 22 ? 62.325 69.021 84.539 1.00 22.84 21 LEU D CA 1
ATOM 6767 C C . LEU D 1 22 ? 62.801 68.152 85.704 1.00 25.43 21 LEU D C 1
ATOM 6768 O O . LEU D 1 22 ? 62.114 67.213 86.104 1.00 27.38 21 LEU D O 1
ATOM 6773 N N . ARG D 1 23 ? 63.980 68.438 86.238 1.00 25.32 22 ARG D N 1
ATOM 6774 C CA . ARG D 1 23 ? 64.500 67.623 87.326 1.00 28.25 22 ARG D CA 1
ATOM 6775 C C . ARG D 1 23 ? 63.601 67.723 88.572 1.00 29.28 22 ARG D C 1
ATOM 6776 O O . ARG D 1 23 ? 63.327 66.727 89.214 1.00 30.17 22 ARG D O 1
ATOM 6784 N N . GLU D 1 24 ? 63.124 68.920 88.885 1.00 30.18 23 GLU D N 1
ATOM 6785 C CA . GLU D 1 24 ? 62.314 69.140 90.083 1.00 32.15 23 GLU D CA 1
ATOM 6786 C C . GLU D 1 24 ? 60.878 68.651 89.927 1.00 28.90 23 GLU D C 1
ATOM 6787 O O . GLU D 1 24 ? 60.348 68.030 90.839 1.00 31.19 23 GLU D O 1
ATOM 6793 N N . THR D 1 25 ? 60.259 68.924 88.784 1.00 26.67 24 THR D N 1
ATOM 6794 C CA . THR D 1 25 ? 58.810 68.714 88.586 1.00 25.18 24 THR D CA 1
ATOM 6795 C C . THR D 1 25 ? 58.418 67.694 87.502 1.00 25.70 24 THR D C 1
ATOM 6796 O O . THR D 1 25 ? 57.239 67.312 87.398 1.00 24.13 24 THR D O 1
ATOM 6800 N N . GLY D 1 26 ? 59.382 67.304 86.667 1.00 23.37 25 GLY D N 1
ATOM 6801 C CA . GLY D 1 26 ? 59.107 66.427 85.538 1.00 23.16 25 GLY D CA 1
ATOM 6802 C C . GLY D 1 26 ? 58.640 67.166 84.293 1.00 22.90 25 GLY D C 1
ATOM 6803 O O . GLY D 1 26 ? 58.500 66.551 83.226 1.00 21.81 25 GLY D O 1
ATOM 6804 N N . PHE D 1 27 ? 58.437 68.482 84.431 1.00 22.95 26 PHE D N 1
ATOM 6805 C CA . PHE D 1 27 ? 57.908 69.332 83.379 1.00 22.83 26 PHE D CA 1
ATOM 6806 C C . PHE D 1 27 ? 58.745 70.596 83.145 1.00 23.25 26 PHE D C 1
ATOM 6807 O O . PHE D 1 27 ? 59.401 71.110 84.048 1.00 23.86 26 PHE D O 1
ATOM 6815 N N . GLY D 1 28 ? 58.676 71.095 81.913 1.00 22.36 27 GLY D N 1
ATOM 6816 C CA . GLY D 1 28 ? 59.399 72.282 81.488 1.00 22.32 27 GLY D CA 1
ATOM 6817 C C . GLY D 1 28 ? 58.493 73.045 80.549 1.00 21.65 27 GLY D C 1
ATOM 6818 O O . GLY D 1 28 ? 57.864 72.447 79.705 1.00 19.85 27 GLY D O 1
ATOM 6819 N N . VAL D 1 29 ? 58.394 74.363 80.726 1.00 22.32 28 VAL D N 1
ATOM 6820 C CA . VAL D 1 29 ? 57.553 75.189 79.879 1.00 22.84 28 VAL D CA 1
ATOM 6821 C C . VAL D 1 29 ? 58.393 76.280 79.219 1.00 22.92 28 VAL D C 1
ATOM 6822 O O . VAL D 1 29 ? 59.109 77.022 79.904 1.00 22.64 28 VAL D O 1
ATOM 6826 N N . LEU D 1 30 ? 58.305 76.352 77.893 1.00 21.47 29 LEU D N 1
ATOM 6827 C CA . LEU D 1 30 ? 59.094 77.290 77.074 1.00 21.36 29 LEU D CA 1
ATOM 6828 C C . LEU D 1 30 ? 58.193 78.207 76.284 1.00 20.43 29 LEU D C 1
ATOM 6829 O O . LEU D 1 30 ? 57.202 77.770 75.697 1.00 20.13 29 LEU D O 1
ATOM 6834 N N . SER D 1 31 ? 58.547 79.481 76.285 1.00 20.90 30 SER D N 1
ATOM 6835 C CA . SER D 1 31 ? 57.917 80.480 75.467 1.00 21.95 30 SER D CA 1
ATOM 6836 C C . SER D 1 31 ? 58.938 80.919 74.424 1.00 22.23 30 SER D C 1
ATOM 6837 O O . SER D 1 31 ? 60.113 80.605 74.543 1.00 22.30 30 SER D O 1
ATOM 6840 N N . ASN D 1 32 ? 58.488 81.656 73.411 1.00 23.57 31 ASN D N 1
ATOM 6841 C CA . ASN D 1 32 ? 59.372 82.183 72.377 1.00 25.45 31 ASN D CA 1
ATOM 6842 C C . ASN D 1 32 ? 60.241 81.102 71.740 1.00 25.18 31 ASN D C 1
ATOM 6843 O O . ASN D 1 32 ? 61.432 81.301 71.470 1.00 23.64 31 ASN D O 1
ATOM 6848 N N . HIS D 1 33 ? 59.619 79.956 71.501 1.00 25.18 32 HIS D N 1
ATOM 6849 C CA . HIS D 1 33 ? 60.288 78.824 70.925 1.00 23.93 32 HIS D CA 1
ATOM 6850 C C . HIS D 1 33 ? 60.300 78.969 69.397 1.00 25.41 32 HIS D C 1
ATOM 6851 O O . HIS D 1 33 ? 59.568 79.793 68.847 1.00 25.43 32 HIS D O 1
ATOM 6858 N N . PRO D 1 34 ? 61.137 78.186 68.702 1.00 25.85 33 PRO D N 1
ATOM 6859 C CA . PRO D 1 34 ? 61.294 78.400 67.257 1.00 27.50 33 PRO D CA 1
ATOM 6860 C C . PRO D 1 34 ? 60.168 77.907 66.331 1.00 27.42 33 PRO D C 1
ATOM 6861 O O . PRO D 1 34 ? 60.205 78.214 65.142 1.00 27.34 33 PRO D O 1
ATOM 6865 N N . ILE D 1 35 ? 59.196 77.144 66.836 1.00 26.95 34 ILE D N 1
ATOM 6866 C CA . ILE D 1 35 ? 58.165 76.585 65.942 1.00 26.58 34 ILE D CA 1
ATOM 6867 C C . ILE D 1 35 ? 57.123 77.637 65.538 1.00 28.07 34 ILE D C 1
ATOM 6868 O O . ILE D 1 35 ? 56.530 78.315 66.374 1.00 28.23 34 ILE D O 1
ATOM 6873 N N . ASP D 1 36 ? 56.929 77.765 64.235 1.00 30.06 35 ASP D N 1
ATOM 6874 C CA . ASP D 1 36 ? 56.034 78.746 63.650 1.00 32.60 35 ASP D CA 1
ATOM 6875 C C . ASP D 1 36 ? 54.619 78.615 64.224 1.00 32.04 35 ASP D C 1
ATOM 6876 O O . ASP D 1 36 ? 53.954 77.601 63.979 1.00 29.33 35 ASP D O 1
ATOM 6881 N N . LYS D 1 37 ? 54.179 79.640 64.968 1.00 32.09 36 LYS D N 1
ATOM 6882 C CA A LYS D 1 37 ? 52.878 79.647 65.646 0.50 33.16 36 LYS D CA 1
ATOM 6883 C CA B LYS D 1 37 ? 52.877 79.607 65.643 0.50 32.27 36 LYS D CA 1
ATOM 6884 C C . LYS D 1 37 ? 51.726 79.559 64.637 1.00 33.53 36 LYS D C 1
ATOM 6885 O O . LYS D 1 37 ? 50.694 78.956 64.916 1.00 32.61 36 LYS D O 1
ATOM 6892 N N . GLU D 1 38 ? 51.914 80.191 63.478 1.00 32.50 37 GLU D N 1
ATOM 6893 C CA . GLU D 1 38 ? 50.902 80.229 62.420 1.00 33.61 37 GLU D CA 1
ATOM 6894 C C . GLU D 1 38 ? 50.735 78.875 61.742 1.00 31.15 37 GLU D C 1
ATOM 6895 O O . GLU D 1 38 ? 49.629 78.534 61.319 1.00 31.13 37 GLU D O 1
ATOM 6901 N N . LEU D 1 39 ? 51.820 78.108 61.632 1.00 28.23 38 LEU D N 1
ATOM 6902 C CA . LEU D 1 39 ? 51.743 76.728 61.142 1.00 27.42 38 LEU D CA 1
ATOM 6903 C C . LEU D 1 39 ? 50.818 75.918 62.024 1.00 25.55 38 LEU D C 1
ATOM 6904 O O . LEU D 1 39 ? 50.005 75.154 61.540 1.00 25.88 38 LEU D O 1
ATOM 6909 N N . VAL D 1 40 ? 50.960 76.106 63.324 1.00 23.48 39 VAL D N 1
ATOM 6910 C CA . VAL D 1 40 ? 50.221 75.339 64.299 1.00 25.29 39 VAL D CA 1
ATOM 6911 C C . VAL D 1 40 ? 48.732 75.681 64.195 1.00 23.89 39 VAL D C 1
ATOM 6912 O O . VAL D 1 40 ? 47.892 74.773 64.150 1.00 22.14 39 VAL D O 1
ATOM 6916 N N . GLU D 1 41 ? 48.432 76.977 64.110 1.00 23.73 40 GLU D N 1
ATOM 6917 C CA A GLU D 1 41 ? 47.039 77.391 63.992 0.45 24.14 40 GLU D CA 1
ATOM 6918 C CA B GLU D 1 41 ? 47.075 77.516 63.910 0.55 24.39 40 GLU D CA 1
ATOM 6919 C C . GLU D 1 41 ? 46.454 76.956 62.644 1.00 23.17 40 GLU D C 1
ATOM 6920 O O . GLU D 1 41 ? 45.282 76.625 62.593 1.00 23.31 40 GLU D O 1
ATOM 6931 N N . ARG D 1 42 ? 47.251 76.920 61.575 1.00 23.05 41 ARG D N 1
ATOM 6932 C CA . ARG D 1 42 ? 46.743 76.382 60.307 1.00 26.02 41 ARG D CA 1
ATOM 6933 C C . ARG D 1 42 ? 46.425 74.898 60.484 1.00 22.08 41 ARG D C 1
ATOM 6934 O O . ARG D 1 42 ? 45.418 74.420 59.976 1.00 19.83 41 ARG D O 1
ATOM 6942 N N . ILE D 1 43 ? 47.281 74.191 61.222 1.00 21.55 42 ILE D N 1
ATOM 6943 C CA . ILE D 1 43 ? 47.054 72.762 61.536 1.00 21.20 42 ILE D CA 1
ATOM 6944 C C . ILE D 1 43 ? 45.723 72.560 62.317 1.00 21.24 42 ILE D C 1
ATOM 6945 O O . ILE D 1 43 ? 44.919 71.716 61.939 1.00 20.79 42 ILE D O 1
ATOM 6950 N N . TYR D 1 44 ? 45.486 73.344 63.370 1.00 20.94 43 TYR D N 1
ATOM 6951 C CA . TYR D 1 44 ? 44.210 73.270 64.107 1.00 22.28 43 TYR D CA 1
ATOM 6952 C C . TYR D 1 44 ? 43.004 73.471 63.219 1.00 21.90 43 TYR D C 1
ATOM 6953 O O . TYR D 1 44 ? 42.036 72.723 63.303 1.00 21.46 43 TYR D O 1
ATOM 6962 N N . THR D 1 45 ? 43.042 74.506 62.393 1.00 21.06 44 THR D N 1
ATOM 6963 C CA . THR D 1 45 ? 41.930 74.816 61.494 1.00 21.03 44 THR D CA 1
ATOM 6964 C C . THR D 1 45 ? 41.643 73.665 60.524 1.00 21.24 44 THR D C 1
ATOM 6965 O O . THR D 1 45 ? 40.495 73.310 60.280 1.00 19.88 44 THR D O 1
ATOM 6969 N N . GLU D 1 46 ? 42.679 73.106 59.922 1.00 20.57 45 GLU D N 1
ATOM 6970 C CA . GLU D 1 46 ? 42.431 72.124 58.872 1.00 20.76 45 GLU D CA 1
ATOM 6971 C C . GLU D 1 46 ? 42.089 70.741 59.447 1.00 19.72 45 GLU D C 1
ATOM 6972 O O . GLU D 1 46 ? 41.277 70.010 58.862 1.00 19.77 45 GLU D O 1
ATOM 6978 N N . TRP D 1 47 ? 42.643 70.387 60.603 1.00 19.10 46 TRP D N 1
ATOM 6979 C CA . TRP D 1 47 ? 42.222 69.134 61.258 1.00 18.44 46 TRP D CA 1
ATOM 6980 C C . TRP D 1 47 ? 40.858 69.264 61.928 1.00 19.65 46 TRP D C 1
ATOM 6981 O O . TRP D 1 47 ? 40.130 68.285 62.047 1.00 18.97 46 TRP D O 1
ATOM 6992 N N . GLN D 1 48 ? 40.495 70.468 62.343 1.00 20.90 47 GLN D N 1
ATOM 6993 C CA . GLN D 1 48 ? 39.150 70.690 62.874 1.00 23.26 47 GLN D CA 1
ATOM 6994 C C . GLN D 1 48 ? 38.140 70.369 61.765 1.00 23.47 47 GLN D C 1
ATOM 6995 O O . GLN D 1 48 ? 37.135 69.677 61.986 1.00 23.14 47 GLN D O 1
ATOM 7001 N N . ALA D 1 49 ? 38.453 70.824 60.559 1.00 23.30 48 ALA D N 1
ATOM 7002 C CA . ALA D 1 49 ? 37.591 70.605 59.405 1.00 23.14 48 ALA D CA 1
ATOM 7003 C C . ALA D 1 49 ? 37.496 69.118 59.095 1.00 22.05 48 ALA D C 1
ATOM 7004 O O . ALA D 1 49 ? 36.420 68.617 58.757 1.00 22.67 48 ALA D O 1
ATOM 7006 N N . PHE D 1 50 ? 38.620 68.415 59.239 1.00 21.22 49 PHE D N 1
ATOM 7007 C CA . PHE D 1 50 ? 38.699 66.963 59.000 1.00 18.77 49 PHE D CA 1
ATOM 7008 C C . PHE D 1 50 ? 37.803 66.196 59.954 1.00 19.03 49 PHE D C 1
ATOM 7009 O O . PHE D 1 50 ? 37.069 65.281 59.540 1.00 19.34 49 PHE D O 1
ATOM 7017 N N . PHE D 1 51 ? 37.885 66.538 61.240 1.00 18.42 50 PHE D N 1
ATOM 7018 C CA . PHE D 1 51 ? 37.051 65.879 62.235 1.00 19.60 50 PHE D CA 1
ATOM 7019 C C . PHE D 1 51 ? 35.558 66.234 62.052 1.00 21.12 50 PHE D C 1
ATOM 7020 O O . PHE D 1 51 ? 34.684 65.428 62.391 1.00 21.50 50 PHE D O 1
ATOM 7028 N N . ASN D 1 52 ? 35.271 67.413 61.505 1.00 21.08 51 ASN D N 1
ATOM 7029 C CA . ASN D 1 52 ? 33.887 67.810 61.240 1.00 24.43 51 ASN D CA 1
ATOM 7030 C C . ASN D 1 52 ? 33.274 67.227 59.936 1.00 25.68 51 ASN D C 1
ATOM 7031 O O . ASN D 1 52 ? 32.154 67.553 59.586 1.00 26.14 51 ASN D O 1
ATOM 7036 N N . SER D 1 53 ? 34.007 66.382 59.220 1.00 27.11 52 SER D N 1
ATOM 7037 C CA . SER D 1 53 ? 33.488 65.748 57.988 1.00 30.39 52 SER D CA 1
ATOM 7038 C C . SER D 1 53 ? 33.277 64.267 58.247 1.00 30.42 52 SER D C 1
ATOM 7039 O O . SER D 1 53 ? 34.027 63.673 59.016 1.00 30.05 52 SER D O 1
ATOM 7042 N N . GLU D 1 54 ? 32.273 63.665 57.613 1.00 32.25 53 GLU D N 1
ATOM 7043 C CA A GLU D 1 54 ? 32.077 62.212 57.657 0.50 31.61 53 GLU D CA 1
ATOM 7044 C CA B GLU D 1 54 ? 32.115 62.214 57.730 0.50 31.98 53 GLU D CA 1
ATOM 7045 C C . GLU D 1 54 ? 33.173 61.485 56.866 1.00 30.62 53 GLU D C 1
ATOM 7046 O O . GLU D 1 54 ? 33.379 60.284 57.027 1.00 30.28 53 GLU D O 1
ATOM 7057 N N . ALA D 1 55 ? 33.873 62.225 56.001 1.00 29.40 54 ALA D N 1
ATOM 7058 C CA . ALA D 1 55 ? 35.003 61.691 55.213 1.00 28.58 54 ALA D CA 1
ATOM 7059 C C . ALA D 1 55 ? 36.163 61.200 56.073 1.00 26.43 54 ALA D C 1
ATOM 7060 O O . ALA D 1 55 ? 37.001 60.423 55.604 1.00 25.59 54 ALA D O 1
ATOM 7062 N N . LYS D 1 56 ? 36.232 61.667 57.317 1.00 23.79 55 LYS D N 1
ATOM 7063 C CA . LYS D 1 56 ? 37.201 61.113 58.262 1.00 22.28 55 LYS D CA 1
ATOM 7064 C C . LYS D 1 56 ? 37.121 59.586 58.313 1.00 22.64 55 LYS D C 1
ATOM 7065 O O . LYS D 1 56 ? 38.125 58.954 58.522 1.00 22.59 55 LYS D O 1
ATOM 7071 N N . ASN D 1 57 ? 35.934 59.006 58.098 1.00 23.11 56 ASN D N 1
ATOM 7072 C CA . ASN D 1 57 ? 35.736 57.555 58.191 1.00 24.42 56 ASN D CA 1
ATOM 7073 C C . ASN D 1 57 ? 36.413 56.747 57.083 1.00 24.56 56 ASN D C 1
ATOM 7074 O O . ASN D 1 57 ? 36.526 55.528 57.172 1.00 24.11 56 ASN D O 1
ATOM 7079 N N . GLU D 1 58 ? 36.860 57.417 56.036 1.00 25.36 57 GLU D N 1
ATOM 7080 C CA . GLU D 1 58 ? 37.661 56.755 55.018 1.00 26.82 57 GLU D CA 1
ATOM 7081 C C . GLU D 1 58 ? 39.018 56.353 55.565 1.00 23.20 57 GLU D C 1
ATOM 7082 O O . GLU D 1 58 ? 39.679 55.502 54.967 1.00 22.45 57 GLU D O 1
ATOM 7088 N N . PHE D 1 59 ? 39.409 56.958 56.693 1.00 21.09 58 PHE D N 1
ATOM 7089 C CA . PHE D 1 59 ? 40.759 56.821 57.277 1.00 20.34 58 PHE D CA 1
ATOM 7090 C C . PHE D 1 59 ? 40.825 55.997 58.563 1.00 18.73 58 PHE D C 1
ATOM 7091 O O . PHE D 1 59 ? 41.792 56.101 59.346 1.00 15.07 58 PHE D O 1
ATOM 7107 N N . PHE D 1 61 ? 41.542 53.569 61.288 1.00 16.03 60 PHE D N 1
ATOM 7108 C CA . PHE D 1 61 ? 42.869 53.068 61.601 1.00 15.68 60 PHE D CA 1
ATOM 7109 C C . PHE D 1 61 ? 43.114 51.653 61.064 1.00 15.46 60 PHE D C 1
ATOM 7110 O O . PHE D 1 61 ? 42.210 50.830 61.009 1.00 15.17 60 PHE D O 1
ATOM 7118 N N . ASN D 1 62 ? 44.339 51.393 60.655 1.00 13.51 61 ASN D N 1
ATOM 7119 C CA . ASN D 1 62 ? 44.711 50.052 60.245 1.00 17.94 61 ASN D CA 1
ATOM 7120 C C . ASN D 1 62 ? 44.748 49.144 61.478 1.00 18.67 61 ASN D C 1
ATOM 7121 O O . ASN D 1 62 ? 45.317 49.495 62.503 1.00 18.26 61 ASN D O 1
ATOM 7126 N N . ARG D 1 63 ? 44.098 47.993 61.382 1.00 21.76 62 ARG D N 1
ATOM 7127 C CA . ARG D 1 63 ? 44.006 47.080 62.513 1.00 23.88 62 ARG D CA 1
ATOM 7128 C C . ARG D 1 63 ? 45.378 46.536 62.902 1.00 23.28 62 ARG D C 1
ATOM 7129 O O . ARG D 1 63 ? 45.672 46.369 64.088 1.00 23.08 62 ARG D O 1
ATOM 7137 N N . GLU D 1 64 ? 46.235 46.290 61.915 1.00 24.07 63 GLU D N 1
ATOM 7138 C CA . GLU D 1 64 ? 47.566 45.754 62.207 1.00 23.95 63 GLU D CA 1
ATOM 7139 C C . GLU D 1 64 ? 48.444 46.716 62.974 1.00 24.45 63 GLU D C 1
ATOM 7140 O O . GLU D 1 64 ? 48.940 46.368 64.032 1.00 27.52 63 GLU D O 1
ATOM 7146 N N . THR D 1 65 ? 48.608 47.929 62.450 1.00 24.27 64 THR D N 1
ATOM 7147 C CA . THR D 1 65 ? 49.611 48.883 62.940 1.00 21.98 64 THR D CA 1
ATOM 7148 C C . THR D 1 65 ? 49.074 50.163 63.602 1.00 20.94 64 THR D C 1
ATOM 7149 O O . THR D 1 65 ? 49.853 51.035 63.989 1.00 19.74 64 THR D O 1
ATOM 7153 N N . HIS D 1 66 ? 47.750 50.293 63.695 1.00 20.36 65 HIS D N 1
ATOM 7154 C CA . HIS D 1 66 ? 47.095 51.373 64.459 1.00 18.64 65 HIS D CA 1
ATOM 7155 C C . HIS D 1 66 ? 47.480 52.797 64.065 1.00 18.00 65 HIS D C 1
ATOM 7156 O O . HIS D 1 66 ? 47.482 53.714 64.883 1.00 15.57 65 HIS D O 1
ATOM 7163 N N . ASP D 1 67 ? 47.791 52.974 62.787 1.00 17.35 66 ASP D N 1
ATOM 7164 C CA . ASP D 1 67 ? 47.965 54.309 62.234 1.00 16.29 66 ASP D CA 1
ATOM 7165 C C . ASP D 1 67 ? 46.643 54.703 61.610 1.00 15.63 66 ASP D C 1
ATOM 7166 O O . ASP D 1 67 ? 45.974 53.868 61.028 1.00 18.89 66 ASP D O 1
ATOM 7171 N N . GLY D 1 68 ? 46.253 55.960 61.750 1.00 14.81 67 GLY D N 1
ATOM 7172 C CA . GLY D 1 68 ? 45.005 56.451 61.165 1.00 15.24 67 GLY D CA 1
ATOM 7173 C C . GLY D 1 68 ? 43.969 56.942 62.152 1.00 14.16 67 GLY D C 1
ATOM 7174 O O . GLY D 1 68 ? 44.313 57.353 63.252 1.00 17.99 67 GLY D O 1
ATOM 7175 N N . PHE D 1 69 ? 42.694 56.899 61.752 1.00 13.79 68 PHE D N 1
ATOM 7176 C CA . PHE D 1 69 ? 41.618 57.546 62.497 1.00 14.74 68 PHE D CA 1
ATOM 7177 C C . PHE D 1 69 ? 40.936 56.617 63.485 1.00 15.70 68 PHE D C 1
ATOM 7178 O O . PHE D 1 69 ? 40.493 55.530 63.116 1.00 12.52 68 PHE D O 1
ATOM 7186 N N . PHE D 1 70 ? 40.844 57.084 64.730 1.00 16.56 69 PHE D N 1
ATOM 7187 C CA . PHE D 1 70 ? 40.117 56.400 65.804 1.00 18.33 69 PHE D CA 1
ATOM 7188 C C . PHE D 1 70 ? 38.858 57.180 66.195 1.00 18.03 69 PHE D C 1
ATOM 7189 O O . PHE D 1 70 ? 38.977 58.223 66.813 1.00 18.92 69 PHE D O 1
ATOM 7197 N N . PRO D 1 71 ? 37.662 56.670 65.865 1.00 20.90 70 PRO D N 1
ATOM 7198 C CA . PRO D 1 71 ? 36.406 57.336 66.260 1.00 23.60 70 PRO D CA 1
ATOM 7199 C C . PRO D 1 71 ? 36.027 57.157 67.726 1.00 25.62 70 PRO D C 1
ATOM 7200 O O . PRO D 1 71 ? 36.540 56.267 68.395 1.00 25.83 70 PRO D O 1
ATOM 7204 N N . ALA D 1 72 ? 35.133 58.020 68.210 1.00 26.56 71 ALA D N 1
ATOM 7205 C CA . ALA D 1 72 ? 34.642 57.977 69.586 1.00 29.09 71 ALA D CA 1
ATOM 7206 C C . ALA D 1 72 ? 33.945 56.641 69.910 1.00 32.72 71 ALA D C 1
ATOM 7207 O O . ALA D 1 72 ? 34.034 56.120 71.046 1.00 34.28 71 ALA D O 1
ATOM 7209 N N . SER D 1 73 ? 33.258 56.084 68.916 1.00 35.93 72 SER D N 1
ATOM 7210 C CA . SER D 1 73 ? 32.517 54.829 69.096 1.00 39.45 72 SER D CA 1
ATOM 7211 C C . SER D 1 73 ? 32.724 53.857 67.924 1.00 41.96 72 SER D C 1
ATOM 7212 O O . SER D 1 73 ? 32.987 54.280 66.808 1.00 41.25 72 SER D O 1
ATOM 7215 N N . ILE D 1 74 ? 32.591 52.553 68.180 1.00 48.53 73 ILE D N 1
ATOM 7216 C CA . ILE D 1 74 ? 32.676 51.538 67.110 1.00 50.96 73 ILE D CA 1
ATOM 7217 C C . ILE D 1 74 ? 31.298 51.264 66.470 1.00 53.81 73 ILE D C 1
ATOM 7218 O O . ILE D 1 74 ? 30.518 50.421 66.931 1.00 56.68 73 ILE D O 1
ATOM 7220 N N . HIS D 1 81 ? 24.662 47.576 75.789 1.00 65.85 80 HIS D N 1
ATOM 7221 C CA . HIS D 1 81 ? 24.215 47.942 74.449 1.00 66.66 80 HIS D CA 1
ATOM 7222 C C . HIS D 1 81 ? 25.351 48.607 73.653 1.00 64.83 80 HIS D C 1
ATOM 7223 O O . HIS D 1 81 ? 25.905 48.008 72.713 1.00 63.94 80 HIS D O 1
ATOM 7225 N N . THR D 1 82 ? 25.708 49.832 74.064 1.00 63.12 81 THR D N 1
ATOM 7226 C CA . THR D 1 82 ? 26.673 50.674 73.337 1.00 58.27 81 THR D CA 1
ATOM 7227 C C . THR D 1 82 ? 27.375 51.753 74.218 1.00 53.05 81 THR D C 1
ATOM 7228 O O . THR D 1 82 ? 26.815 52.260 75.200 1.00 55.49 81 THR D O 1
ATOM 7232 N N . VAL D 1 83 ? 28.585 52.120 73.806 1.00 44.60 82 VAL D N 1
ATOM 7233 C CA . VAL D 1 83 ? 29.552 52.831 74.638 1.00 39.73 82 VAL D CA 1
ATOM 7234 C C . VAL D 1 83 ? 30.264 53.873 73.782 1.00 36.59 82 VAL D C 1
ATOM 7235 O O . VAL D 1 83 ? 30.508 53.612 72.614 1.00 37.84 82 VAL D O 1
ATOM 7239 N N . LYS D 1 84 ? 30.605 55.037 74.342 1.00 34.13 83 LYS D N 1
ATOM 7240 C CA . LYS D 1 84 ? 31.157 56.153 73.536 1.00 32.33 83 LYS D CA 1
ATOM 7241 C C . LYS D 1 84 ? 32.107 57.072 74.307 1.00 29.42 83 LYS D C 1
ATOM 7242 O O . LYS D 1 84 ? 31.679 57.771 75.217 1.00 32.18 83 LYS D O 1
ATOM 7248 N N . ASP D 1 85 ? 33.375 57.109 73.908 1.00 27.70 84 ASP D N 1
ATOM 7249 C CA . ASP D 1 85 ? 34.368 57.993 74.548 1.00 26.85 84 ASP D CA 1
ATOM 7250 C C . ASP D 1 85 ? 34.068 59.479 74.240 1.00 26.46 84 ASP D C 1
ATOM 7251 O O . ASP D 1 85 ? 33.233 59.801 73.376 1.00 26.78 84 ASP D O 1
ATOM 7256 N N . ILE D 1 86 ? 34.738 60.372 74.963 1.00 24.79 85 ILE D N 1
ATOM 7257 C CA . ILE D 1 86 ? 34.505 61.813 74.833 1.00 26.19 85 ILE D CA 1
ATOM 7258 C C . ILE D 1 86 ? 35.508 62.467 73.885 1.00 26.67 85 ILE D C 1
ATOM 7259 O O . ILE D 1 86 ? 35.490 63.692 73.701 1.00 26.40 85 ILE D O 1
ATOM 7264 N N . LYS D 1 87 ? 36.370 61.643 73.285 1.00 23.66 86 LYS D N 1
ATOM 7265 C CA . LYS D 1 87 ? 37.319 62.105 72.299 1.00 23.76 86 LYS D CA 1
ATOM 7266 C C . LYS D 1 87 ? 37.418 61.130 71.118 1.00 22.68 86 LYS D C 1
ATOM 7267 O O . LYS D 1 87 ? 37.034 59.974 71.204 1.00 21.51 86 LYS D O 1
ATOM 7273 N N . GLU D 1 88 ? 37.978 61.640 70.032 1.00 21.16 87 GLU D N 1
ATOM 7274 C CA . GLU D 1 88 ? 38.332 60.874 68.854 1.00 19.56 87 GLU D CA 1
ATOM 7275 C C . GLU D 1 88 ? 39.725 61.387 68.525 1.00 20.06 87 GLU D C 1
ATOM 7276 O O . GLU D 1 88 ? 40.104 62.471 68.989 1.00 18.93 87 GLU D O 1
ATOM 7282 N N . TYR D 1 89 ? 40.501 60.635 67.750 1.00 18.12 88 TYR D N 1
ATOM 7283 C CA . TYR D 1 89 ? 41.862 61.081 67.445 1.00 17.10 88 TYR D CA 1
ATOM 7284 C C . TYR D 1 89 ? 42.477 60.443 66.211 1.00 16.39 88 TYR D C 1
ATOM 7285 O O . TYR D 1 89 ? 41.915 59.514 65.618 1.00 15.93 88 TYR D O 1
ATOM 7294 N N . TYR D 1 90 ? 43.636 60.972 65.819 1.00 16.41 89 TYR D N 1
ATOM 7295 C CA . TYR D 1 90 ? 44.369 60.459 64.665 1.00 14.29 89 TYR D CA 1
ATOM 7296 C C . TYR D 1 90 ? 45.820 60.216 65.014 1.00 13.49 89 TYR D C 1
ATOM 7297 O O . TYR D 1 90 ? 46.470 61.078 65.591 1.00 15.06 89 TYR D O 1
ATOM 7306 N N . HIS D 1 91 ? 46.333 59.043 64.650 1.00 13.83 90 HIS D N 1
ATOM 7307 C CA . HIS D 1 91 ? 47.724 58.696 64.938 1.00 13.65 90 HIS D CA 1
ATOM 7308 C C . HIS D 1 91 ? 48.510 58.914 63.703 1.00 12.49 90 HIS D C 1
ATOM 7309 O O . HIS D 1 91 ? 48.326 58.192 62.733 1.00 13.25 90 HIS D O 1
ATOM 7316 N N . VAL D 1 92 ? 49.366 59.923 63.744 1.00 12.71 91 VAL D N 1
ATOM 7317 C CA . VAL D 1 92 ? 50.185 60.305 62.624 1.00 13.74 91 VAL D CA 1
ATOM 7318 C C . VAL D 1 92 ? 51.609 59.788 62.854 1.00 14.48 91 VAL D C 1
ATOM 7319 O O . VAL D 1 92 ? 52.253 60.095 63.878 1.00 13.56 91 VAL D O 1
ATOM 7323 N N . TYR D 1 93 ? 52.074 58.993 61.903 1.00 12.66 92 TYR D N 1
ATOM 7324 C CA . TYR D 1 93 ? 53.485 58.622 61.809 1.00 14.52 92 TYR D CA 1
ATOM 7325 C C . TYR D 1 93 ? 53.948 58.927 60.412 1.00 13.91 92 TYR D C 1
ATOM 7326 O O . TYR D 1 93 ? 53.148 58.772 59.482 1.00 15.15 92 TYR D O 1
ATOM 7335 N N . PRO D 1 94 ? 55.247 59.273 60.246 1.00 15.81 93 PRO D N 1
ATOM 7336 C CA . PRO D 1 94 ? 55.851 59.530 58.934 1.00 15.48 93 PRO D CA 1
ATOM 7337 C C . PRO D 1 94 ? 55.653 58.370 57.973 1.00 15.81 93 PRO D C 1
ATOM 7338 O O . PRO D 1 94 ? 55.485 58.582 56.765 1.00 17.08 93 PRO D O 1
ATOM 7342 N N . TRP D 1 95 ? 55.650 57.161 58.520 1.00 15.34 94 TRP D N 1
ATOM 7343 C CA . TRP D 1 95 ? 55.492 55.950 57.732 1.00 15.59 94 TRP D CA 1
ATOM 7344 C C . TRP D 1 95 ? 54.029 55.573 57.483 1.00 15.10 94 TRP D C 1
ATOM 7345 O O . TRP D 1 95 ? 53.748 54.688 56.663 1.00 14.86 94 TRP D O 1
ATOM 7356 N N . GLY D 1 96 ? 53.113 56.254 58.163 1.00 15.75 95 GLY D N 1
ATOM 7357 C CA . GLY D 1 96 ? 51.714 55.807 58.282 1.00 16.82 95 GLY D CA 1
ATOM 7358 C C . GLY D 1 96 ? 50.771 56.493 57.319 1.00 17.21 95 GLY D C 1
ATOM 7359 O O . GLY D 1 96 ? 51.173 57.386 56.571 1.00 16.33 95 GLY D O 1
ATOM 7360 N N . ARG D 1 97 ? 49.508 56.082 57.347 1.00 17.28 96 ARG D N 1
ATOM 7361 C CA . ARG D 1 97 ? 48.484 56.722 56.528 1.00 17.22 96 ARG D CA 1
ATOM 7362 C C . ARG D 1 97 ? 48.134 58.117 57.002 1.00 16.28 96 ARG D C 1
ATOM 7363 O O . ARG D 1 97 ? 47.922 58.334 58.192 1.00 17.13 96 ARG D O 1
ATOM 7371 N N . ILE D 1 98 ? 48.089 59.050 56.047 1.00 17.54 97 ILE D N 1
ATOM 7372 C CA . ILE D 1 98 ? 47.796 60.456 56.290 1.00 16.45 97 ILE D CA 1
ATOM 7373 C C . ILE D 1 98 ? 46.982 61.011 55.122 1.00 18.07 97 ILE D C 1
ATOM 7374 O O . ILE D 1 98 ? 47.346 60.803 53.958 1.00 18.07 97 ILE D O 1
ATOM 7379 N N . PRO D 1 99 ? 45.904 61.751 55.403 1.00 18.11 98 PRO D N 1
ATOM 7380 C CA . PRO D 1 99 ? 45.145 62.278 54.249 1.00 20.07 98 PRO D CA 1
ATOM 7381 C C . PRO D 1 99 ? 45.981 63.235 53.401 1.00 20.56 98 PRO D C 1
ATOM 7382 O O . PRO D 1 99 ? 46.758 64.019 53.964 1.00 16.83 98 PRO D O 1
ATOM 7386 N N . ASP D 1 100 ? 45.820 63.156 52.076 1.00 21.41 99 ASP D N 1
ATOM 7387 C CA . ASP D 1 100 ? 46.671 63.884 51.137 1.00 24.50 99 ASP D CA 1
ATOM 7388 C C . ASP D 1 100 ? 46.731 65.369 51.429 1.00 22.35 99 ASP D C 1
ATOM 7389 O O . ASP D 1 100 ? 47.789 65.967 51.413 1.00 23.71 99 ASP D O 1
ATOM 7394 N N . SER D 1 101 ? 45.587 65.950 51.739 1.00 23.18 100 SER D N 1
ATOM 7395 C CA . SER D 1 101 ? 45.478 67.380 51.859 1.00 23.26 100 SER D CA 1
ATOM 7396 C C . SER D 1 101 ? 46.110 67.859 53.166 1.00 22.41 100 SER D C 1
ATOM 7397 O O . SER D 1 101 ? 46.350 69.042 53.322 1.00 22.98 100 SER D O 1
ATOM 7400 N N . LEU D 1 102 ? 46.407 66.939 54.085 1.00 20.99 101 LEU D N 1
ATOM 7401 C CA . LEU D 1 102 ? 46.938 67.308 55.393 1.00 18.77 101 LEU D CA 1
ATOM 7402 C C . LEU D 1 102 ? 48.406 66.893 55.599 1.00 18.66 101 LEU D C 1
ATOM 7403 O O . LEU D 1 102 ? 49.062 67.345 56.537 1.00 19.11 101 LEU D O 1
ATOM 7408 N N . ARG D 1 103 ? 48.931 66.060 54.708 1.00 19.91 102 ARG D N 1
ATOM 7409 C CA . ARG D 1 103 ? 50.286 65.509 54.842 1.00 19.00 102 ARG D CA 1
ATOM 7410 C C . ARG D 1 103 ? 51.379 66.565 55.013 1.00 19.14 102 ARG D C 1
ATOM 7411 O O . ARG D 1 103 ? 52.168 66.469 55.932 1.00 19.01 102 ARG D O 1
ATOM 7419 N N . ALA D 1 104 ? 51.436 67.550 54.113 1.00 19.91 103 ALA D N 1
ATOM 7420 C CA . ALA D 1 104 ? 52.560 68.486 54.044 1.00 20.75 103 ALA D CA 1
ATOM 7421 C C . ALA D 1 104 ? 52.777 69.246 55.359 1.00 19.03 103 ALA D C 1
ATOM 7422 O O . ALA D 1 104 ? 53.881 69.272 55.902 1.00 18.60 103 ALA D O 1
ATOM 7424 N N . ASN D 1 105 ? 51.717 69.880 55.848 1.00 19.63 104 ASN D N 1
ATOM 7425 C CA . ASN D 1 105 ? 51.748 70.607 57.127 1.00 17.38 104 ASN D CA 1
ATOM 7426 C C . ASN D 1 105 ? 51.981 69.741 58.350 1.00 18.06 104 ASN D C 1
ATOM 7427 O O . ASN D 1 105 ? 52.786 70.099 59.222 1.00 19.57 104 ASN D O 1
ATOM 7432 N N . ILE D 1 106 ? 51.281 68.611 58.455 1.00 16.90 105 ILE D N 1
ATOM 7433 C CA . ILE D 1 106 ? 51.442 67.809 59.658 1.00 16.43 105 ILE D CA 1
ATOM 7434 C C . ILE D 1 106 ? 52.867 67.225 59.717 1.00 16.67 105 ILE D C 1
ATOM 7435 O O . ILE D 1 106 ? 53.447 67.171 60.787 1.00 16.33 105 ILE D O 1
ATOM 7440 N N . LEU D 1 107 ? 53.442 66.827 58.581 1.00 17.25 106 LEU D N 1
ATOM 7441 C CA . LEU D 1 107 ? 54.816 66.296 58.598 1.00 19.34 106 LEU D CA 1
ATOM 7442 C C . LEU D 1 107 ? 55.867 67.389 58.783 1.00 19.33 106 LEU D C 1
ATOM 7443 O O . LEU D 1 107 ? 56.955 67.124 59.286 1.00 18.81 106 LEU D O 1
ATOM 7448 N N . ALA D 1 108 ? 55.551 68.601 58.344 1.00 19.89 107 ALA D N 1
ATOM 7449 C CA . ALA D 1 108 ? 56.439 69.725 58.577 1.00 20.67 107 ALA D CA 1
ATOM 7450 C C . ALA D 1 108 ? 56.452 70.021 60.070 1.00 20.51 107 ALA D C 1
ATOM 7451 O O . ALA D 1 108 ? 57.516 70.300 60.649 1.00 20.23 107 ALA D O 1
ATOM 7453 N N . TYR D 1 109 ? 55.284 69.924 60.706 1.00 19.76 108 TYR D N 1
ATOM 7454 C CA . TYR D 1 109 ? 55.211 70.096 62.154 1.00 19.17 108 TYR D CA 1
ATOM 7455 C C . TYR D 1 109 ? 55.959 68.974 62.894 1.00 19.26 108 TYR D C 1
ATOM 7456 O O . TYR D 1 109 ? 56.661 69.228 63.879 1.00 20.09 108 TYR D O 1
ATOM 7465 N N . TYR D 1 110 ? 55.802 67.745 62.421 1.00 17.33 109 TYR D N 1
ATOM 7466 C CA . TYR D 1 110 ? 56.442 66.589 63.026 1.00 17.61 109 TYR D CA 1
ATOM 7467 C C . TYR D 1 110 ? 57.954 66.787 63.001 1.00 17.96 109 TYR D C 1
ATOM 7468 O O . TYR D 1 110 ? 58.614 66.578 64.004 1.00 16.96 109 TYR D O 1
ATOM 7477 N N . GLU D 1 111 ? 58.488 67.182 61.846 1.00 18.37 110 GLU D N 1
ATOM 7478 C CA . GLU D 1 111 ? 59.930 67.474 61.721 1.00 19.29 110 GLU D CA 1
ATOM 7479 C C . GLU D 1 111 ? 60.375 68.584 62.693 1.00 19.08 110 GLU D C 1
ATOM 7480 O O . GLU D 1 111 ? 61.375 68.439 63.371 1.00 21.02 110 GLU D O 1
ATOM 7486 N N . LYS D 1 112 ? 59.616 69.672 62.779 1.00 18.74 111 LYS D N 1
ATOM 7487 C CA . LYS D 1 112 ? 60.027 70.820 63.572 1.00 19.86 111 LYS D CA 1
ATOM 7488 C C . LYS D 1 112 ? 59.983 70.494 65.046 1.00 18.97 111 LYS D C 1
ATOM 7489 O O . LYS D 1 112 ? 60.872 70.884 65.802 1.00 19.17 111 LYS D O 1
ATOM 7495 N N . ALA D 1 113 ? 58.951 69.777 65.459 1.00 17.96 112 ALA D N 1
ATOM 7496 C CA . ALA D 1 113 ? 58.840 69.367 66.859 1.00 18.31 112 ALA D CA 1
ATOM 7497 C C . ALA D 1 113 ? 59.912 68.332 67.216 1.00 18.19 112 ALA D C 1
ATOM 7498 O O . ALA D 1 113 ? 60.451 68.367 68.332 1.00 17.39 112 ALA D O 1
ATOM 7500 N N . ASN D 1 114 ? 60.220 67.425 66.283 1.00 16.69 113 ASN D N 1
ATOM 7501 C CA . ASN D 1 114 ? 61.310 66.465 66.510 1.00 18.54 113 ASN D CA 1
ATOM 7502 C C . ASN D 1 114 ? 62.690 67.143 66.638 1.00 17.51 113 ASN D C 1
ATOM 7503 O O . ASN D 1 114 ? 63.474 66.753 67.465 1.00 14.96 113 ASN D O 1
ATOM 7508 N N . THR D 1 115 ? 62.968 68.123 65.777 1.00 18.62 114 THR D N 1
ATOM 7509 C CA . THR D 1 115 ? 64.230 68.887 65.801 1.00 18.88 114 THR D CA 1
ATOM 7510 C C . THR D 1 115 ? 64.392 69.611 67.139 1.00 20.79 114 THR D C 1
ATOM 7511 O O . THR D 1 115 ? 65.460 69.529 67.748 1.00 19.18 114 THR D O 1
ATOM 7515 N N . LEU D 1 116 ? 63.322 70.274 67.612 1.00 18.50 115 LEU D N 1
ATOM 7516 C CA . LEU D 1 116 ? 63.340 70.884 68.962 1.00 18.85 115 LEU D CA 1
ATOM 7517 C C . LEU D 1 116 ? 63.503 69.827 70.063 1.00 19.43 115 LEU D C 1
ATOM 7518 O O . LEU D 1 116 ? 64.317 69.993 70.952 1.00 20.00 115 LEU D O 1
ATOM 7523 N N . ALA D 1 117 ? 62.744 68.738 70.014 1.00 17.30 116 ALA D N 1
ATOM 7524 C CA . ALA D 1 117 ? 62.876 67.715 71.043 1.00 18.36 116 ALA D CA 1
ATOM 7525 C C . ALA D 1 117 ? 64.316 67.225 71.077 1.00 18.86 116 ALA D C 1
ATOM 7526 O O . ALA D 1 117 ? 64.887 66.977 72.132 1.00 19.16 116 ALA D O 1
ATOM 7528 N N . SER D 1 118 ? 64.912 67.124 69.900 1.00 21.15 117 SER D N 1
ATOM 7529 C CA . SER D 1 118 ? 66.287 66.702 69.787 1.00 23.05 117 SER D CA 1
ATOM 7530 C C . SER D 1 118 ? 67.250 67.680 70.489 1.00 23.10 117 SER D C 1
ATOM 7531 O O . SER D 1 118 ? 68.104 67.251 71.270 1.00 26.81 117 SER D O 1
ATOM 7534 N N . GLU D 1 119 ? 67.081 68.980 70.279 1.00 20.67 118 GLU D N 1
ATOM 7535 C CA . GLU D 1 119 ? 67.864 69.980 71.008 1.00 20.91 118 GLU D CA 1
ATOM 7536 C C . GLU D 1 119 ? 67.678 69.883 72.523 1.00 21.05 118 GLU D C 1
ATOM 7537 O O . GLU D 1 119 ? 68.647 69.954 73.295 1.00 18.93 118 GLU D O 1
ATOM 7543 N N . LEU D 1 120 ? 66.427 69.742 72.943 1.00 19.33 119 LEU D N 1
ATOM 7544 C CA . LEU D 1 120 ? 66.091 69.699 74.363 1.00 19.40 119 LEU D CA 1
ATOM 7545 C C . LEU D 1 120 ? 66.742 68.515 75.074 1.00 19.48 119 LEU D C 1
ATOM 7546 O O . LEU D 1 120 ? 67.215 68.642 76.194 1.00 18.79 119 LEU D O 1
ATOM 7551 N N . LEU D 1 121 ? 66.795 67.372 74.399 1.00 18.96 120 LEU D N 1
ATOM 7552 C CA . LEU D 1 121 ? 67.509 66.226 74.909 1.00 19.34 120 LEU D CA 1
ATOM 7553 C C . LEU D 1 121 ? 69.007 66.506 75.030 1.00 20.68 120 LEU D C 1
ATOM 7554 O O . LEU D 1 121 ? 69.658 65.962 75.936 1.00 20.14 120 LEU D O 1
ATOM 7559 N N . GLU D 1 122 ? 69.564 67.346 74.151 1.00 20.82 121 GLU D N 1
ATOM 7560 C CA . GLU D 1 122 ? 70.985 67.722 74.277 1.00 23.74 121 GLU D CA 1
ATOM 7561 C C . GLU D 1 122 ? 71.149 68.510 75.562 1.00 23.28 121 GLU D C 1
ATOM 7562 O O . GLU D 1 122 ? 72.129 68.329 76.308 1.00 21.91 121 GLU D O 1
ATOM 7568 N N . TRP D 1 123 ? 70.177 69.387 75.818 1.00 22.12 122 TRP D N 1
ATOM 7569 C CA . TRP D 1 123 ? 70.225 70.212 77.019 1.00 23.72 122 TRP D CA 1
ATOM 7570 C C . TRP D 1 123 ? 70.195 69.310 78.234 1.00 23.49 122 TRP D C 1
ATOM 7571 O O . TRP D 1 123 ? 71.037 69.445 79.116 1.00 26.19 122 TRP D O 1
ATOM 7582 N N . ILE D 1 124 ? 69.234 68.380 78.260 1.00 22.71 123 ILE D N 1
ATOM 7583 C CA . ILE D 1 124 ? 69.060 67.466 79.385 1.00 21.25 123 ILE D CA 1
ATOM 7584 C C . ILE D 1 124 ? 70.365 66.698 79.643 1.00 23.73 123 ILE D C 1
ATOM 7585 O O . ILE D 1 124 ? 70.791 66.571 80.784 1.00 20.47 123 ILE D O 1
ATOM 7590 N N . GLU D 1 125 ? 71.013 66.207 78.583 1.00 23.56 124 GLU D N 1
ATOM 7591 C CA . GLU D 1 125 ? 72.291 65.511 78.749 1.00 25.12 124 GLU D CA 1
ATOM 7592 C C . GLU D 1 125 ? 73.352 66.471 79.292 1.00 26.63 124 GLU D C 1
ATOM 7593 O O . GLU D 1 125 ? 74.037 66.154 80.258 1.00 26.18 124 GLU D O 1
ATOM 7599 N N . THR D 1 126 ? 73.454 67.653 78.688 1.00 27.54 125 THR D N 1
ATOM 7600 C CA . THR D 1 126 ? 74.501 68.608 79.054 1.00 27.37 125 THR D CA 1
ATOM 7601 C C . THR D 1 126 ? 74.465 68.915 80.534 1.00 27.47 125 THR D C 1
ATOM 7602 O O . THR D 1 126 ? 75.492 68.953 81.160 1.00 27.80 125 THR D O 1
ATOM 7606 N N . TYR D 1 127 ? 73.269 69.103 81.081 1.00 27.23 126 TYR D N 1
ATOM 7607 C CA . TYR D 1 127 ? 73.097 69.539 82.460 1.00 27.09 126 TYR D CA 1
ATOM 7608 C C . TYR D 1 127 ? 72.801 68.415 83.458 1.00 27.59 126 TYR D C 1
ATOM 7609 O O . TYR D 1 127 ? 72.525 68.662 84.631 1.00 28.04 126 TYR D O 1
ATOM 7618 N N . SER D 1 128 ? 72.919 67.170 83.009 1.00 26.59 127 SER D N 1
ATOM 7619 C CA . SER D 1 128 ? 72.932 66.043 83.926 1.00 27.56 127 SER D CA 1
ATOM 7620 C C . SER D 1 128 ? 74.333 65.999 84.545 1.00 29.78 127 SER D C 1
ATOM 7621 O O . SER D 1 128 ? 75.310 66.339 83.870 1.00 28.80 127 SER D O 1
ATOM 7624 N N . PRO D 1 129 ? 74.435 65.598 85.825 1.00 30.65 128 PRO D N 1
ATOM 7625 C CA . PRO D 1 129 ? 75.735 65.348 86.431 1.00 33.05 128 PRO D CA 1
ATOM 7626 C C . PRO D 1 129 ? 76.413 64.141 85.810 1.00 34.27 128 PRO D C 1
ATOM 7627 O O . PRO D 1 129 ? 75.731 63.241 85.311 1.00 32.77 128 PRO D O 1
ATOM 7631 N N . ASP D 1 130 ? 77.745 64.122 85.864 1.00 35.69 129 ASP D N 1
ATOM 7632 C CA . ASP D 1 130 ? 78.536 63.071 85.236 1.00 37.30 129 ASP D CA 1
ATOM 7633 C C . ASP D 1 130 ? 78.034 61.678 85.591 1.00 37.44 129 ASP D C 1
ATOM 7634 O O . ASP D 1 130 ? 77.952 60.823 84.702 1.00 36.59 129 ASP D O 1
ATOM 7639 N N . GLU D 1 131 ? 77.692 61.443 86.864 1.00 36.97 130 GLU D N 1
ATOM 7640 C CA . GLU D 1 131 ? 77.262 60.109 87.286 1.00 38.79 130 GLU D CA 1
ATOM 7641 C C . GLU D 1 131 ? 75.882 59.726 86.699 1.00 37.49 130 GLU D C 1
ATOM 7642 O O . GLU D 1 131 ? 75.566 58.539 86.599 1.00 36.68 130 GLU D O 1
ATOM 7648 N N . ILE D 1 132 ? 75.094 60.722 86.290 1.00 34.70 131 ILE D N 1
ATOM 7649 C CA . ILE D 1 132 ? 73.861 60.464 85.542 1.00 33.83 131 ILE D CA 1
ATOM 7650 C C . ILE D 1 132 ? 74.137 60.308 84.046 1.00 31.10 131 ILE D C 1
ATOM 7651 O O . ILE D 1 132 ? 73.722 59.327 83.475 1.00 29.74 131 ILE D O 1
ATOM 7656 N N . LYS D 1 133 ? 74.843 61.256 83.431 1.00 31.83 132 LYS D N 1
ATOM 7657 C CA . LYS D 1 133 ? 75.323 61.124 82.035 1.00 32.03 132 LYS D CA 1
ATOM 7658 C C . LYS D 1 133 ? 75.881 59.735 81.755 1.00 32.52 132 LYS D C 1
ATOM 7659 O O . LYS D 1 133 ? 75.627 59.148 80.704 1.00 31.93 132 LYS D O 1
ATOM 7665 N N . ALA D 1 134 ? 76.676 59.244 82.700 1.00 33.32 133 ALA D N 1
ATOM 7666 C CA . ALA D 1 134 ? 77.405 57.992 82.556 1.00 35.07 133 ALA D CA 1
ATOM 7667 C C . ALA D 1 134 ? 76.485 56.776 82.489 1.00 35.03 133 ALA D C 1
ATOM 7668 O O . ALA D 1 134 ? 76.948 55.698 82.159 1.00 35.26 133 ALA D O 1
ATOM 7670 N N . LYS D 1 135 ? 75.201 56.961 82.823 1.00 35.12 134 LYS D N 1
ATOM 7671 C CA . LYS D 1 135 ? 74.191 55.896 82.768 1.00 35.82 134 LYS D CA 1
ATOM 7672 C C . LYS D 1 135 ? 73.462 55.864 81.419 1.00 33.84 134 LYS D C 1
ATOM 7673 O O . LYS D 1 135 ? 72.677 54.950 81.156 1.00 32.94 134 LYS D O 1
ATOM 7677 N N . PHE D 1 136 ? 73.708 56.861 80.570 1.00 32.34 135 PHE D N 1
ATOM 7678 C CA . PHE D 1 136 ? 73.039 56.922 79.284 1.00 29.70 135 PHE D CA 1
ATOM 7679 C C . PHE D 1 136 ? 73.814 56.040 78.331 1.00 29.30 135 PHE D C 1
ATOM 7680 O O . PHE D 1 136 ? 74.974 56.296 78.085 1.00 29.95 135 PHE D O 1
ATOM 7688 N N . SER D 1 137 ? 73.165 55.020 77.775 1.00 26.67 136 SER D N 1
ATOM 7689 C CA . SER D 1 137 ? 73.865 54.055 76.956 1.00 26.46 136 SER D CA 1
ATOM 7690 C C . SER D 1 137 ? 74.372 54.672 75.657 1.00 25.71 136 SER D C 1
ATOM 7691 O O . SER D 1 137 ? 75.449 54.323 75.215 1.00 26.70 136 SER D O 1
ATOM 7694 N N . ILE D 1 138 ? 73.579 55.555 75.047 1.00 24.42 137 ILE D N 1
ATOM 7695 C CA . ILE D 1 138 ? 74.016 56.377 73.898 1.00 23.62 137 ILE D CA 1
ATOM 7696 C C . ILE D 1 138 ? 73.561 57.802 74.190 1.00 23.82 137 ILE D C 1
ATOM 7697 O O . ILE D 1 138 ? 72.819 58.012 75.147 1.00 23.79 137 ILE D O 1
ATOM 7702 N N . PRO D 1 139 ? 74.035 58.791 73.414 1.00 23.53 138 PRO D N 1
ATOM 7703 C CA . PRO D 1 139 ? 73.554 60.147 73.663 1.00 23.14 138 PRO D CA 1
ATOM 7704 C C . PRO D 1 139 ? 72.042 60.250 73.484 1.00 22.24 138 PRO D C 1
ATOM 7705 O O . PRO D 1 139 ? 71.494 59.647 72.577 1.00 23.71 138 PRO D O 1
ATOM 7709 N N . LEU D 1 140 ? 71.381 60.994 74.364 1.00 22.55 139 LEU D N 1
ATOM 7710 C CA . LEU D 1 140 ? 69.928 61.053 74.404 1.00 21.83 139 LEU D CA 1
ATOM 7711 C C . LEU D 1 140 ? 69.352 61.396 73.037 1.00 19.78 139 LEU D C 1
ATOM 7712 O O . LEU D 1 140 ? 68.405 60.772 72.595 1.00 20.64 139 LEU D O 1
ATOM 7717 N N . PRO D 1 141 ? 69.945 62.355 72.329 1.00 21.72 140 PRO D N 1
ATOM 7718 C CA . PRO D 1 141 ? 69.333 62.639 71.032 1.00 21.03 140 PRO D CA 1
ATOM 7719 C C . PRO D 1 141 ? 69.326 61.468 70.056 1.00 22.42 140 PRO D C 1
ATOM 7720 O O . PRO D 1 141 ? 68.439 61.391 69.197 1.00 21.03 140 PRO D O 1
ATOM 7724 N N . GLU D 1 142 ? 70.294 60.563 70.179 1.00 24.26 141 GLU D N 1
ATOM 7725 C CA . GLU D 1 142 ? 70.400 59.446 69.234 1.00 25.11 141 GLU D CA 1
ATOM 7726 C C . GLU D 1 142 ? 69.337 58.412 69.485 1.00 23.70 141 GLU D C 1
ATOM 7727 O O . GLU D 1 142 ? 68.993 57.656 68.569 1.00 23.36 141 GLU D O 1
ATOM 7741 N N . ILE D 1 144 ? 66.244 58.971 69.801 1.00 18.90 143 ILE D N 1
ATOM 7742 C CA . ILE D 1 144 ? 64.982 59.302 69.088 1.00 17.56 143 ILE D CA 1
ATOM 7743 C C . ILE D 1 144 ? 65.117 59.601 67.578 1.00 19.03 143 ILE D C 1
ATOM 7744 O O . ILE D 1 144 ? 64.107 59.710 66.885 1.00 19.33 143 ILE D O 1
ATOM 7749 N N . ALA D 1 145 ? 66.346 59.736 67.072 1.00 19.41 144 ALA D N 1
ATOM 7750 C CA . ALA D 1 145 ? 66.592 60.122 65.677 1.00 19.16 144 ALA D CA 1
ATOM 7751 C C . ALA D 1 145 ? 66.062 59.050 64.758 1.00 20.07 144 ALA D C 1
ATOM 7752 O O . ALA D 1 145 ? 66.438 57.902 64.895 1.00 20.19 144 ALA D O 1
ATOM 7754 N N . ASN D 1 146 ? 65.195 59.431 63.821 1.00 21.26 145 ASN D N 1
ATOM 7755 C CA . ASN D 1 146 ? 64.540 58.492 62.916 1.00 20.68 145 ASN D CA 1
ATOM 7756 C C . ASN D 1 146 ? 63.783 57.367 63.649 1.00 19.62 145 ASN D C 1
ATOM 7757 O O . ASN D 1 146 ? 63.701 56.250 63.166 1.00 18.67 145 ASN D O 1
ATOM 7762 N N . SER D 1 147 ? 63.208 57.683 64.810 1.00 17.82 146 SER D N 1
ATOM 7763 C CA . SER D 1 147 ? 62.524 56.676 65.600 1.00 19.33 146 SER D CA 1
ATOM 7764 C C . SER D 1 147 ? 61.216 56.206 64.945 1.00 16.65 146 SER D C 1
ATOM 7765 O O . SER D 1 147 ? 60.381 56.998 64.637 1.00 15.37 146 SER D O 1
ATOM 7768 N N . HIS D 1 148 ? 61.087 54.902 64.759 1.00 15.11 147 HIS D N 1
ATOM 7769 C CA . HIS D 1 148 ? 59.922 54.276 64.171 1.00 16.15 147 HIS D CA 1
ATOM 7770 C C . HIS D 1 148 ? 58.675 54.460 65.040 1.00 16.64 147 HIS D C 1
ATOM 7771 O O . HIS D 1 148 ? 57.582 54.684 64.520 1.00 16.11 147 HIS D O 1
ATOM 7778 N N . LYS D 1 149 ? 58.865 54.454 66.361 1.00 17.52 148 LYS D N 1
ATOM 7779 C CA . LYS D 1 149 ? 57.761 54.484 67.319 1.00 17.36 148 LYS D CA 1
ATOM 7780 C C . LYS D 1 149 ? 57.242 55.875 67.712 1.00 15.46 148 LYS D C 1
ATOM 7781 O O . LYS D 1 149 ? 56.153 55.979 68.270 1.00 15.91 148 LYS D O 1
ATOM 7787 N N . THR D 1 150 ? 57.994 56.936 67.430 1.00 13.52 149 THR D N 1
ATOM 7788 C CA . THR D 1 150 ? 57.568 58.269 67.809 1.00 13.77 149 THR D CA 1
ATOM 7789 C C . THR D 1 150 ? 56.201 58.542 67.157 1.00 14.95 149 THR D C 1
ATOM 7790 O O . THR D 1 150 ? 56.012 58.323 65.958 1.00 15.41 149 THR D O 1
ATOM 7794 N N . LEU D 1 151 ? 55.252 58.969 67.993 1.00 15.69 150 LEU D N 1
ATOM 7795 C CA . LEU D 1 151 ? 53.844 59.096 67.649 1.00 15.86 150 LEU D CA 1
ATOM 7796 C C . LEU D 1 151 ? 53.416 60.537 67.830 1.00 15.74 150 LEU D C 1
ATOM 7797 O O . LEU D 1 151 ? 53.612 61.104 68.906 1.00 15.77 150 LEU D O 1
ATOM 7802 N N . LEU D 1 152 ? 52.834 61.119 66.782 1.00 16.34 151 LEU D N 1
ATOM 7803 C CA . LEU D 1 152 ? 52.135 62.407 66.864 1.00 15.86 151 LEU D CA 1
ATOM 7804 C C . LEU D 1 152 ? 50.628 62.115 66.902 1.00 17.33 151 LEU D C 1
ATOM 7805 O O . LEU D 1 152 ? 50.073 61.617 65.935 1.00 19.40 151 LEU D O 1
ATOM 7810 N N . ARG D 1 153 ? 49.986 62.413 68.027 1.00 19.19 152 ARG D N 1
ATOM 7811 C CA A ARG D 1 153 ? 48.565 62.167 68.249 0.60 20.53 152 ARG D CA 1
ATOM 7812 C CA B ARG D 1 153 ? 48.553 62.172 68.186 0.40 19.65 152 ARG D CA 1
ATOM 7813 C C . ARG D 1 153 ? 47.822 63.483 68.038 1.00 21.03 152 ARG D C 1
ATOM 7814 O O . ARG D 1 153 ? 48.165 64.482 68.665 1.00 24.05 152 ARG D O 1
ATOM 7829 N N . ILE D 1 154 ? 46.830 63.488 67.163 1.00 21.33 153 ILE D N 1
ATOM 7830 C CA . ILE D 1 154 ? 45.969 64.637 66.990 1.00 19.39 153 ILE D CA 1
ATOM 7831 C C . ILE D 1 154 ? 44.701 64.275 67.691 1.00 20.38 153 ILE D C 1
ATOM 7832 O O . ILE D 1 154 ? 43.919 63.473 67.191 1.00 21.50 153 ILE D O 1
ATOM 7837 N N . LEU D 1 155 ? 44.500 64.910 68.840 1.00 21.79 154 LEU D N 1
ATOM 7838 C CA . LEU D 1 155 ? 43.392 64.629 69.770 1.00 23.35 154 LEU D CA 1
ATOM 7839 C C . LEU D 1 155 ? 42.269 65.651 69.631 1.00 21.43 154 LEU D C 1
ATOM 7840 O O . LEU D 1 155 ? 42.527 66.847 69.680 1.00 23.13 154 LEU D O 1
ATOM 7845 N N . HIS D 1 156 ? 41.029 65.192 69.485 1.00 20.64 155 HIS D N 1
ATOM 7846 C CA . HIS D 1 156 ? 39.870 66.079 69.327 1.00 20.35 155 HIS D CA 1
ATOM 7847 C C . HIS D 1 156 ? 38.747 65.710 70.281 1.00 20.16 155 HIS D C 1
ATOM 7848 O O . HIS D 1 156 ? 38.219 64.621 70.177 1.00 19.39 155 HIS D O 1
ATOM 7855 N N . TYR D 1 157 ? 38.391 66.617 71.193 1.00 20.56 156 TYR D N 1
ATOM 7856 C CA . TYR D 1 157 ? 37.221 66.446 72.068 1.00 21.93 156 TYR D CA 1
ATOM 7857 C C . TYR D 1 157 ? 36.090 67.210 71.431 1.00 21.19 156 TYR D C 1
ATOM 7858 O O . TYR D 1 157 ? 36.132 68.412 71.381 1.00 22.18 156 TYR D O 1
ATOM 7867 N N . PRO D 1 158 ? 35.084 66.524 70.907 1.00 24.87 157 PRO D N 1
ATOM 7868 C CA . PRO D 1 158 ? 34.042 67.303 70.242 1.00 26.81 157 PRO D CA 1
ATOM 7869 C C . PRO D 1 158 ? 33.136 68.089 71.195 1.00 30.12 157 PRO D C 1
ATOM 7870 O O . PRO D 1 158 ? 33.194 67.880 72.415 1.00 30.38 157 PRO D O 1
ATOM 7874 N N . PRO D 1 159 ? 32.286 68.977 70.629 1.00 31.87 158 PRO D N 1
ATOM 7875 C CA . PRO D 1 159 ? 31.265 69.663 71.395 1.00 34.72 158 PRO D CA 1
ATOM 7876 C C . PRO D 1 159 ? 30.339 68.696 72.103 1.00 36.57 158 PRO D C 1
ATOM 7877 O O . PRO D 1 159 ? 29.954 67.648 71.550 1.00 34.66 158 PRO D O 1
ATOM 7889 N N . THR D 1 161 ? 26.840 67.804 73.152 1.00 54.38 160 THR D N 1
ATOM 7890 C CA . THR D 1 161 ? 25.584 67.997 72.439 1.00 59.22 160 THR D CA 1
ATOM 7891 C C . THR D 1 161 ? 24.404 67.962 73.421 1.00 63.42 160 THR D C 1
ATOM 7892 O O . THR D 1 161 ? 24.372 67.123 74.324 1.00 64.52 160 THR D O 1
ATOM 7896 N N . GLY D 1 162 ? 23.464 68.896 73.258 1.00 67.43 161 GLY D N 1
ATOM 7897 C CA . GLY D 1 162 ? 22.166 68.875 73.962 1.00 70.53 161 GLY D CA 1
ATOM 7898 C C . GLY D 1 162 ? 22.207 68.905 75.484 1.00 72.57 161 GLY D C 1
ATOM 7899 O O . GLY D 1 162 ? 22.460 69.953 76.094 1.00 72.85 161 GLY D O 1
ATOM 7900 N N . ASP D 1 163 ? 21.929 67.752 76.093 1.00 73.97 162 ASP D N 1
ATOM 7901 C CA . ASP D 1 163 ? 21.947 67.603 77.549 1.00 74.99 162 ASP D CA 1
ATOM 7902 C C . ASP D 1 163 ? 23.027 66.602 77.965 1.00 73.08 162 ASP D C 1
ATOM 7903 O O . ASP D 1 163 ? 22.879 65.892 78.956 1.00 73.77 162 ASP D O 1
ATOM 7905 N N . GLU D 1 164 ? 24.108 66.540 77.190 1.00 70.88 163 GLU D N 1
ATOM 7906 C CA . GLU D 1 164 ? 25.321 65.860 77.635 1.00 68.46 163 GLU D CA 1
ATOM 7907 C C . GLU D 1 164 ? 25.956 66.753 78.706 1.00 66.42 163 GLU D C 1
ATOM 7908 O O . GLU D 1 164 ? 25.934 67.984 78.593 1.00 65.73 163 GLU D O 1
ATOM 7914 N N . GLU D 1 165 ? 26.480 66.128 79.758 1.00 64.10 164 GLU D N 1
ATOM 7915 C CA . GLU D 1 165 ? 27.087 66.854 80.874 1.00 62.27 164 GLU D CA 1
ATOM 7916 C C . GLU D 1 165 ? 28.605 66.749 80.749 1.00 57.96 164 GLU D C 1
ATOM 7917 O O . GLU D 1 165 ? 29.122 65.775 80.204 1.00 55.97 164 GLU D O 1
ATOM 7927 N N . GLY D 1 167 ? 32.138 66.384 82.562 1.00 47.75 166 GLY D N 1
ATOM 7928 C CA . GLY D 1 167 ? 32.827 65.992 83.782 1.00 47.27 166 GLY D CA 1
ATOM 7929 C C . GLY D 1 167 ? 33.846 67.028 84.220 1.00 46.05 166 GLY D C 1
ATOM 7930 O O . GLY D 1 167 ? 34.272 67.868 83.422 1.00 45.32 166 GLY D O 1
ATOM 7931 N N . ALA D 1 168 ? 34.232 66.959 85.493 1.00 45.11 167 ALA D N 1
ATOM 7932 C CA . ALA D 1 168 ? 35.266 67.831 86.050 1.00 44.08 167 ALA D CA 1
ATOM 7933 C C . ALA D 1 168 ? 36.645 67.498 85.489 1.00 41.62 167 ALA D C 1
ATOM 7934 O O . ALA D 1 168 ? 37.512 68.371 85.397 1.00 41.24 167 ALA D O 1
ATOM 7936 N N . ILE D 1 169 ? 36.849 66.237 85.126 1.00 39.96 168 ILE D N 1
ATOM 7937 C CA . ILE D 1 169 ? 38.138 65.777 84.633 1.00 38.59 168 ILE D CA 1
ATOM 7938 C C . ILE D 1 169 ? 37.991 65.362 83.159 1.00 37.84 168 ILE D C 1
ATOM 7939 O O . ILE D 1 169 ? 37.146 64.531 82.815 1.00 36.96 168 ILE D O 1
ATOM 7944 N N . ARG D 1 170 ? 38.797 65.986 82.297 1.00 35.02 169 ARG D N 1
ATOM 7945 C CA . ARG D 1 170 ? 38.782 65.714 80.876 1.00 33.46 169 ARG D CA 1
ATOM 7946 C C . ARG D 1 170 ? 39.705 64.542 80.563 1.00 31.67 169 ARG D C 1
ATOM 7947 O O . ARG D 1 170 ? 39.277 63.594 79.933 1.00 33.72 169 ARG D O 1
ATOM 7955 N N . ALA D 1 171 ? 40.970 64.603 80.975 1.00 29.83 170 ALA D N 1
ATOM 7956 C CA . ALA D 1 171 ? 41.886 63.459 80.805 1.00 29.18 170 ALA D CA 1
ATOM 7957 C C . ALA D 1 171 ? 42.438 63.048 82.153 1.00 29.06 170 ALA D C 1
ATOM 7958 O O . ALA D 1 171 ? 43.007 63.867 82.870 1.00 30.77 170 ALA D O 1
ATOM 7960 N N . ALA D 1 172 ? 42.260 61.775 82.489 1.00 30.53 171 ALA D N 1
ATOM 7961 C CA . ALA D 1 172 ? 42.548 61.259 83.830 1.00 31.64 171 ALA D CA 1
ATOM 7962 C C . ALA D 1 172 ? 44.042 61.284 84.154 1.00 30.55 171 ALA D C 1
ATOM 7963 O O . ALA D 1 172 ? 44.889 61.152 83.271 1.00 28.08 171 ALA D O 1
ATOM 7965 N N . ALA D 1 173 ? 44.346 61.449 85.432 1.00 30.63 172 ALA D N 1
ATOM 7966 C CA . ALA D 1 173 ? 45.715 61.356 85.924 1.00 30.57 172 ALA D CA 1
ATOM 7967 C C . ALA D 1 173 ? 46.446 60.180 85.275 1.00 29.87 172 ALA D C 1
ATOM 7968 O O . ALA D 1 173 ? 45.936 59.058 85.276 1.00 29.28 172 ALA D O 1
ATOM 7970 N N . HIS D 1 174 ? 47.621 60.456 84.702 1.00 28.69 173 HIS D N 1
ATOM 7971 C CA . HIS D 1 174 ? 48.472 59.438 84.088 1.00 28.16 173 HIS D CA 1
ATOM 7972 C C . HIS D 1 174 ? 49.938 59.882 84.000 1.00 27.36 173 HIS D C 1
ATOM 7973 O O . HIS D 1 174 ? 50.262 61.067 84.151 1.00 27.36 173 HIS D O 1
ATOM 7980 N N . GLU D 1 175 ? 50.807 58.913 83.747 1.00 26.13 174 GLU D N 1
ATOM 7981 C CA . GLU D 1 175 ? 52.196 59.171 83.396 1.00 26.41 174 GLU D CA 1
ATOM 7982 C C . GLU D 1 175 ? 52.428 58.654 81.967 1.00 22.78 174 GLU D C 1
ATOM 7983 O O . GLU D 1 175 ? 51.784 57.701 81.561 1.00 22.21 174 GLU D O 1
ATOM 7989 N N . ASP D 1 176 ? 53.318 59.311 81.217 1.00 20.74 175 ASP D N 1
ATOM 7990 C CA . ASP D 1 176 ? 53.708 58.866 79.895 1.00 17.32 175 ASP D CA 1
ATOM 7991 C C . ASP D 1 176 ? 54.813 57.821 80.042 1.00 16.91 175 ASP D C 1
ATOM 7992 O O . ASP D 1 176 ? 55.642 57.917 80.946 1.00 16.19 175 ASP D O 1
ATOM 7997 N N . ILE D 1 177 ? 54.865 56.860 79.125 1.00 16.19 176 ILE D N 1
ATOM 7998 C CA . ILE D 1 177 ? 55.800 55.749 79.251 1.00 17.78 176 ILE D CA 1
ATOM 7999 C C . ILE D 1 177 ? 57.086 56.051 78.502 1.00 17.20 176 ILE D C 1
ATOM 8000 O O . ILE D 1 177 ? 58.135 55.452 78.742 1.00 17.80 176 ILE D O 1
ATOM 8005 N N . ASN D 1 178 ? 56.991 56.990 77.579 1.00 17.78 177 ASN D N 1
ATOM 8006 C CA . ASN D 1 178 ? 58.020 57.179 76.558 1.00 17.34 177 ASN D CA 1
ATOM 8007 C C . ASN D 1 178 ? 59.211 58.030 77.074 1.00 17.52 177 ASN D C 1
ATOM 8008 O O . ASN D 1 178 ? 59.400 58.166 78.281 1.00 20.01 177 ASN D O 1
ATOM 8013 N N . LEU D 1 179 ? 60.024 58.589 76.193 1.00 17.39 178 LEU D N 1
ATOM 8014 C CA . LEU D 1 179 ? 61.210 59.306 76.639 1.00 18.02 178 LEU D CA 1
ATOM 8015 C C . LEU D 1 179 ? 60.877 60.740 77.072 1.00 18.58 178 LEU D C 1
ATOM 8016 O O . LEU D 1 179 ? 61.045 61.087 78.261 1.00 20.17 178 LEU D O 1
ATOM 8021 N N . ILE D 1 180 ? 60.426 61.569 76.125 1.00 19.03 179 ILE D N 1
ATOM 8022 C CA . ILE D 1 180 ? 59.812 62.876 76.438 1.00 18.32 179 ILE D CA 1
ATOM 8023 C C . ILE D 1 180 ? 58.602 63.107 75.543 1.00 16.78 179 ILE D C 1
ATOM 8024 O O . ILE D 1 180 ? 58.483 62.502 74.503 1.00 14.89 179 ILE D O 1
ATOM 8029 N N . THR D 1 181 ? 57.726 64.008 75.959 1.00 17.23 180 THR D N 1
ATOM 8030 C CA . THR D 1 181 ? 56.540 64.377 75.200 1.00 15.24 180 THR D CA 1
ATOM 8031 C C . THR D 1 181 ? 56.515 65.896 75.071 1.00 16.57 180 THR D C 1
ATOM 8032 O O . THR D 1 181 ? 56.853 66.617 76.012 1.00 17.93 180 THR D O 1
ATOM 8036 N N . VAL D 1 182 ? 56.129 66.374 73.897 1.00 17.67 181 VAL D N 1
ATOM 8037 C CA . VAL D 1 182 ? 56.174 67.791 73.553 1.00 16.78 181 VAL D CA 1
ATOM 8038 C C . VAL D 1 182 ? 54.786 68.205 73.114 1.00 17.66 181 VAL D C 1
ATOM 8039 O O . VAL D 1 182 ? 54.241 67.600 72.211 1.00 17.40 181 VAL D O 1
ATOM 8043 N N . LEU D 1 183 ? 54.236 69.252 73.717 1.00 19.13 182 LEU D N 1
ATOM 8044 C CA . LEU D 1 183 ? 52.865 69.709 73.427 1.00 19.59 182 LEU D CA 1
ATOM 8045 C C . LEU D 1 183 ? 52.746 71.233 73.374 1.00 20.16 182 LEU D C 1
ATOM 8046 O O . LEU D 1 183 ? 53.052 71.905 74.361 1.00 21.10 182 LEU D O 1
ATOM 8051 N N . PRO D 1 184 ? 52.266 71.786 72.253 1.00 20.12 183 PRO D N 1
ATOM 8052 C CA . PRO D 1 184 ? 51.866 73.199 72.237 1.00 21.61 183 PRO D CA 1
ATOM 8053 C C . PRO D 1 184 ? 50.551 73.452 72.985 1.00 23.54 183 PRO D C 1
ATOM 8054 O O . PRO D 1 184 ? 49.621 72.673 72.864 1.00 25.03 183 PRO D O 1
ATOM 8058 N N . THR D 1 185 ? 50.459 74.532 73.746 1.00 25.15 184 THR D N 1
ATOM 8059 C CA . THR D 1 185 ? 49.203 74.868 74.416 1.00 27.84 184 THR D CA 1
ATOM 8060 C C . THR D 1 185 ? 48.432 75.825 73.525 1.00 30.97 184 THR D C 1
ATOM 8061 O O . THR D 1 185 ? 48.913 76.215 72.461 1.00 33.43 184 THR D O 1
ATOM 8065 N N . ALA D 1 186 ? 47.241 76.222 73.949 1.00 34.55 185 ALA D N 1
ATOM 8066 C CA . ALA D 1 186 ? 46.421 77.149 73.153 1.00 35.61 185 ALA D CA 1
ATOM 8067 C C . ALA D 1 186 ? 45.443 77.938 74.029 1.00 36.63 185 ALA D C 1
ATOM 8068 O O . ALA D 1 186 ? 44.285 78.158 73.658 1.00 37.08 185 ALA D O 1
ATOM 8070 N N . ASN D 1 187 ? 45.935 78.393 75.178 1.00 38.73 186 ASN D N 1
ATOM 8071 C CA . ASN D 1 187 ? 45.177 79.283 76.072 1.00 39.98 186 ASN D CA 1
ATOM 8072 C C . ASN D 1 187 ? 43.876 78.675 76.600 1.00 40.36 186 ASN D C 1
ATOM 8073 O O . ASN D 1 187 ? 42.907 79.388 76.836 1.00 41.53 186 ASN D O 1
ATOM 8078 N N . GLU D 1 188 ? 43.862 77.353 76.776 1.00 40.69 187 GLU D N 1
ATOM 8079 C CA . GLU D 1 188 ? 42.755 76.644 77.420 1.00 41.89 187 GLU D CA 1
ATOM 8080 C C . GLU D 1 188 ? 43.321 76.082 78.720 1.00 40.76 187 GLU D C 1
ATOM 8081 O O . GLU D 1 188 ? 44.031 75.073 78.688 1.00 40.40 187 GLU D O 1
ATOM 8087 N N . PRO D 1 189 ? 43.039 76.729 79.864 1.00 39.27 188 PRO D N 1
ATOM 8088 C CA . PRO D 1 189 ? 43.590 76.182 81.106 1.00 39.22 188 PRO D CA 1
ATOM 8089 C C . PRO D 1 189 ? 43.013 74.813 81.439 1.00 36.45 188 PRO D C 1
ATOM 8090 O O . PRO D 1 189 ? 41.914 74.472 80.990 1.00 36.38 188 PRO D O 1
ATOM 8094 N N . GLY D 1 190 ? 43.768 74.038 82.207 1.00 33.94 189 GLY D N 1
ATOM 8095 C CA . GLY D 1 190 ? 43.322 72.715 82.637 1.00 34.22 189 GLY D CA 1
ATOM 8096 C C . GLY D 1 190 ? 44.420 71.698 82.886 1.00 32.03 189 GLY D C 1
ATOM 8097 O O . GLY D 1 190 ? 44.277 70.848 83.757 1.00 33.02 189 GLY D O 1
ATOM 8098 N N . LEU D 1 191 ? 45.510 71.769 82.126 1.00 29.05 190 LEU D N 1
ATOM 8099 C CA . LEU D 1 191 ? 46.567 70.778 82.244 1.00 28.37 190 LEU D CA 1
ATOM 8100 C C . LEU D 1 191 ? 47.201 71.024 83.586 1.00 27.44 190 LEU D C 1
ATOM 8101 O O . LEU D 1 191 ? 47.532 72.158 83.902 1.00 28.36 190 LEU D O 1
ATOM 8106 N N . GLN D 1 192 ? 47.327 69.962 84.381 1.00 26.29 191 GLN D N 1
ATOM 8107 C CA . GLN D 1 192 ? 47.913 70.051 85.703 1.00 26.85 191 GLN D CA 1
ATOM 8108 C C . GLN D 1 192 ? 48.907 68.936 85.923 1.00 25.86 191 GLN D C 1
ATOM 8109 O O . GLN D 1 192 ? 48.771 67.845 85.367 1.00 24.66 191 GLN D O 1
ATOM 8115 N N . VAL D 1 193 ? 49.895 69.230 86.753 1.00 25.62 192 VAL D N 1
ATOM 8116 C CA A VAL D 1 193 ? 50.958 68.289 87.099 0.50 25.82 192 VAL D CA 1
ATOM 8117 C CA B VAL D 1 193 ? 50.923 68.262 87.091 0.50 25.11 192 VAL D CA 1
ATOM 8118 C C . VAL D 1 193 ? 50.945 68.054 88.608 1.00 27.63 192 VAL D C 1
ATOM 8119 O O . VAL D 1 193 ? 50.736 69.001 89.391 1.00 27.22 192 VAL D O 1
ATOM 8126 N N . LYS D 1 194 ? 51.171 66.808 89.018 1.00 28.64 193 LYS D N 1
ATOM 8127 C CA . LYS D 1 194 ? 51.184 66.456 90.434 1.00 30.74 193 LYS D CA 1
ATOM 8128 C C . LYS D 1 194 ? 52.452 66.956 91.133 1.00 32.59 193 LYS D C 1
ATOM 8129 O O . LYS D 1 194 ? 53.561 66.579 90.768 1.00 32.09 193 LYS D O 1
ATOM 8135 N N . ALA D 1 195 ? 52.265 67.786 92.160 1.00 35.30 194 ALA D N 1
ATOM 8136 C CA . ALA D 1 195 ? 53.369 68.236 93.030 1.00 37.07 194 ALA D CA 1
ATOM 8137 C C . ALA D 1 195 ? 53.777 67.148 94.030 1.00 38.46 194 ALA D C 1
ATOM 8138 O O . ALA D 1 195 ? 53.039 66.199 94.265 1.00 38.90 194 ALA D O 1
ATOM 8140 N N . LYS D 1 196 ? 54.948 67.304 94.629 1.00 41.68 195 LYS D N 1
ATOM 8141 C CA . LYS D 1 196 ? 55.442 66.342 95.626 1.00 44.16 195 LYS D CA 1
ATOM 8142 C C . LYS D 1 196 ? 54.552 66.247 96.891 1.00 45.33 195 LYS D C 1
ATOM 8143 O O . LYS D 1 196 ? 54.613 65.238 97.609 1.00 46.93 195 LYS D O 1
ATOM 8149 N N . ASP D 1 197 ? 53.724 67.265 97.150 1.00 43.60 196 ASP D N 1
ATOM 8150 C CA . ASP D 1 197 ? 52.877 67.277 98.351 1.00 44.44 196 ASP D CA 1
ATOM 8151 C C . ASP D 1 197 ? 51.417 66.881 98.087 1.00 43.74 196 ASP D C 1
ATOM 8152 O O . ASP D 1 197 ? 50.519 67.202 98.889 1.00 44.01 196 ASP D O 1
ATOM 8157 N N . GLY D 1 198 ? 51.178 66.198 96.968 1.00 41.73 197 GLY D N 1
ATOM 8158 C CA . GLY D 1 198 ? 49.853 65.680 96.650 1.00 41.75 197 GLY D CA 1
ATOM 8159 C C . GLY D 1 198 ? 48.881 66.700 96.082 1.00 41.78 197 GLY D C 1
ATOM 8160 O O . GLY D 1 198 ? 47.717 66.381 95.843 1.00 42.59 197 GLY D O 1
ATOM 8161 N N . SER D 1 199 ? 49.348 67.926 95.873 1.00 41.39 198 SER D N 1
ATOM 8162 C CA . SER D 1 199 ? 48.521 68.983 95.308 1.00 41.33 198 SER D CA 1
ATOM 8163 C C . SER D 1 199 ? 48.726 69.027 93.789 1.00 38.63 198 SER D C 1
ATOM 8164 O O . SER D 1 199 ? 49.603 68.340 93.258 1.00 37.00 198 SER D O 1
ATOM 8167 N N . TRP D 1 200 ? 47.906 69.818 93.100 1.00 38.00 199 TRP D N 1
ATOM 8168 C CA . TRP D 1 200 ? 47.968 69.922 91.642 1.00 37.55 199 TRP D CA 1
ATOM 8169 C C . TRP D 1 200 ? 48.451 71.304 91.233 1.00 37.45 199 TRP D C 1
ATOM 8170 O O . TRP D 1 200 ? 47.856 72.305 91.628 1.00 40.68 199 TRP D O 1
ATOM 8181 N N . LEU D 1 201 ? 49.531 71.354 90.459 1.00 37.04 200 LEU D N 1
ATOM 8182 C CA . LEU D 1 201 ? 50.027 72.601 89.863 1.00 36.70 200 LEU D CA 1
ATOM 8183 C C . LEU D 1 201 ? 49.403 72.831 88.503 1.00 35.97 200 LEU D C 1
ATOM 8184 O O . LEU D 1 201 ? 49.251 71.887 87.727 1.00 34.29 200 LEU D O 1
ATOM 8189 N N . ASP D 1 202 ? 49.077 74.091 88.203 1.00 36.15 201 ASP D N 1
ATOM 8190 C CA . ASP D 1 202 ? 48.592 74.470 86.876 1.00 36.51 201 ASP D CA 1
ATOM 8191 C C . ASP D 1 202 ? 49.782 74.688 85.985 1.00 34.71 201 ASP D C 1
ATOM 8192 O O . ASP D 1 202 ? 50.771 75.281 86.408 1.00 33.25 201 ASP D O 1
ATOM 8197 N N . VAL D 1 203 ? 49.687 74.169 84.763 1.00 32.55 202 VAL D N 1
ATOM 8198 C CA . VAL D 1 203 ? 50.690 74.441 83.750 1.00 32.04 202 VAL D CA 1
ATOM 8199 C C . VAL D 1 203 ? 50.256 75.709 82.993 1.00 32.05 202 VAL D C 1
ATOM 8200 O O . VAL D 1 203 ? 49.139 75.764 82.483 1.00 31.50 202 VAL D O 1
ATOM 8204 N N . PRO D 1 204 ? 51.129 76.738 82.922 1.00 33.38 203 PRO D N 1
ATOM 8205 C CA . PRO D 1 204 ? 50.755 77.952 82.180 1.00 33.02 203 PRO D CA 1
ATOM 8206 C C . PRO D 1 204 ? 50.542 77.589 80.739 1.00 32.01 203 PRO D C 1
ATOM 8207 O O . PRO D 1 204 ? 51.390 76.909 80.152 1.00 30.28 203 PRO D O 1
ATOM 8211 N N . SER D 1 205 ? 49.427 78.017 80.172 1.00 32.63 204 SER D N 1
ATOM 8212 C CA . SER D 1 205 ? 49.001 77.486 78.883 1.00 33.36 204 SER D CA 1
ATOM 8213 C C . SER D 1 205 ? 48.727 78.569 77.823 1.00 35.43 204 SER D C 1
ATOM 8214 O O . SER D 1 205 ? 48.091 78.279 76.803 1.00 34.92 204 SER D O 1
ATOM 8217 N N . ASP D 1 206 ? 49.263 79.781 78.059 1.00 36.03 205 ASP D N 1
ATOM 8218 C CA . ASP D 1 206 ? 49.277 80.901 77.090 1.00 37.82 205 ASP D CA 1
ATOM 8219 C C . ASP D 1 206 ? 49.633 80.451 75.675 1.00 36.56 205 ASP D C 1
ATOM 8220 O O . ASP D 1 206 ? 50.426 79.526 75.508 1.00 33.94 205 ASP D O 1
ATOM 8225 N N . PHE D 1 207 ? 49.062 81.102 74.654 1.00 37.36 206 PHE D N 1
ATOM 8226 C CA . PHE D 1 207 ? 49.545 80.921 73.270 1.00 35.47 206 PHE D CA 1
ATOM 8227 C C . PHE D 1 207 ? 51.062 81.161 73.233 1.00 32.40 206 PHE D C 1
ATOM 8228 O O . PHE D 1 207 ? 51.595 82.053 73.905 1.00 30.68 206 PHE D O 1
ATOM 8236 N N . GLY D 1 208 ? 51.758 80.331 72.481 1.00 29.38 207 GLY D N 1
ATOM 8237 C CA . GLY D 1 208 ? 53.193 80.483 72.356 1.00 29.95 207 GLY D CA 1
ATOM 8238 C C . GLY D 1 208 ? 54.001 79.672 73.338 1.00 27.82 207 GLY D C 1
ATOM 8239 O O . GLY D 1 208 ? 55.220 79.593 73.203 1.00 29.38 207 GLY D O 1
ATOM 8240 N N . ASN D 1 209 ? 53.339 79.082 74.328 1.00 26.28 208 ASN D N 1
ATOM 8241 C CA . ASN D 1 209 ? 53.979 78.113 75.221 1.00 25.33 208 ASN D CA 1
ATOM 8242 C C . ASN D 1 209 ? 54.017 76.728 74.592 1.00 25.17 208 ASN D C 1
ATOM 8243 O O . ASN D 1 209 ? 53.063 76.297 73.922 1.00 23.95 208 ASN D O 1
ATOM 8248 N N . ILE D 1 210 ? 55.119 76.030 74.835 1.00 24.95 209 ILE D N 1
ATOM 8249 C CA . ILE D 1 210 ? 55.249 74.628 74.509 1.00 24.22 209 ILE D CA 1
ATOM 8250 C C . ILE D 1 210 ? 55.692 73.877 75.777 1.00 24.15 209 ILE D C 1
ATOM 8251 O O . ILE D 1 210 ? 56.647 74.288 76.445 1.00 22.90 209 ILE D O 1
ATOM 8256 N N . ILE D 1 211 ? 54.984 72.779 76.078 1.00 21.97 210 ILE D N 1
ATOM 8257 C CA . ILE D 1 211 ? 55.136 72.007 77.314 1.00 21.73 210 ILE D CA 1
ATOM 8258 C C . ILE D 1 211 ? 55.876 70.690 77.076 1.00 19.87 210 ILE D C 1
ATOM 8259 O O . ILE D 1 211 ? 55.495 69.897 76.204 1.00 18.98 210 ILE D O 1
ATOM 8264 N N . ILE D 1 212 ? 56.931 70.469 77.851 1.00 19.23 211 ILE D N 1
ATOM 8265 C CA . ILE D 1 212 ? 57.741 69.274 77.720 1.00 18.53 211 ILE D CA 1
ATOM 8266 C C . ILE D 1 212 ? 57.684 68.506 79.028 1.00 19.15 211 ILE D C 1
ATOM 8267 O O . ILE D 1 212 ? 57.638 69.120 80.096 1.00 19.50 211 ILE D O 1
ATOM 8272 N N . ASN D 1 213 ? 57.623 67.171 78.954 1.00 17.00 212 ASN D N 1
ATOM 8273 C CA . ASN D 1 213 ? 57.671 66.355 80.169 1.00 18.58 212 ASN D CA 1
ATOM 8274 C C . ASN D 1 213 ? 58.449 65.062 80.026 1.00 18.15 212 ASN D C 1
ATOM 8275 O O . ASN D 1 213 ? 58.537 64.484 78.955 1.00 20.72 212 ASN D O 1
ATOM 8280 N N . ILE D 1 214 ? 59.001 64.635 81.146 1.00 19.13 213 ILE D N 1
ATOM 8281 C CA . ILE D 1 214 ? 59.773 63.415 81.267 1.00 18.46 213 ILE D CA 1
ATOM 8282 C C . ILE D 1 214 ? 58.824 62.232 81.259 1.00 19.25 213 ILE D C 1
ATOM 8283 O O . ILE D 1 214 ? 57.779 62.272 81.897 1.00 21.77 213 ILE D O 1
ATOM 8288 N N . GLY D 1 215 ? 59.187 61.188 80.521 1.00 18.95 214 GLY D N 1
ATOM 8289 C CA . GLY D 1 215 ? 58.417 59.948 80.452 1.00 18.41 214 GLY D CA 1
ATOM 8290 C C . GLY D 1 215 ? 59.129 58.817 81.172 1.00 18.43 214 GLY D C 1
ATOM 8291 O O . GLY D 1 215 ? 60.279 58.961 81.584 1.00 15.31 214 GLY D O 1
ATOM 8292 N N . ASP D 1 216 ? 58.438 57.685 81.333 1.00 19.84 215 ASP D N 1
ATOM 8293 C CA . ASP D 1 216 ? 58.938 56.611 82.201 1.00 19.11 215 ASP D CA 1
ATOM 8294 C C . ASP D 1 216 ? 60.316 56.107 81.747 1.00 20.14 215 ASP D C 1
ATOM 8295 O O . ASP D 1 216 ? 61.178 55.784 82.579 1.00 20.11 215 ASP D O 1
ATOM 8308 N N . LEU D 1 218 ? 62.748 57.707 80.316 1.00 19.05 217 LEU D N 1
ATOM 8309 C CA . LEU D 1 218 ? 63.843 58.606 80.630 1.00 20.24 217 LEU D CA 1
ATOM 8310 C C . LEU D 1 218 ? 64.101 58.639 82.159 1.00 21.46 217 LEU D C 1
ATOM 8311 O O . LEU D 1 218 ? 65.254 58.706 82.589 1.00 24.70 217 LEU D O 1
ATOM 8316 N N . GLN D 1 219 ? 63.051 58.547 82.965 1.00 20.75 218 GLN D N 1
ATOM 8317 C CA . GLN D 1 219 ? 63.210 58.227 84.391 1.00 23.21 218 GLN D CA 1
ATOM 8318 C C . GLN D 1 219 ? 64.054 56.973 84.608 1.00 24.38 218 GLN D C 1
ATOM 8319 O O . GLN D 1 219 ? 64.989 56.981 85.404 1.00 27.87 218 GLN D O 1
ATOM 8325 N N . GLU D 1 220 ? 63.723 55.891 83.915 1.00 23.96 219 GLU D N 1
ATOM 8326 C CA . GLU D 1 220 ? 64.500 54.658 84.031 1.00 24.70 219 GLU D CA 1
ATOM 8327 C C . GLU D 1 220 ? 65.959 54.907 83.623 1.00 24.05 219 GLU D C 1
ATOM 8328 O O . GLU D 1 220 ? 66.875 54.487 84.312 1.00 26.17 219 GLU D O 1
ATOM 8334 N N . ALA D 1 221 ? 66.158 55.600 82.505 1.00 24.51 220 ALA D N 1
ATOM 8335 C CA . ALA D 1 221 ? 67.493 55.784 81.934 1.00 24.60 220 ALA D CA 1
ATOM 8336 C C . ALA D 1 221 ? 68.365 56.626 82.838 1.00 25.39 220 ALA D C 1
ATOM 8337 O O . ALA D 1 221 ? 69.577 56.420 82.901 1.00 26.70 220 ALA D O 1
ATOM 8339 N N . SER D 1 222 ? 67.743 57.560 83.547 1.00 26.75 221 SER D N 1
ATOM 8340 C CA . SER D 1 222 ? 68.461 58.474 84.449 1.00 27.29 221 SER D CA 1
ATOM 8341 C C . SER D 1 222 ? 68.463 57.999 85.908 1.00 27.10 221 SER D C 1
ATOM 8342 O O . SER D 1 222 ? 68.872 58.739 86.806 1.00 28.14 221 SER D O 1
ATOM 8345 N N . ASP D 1 223 ? 68.008 56.771 86.148 1.00 28.61 222 ASP D N 1
ATOM 8346 C CA . ASP D 1 223 ? 68.036 56.175 87.486 1.00 30.81 222 ASP D CA 1
ATOM 8347 C C . ASP D 1 223 ? 67.190 56.990 88.455 1.00 30.13 222 ASP D C 1
ATOM 8348 O O . ASP D 1 223 ? 67.522 57.146 89.634 1.00 30.89 222 ASP D O 1
ATOM 8353 N N . GLY D 1 224 ? 66.089 57.514 87.935 1.00 28.04 223 GLY D N 1
ATOM 8354 C CA . GLY D 1 224 ? 65.148 58.265 88.729 1.00 28.38 223 GLY D CA 1
ATOM 8355 C C . GLY D 1 224 ? 65.535 59.713 88.947 1.00 27.54 223 GLY D C 1
ATOM 8356 O O . GLY D 1 224 ? 64.826 60.420 89.675 1.00 28.05 223 GLY D O 1
ATOM 8357 N N . TYR D 1 225 ? 66.633 60.159 88.328 1.00 24.08 224 TYR D N 1
ATOM 8358 C CA . TYR D 1 225 ? 67.071 61.558 88.487 1.00 25.64 224 TYR D CA 1
ATOM 8359 C C . TYR D 1 225 ? 66.069 62.561 87.879 1.00 24.14 224 TYR D C 1
ATOM 8360 O O . TYR D 1 225 ? 65.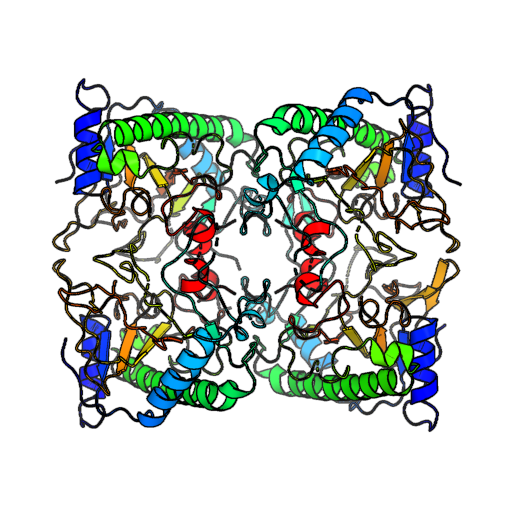715 63.536 88.526 1.00 24.82 224 TYR D O 1
ATOM 8369 N N . PHE D 1 226 ? 65.649 62.318 86.635 1.00 23.08 225 PHE D N 1
ATOM 8370 C CA . PHE D 1 226 ? 64.508 63.006 86.018 1.00 23.54 225 PHE D CA 1
ATOM 8371 C C . PHE D 1 226 ? 63.233 62.200 86.253 1.00 24.01 225 PHE D C 1
ATOM 8372 O O . PHE D 1 226 ? 63.124 61.057 85.796 1.00 23.57 225 PHE D O 1
ATOM 8380 N N . PRO D 1 227 ? 62.263 62.782 86.976 1.00 23.27 226 PRO D N 1
ATOM 8381 C CA . PRO D 1 227 ? 61.047 62.054 87.304 1.00 22.48 226 PRO D CA 1
ATOM 8382 C C . PRO D 1 227 ? 59.973 62.127 86.217 1.00 21.76 226 PRO D C 1
ATOM 8383 O O . PRO D 1 227 ? 59.801 63.162 85.621 1.00 16.72 226 PRO D O 1
ATOM 8387 N N . SER D 1 228 ? 59.272 61.014 85.983 1.00 24.15 227 SER D N 1
ATOM 8388 C CA . SER D 1 228 ? 58.091 60.977 85.112 1.00 23.94 227 SER D CA 1
ATOM 8389 C C . SER D 1 228 ? 56.873 61.246 85.991 1.00 25.41 227 SER D C 1
ATOM 8390 O O . SER D 1 228 ? 56.496 60.408 86.806 1.00 25.35 227 SER D O 1
ATOM 8393 N N . THR D 1 229 ? 56.251 62.404 85.803 1.00 26.00 228 THR D N 1
ATOM 8394 C CA . THR D 1 229 ? 55.289 62.941 86.772 1.00 27.51 228 THR D CA 1
ATOM 8395 C C . THR D 1 229 ? 53.861 62.759 86.311 1.00 24.52 228 THR D C 1
ATOM 8396 O O . THR D 1 229 ? 53.554 62.952 85.133 1.00 23.85 228 THR D O 1
ATOM 8400 N N . SER D 1 230 ? 52.983 62.427 87.248 1.00 24.28 229 SER D N 1
ATOM 8401 C CA . SER D 1 230 ? 51.547 62.334 86.967 1.00 25.38 229 SER D CA 1
ATOM 8402 C C . SER D 1 230 ? 50.967 63.671 86.505 1.00 24.47 229 SER D C 1
ATOM 8403 O O . SER D 1 230 ? 51.250 64.709 87.100 1.00 25.22 229 SER D O 1
ATOM 8406 N N . HIS D 1 231 ? 50.169 63.632 85.442 1.00 23.27 230 HIS D N 1
ATOM 8407 C CA . HIS D 1 231 ? 49.464 64.816 84.943 1.00 24.24 230 HIS D CA 1
ATOM 8408 C C . HIS D 1 231 ? 48.064 64.480 84.430 1.00 24.58 230 HIS D C 1
ATOM 8409 O O . HIS D 1 231 ? 47.770 63.338 84.110 1.00 24.45 230 HIS D O 1
ATOM 8416 N N . ARG D 1 232 ? 47.220 65.505 84.353 1.00 24.85 231 ARG D N 1
ATOM 8417 C CA . ARG D 1 232 ? 45.817 65.355 84.004 1.00 25.89 231 ARG D CA 1
ATOM 8418 C C . ARG D 1 232 ? 45.334 66.644 83.381 1.00 26.01 231 ARG D C 1
ATOM 8419 O O . ARG D 1 232 ? 46.026 67.658 83.437 1.00 27.64 231 ARG D O 1
ATOM 8427 N N . VAL D 1 233 ? 44.143 66.615 82.792 1.00 26.22 232 VAL D N 1
ATOM 8428 C CA . VAL D 1 233 ? 43.535 67.838 82.296 1.00 24.92 232 VAL D CA 1
ATOM 8429 C C . VAL D 1 233 ? 42.155 67.994 82.914 1.00 27.85 232 VAL D C 1
ATOM 8430 O O . VAL D 1 233 ? 41.280 67.169 82.660 1.00 27.36 232 VAL D O 1
ATOM 8434 N N . ILE D 1 234 ? 41.971 69.021 83.752 1.00 27.75 233 ILE D N 1
ATOM 8435 C CA . ILE D 1 234 ? 40.648 69.304 84.300 1.00 30.45 233 ILE D CA 1
ATOM 8436 C C . ILE D 1 234 ? 39.857 70.246 83.387 1.00 30.97 233 ILE D C 1
ATOM 8437 O O . ILE D 1 234 ? 40.411 70.827 82.458 1.00 31.71 233 ILE D O 1
ATOM 8442 N N . ASN D 1 235 ? 38.553 70.329 83.644 1.00 32.12 234 ASN D N 1
ATOM 8443 C CA . ASN D 1 235 ? 37.654 71.265 83.012 1.00 32.86 234 ASN D CA 1
ATOM 8444 C C . ASN D 1 235 ? 37.268 72.278 84.064 1.00 36.69 234 ASN D C 1
ATOM 844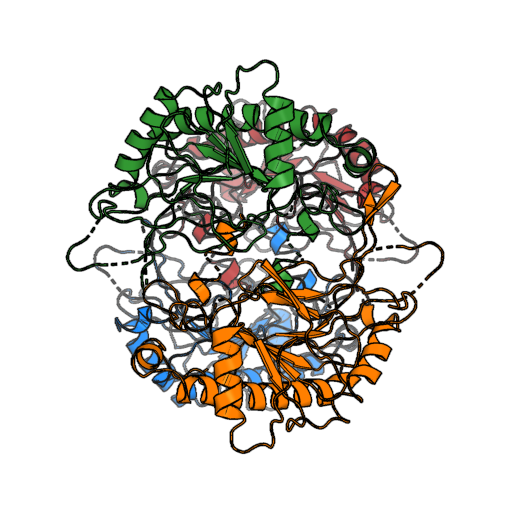5 O O . ASN D 1 235 ? 36.262 72.091 84.757 1.00 39.08 234 ASN D O 1
ATOM 8450 N N . PRO D 1 236 ? 38.059 73.355 84.209 1.00 38.66 235 PRO D N 1
ATOM 8451 C CA . PRO D 1 236 ? 37.764 74.332 85.275 1.00 42.36 235 PRO D CA 1
ATOM 8452 C C . PRO D 1 236 ? 36.448 75.097 85.072 1.00 44.65 235 PRO D C 1
ATOM 8453 O O . PRO D 1 236 ? 35.807 74.955 84.031 1.00 43.89 235 PRO D O 1
ATOM 8457 N N . GLU D 1 237 ? 36.075 75.914 86.056 1.00 48.06 236 GLU D N 1
ATOM 8458 C CA . GLU D 1 237 ? 34.819 76.669 86.008 1.00 51.08 236 GLU D CA 1
ATOM 8459 C C . GLU D 1 237 ? 34.781 77.619 84.803 1.00 51.09 236 GLU D C 1
ATOM 8460 O O . GLU D 1 237 ? 35.721 78.390 84.572 1.00 49.01 236 GLU D O 1
ATOM 8462 N N . GLY D 1 238 ? 33.697 77.539 84.029 1.00 52.39 237 GLY D N 1
ATOM 8463 C CA . GLY D 1 238 ? 33.517 78.397 82.856 1.00 53.10 237 GLY D CA 1
ATOM 8464 C C . GLY D 1 238 ? 33.880 77.762 81.521 1.00 51.90 237 GLY D C 1
ATOM 8465 O O . GLY D 1 238 ? 33.614 78.351 80.477 1.00 52.58 237 GLY D O 1
ATOM 8466 N N . THR D 1 239 ? 34.476 76.567 81.533 1.00 49.84 238 THR D N 1
ATOM 8467 C CA . THR D 1 239 ? 34.837 75.896 80.279 1.00 47.70 238 THR D CA 1
ATOM 8468 C C . THR D 1 239 ? 33.565 75.754 79.441 1.00 48.04 238 THR D C 1
ATOM 8469 O O . THR D 1 239 ? 32.536 75.286 79.936 1.00 48.62 238 THR D O 1
ATOM 8473 N N . ASP D 1 240 ? 33.630 76.201 78.188 1.00 46.68 239 ASP D N 1
ATOM 8474 C CA . ASP D 1 240 ? 32.471 76.167 77.300 1.00 46.60 239 ASP D CA 1
ATOM 8475 C C . ASP D 1 240 ? 32.335 74.760 76.708 1.00 45.79 239 ASP D C 1
ATOM 8476 O O . ASP D 1 240 ? 33.106 74.352 75.827 1.00 42.34 239 ASP D O 1
ATOM 8481 N N . LYS D 1 241 ? 31.337 74.032 77.204 1.00 46.18 240 LYS D N 1
ATOM 8482 C CA . LYS D 1 241 ? 31.078 72.658 76.787 1.00 45.75 240 LYS D CA 1
ATOM 8483 C C . LYS D 1 241 ? 30.805 72.528 75.281 1.00 43.49 240 LYS D C 1
ATOM 8484 O O . LYS D 1 241 ? 30.955 71.445 74.716 1.00 42.11 240 LYS D O 1
ATOM 8490 N N . THR D 1 242 ? 30.392 73.621 74.645 1.00 42.24 241 THR D N 1
ATOM 8491 C CA . THR D 1 242 ? 30.074 73.592 73.219 1.00 41.65 241 THR D CA 1
ATOM 8492 C C . THR D 1 242 ? 31.283 73.858 72.307 1.00 39.44 241 THR D C 1
ATOM 8493 O O . THR D 1 242 ? 31.111 73.919 71.092 1.00 39.59 241 THR D O 1
ATOM 8497 N N . LYS D 1 243 ? 32.486 74.023 72.863 1.00 37.25 242 LYS D N 1
ATOM 8498 C CA . LYS D 1 243 ? 33.662 74.246 72.017 1.00 37.96 242 LYS D CA 1
ATOM 8499 C C . LYS D 1 243 ? 34.533 72.992 71.869 1.00 36.58 242 LYS D C 1
ATOM 8500 O O . LYS D 1 243 ? 34.858 72.304 72.854 1.00 36.55 242 LYS D O 1
ATOM 8503 N N . SER D 1 244 ? 34.897 72.706 70.619 1.00 33.39 243 SER D N 1
ATOM 8504 C CA . SER D 1 244 ? 35.835 71.652 70.322 1.00 31.48 243 SER D CA 1
ATOM 8505 C C . SER D 1 244 ? 37.176 72.036 70.886 1.00 30.32 243 SER D C 1
ATOM 8506 O O . SER D 1 244 ? 37.503 73.217 70.951 1.00 29.92 243 SER D O 1
ATOM 8509 N N . ARG D 1 245 ? 37.951 71.027 71.263 1.00 29.40 244 ARG D N 1
ATOM 8510 C CA . ARG D 1 245 ? 39.350 71.209 71.640 1.00 29.96 244 ARG D CA 1
ATOM 8511 C C . ARG D 1 245 ? 40.257 70.226 70.875 1.00 26.73 244 ARG D C 1
ATOM 8512 O O . ARG D 1 245 ? 40.020 69.016 70.911 1.00 26.77 244 ARG D O 1
ATOM 8520 N N . ILE D 1 246 ? 41.267 70.764 70.198 1.00 23.79 245 ILE D N 1
ATOM 8521 C CA . ILE D 1 246 ? 42.257 69.984 69.473 1.00 24.14 245 ILE D CA 1
ATOM 8522 C C . ILE D 1 246 ? 43.591 70.188 70.135 1.00 23.57 245 ILE D C 1
ATOM 8523 O O . ILE D 1 246 ? 43.896 71.277 70.595 1.00 24.88 245 ILE D O 1
ATOM 8528 N N . SER D 1 247 ? 44.384 69.135 70.198 1.00 22.16 246 SER D N 1
ATOM 8529 C CA . SER D 1 247 ? 45.736 69.260 70.705 1.00 22.11 246 SER D CA 1
ATOM 8530 C C . SER D 1 247 ? 46.655 68.322 69.932 1.00 22.33 246 SER D C 1
ATOM 8531 O O . SER D 1 247 ? 46.190 67.400 69.247 1.00 24.20 246 SER D O 1
ATOM 8534 N N . LEU D 1 248 ? 47.955 68.583 70.007 1.00 22.06 247 LEU D N 1
ATOM 8535 C CA . LEU D 1 248 ? 48.920 67.982 69.097 1.00 19.55 247 LEU D CA 1
ATOM 8536 C C . LEU D 1 248 ? 50.085 67.365 69.834 1.00 16.83 247 LEU D C 1
ATOM 8537 O O . LEU D 1 248 ? 51.224 67.675 69.531 1.00 17.07 247 LEU D O 1
ATOM 8542 N N . PRO D 1 249 ? 49.812 66.466 70.784 1.00 16.29 248 PRO D N 1
ATOM 8543 C CA . PRO D 1 249 ? 50.950 65.929 71.523 1.00 16.76 248 PRO D CA 1
ATOM 8544 C C . PRO D 1 249 ? 51.893 65.031 70.694 1.00 16.33 248 PRO D C 1
ATOM 8545 O O . PRO D 1 249 ? 51.437 64.163 69.942 1.00 16.45 248 PRO D O 1
ATOM 8549 N N . LEU D 1 250 ? 53.197 65.250 70.852 1.00 15.09 249 LEU D N 1
ATOM 8550 C CA . LEU D 1 250 ? 54.241 64.425 70.220 1.00 13.00 249 LEU D CA 1
ATOM 8551 C C . LEU D 1 250 ? 54.935 63.558 71.259 1.00 13.02 249 LEU D C 1
ATOM 8552 O O . LEU D 1 250 ? 55.625 64.067 72.132 1.00 12.60 249 LEU D O 1
ATOM 8557 N N . PHE D 1 251 ? 54.776 62.244 71.149 1.00 13.46 250 PHE D N 1
ATOM 8558 C CA . PHE D 1 251 ? 55.391 61.313 72.084 1.00 14.32 250 PHE D CA 1
ATOM 8559 C C . PHE D 1 251 ? 56.675 60.743 71.481 1.00 14.92 250 PHE D C 1
ATOM 8560 O O . PHE D 1 251 ? 56.606 59.932 70.557 1.00 13.79 250 PHE D O 1
ATOM 8568 N N . LEU D 1 252 ? 57.829 61.205 71.973 1.00 13.89 251 LEU D N 1
ATOM 8569 C CA . LEU D 1 252 ? 59.129 60.753 71.475 1.00 12.12 251 LEU D CA 1
ATOM 8570 C C . LEU D 1 252 ? 59.426 59.417 72.148 1.00 14.59 251 LEU D C 1
ATOM 8571 O O . LEU D 1 252 ? 59.461 59.331 73.398 1.00 15.65 251 LEU D O 1
ATOM 8576 N N . HIS D 1 253 ? 59.601 58.383 71.321 1.00 14.39 252 HIS D N 1
ATOM 8577 C CA . HIS D 1 253 ? 59.906 57.025 71.764 1.00 16.88 252 HIS D CA 1
ATOM 8578 C C . HIS D 1 253 ? 61.312 56.683 71.322 1.00 16.69 252 HIS D C 1
ATOM 8579 O O . HIS D 1 253 ? 61.686 56.970 70.178 1.00 16.84 252 HIS D O 1
ATOM 8586 N N . PRO D 1 254 ? 62.101 56.079 72.219 1.00 16.46 253 PRO D N 1
ATOM 8587 C CA . PRO D 1 254 ? 63.410 55.622 71.828 1.00 19.15 253 PRO D CA 1
ATOM 8588 C C . PRO D 1 254 ? 63.296 54.393 70.929 1.00 18.94 253 PRO D C 1
ATOM 8589 O O . PRO D 1 254 ? 62.240 53.794 70.864 1.00 19.89 253 PRO D O 1
ATOM 8593 N N . HIS D 1 255 ? 64.369 54.030 70.228 1.00 17.93 254 HIS D N 1
ATOM 8594 C CA . HIS D 1 255 ? 64.343 52.806 69.433 1.00 17.89 254 HIS D CA 1
ATOM 8595 C C . HIS D 1 255 ? 64.166 51.681 70.413 1.00 16.71 254 HIS D C 1
ATOM 8596 O O . HIS D 1 255 ? 64.663 51.775 71.541 1.00 16.88 254 HIS D O 1
ATOM 8603 N N . PRO D 1 256 ? 63.436 50.634 70.022 1.00 17.10 255 PRO D N 1
ATOM 8604 C CA . PRO D 1 256 ? 63.233 49.529 70.955 1.00 17.77 255 PRO D CA 1
ATOM 8605 C C . PRO D 1 256 ? 64.527 48.860 71.456 1.00 19.57 255 PRO D C 1
ATOM 8606 O O . PRO D 1 256 ? 64.544 48.303 72.550 1.00 20.63 255 PRO D O 1
ATOM 8610 N N . SER D 1 257 ? 65.591 48.903 70.672 1.00 19.18 256 SER D N 1
ATOM 8611 C CA . SER D 1 257 ? 66.820 48.237 71.069 1.00 21.84 256 SER D CA 1
ATOM 8612 C C . SER D 1 257 ? 67.676 49.105 71.991 1.00 21.69 256 SER D C 1
ATOM 8613 O O . SER D 1 257 ? 68.734 48.666 72.416 1.00 22.40 256 SER D O 1
ATOM 8616 N N . VAL D 1 258 ? 67.237 50.321 72.315 1.00 20.82 257 VAL D N 1
ATOM 8617 C CA . VAL D 1 258 ? 68.028 51.165 73.226 1.00 20.49 257 VAL D CA 1
ATOM 8618 C C . VAL D 1 258 ? 68.113 50.499 74.604 1.00 21.94 257 VAL D C 1
ATOM 8619 O O . VAL D 1 258 ? 67.098 50.087 75.170 1.00 21.23 257 VAL D O 1
ATOM 8623 N N . VAL D 1 259 ? 69.334 50.335 75.101 1.00 21.89 258 VAL D N 1
ATOM 8624 C CA . VAL D 1 259 ? 69.565 49.930 76.495 1.00 22.56 258 VAL D CA 1
ATOM 8625 C C . VAL D 1 259 ? 69.260 51.143 77.369 1.00 21.49 258 VAL D C 1
ATOM 8626 O O . VAL D 1 259 ? 69.893 52.184 77.220 1.00 21.17 258 VAL D O 1
ATOM 8630 N N . LEU D 1 260 ? 68.289 51.013 78.267 1.00 21.94 259 LEU D N 1
ATOM 8631 C CA . LEU D 1 260 ? 67.976 52.089 79.199 1.00 21.99 259 LEU D CA 1
ATOM 8632 C C . LEU D 1 260 ? 68.797 51.980 80.465 1.00 21.92 259 LEU D C 1
ATOM 8633 O O . LEU D 1 260 ? 69.085 52.979 81.116 1.00 22.51 259 LEU D O 1
ATOM 8638 N N . SER D 1 261 ? 69.118 50.750 80.840 1.00 24.68 260 SER D N 1
ATOM 8639 C CA . SER D 1 261 ? 69.763 50.478 82.115 1.00 24.96 260 SER D CA 1
ATOM 8640 C C . SER D 1 261 ? 70.203 49.033 82.149 1.00 27.03 260 SER D C 1
ATOM 8641 O O . SER D 1 261 ? 69.952 48.292 81.216 1.00 28.90 260 SER D O 1
ATOM 8644 N N . GLU D 1 262 ? 70.829 48.639 83.255 1.00 28.83 261 GLU D N 1
ATOM 8645 C CA . GLU D 1 262 ? 71.229 47.261 83.486 1.00 31.19 261 GLU D CA 1
ATOM 8646 C C . GLU D 1 262 ? 70.019 46.331 83.371 1.00 31.11 261 GLU D C 1
ATOM 8647 O O . GLU D 1 262 ? 70.176 45.162 82.995 1.00 32.00 261 GLU D O 1
ATOM 8653 N N . ARG D 1 263 ? 68.825 46.852 83.676 1.00 27.87 262 ARG D N 1
ATOM 8654 C CA . ARG D 1 263 ? 67.612 46.023 83.777 1.00 28.37 262 ARG D CA 1
ATOM 8655 C C . ARG D 1 263 ? 66.763 45.905 82.505 1.00 25.19 262 ARG D C 1
ATOM 8656 O O . ARG D 1 263 ? 66.102 44.883 82.302 1.00 23.25 262 ARG D O 1
ATOM 8664 N N . TYR D 1 264 ? 66.765 46.936 81.660 1.00 23.56 263 TYR D N 1
ATOM 8665 C CA . TYR D 1 264 ? 65.828 47.000 80.547 1.00 22.14 263 TYR D CA 1
ATOM 8666 C C . TYR D 1 264 ? 66.404 47.619 79.281 1.00 22.01 263 TYR D C 1
ATOM 8667 O O . TYR D 1 264 ? 67.204 48.568 79.342 1.00 22.57 263 TYR D O 1
ATOM 8676 N N . THR D 1 265 ? 65.969 47.091 78.141 1.00 20.95 264 THR D N 1
ATOM 8677 C CA . THR D 1 265 ? 65.929 47.862 76.902 1.00 20.25 264 THR D CA 1
ATOM 8678 C C . THR D 1 265 ? 64.551 48.543 76.802 1.00 18.54 264 THR D C 1
ATOM 8679 O O . THR D 1 265 ? 63.654 48.248 77.577 1.00 20.43 264 THR D O 1
ATOM 8683 N N . ALA D 1 266 ? 64.384 49.450 75.857 1.00 16.83 265 ALA D N 1
ATOM 8684 C CA . ALA D 1 266 ? 63.074 50.068 75.631 1.00 17.88 265 ALA D CA 1
ATOM 8685 C C . ALA D 1 266 ? 62.029 48.991 75.302 1.00 18.07 265 ALA D C 1
ATOM 8686 O O . ALA D 1 266 ? 60.902 49.020 75.793 1.00 20.00 265 ALA D O 1
ATOM 8688 N N . ASP D 1 267 ? 62.440 48.012 74.505 1.00 19.14 266 ASP D N 1
ATOM 8689 C CA . ASP D 1 267 ? 61.594 46.886 74.113 1.00 19.30 266 ASP D CA 1
ATOM 8690 C C . ASP D 1 267 ? 61.203 46.073 75.350 1.00 20.24 266 ASP D C 1
ATOM 8691 O O . ASP D 1 267 ? 60.017 45.908 75.619 1.00 20.19 266 ASP D O 1
ATOM 8696 N N . SER D 1 268 ? 62.179 45.611 76.130 1.00 19.91 267 SER D N 1
ATOM 8697 C CA . SER D 1 268 ? 61.867 44.793 77.323 1.00 19.28 267 SER D CA 1
ATOM 8698 C C . SER D 1 268 ? 61.122 45.543 78.427 1.00 20.34 267 SER D C 1
ATOM 8699 O O . SER D 1 268 ? 60.478 44.924 79.290 1.00 22.02 267 SER D O 1
ATOM 8702 N N . TYR D 1 269 ? 61.230 46.870 78.416 1.00 20.67 268 TYR D N 1
ATOM 8703 C CA . TYR D 1 269 ? 60.485 47.726 79.327 1.00 20.08 268 TYR D CA 1
ATOM 8704 C C . TYR D 1 269 ? 58.981 47.737 78.944 1.00 20.16 268 TYR D C 1
ATOM 8705 O O . TYR D 1 269 ? 58.087 47.535 79.774 1.00 19.97 268 TYR D O 1
ATOM 8714 N N . LEU D 1 270 ? 58.713 47.958 77.673 1.00 21.10 269 LEU D N 1
ATOM 8715 C CA . LEU D 1 270 ? 57.350 47.914 77.172 1.00 20.91 269 LEU D CA 1
ATOM 8716 C C . LEU D 1 270 ? 56.754 46.495 77.343 1.00 22.53 269 LEU D C 1
ATOM 8717 O O . LEU D 1 270 ? 55.659 46.331 77.881 1.00 23.78 269 LEU D O 1
ATOM 8730 N N . GLU D 1 272 ? 57.401 44.211 79.559 1.00 20.22 271 GLU D N 1
ATOM 8731 C CA . GLU D 1 272 ? 57.091 44.013 80.980 1.00 20.53 271 GLU D CA 1
ATOM 8732 C C . GLU D 1 272 ? 55.861 44.815 81.423 1.00 19.82 271 GLU D C 1
ATOM 8733 O O . GLU D 1 272 ? 55.086 44.372 82.275 1.00 20.69 271 GLU D O 1
ATOM 8739 N N . ARG D 1 273 ? 55.688 45.996 80.849 1.00 17.51 272 ARG D N 1
ATOM 8740 C CA . ARG D 1 273 ? 54.482 46.776 81.101 1.00 18.18 272 ARG D CA 1
ATOM 8741 C C . ARG D 1 273 ? 53.283 45.973 80.691 1.00 15.88 272 ARG D C 1
ATOM 8742 O O . ARG D 1 273 ? 52.346 45.876 81.456 1.00 14.94 272 ARG D O 1
ATOM 8750 N N . LEU D 1 274 ? 53.324 45.401 79.482 1.00 16.85 273 LEU D N 1
ATOM 8751 C CA . LEU D 1 274 ? 52.222 44.578 78.969 1.00 17.05 273 LEU D CA 1
ATOM 8752 C C . LEU D 1 274 ? 51.940 43.323 79.800 1.00 18.90 273 LEU D C 1
ATOM 8753 O O . LEU D 1 274 ? 50.782 42.952 79.986 1.00 19.38 273 LEU D O 1
ATOM 8758 N N . ARG D 1 275 ? 52.983 42.669 80.301 1.00 17.91 274 ARG D N 1
ATOM 8759 C CA . ARG D 1 275 ? 52.782 41.552 81.218 1.00 18.52 274 ARG D CA 1
ATOM 8760 C C . ARG D 1 275 ? 52.179 42.060 82.524 1.00 20.34 274 ARG D C 1
ATOM 8761 O O . ARG D 1 275 ? 51.308 41.404 83.106 1.00 20.75 274 ARG D O 1
ATOM 8769 N N . GLU D 1 276 ? 52.614 43.233 82.970 1.00 19.26 275 GLU D N 1
ATOM 8770 C CA . GLU D 1 276 ? 52.066 43.802 84.183 1.00 21.92 275 GLU D CA 1
ATOM 8771 C C . GLU D 1 276 ? 50.577 44.108 84.058 1.00 22.51 275 GLU D C 1
ATOM 8772 O O . GLU D 1 276 ? 49.844 43.962 85.012 1.00 22.71 275 GLU D O 1
ATOM 8778 N N . LEU D 1 277 ? 50.145 44.522 82.874 1.00 22.53 276 LEU D N 1
ATOM 8779 C CA . LEU D 1 277 ? 48.754 44.848 82.638 1.00 23.69 276 LEU D CA 1
ATOM 8780 C C . LEU D 1 277 ? 47.905 43.612 82.333 1.00 24.42 276 LEU D C 1
ATOM 8781 O O . LEU D 1 277 ? 46.692 43.710 82.284 1.00 25.93 276 LEU D O 1
ATOM 8786 N N . GLY D 1 278 ? 48.531 42.462 82.103 1.00 22.36 277 GLY D N 1
ATOM 8787 C CA . GLY D 1 278 ? 47.779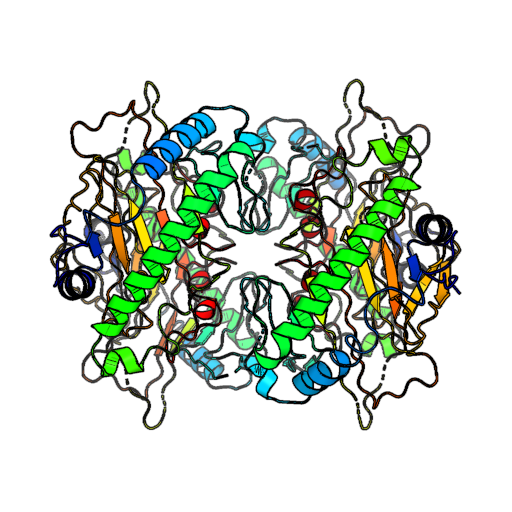 41.225 81.898 1.00 21.03 277 GLY D CA 1
ATOM 8788 C C . GLY D 1 278 ? 47.318 41.047 80.461 1.00 18.73 277 GLY D C 1
ATOM 8789 O O . GLY D 1 278 ? 46.359 40.342 80.221 1.00 19.59 277 GLY D O 1
ATOM 8790 N N . VAL D 1 279 ? 47.992 41.705 79.524 1.00 17.75 278 VAL D N 1
ATOM 8791 C CA . VAL D 1 279 ? 47.697 41.614 78.099 1.00 18.72 278 VAL D CA 1
ATOM 8792 C C . VAL D 1 279 ? 48.191 40.259 77.551 1.00 21.38 278 VAL D C 1
ATOM 8793 O O . VAL D 1 279 ? 49.371 39.911 77.699 1.00 20.67 278 VAL D O 1
ATOM 8797 N N . LEU D 1 280 ? 47.311 39.492 76.922 1.00 22.97 279 LEU D N 1
ATOM 8798 C CA . LEU D 1 280 ? 47.713 38.168 76.432 1.00 27.85 279 LEU D CA 1
ATOM 8799 C C . LEU D 1 280 ? 48.676 38.182 75.214 1.00 28.69 279 LEU D C 1
ATOM 8800 O O . LEU D 1 280 ? 48.811 39.109 74.406 1.00 26.97 279 LEU D O 1
#

Radius of gyration: 30.44 Å; Cα contacts (8 Å, |Δi|>4): 2160; chains: 4; bounding box: 62×86×90 Å

Solvent-accessible surface area: 44316 Å² total

InterPro domains:
  IPR005123 Oxoglutarate/iron-dependent dioxygenase domain [PS51471] (145-253)
  IPR026992 Non-haem dioxygenase, N-terminal domain [PF14226] (11-94)
  IPR027443 Isopenicillin N synthase-like superfamily [G3DSA:2.60.120.330] (1-279)
  IPR044861 Isopenicillin N synthase-like, Fe(2+) 2OG dioxygenase domain [PF03171] (150-253)

Sequence (1064 aa):
LETIDYRAADSAKRFVESLRETGFGVLSNHPIDKELVERIYTEWQAFFNSEEAKNEFFNRETHDGFFPASTVKDIKEYYHVYPWGRIPDSLRANILAYYEKANTLASELLEWIETYSPDEIKAKFSIPLPEIANSHKTLLRILLHYPPTGDEEGAIRAAAHEDINLITVLPTANEPGLQVVKAKDGSWLDVPSDFGNIIINIGDLQEASDGYFPSTSHRVINPEGTDKTKSRISLPLFLHPHPSVVLSERRYTADSYLERLRELGVLKLETIDYRAADSAKRFVESLRETGFGVLSNHPIDKKELVERRIYTEWQAFFNSSEAKNEFFNRETHDGFFPPASISETAKGHTVKDIKEYYHVYPWGRIPDSLRANILAYYEKANTLASELLEWIETYSPDEIKAKFSIPLPEIANSHKTLLRILLHYPPTGDDEEGAIRAAAHEDINLITVLPTANEPGLQVKAKDGSWLDVPSDFGNIIINIGDLQEASDGYFPSTSHRVINPEGTDKTKSRISLPLFLHPHPSVVLSERYTADSYLERLRELGVLKLETIDYRAADSAKRFVESLRETGFGVLSNHPIDKELVERIYTEWQAFFNSEAKNEFFNRETHDGFFPASVKDIKEYYHVYPWGRIPDSLRANILAYYEEKANTLASSELLEWIETYSPDEIKAKFSIPLPEIANSHKTLLRILLHYPPTGDEEGAIRAAAHEDINLITVLPTANEPGLQVVKAKDGSWLDVPSDFGNIIINIGDLQEASDGYFPSTSHRVINPEEGTDKTKSRISLPLFLHPHPSVVLSERYTADSYLERLRELGVLKLEETIDYRAADSAKRFVESLRETGFGVLSNHPIDKKELVEERIYTEWQAFFNSEEAKNEFFNRETHDGFFPASIHTVKDIKEYYHVYPWGRIPDSLRANILAYYEKANTLASELLEWIETYSPDEIKAKFSIPLPEIANSHKTLLRRILHYPPTGDEEGAIRAAAHEDINLITVLPTANEPGLQVVKAKDGSWLDVPSDFGNIIINIGDLQEASDGYFPSTSHRVINPEGTDKTKSRISLPLFLHPHPSVVLSERYTADSYLERLRELGVL

Nearest PDB structures (foldseek):
  3on7-assembly1_B  TM=1.004E+00  e=6.818E-56  Shewanella oneidensis
  3on7-assembly1_D  TM=9.730E-01  e=6.546E-51  Shewanella oneidensis
  3on7-assembly1_A  TM=9.728E-01  e=1.612E-50  Shewanella oneidensis
  3on7-assembly1_C  TM=9.779E-01  e=7.235E-50  Shewanella oneidensis
  4xae-assembly1_A  TM=7.641E-01  e=4.454E-17  Arabidopsis thaliana

CATH classification: 2.60.120.330

Secondary structure (DSSP, 8-state):
--EEETTSTTHHHHHHHHHHHHSEEEEES-SS-HHHHHHHHHHHHHHHTSGGGGG---TTT--EEE-------S-EEEEE-TTS---GGGHHHHHHHHHHHHHHHHHHHHHHHHTS-HHHHTT-SS-TT--TT-SS-EEEEEEE---TT----EEEEEE---SSEEEEE--S---EEEE-TTS-EEEPP--TT-EEEEE---TTTTTTSSPP--EEEE--TT--TTS-EEE--EEE---TT-B-SSS-BHHHH--HHHHTT--/-PPEEETTSTTHHHHHHHHHHHHSEEEEES-SS-HHHHHHHHHHHHHHHTSGGGGG---TTT--EEE----EE-TTS-EE--S-EEEEE-TTS---GGGHHHHHHHHHHHHHHHHHHHHHHHHTS-HHHHTT-SS-TT--TT-SS-EEEEEEE---TT----EEEEEE---SSEEEEE--S---EEEE-TTSPEEEPP--TT-EEEEE---TTTTTTSS----EEEE--TT--TTS-EEE--EEE---TT-B-SSS-BHHHH--HHHHHT--/---EEETTSTTHHHHHHHHHHHHSEEEEES-SS-HHHHHHHHHHHHHHHTSSGGGG---TTT--EEE------S-EEEEE-TTS---HHHHHHHHHHHHHHHHHHHHHHHHHHHTS-HHHHTT-SS-TT--TT-SS-EEEEEEE---TT----EEEEEE---SSEEEEE--S---EEEE-TTSPEEEPP--TT-EEEEE---TTTTTTSS----EEEE--SS--TTS-EEE--EEE---TT-B-SSS-BHHHH--HHHHTT--/--PEEETTSTTHHHHHHHHHHHHSEEEEES-SS-HHHHHHHHHHHHHHHTSGGGGG---TTT--EEE-S-------S-EEEEE-TTS---HHHHHHHHHHHHHHHHHHHHHHHHHHHTS-HHHHTT-SS-TT--TT-SS-EEEEEEE---TT----EEEEEE---SSEEEEE--S---EEEE-TTS-EEEPP--TT-EEEEE---TTTTTTSS----EEEE--TT--TTS-EEE--EEE---TT-B-SSS-BHHHH--HHHHHT--

Organism: Shewanella oneidensis (strain ATCC 700550 / JCM 31522 / CIP 106686 / LMG 19005 / NCIMB 14063 / MR-1) (NCBI:txid211586)

Foldseek 3Di:
DDEAEPPDPCRLVVQLVCQLAFQKGKYFPDDQDLVLVVVLVVVVVVLVVDPCQVVWQDPPPGAIWAAQPVPGHQKIKGKDDPPGDDDPVNPPSVVVNVVVQLVVVLVSQQSNLVNADPVQVVLFPDRRSLLVVARPKIKMKMKGAADDPDDDQFNWDWDFAAAAKKKWQADPQWFKWWAHPVRDTHTDDHDRRMMMMGGGVVCLLRVNSRPGIIMGGGRPPPRHRHDMDIIIMIGSHDHQQGASGPVDGNVVSVVVCVVVVPD/DQDEAEPPDPCRLVVQLVSQLAFQKGKYFPDDDPLVLVVVLVVVVVVCVPDPVQVVWADPPPGAIKFAQDWDADPVGDIHGAQKIKGKDDPPDDDDPVNPPSVVVNVVVVLVVVLVSLVSNLVNDPPVLNVLFPDRPNLLVVARPWIWMKMKRAADDPDDDQFNWDKDWAAAAKKKWQADPQWFKWWQHPVRDIDTDPRHHRMMMMGGGVVCLSRVNSRDGTIMGGGRDPPRHRGDMDIIIMIGSHDHQQGARGPVDGSVRSVVVCVVVVPD/DADEAEPPDPCRLVVQLVNQLQFQKHKYFPDDDDLVLVVVLVVVVVVCVVDPVQVVWQDPPPGAGWAAQDVGHQKIKGKDDPPDDDDPVNPPSVVVNVVVQLVVVLVSQQSNLVNDPPVLVVLFPDRRSLLVVARPKIKMKMKRAFDDPDDDFFNWDKDFAAAAKKKKAADPQWFKWWQHPVRDTHTHDRHHRMMMMGGGVVCLLRVNSRDGTIMGGTRDDPDRRNDMDIIIMIGRHDHQQGDSGPVDGSVRSVVVCVVVVPD/DADEAEPPDPCRLLVQLVSLLQFQKGKYFPDDDDLVLVVVLCVVVVVCVVDPCQVVWQDPPPGAIWAAQAPVGDGHQKIKGKDDPVGDDDPVNPPSVVVVVVVVLVVVLVSLVSNLVNDDPVQVVLFPDRRSLLVVARPKIKMKMKRAADDPDDDQFRWDKDFAAAAKKKWQADPQWFKWWAHPVRDTHTHDRHHRMMMMGGGVVCLLRVNSRPGTIITGGQDPPRRRRDMDIIIMIGRHDHQQGDSGPVHGSVRSVVVCVVVVPD

B-factor: mean 28.02, std 10.95, range [5.6, 97.89]